Protein AF-A0A235HX52-F1 (afdb_monomer_lite)

pLDDT: mean 81.6, std 11.09, range [35.59, 96.81]

Structure (mmCIF, N/CA/C/O backbone):
data_AF-A0A235HX52-F1
#
_entry.id   AF-A0A235HX52-F1
#
loop_
_atom_site.group_PDB
_atom_site.id
_atom_site.type_symbol
_atom_site.label_atom_id
_atom_site.label_alt_id
_atom_site.label_comp_id
_atom_site.label_asym_id
_atom_site.label_entity_id
_atom_site.label_seq_id
_atom_site.pdbx_PDB_ins_code
_atom_site.Cartn_x
_atom_site.Cartn_y
_atom_site.Cartn_z
_atom_site.occupancy
_atom_site.B_iso_or_equiv
_atom_site.auth_seq_id
_atom_site.auth_comp_id
_atom_site.auth_asym_id
_atom_site.auth_atom_id
_atom_site.pdbx_PDB_model_num
ATOM 1 N N . MET A 1 1 ? 10.633 23.865 11.529 1.00 69.62 1 MET A N 1
ATOM 2 C CA . MET A 1 1 ? 11.610 24.898 11.946 1.00 69.62 1 MET A CA 1
ATOM 3 C C . MET A 1 1 ? 11.505 26.185 11.143 1.00 69.62 1 MET A C 1
ATOM 5 O O . MET A 1 1 ? 10.830 27.082 11.628 1.00 69.62 1 MET A O 1
ATOM 9 N N . CYS A 1 2 ? 12.090 26.289 9.943 1.00 69.75 2 CYS A N 1
ATOM 10 C CA . CYS A 1 2 ? 12.195 27.551 9.189 1.00 69.75 2 CYS A CA 1
ATOM 11 C C . CYS A 1 2 ? 10.866 28.320 9.068 1.00 69.75 2 CYS A C 1
ATOM 13 O O . CYS A 1 2 ? 10.790 29.457 9.518 1.00 69.75 2 CYS A O 1
ATOM 15 N N . VAL A 1 3 ? 9.804 27.651 8.600 1.00 76.31 3 VAL A N 1
ATOM 16 C CA . VAL A 1 3 ? 8.439 28.205 8.462 1.00 76.31 3 VAL A CA 1
ATOM 17 C C . VAL A 1 3 ? 7.903 28.830 9.758 1.00 76.31 3 VAL A C 1
ATOM 19 O O . VAL A 1 3 ? 7.318 29.905 9.725 1.00 76.31 3 VAL A O 1
ATOM 22 N N . LEU A 1 4 ? 8.107 28.173 10.903 1.00 79.31 4 LEU A N 1
ATOM 23 C CA . LEU A 1 4 ? 7.539 28.574 12.199 1.00 79.31 4 LEU A CA 1
ATOM 24 C C . LEU A 1 4 ? 8.177 29.863 12.721 1.00 79.31 4 LEU A C 1
ATOM 26 O O . LEU A 1 4 ? 7.494 30.762 13.201 1.00 79.31 4 LEU A O 1
ATOM 30 N N . HIS A 1 5 ? 9.500 29.963 12.576 1.00 76.25 5 HIS A N 1
ATOM 31 C CA . HIS A 1 5 ? 10.277 31.132 12.987 1.00 76.25 5 HIS A CA 1
ATOM 32 C C . HIS A 1 5 ? 9.990 32.377 12.144 1.00 76.25 5 HIS A C 1
ATOM 34 O O . HIS A 1 5 ? 10.303 33.484 12.580 1.00 76.25 5 HIS A O 1
ATOM 40 N N . THR A 1 6 ? 9.427 32.209 10.946 1.00 72.06 6 THR A N 1
ATOM 41 C CA . THR A 1 6 ? 9.258 33.274 9.939 1.00 72.06 6 THR A CA 1
ATOM 42 C C . THR A 1 6 ? 7.813 33.472 9.501 1.00 72.06 6 THR A C 1
ATOM 44 O O . THR A 1 6 ? 7.538 34.261 8.597 1.00 72.06 6 THR A O 1
ATOM 47 N N . MET A 1 7 ? 6.886 32.746 10.121 1.00 78.00 7 MET A N 1
ATOM 48 C CA . MET A 1 7 ? 5.463 33.018 10.023 1.00 78.00 7 MET A CA 1
ATOM 49 C C . MET A 1 7 ? 5.226 34.479 10.441 1.00 78.00 7 MET A C 1
ATOM 51 O O . MET A 1 7 ? 5.739 34.884 11.495 1.00 78.00 7 MET A O 1
ATOM 55 N N . PRO A 1 8 ? 4.471 35.276 9.657 1.00 75.19 8 PRO A N 1
ATOM 56 C CA . PRO A 1 8 ? 4.099 36.634 10.042 1.00 75.19 8 PRO A CA 1
ATOM 57 C C . PRO A 1 8 ? 3.544 36.650 11.464 1.00 75.19 8 PRO A C 1
ATOM 59 O O . PRO A 1 8 ? 2.851 35.715 11.849 1.00 75.19 8 PRO A O 1
ATOM 62 N N . GLN A 1 9 ? 3.858 37.680 12.246 1.00 77.81 9 GLN A N 1
ATOM 63 C CA . GLN A 1 9 ? 3.320 37.854 13.598 1.00 77.81 9 GLN A CA 1
ATOM 64 C C . GLN A 1 9 ? 2.150 38.851 13.587 1.00 77.81 9 GLN A C 1
ATOM 66 O O . GLN A 1 9 ? 2.020 39.610 12.620 1.00 77.81 9 GLN A O 1
ATOM 71 N N . PRO A 1 10 ? 1.275 38.852 14.611 1.00 77.19 10 PRO A N 1
ATOM 72 C CA . PRO A 1 10 ? 0.189 39.823 14.701 1.00 77.19 10 PRO A CA 1
ATOM 73 C C . PRO A 1 10 ? 0.721 41.262 14.689 1.00 77.19 10 PRO A C 1
ATOM 75 O O . PRO A 1 10 ? 1.797 41.547 15.217 1.00 77.19 10 PRO A O 1
ATOM 78 N N . SER A 1 11 ? -0.026 42.178 14.073 1.00 72.81 11 SER A N 1
ATOM 79 C CA . SER A 1 11 ? 0.339 43.595 14.030 1.00 72.81 11 SER A CA 1
ATOM 80 C C . SER A 1 11 ? 0.281 44.229 15.420 1.00 72.81 11 SER A C 1
ATOM 82 O O . SER A 1 11 ? -0.585 43.887 16.227 1.00 72.81 11 SER A O 1
ATOM 84 N N . THR A 1 12 ? 1.145 45.212 15.674 1.00 66.94 12 THR A N 1
ATOM 85 C CA . THR A 1 12 ? 1.142 46.016 16.904 1.00 66.94 12 THR A CA 1
ATOM 86 C C . THR A 1 12 ? -0.254 46.595 17.163 1.00 66.94 12 THR A C 1
ATOM 88 O O . THR A 1 12 ? -0.731 47.410 16.378 1.00 66.94 12 THR A O 1
ATOM 91 N N . GLY A 1 13 ? -0.911 46.158 18.244 1.00 68.38 13 GLY A N 1
ATOM 92 C CA . GLY A 1 13 ? -2.297 46.526 18.573 1.00 68.38 13 GLY A CA 1
ATOM 93 C C . GLY A 1 13 ? -3.360 45.452 18.297 1.00 68.38 13 GLY A C 1
ATOM 94 O O . GLY A 1 13 ? -4.537 45.725 18.495 1.00 68.38 13 GLY A O 1
ATOM 95 N N . SER A 1 14 ? -2.986 44.245 17.857 1.00 74.56 14 SER A N 1
ATOM 96 C CA . SER A 1 14 ? -3.898 43.090 17.823 1.00 74.56 14 SER A CA 1
ATOM 97 C C . SER A 1 14 ? -4.122 42.498 19.222 1.00 74.56 14 SER A C 1
ATOM 99 O O . SER A 1 14 ? -3.183 42.429 20.015 1.00 74.56 14 SER A O 1
ATOM 101 N N . ASP A 1 15 ? -5.326 41.979 19.489 1.00 80.06 15 ASP A N 1
ATOM 102 C CA . ASP A 1 15 ? -5.626 41.189 20.699 1.00 80.06 15 ASP A CA 1
ATOM 103 C C . ASP A 1 15 ? -4.810 39.883 20.767 1.00 80.06 15 ASP A C 1
ATOM 105 O O . ASP A 1 15 ? -4.574 39.325 21.841 1.00 80.06 15 ASP A O 1
ATOM 109 N N . LEU A 1 16 ? -4.351 39.388 19.611 1.00 75.56 16 LEU A N 1
ATOM 110 C CA . LEU A 1 16 ? -3.479 38.224 19.515 1.00 75.56 16 LEU A CA 1
ATOM 111 C C . LEU A 1 16 ? -2.023 38.631 19.756 1.00 75.56 16 LEU A C 1
ATOM 113 O O . LEU A 1 16 ? -1.443 39.392 18.985 1.00 75.56 16 LEU A O 1
ATOM 117 N N . LYS A 1 17 ? -1.392 38.057 20.785 1.00 75.12 17 LYS A N 1
ATOM 118 C CA . LYS A 1 17 ? 0.047 38.253 21.050 1.00 75.12 17 LYS A CA 1
ATOM 119 C C . LYS A 1 17 ? 0.947 37.482 20.081 1.00 75.12 17 LYS A C 1
ATOM 121 O O . LYS A 1 17 ? 2.062 37.918 19.807 1.00 75.12 17 LYS A O 1
ATOM 126 N N . ARG A 1 18 ? 0.491 36.318 19.608 1.00 79.81 18 ARG A N 1
ATOM 127 C CA . ARG A 1 18 ? 1.207 35.397 18.711 1.00 79.81 18 ARG A CA 1
ATOM 128 C C . ARG A 1 18 ? 0.212 34.701 17.791 1.00 79.81 18 ARG A C 1
ATOM 130 O O . ARG A 1 18 ? -0.962 34.586 18.132 1.00 79.81 18 ARG A O 1
ATOM 137 N N . TYR A 1 19 ? 0.702 34.216 16.654 1.00 85.69 19 TYR A N 1
ATOM 138 C CA . TYR A 1 19 ? -0.009 33.217 15.861 1.00 85.69 19 TYR A CA 1
ATOM 139 C C . TYR A 1 19 ? 0.549 31.818 16.143 1.00 85.69 19 TYR A C 1
ATOM 141 O O . TYR A 1 19 ? 1.751 31.659 16.370 1.00 85.69 19 TYR A O 1
ATOM 149 N N . ARG A 1 20 ? -0.326 30.815 16.078 1.00 89.75 20 ARG A N 1
ATOM 150 C CA . ARG A 1 20 ? -0.065 29.401 16.356 1.00 89.75 20 ARG A CA 1
ATOM 151 C C . ARG A 1 20 ? -0.004 28.577 15.069 1.00 89.75 20 ARG A C 1
ATOM 153 O O . ARG A 1 20 ? -0.574 28.947 14.038 1.00 89.75 20 ARG A O 1
ATOM 160 N N . THR A 1 21 ? 0.682 27.440 15.152 1.00 91.12 21 THR A N 1
ATOM 161 C CA . THR A 1 21 ? 0.756 26.414 14.107 1.00 91.12 21 THR A CA 1
ATOM 162 C C . THR A 1 21 ? 0.275 25.063 14.625 1.00 91.12 21 THR A C 1
ATOM 164 O O . THR A 1 21 ? 0.681 24.645 15.709 1.00 91.12 21 THR A O 1
ATOM 167 N N . PHE A 1 22 ? -0.508 24.334 13.830 1.00 92.69 22 PHE A N 1
ATOM 168 C CA . PHE A 1 22 ? -0.784 22.912 14.067 1.00 92.69 22 PHE A CA 1
ATOM 169 C C . PHE A 1 22 ? 0.060 22.043 13.135 1.00 92.69 22 PHE A C 1
ATOM 171 O O . PHE A 1 22 ? 0.081 22.257 11.924 1.00 92.69 22 PHE A O 1
ATOM 178 N N . GLY A 1 23 ? 0.772 21.074 13.708 1.00 92.44 23 GLY A N 1
ATOM 179 C CA . GLY A 1 23 ? 1.590 20.096 13.003 1.00 92.44 23 GLY A CA 1
ATOM 180 C C . GLY A 1 23 ? 0.930 18.727 13.000 1.00 92.44 23 GLY A C 1
ATOM 181 O O . GLY A 1 23 ? 1.063 17.980 13.965 1.00 92.44 23 GLY A O 1
ATOM 182 N N . PHE A 1 24 ? 0.259 18.385 11.907 1.00 91.25 24 PHE A N 1
ATOM 183 C CA . PHE A 1 24 ? -0.425 17.114 11.720 1.00 91.25 24 PHE A CA 1
ATOM 184 C C . PHE A 1 24 ? 0.523 16.007 11.246 1.00 91.25 24 PHE A C 1
ATOM 186 O O . PHE A 1 24 ? 1.193 16.125 10.216 1.00 91.25 24 PHE A O 1
ATOM 193 N N . VAL A 1 25 ? 0.506 14.887 11.964 1.00 88.50 25 VAL A N 1
ATOM 194 C CA . VAL A 1 25 ? 1.186 13.632 11.613 1.00 88.50 25 VAL A CA 1
ATOM 195 C C . VAL A 1 25 ? 0.176 12.493 11.452 1.00 88.50 25 VAL A C 1
ATOM 197 O O . VAL A 1 25 ? -0.980 12.619 11.857 1.00 88.50 25 VAL A O 1
ATOM 200 N N . GLN A 1 26 ? 0.607 11.372 10.869 1.00 77.81 26 GLN A N 1
ATOM 201 C CA . GLN A 1 26 ? -0.269 10.222 10.608 1.00 77.81 26 GLN A CA 1
ATOM 202 C C . GLN A 1 26 ? -0.339 9.195 11.758 1.00 77.81 26 GLN A C 1
ATOM 204 O O . GLN A 1 26 ? -1.268 8.398 11.779 1.00 77.81 26 GLN A O 1
ATOM 209 N N . SER A 1 27 ? 0.579 9.209 12.736 1.00 81.69 27 SER A N 1
ATOM 210 C CA . SER A 1 27 ? 0.546 8.279 13.882 1.00 81.69 27 SER A CA 1
ATOM 211 C C . SER A 1 27 ? 1.013 8.916 15.196 1.00 81.69 27 SER A C 1
ATOM 213 O O . SER A 1 27 ? 1.719 9.928 15.201 1.00 81.69 27 SER A O 1
ATOM 215 N N . LEU A 1 28 ? 0.636 8.310 16.330 1.00 82.81 28 LEU A N 1
ATOM 216 C CA . LEU A 1 28 ? 1.097 8.734 17.658 1.00 82.81 28 LEU A CA 1
ATOM 217 C C . LEU A 1 28 ? 2.604 8.515 17.862 1.00 82.81 28 LEU A C 1
ATOM 219 O O . LEU A 1 28 ? 3.212 9.287 18.607 1.00 82.81 28 LEU A O 1
ATOM 223 N N . ASP A 1 29 ? 3.191 7.514 17.194 1.00 83.81 29 ASP A N 1
ATOM 224 C CA . ASP A 1 29 ? 4.638 7.273 17.159 1.00 83.81 29 ASP A CA 1
ATOM 225 C C . ASP A 1 29 ? 5.359 8.427 16.453 1.00 83.81 29 ASP A C 1
ATOM 227 O O . ASP A 1 29 ? 6.232 9.050 17.051 1.00 83.81 29 ASP A O 1
ATOM 231 N N . ILE A 1 30 ? 4.919 8.822 15.249 1.00 84.25 30 ILE A N 1
ATOM 232 C CA . ILE A 1 30 ? 5.490 9.982 14.545 1.00 84.25 30 ILE A CA 1
ATOM 233 C C . ILE A 1 30 ? 5.267 11.267 15.358 1.00 84.25 30 ILE A C 1
ATOM 235 O O . ILE A 1 30 ? 6.132 12.137 15.355 1.00 84.25 30 ILE A O 1
ATOM 239 N N . ALA A 1 31 ? 4.164 11.395 16.107 1.00 85.06 31 ALA A N 1
ATOM 240 C CA . ALA A 1 31 ? 3.953 12.545 16.994 1.00 85.06 31 ALA A CA 1
ATOM 241 C C . ALA A 1 31 ? 4.996 12.586 18.122 1.00 85.06 31 ALA A C 1
ATOM 243 O O . ALA A 1 31 ? 5.505 13.659 18.435 1.00 85.06 31 ALA A O 1
ATOM 244 N N . GLY A 1 32 ? 5.322 11.431 18.712 1.00 81.75 32 GLY A N 1
ATOM 245 C CA . GLY A 1 32 ? 6.385 11.294 19.706 1.00 81.75 32 GLY A CA 1
ATOM 246 C C . GLY A 1 32 ? 7.770 11.549 19.107 1.00 81.75 32 GLY A C 1
ATOM 247 O O . GLY A 1 32 ? 8.492 12.405 19.605 1.00 81.75 32 GLY A O 1
ATOM 248 N N . ARG A 1 33 ? 8.112 10.909 17.978 1.00 82.75 33 ARG A N 1
ATOM 249 C CA . ARG A 1 33 ? 9.386 11.118 17.264 1.00 82.75 33 ARG A CA 1
ATOM 250 C C . ARG A 1 33 ? 9.572 12.558 16.794 1.00 82.75 33 ARG A C 1
ATOM 252 O O . ARG A 1 33 ? 10.675 13.079 16.901 1.00 82.75 33 ARG A O 1
ATOM 259 N N . TRP A 1 34 ? 8.530 13.214 16.280 1.00 82.00 34 TRP A N 1
ATOM 260 C CA . TRP A 1 34 ? 8.630 14.589 15.789 1.00 82.00 34 TRP A CA 1
ATOM 261 C C . TRP A 1 34 ? 8.632 15.611 16.923 1.00 82.00 34 TRP A C 1
ATOM 263 O O . TRP A 1 34 ? 9.425 16.549 16.854 1.00 82.00 34 TRP A O 1
ATOM 273 N N . LEU A 1 35 ? 7.837 15.411 17.990 1.00 77.69 35 LEU A N 1
ATOM 274 C CA . LEU A 1 35 ? 8.010 16.183 19.225 1.00 77.69 35 LEU A CA 1
ATOM 275 C C . LEU A 1 35 ? 9.453 16.044 19.684 1.00 77.69 35 LEU A C 1
ATOM 277 O O . LEU A 1 35 ? 10.132 17.053 19.801 1.00 77.69 35 LEU A O 1
ATOM 281 N N . TYR A 1 36 ? 9.936 14.811 19.832 1.00 71.12 36 TYR A N 1
ATOM 282 C CA . TYR A 1 36 ? 11.297 14.548 20.254 1.00 71.12 36 TYR A CA 1
ATOM 283 C C . TYR A 1 36 ? 12.328 15.250 19.351 1.00 71.12 36 TYR A C 1
ATOM 285 O O . TYR A 1 36 ? 13.220 15.911 19.860 1.00 71.12 36 TYR A O 1
ATOM 293 N N . GLN A 1 37 ? 12.225 15.155 18.022 1.00 72.12 37 GLN A N 1
ATOM 294 C CA . GLN A 1 37 ? 13.187 15.771 17.094 1.00 72.12 37 GLN A CA 1
ATOM 295 C C . GLN A 1 37 ? 13.137 17.303 17.091 1.00 72.12 37 GLN A C 1
ATOM 297 O O . GLN A 1 37 ? 14.175 17.948 16.962 1.00 72.12 37 GLN A O 1
ATOM 302 N N . MET A 1 38 ? 11.952 17.910 17.202 1.00 71.75 38 MET A N 1
ATOM 303 C CA . MET A 1 38 ? 11.835 19.370 17.308 1.00 71.75 38 MET A CA 1
ATOM 304 C C . MET A 1 38 ? 12.281 19.860 18.679 1.00 71.75 38 MET A C 1
ATOM 306 O O . MET A 1 38 ? 12.899 20.916 18.776 1.00 71.75 38 MET A O 1
ATOM 310 N N . GLU A 1 39 ? 12.033 19.070 19.719 1.00 64.00 39 GLU A N 1
ATOM 311 C CA . GLU A 1 39 ? 12.632 19.270 21.021 1.00 64.00 39 GLU A CA 1
ATOM 312 C C . GLU A 1 39 ? 14.154 19.137 20.954 1.00 64.00 39 GLU A C 1
ATOM 314 O O . GLU A 1 39 ? 14.810 20.043 21.419 1.00 64.00 39 GLU A O 1
ATOM 319 N N . ASP A 1 40 ? 14.759 18.122 20.342 1.00 57.47 40 ASP A N 1
ATOM 320 C CA . ASP A 1 40 ? 16.223 18.003 20.216 1.00 57.47 40 ASP A CA 1
ATOM 321 C C . ASP A 1 40 ? 16.828 19.185 19.428 1.00 57.47 40 ASP A C 1
ATOM 323 O O . ASP A 1 40 ? 17.862 19.732 19.812 1.00 57.47 40 ASP A O 1
ATOM 327 N N . ALA A 1 41 ? 16.121 19.662 18.395 1.00 60.66 41 ALA A N 1
ATOM 328 C CA . ALA A 1 41 ? 16.526 20.805 17.578 1.00 60.66 41 ALA A CA 1
ATOM 329 C C . ALA A 1 41 ? 16.378 22.184 18.269 1.00 60.66 41 ALA A C 1
ATOM 331 O O . ALA A 1 41 ? 17.183 23.078 18.005 1.00 60.66 41 ALA A O 1
ATOM 332 N N . GLU A 1 42 ? 15.371 22.402 19.126 1.00 62.09 42 GLU A N 1
ATOM 333 C CA . GLU A 1 42 ? 15.181 23.657 19.892 1.00 62.09 42 GLU A CA 1
ATOM 334 C C . GLU A 1 42 ? 15.822 23.630 21.283 1.00 62.09 42 GLU A C 1
ATOM 336 O O . GLU A 1 42 ? 16.400 24.628 21.738 1.00 62.09 42 GLU A O 1
ATOM 341 N N . LYS A 1 43 ? 15.708 22.492 21.974 1.00 51.28 43 LYS A N 1
ATOM 342 C CA . LYS A 1 43 ? 16.338 22.240 23.263 1.00 51.28 43 LYS A CA 1
ATOM 343 C C . LYS A 1 43 ? 17.864 22.235 23.085 1.00 51.28 43 LYS A C 1
ATOM 345 O O . LYS A 1 43 ? 18.502 22.738 22.158 1.00 51.28 43 LYS A O 1
ATOM 350 N N . ILE A 1 44 ? 18.450 21.890 24.206 1.00 51.88 44 ILE A N 1
ATOM 351 C CA . ILE A 1 44 ? 19.767 22.247 24.654 1.00 51.88 44 ILE A CA 1
ATOM 352 C C . ILE A 1 44 ? 19.950 21.203 25.747 1.00 51.88 44 ILE A C 1
ATOM 354 O O . ILE A 1 44 ? 19.171 21.238 26.710 1.00 51.88 44 ILE A O 1
ATOM 358 N N . LYS A 1 45 ? 20.892 20.250 25.610 1.00 54.81 45 LYS A N 1
ATOM 359 C CA . LYS A 1 45 ? 21.178 19.287 26.696 1.00 54.81 45 LYS A CA 1
ATOM 360 C C . LYS A 1 45 ? 21.285 20.083 28.009 1.00 54.81 45 LYS A C 1
ATOM 362 O O . LYS A 1 45 ? 21.777 21.213 27.958 1.00 54.81 45 LYS A O 1
ATOM 367 N N . PRO A 1 46 ? 20.841 19.591 29.180 1.00 57.12 46 PRO A N 1
ATOM 368 C CA . PRO A 1 46 ? 20.769 20.423 30.389 1.00 57.12 46 PRO A CA 1
ATOM 369 C C . PRO A 1 46 ? 22.074 21.178 30.720 1.00 57.12 46 PRO A C 1
ATOM 371 O O . PRO A 1 46 ? 22.036 22.324 31.168 1.00 57.12 46 PRO A O 1
ATOM 374 N N . GLU A 1 47 ? 23.226 20.580 30.403 1.00 59.25 47 GLU A N 1
ATOM 375 C CA . GLU A 1 47 ? 24.554 21.211 30.374 1.00 59.25 47 GLU A CA 1
ATOM 376 C C . GLU A 1 47 ? 24.654 22.407 29.397 1.00 59.25 47 GLU A C 1
ATOM 378 O O . GLU A 1 47 ? 24.960 23.529 29.804 1.00 59.25 47 GLU A O 1
ATOM 383 N N . GLN A 1 48 ? 24.313 22.207 28.122 1.00 63.12 48 GLN A N 1
ATOM 384 C CA . GLN A 1 48 ? 24.316 23.204 27.058 1.00 63.12 48 GLN A CA 1
ATOM 385 C C . GLN A 1 48 ? 23.316 24.342 27.368 1.00 63.12 48 GLN A C 1
ATOM 387 O O . GLN A 1 48 ? 23.596 25.496 27.046 1.00 63.12 48 GLN A O 1
ATOM 392 N N . ARG A 1 49 ? 22.178 24.067 28.040 1.00 64.81 49 ARG A N 1
ATOM 393 C CA . ARG A 1 49 ? 21.215 25.101 28.491 1.00 64.81 49 ARG A CA 1
ATOM 394 C C . ARG A 1 49 ? 21.856 26.053 29.497 1.00 64.81 49 ARG A C 1
ATOM 396 O O . ARG A 1 49 ? 21.736 27.267 29.345 1.00 64.81 49 ARG A O 1
ATOM 403 N N . ARG A 1 50 ? 22.585 25.515 30.483 1.00 69.88 50 ARG A N 1
ATOM 404 C CA . ARG A 1 50 ? 23.354 26.310 31.461 1.00 69.88 50 ARG A CA 1
ATOM 405 C C . ARG A 1 50 ? 24.415 27.169 30.764 1.00 69.88 50 ARG A C 1
ATOM 407 O O . ARG A 1 50 ? 24.614 28.317 31.154 1.00 69.88 50 ARG A O 1
ATOM 414 N N . VAL A 1 51 ? 25.052 26.655 29.706 1.00 74.56 51 VAL A N 1
ATOM 415 C CA . VAL A 1 51 ? 26.016 27.419 28.891 1.00 74.56 51 VAL A CA 1
ATOM 416 C C . VAL A 1 51 ? 25.331 28.521 28.068 1.00 74.56 51 VAL A C 1
ATOM 418 O O . VAL A 1 51 ? 25.805 29.656 28.082 1.00 74.56 51 VAL A O 1
ATOM 421 N N . ARG A 1 52 ? 24.184 28.258 27.418 1.00 71.94 52 ARG A N 1
ATOM 422 C CA . ARG A 1 52 ? 23.424 29.301 26.696 1.00 71.94 52 ARG A CA 1
ATOM 423 C C . ARG A 1 52 ? 22.919 30.405 27.630 1.00 71.94 52 ARG A C 1
ATOM 425 O O . ARG A 1 52 ? 23.027 31.574 27.265 1.00 71.94 52 ARG A O 1
ATOM 432 N N . GLU A 1 53 ? 22.435 30.071 28.828 1.00 73.75 53 GLU A N 1
ATOM 433 C CA . GLU A 1 53 ? 22.057 31.079 29.833 1.00 73.75 53 GLU A CA 1
ATOM 434 C C . GLU A 1 53 ? 23.276 31.860 30.346 1.00 73.75 53 GLU A C 1
ATOM 436 O O . GLU A 1 53 ? 23.209 33.081 30.463 1.00 73.75 53 GLU A O 1
ATOM 441 N N . ARG A 1 54 ? 24.435 31.213 30.546 1.00 80.12 54 ARG A N 1
ATOM 442 C CA . ARG A 1 54 ? 25.691 31.919 30.859 1.00 80.12 54 ARG A CA 1
ATOM 443 C C . ARG A 1 54 ? 26.050 32.934 29.766 1.00 80.12 54 ARG A C 1
ATOM 445 O O . ARG A 1 54 ? 26.271 34.096 30.094 1.00 80.12 54 ARG A O 1
ATOM 452 N N . TYR A 1 55 ? 26.021 32.544 28.489 1.00 83.44 55 TYR A N 1
ATOM 453 C CA . TYR A 1 55 ? 26.248 33.463 27.365 1.00 83.44 55 TYR A CA 1
ATOM 454 C C . TYR A 1 55 ? 25.201 34.585 27.272 1.00 83.44 55 TYR A C 1
ATOM 456 O O . TYR A 1 55 ? 25.523 35.694 26.849 1.00 83.44 55 TYR A O 1
ATOM 464 N N . LYS A 1 56 ? 23.942 34.324 27.644 1.00 75.00 56 LYS A N 1
ATOM 465 C CA . LYS A 1 56 ? 22.866 35.328 27.657 1.00 75.00 56 LYS A CA 1
ATOM 466 C C . LYS A 1 56 ? 23.094 36.363 28.762 1.00 75.00 56 LYS A C 1
ATOM 468 O O . LYS A 1 56 ? 23.089 37.558 28.475 1.00 75.00 56 LYS A O 1
ATOM 473 N N . THR A 1 57 ? 23.391 35.914 29.981 1.00 84.38 57 THR A N 1
ATOM 474 C CA . THR A 1 57 ? 23.736 36.766 31.132 1.00 84.38 57 THR A CA 1
ATOM 475 C C . THR A 1 57 ? 25.011 37.577 30.883 1.00 84.38 57 THR A C 1
ATOM 477 O O . THR A 1 57 ? 25.054 38.764 31.190 1.00 84.38 57 THR A O 1
ATOM 480 N N . GLN A 1 58 ? 26.023 36.976 30.251 1.00 87.44 58 GLN A N 1
ATOM 481 C CA . GLN A 1 58 ? 27.270 37.645 29.851 1.00 87.44 58 GLN A CA 1
ATOM 482 C C . GLN A 1 58 ? 27.135 38.508 28.581 1.00 87.44 58 GLN A C 1
ATOM 484 O O . GLN A 1 58 ? 28.106 39.138 28.171 1.00 87.44 58 GLN A O 1
ATOM 489 N N . ARG A 1 59 ? 25.953 38.541 27.943 1.00 82.75 59 ARG A N 1
ATOM 490 C CA . ARG A 1 59 ? 25.687 39.218 26.657 1.00 82.75 59 ARG A CA 1
ATOM 491 C C . ARG A 1 59 ? 26.661 38.835 25.528 1.00 82.75 59 ARG A C 1
ATOM 493 O O . ARG A 1 59 ? 26.870 39.614 24.602 1.00 82.75 59 ARG A O 1
ATOM 500 N N . THR A 1 60 ? 27.223 37.627 25.568 1.00 77.38 60 THR A N 1
ATOM 501 C CA . THR A 1 60 ? 28.183 37.118 24.579 1.00 77.38 60 THR A CA 1
ATOM 502 C C . THR A 1 60 ? 27.551 37.114 23.177 1.00 77.38 60 THR A C 1
ATOM 504 O O . THR A 1 60 ? 26.542 36.418 22.983 1.00 77.38 60 THR A O 1
ATOM 507 N N . PRO A 1 61 ? 28.098 37.848 22.188 1.00 75.38 61 PRO A N 1
ATOM 508 C CA . PRO A 1 61 ? 27.602 37.845 20.809 1.00 75.38 61 PRO A CA 1
ATOM 509 C C . PRO A 1 61 ? 27.612 36.438 20.200 1.00 75.38 61 PRO A C 1
ATOM 511 O O . PRO A 1 61 ? 28.492 35.643 20.519 1.00 75.38 61 PRO A O 1
ATOM 514 N N . PHE A 1 62 ? 26.682 36.124 19.287 1.00 68.31 62 PHE A N 1
ATOM 515 C CA . PHE A 1 62 ? 26.610 34.788 18.664 1.00 68.31 62 PHE A CA 1
ATOM 516 C C . PHE A 1 62 ? 27.922 34.354 17.989 1.00 68.31 62 PHE A C 1
ATOM 518 O O . PHE A 1 62 ? 28.262 33.180 18.045 1.00 68.31 62 PHE A O 1
ATOM 525 N N . VAL A 1 63 ? 28.691 35.303 17.437 1.00 68.19 63 VAL A N 1
ATOM 526 C CA . VAL A 1 63 ? 29.995 35.064 16.781 1.00 68.19 63 VAL A CA 1
ATOM 527 C C . VAL A 1 63 ? 31.050 34.496 17.747 1.00 68.19 63 VAL A C 1
ATOM 529 O O . VAL A 1 63 ? 31.997 33.856 17.312 1.00 68.19 63 VAL A O 1
ATOM 532 N N . GLN A 1 64 ? 30.887 34.706 19.058 1.00 74.44 64 GLN A N 1
ATOM 533 C CA . GLN A 1 64 ? 31.813 34.256 20.107 1.00 74.44 64 GLN A CA 1
ATOM 534 C C . GLN A 1 64 ? 31.320 33.004 20.860 1.00 74.44 64 GLN A C 1
ATOM 536 O O . GLN A 1 64 ? 31.928 32.603 21.850 1.00 74.44 64 GLN A O 1
ATOM 541 N N . ARG A 1 65 ? 30.202 32.396 20.441 1.00 76.62 65 ARG A N 1
ATOM 542 C CA . ARG A 1 65 ? 29.660 31.171 21.052 1.00 76.62 65 ARG A CA 1
ATOM 543 C C . ARG A 1 65 ? 30.102 29.956 20.244 1.00 76.62 65 ARG A C 1
ATOM 545 O O . ARG A 1 65 ? 30.074 29.997 19.018 1.00 76.62 65 ARG A O 1
ATOM 552 N N . GLU A 1 66 ? 30.452 28.855 20.910 1.00 70.25 66 GLU A N 1
ATOM 553 C CA . GLU A 1 66 ? 30.724 27.596 20.200 1.00 70.25 66 GLU A CA 1
ATOM 554 C C . GLU A 1 66 ? 29.460 27.117 19.465 1.00 70.25 66 GLU A C 1
ATOM 556 O O . GLU A 1 66 ? 28.358 27.198 20.012 1.00 70.25 66 GLU A O 1
ATOM 561 N N . ILE A 1 67 ? 29.621 26.568 18.256 1.00 66.69 67 ILE A N 1
ATOM 562 C CA . ILE A 1 67 ? 28.531 26.179 17.338 1.00 66.69 67 ILE A CA 1
ATOM 563 C C . ILE A 1 67 ? 27.467 25.301 18.025 1.00 66.69 67 ILE A C 1
ATOM 565 O O . ILE A 1 67 ? 26.283 25.624 17.987 1.00 66.69 67 ILE A O 1
ATOM 569 N N . LYS A 1 68 ? 27.869 24.272 18.785 1.00 66.44 68 LYS A N 1
ATOM 570 C CA . LYS A 1 68 ? 26.956 23.408 19.575 1.00 66.44 68 LYS A CA 1
ATOM 571 C C . LYS A 1 68 ? 26.082 24.152 20.605 1.00 66.44 68 LYS A C 1
ATOM 573 O O . LYS A 1 68 ? 25.078 23.616 21.065 1.00 66.44 68 LYS A O 1
ATOM 578 N N . TYR A 1 69 ? 26.439 25.380 20.979 1.00 73.38 69 TYR A N 1
ATOM 579 C CA . TYR A 1 69 ? 25.672 26.244 21.880 1.00 73.38 69 TYR A CA 1
ATOM 580 C C . TYR A 1 69 ? 24.989 27.420 21.152 1.00 73.38 69 TYR A C 1
ATOM 582 O O . TYR A 1 69 ? 24.339 28.237 21.807 1.00 73.38 69 TYR A O 1
ATOM 590 N N . ILE A 1 70 ? 25.061 27.515 19.824 1.00 72.62 70 ILE A N 1
ATOM 591 C CA . ILE A 1 70 ? 24.264 28.464 19.033 1.00 72.62 70 ILE A CA 1
ATOM 592 C C . ILE A 1 70 ? 22.830 27.909 18.904 1.00 72.62 70 ILE A C 1
ATOM 594 O O . ILE A 1 70 ? 22.667 26.722 18.621 1.00 72.62 70 ILE A O 1
ATOM 598 N N . PRO A 1 71 ? 21.774 28.700 19.182 1.00 67.44 71 PRO A N 1
ATOM 599 C CA . PRO A 1 71 ? 20.389 28.245 19.048 1.00 67.44 71 PRO A CA 1
ATOM 600 C C . PRO A 1 71 ? 19.979 28.118 17.581 1.00 67.44 71 PRO A C 1
ATOM 602 O O . PRO A 1 71 ? 20.434 28.900 16.746 1.00 67.44 71 PRO A O 1
ATOM 605 N N . LEU A 1 72 ? 19.084 27.173 17.270 1.00 66.12 72 LEU A N 1
ATOM 606 C CA . LEU A 1 72 ? 18.807 26.793 15.881 1.00 66.12 72 LEU A CA 1
ATOM 607 C C . LEU A 1 72 ? 18.333 27.977 15.016 1.00 66.12 72 LEU A C 1
ATOM 609 O O . LEU A 1 72 ? 18.738 28.125 13.866 1.00 66.12 72 LEU A O 1
ATOM 613 N N . TYR A 1 73 ? 17.534 28.875 15.599 1.00 66.19 73 TYR A N 1
ATOM 614 C CA . TYR A 1 73 ? 17.039 30.078 14.927 1.00 66.19 73 TYR A CA 1
ATOM 615 C C . TYR A 1 73 ? 18.137 31.076 14.526 1.00 66.19 73 TYR A C 1
ATOM 617 O O . TYR A 1 73 ? 17.914 31.890 13.630 1.00 66.19 73 TYR A O 1
ATOM 625 N N . ALA A 1 74 ? 19.314 31.048 15.162 1.00 68.44 74 ALA A N 1
ATOM 626 C CA . ALA A 1 74 ? 20.418 31.944 14.823 1.00 68.44 74 ALA A CA 1
ATOM 627 C C . ALA A 1 74 ? 21.123 31.521 13.522 1.00 68.44 74 ALA A C 1
ATOM 629 O O . ALA A 1 74 ? 21.653 32.381 12.818 1.00 68.44 74 ALA A O 1
ATOM 630 N N . TYR A 1 75 ? 21.034 30.242 13.134 1.00 65.00 75 TYR A N 1
ATOM 631 C CA . TYR A 1 75 ? 21.572 29.740 11.866 1.00 65.00 75 TYR A CA 1
ATOM 632 C C . TYR A 1 75 ? 20.834 30.230 10.615 1.00 65.00 75 TYR A C 1
ATOM 634 O O . TYR A 1 75 ? 21.212 29.848 9.521 1.00 65.00 75 TYR A O 1
ATOM 642 N N . ARG A 1 76 ? 19.817 31.095 10.712 1.00 64.00 76 ARG A N 1
ATOM 643 C CA . ARG A 1 76 ? 19.292 31.795 9.523 1.00 64.00 76 ARG A CA 1
ATOM 644 C C . ARG A 1 76 ? 20.119 33.020 9.127 1.00 64.00 76 ARG A C 1
ATOM 646 O O . ARG A 1 76 ? 19.986 33.499 8.008 1.00 64.00 76 ARG A O 1
ATOM 653 N N . TYR A 1 77 ? 20.950 33.545 10.029 1.00 60.41 77 TYR A N 1
ATOM 654 C CA . TYR A 1 77 ? 21.763 34.736 9.781 1.00 60.41 77 TYR A CA 1
ATOM 655 C C . TYR A 1 77 ? 23.170 34.353 9.293 1.00 60.41 77 TYR A C 1
ATOM 657 O O . TYR A 1 77 ? 23.786 33.458 9.877 1.00 60.41 77 TYR A O 1
ATOM 665 N N . PRO A 1 78 ? 23.733 35.041 8.284 1.00 55.62 78 PRO A N 1
ATOM 666 C CA . PRO A 1 78 ? 25.154 34.934 7.965 1.00 55.62 78 PRO A CA 1
ATOM 667 C C . PRO A 1 78 ? 26.048 35.371 9.142 1.00 55.62 78 PRO A C 1
ATOM 669 O O . PRO A 1 78 ? 25.692 36.314 9.850 1.00 55.62 78 PRO A O 1
ATOM 672 N N . PRO A 1 79 ? 27.212 34.726 9.360 1.00 55.75 79 PRO A N 1
ATOM 673 C CA . PRO A 1 79 ? 27.754 33.594 8.601 1.00 55.75 79 PRO A CA 1
ATOM 674 C C . PRO A 1 79 ? 27.196 32.224 9.031 1.00 55.75 79 PRO A C 1
ATOM 676 O O . PRO A 1 79 ? 27.516 31.226 8.399 1.00 55.75 79 PRO A O 1
ATOM 679 N N . PHE A 1 80 ? 26.382 32.145 10.088 1.00 62.78 80 PHE A N 1
ATOM 680 C CA . PHE A 1 80 ? 25.980 30.883 10.722 1.00 62.78 80 PHE A CA 1
ATOM 681 C C . PHE A 1 80 ? 25.206 29.942 9.790 1.00 62.78 80 PHE A C 1
ATOM 683 O O . PHE A 1 80 ? 25.428 28.735 9.845 1.00 62.78 80 PHE A O 1
ATOM 690 N N . ASN A 1 81 ? 24.379 30.466 8.879 1.00 58.00 81 ASN A N 1
ATOM 691 C CA . ASN A 1 81 ? 23.712 29.646 7.855 1.00 58.00 81 ASN A CA 1
ATOM 692 C C . ASN A 1 81 ? 24.694 28.872 6.957 1.00 58.00 81 ASN A C 1
ATOM 694 O O . ASN A 1 81 ? 24.372 27.790 6.479 1.00 58.00 81 ASN A O 1
ATOM 698 N N . ARG A 1 82 ? 25.913 29.393 6.780 1.00 59.09 82 ARG A N 1
ATOM 699 C CA . ARG A 1 82 ? 27.005 28.771 6.013 1.00 59.09 82 ARG A CA 1
ATOM 700 C C . ARG A 1 82 ? 27.793 27.735 6.830 1.00 59.09 82 ARG A C 1
ATOM 702 O O . ARG A 1 82 ? 28.619 27.029 6.271 1.00 59.09 82 ARG A O 1
ATOM 709 N N . LEU A 1 83 ? 27.554 27.653 8.145 1.00 55.56 83 LEU A N 1
ATOM 710 C CA . LEU A 1 83 ? 28.253 26.762 9.083 1.00 55.56 83 LEU A CA 1
ATOM 711 C C . LEU A 1 83 ? 27.429 25.532 9.506 1.00 55.56 83 LEU A C 1
ATOM 713 O O . LEU A 1 83 ? 28.005 24.602 10.061 1.00 55.56 83 LEU A O 1
ATOM 717 N N . LEU A 1 84 ? 26.111 25.500 9.254 1.00 53.41 84 LEU A N 1
ATOM 718 C CA . LEU A 1 84 ? 25.294 24.282 9.434 1.00 53.41 84 LEU A CA 1
ATOM 719 C C . LEU A 1 84 ? 25.636 23.193 8.416 1.00 53.41 84 LEU A C 1
ATOM 721 O O . LEU A 1 84 ? 25.541 22.007 8.717 1.00 53.41 84 LEU A O 1
ATOM 725 N N . PHE A 1 85 ? 26.000 23.617 7.209 1.00 54.47 85 PHE A N 1
ATOM 726 C CA . PHE A 1 85 ? 26.111 22.766 6.034 1.00 54.47 85 PHE A CA 1
ATOM 727 C C . PHE A 1 85 ? 27.518 22.846 5.408 1.00 54.47 85 PHE A C 1
ATOM 729 O O . PHE A 1 85 ? 27.632 23.101 4.210 1.00 54.47 85 PHE A O 1
ATOM 736 N N . PRO A 1 86 ? 28.609 22.641 6.181 1.00 45.19 86 PRO A N 1
ATOM 737 C CA . PRO A 1 86 ? 29.980 22.844 5.696 1.00 45.19 86 PRO A CA 1
ATOM 738 C C . PRO A 1 86 ? 30.361 21.906 4.538 1.00 45.19 86 PRO A C 1
ATOM 740 O O . PRO A 1 86 ? 31.284 22.201 3.787 1.00 45.19 86 PRO A O 1
ATOM 743 N N . ASN A 1 87 ? 29.629 20.799 4.375 1.00 47.81 87 ASN A N 1
ATOM 744 C CA . ASN A 1 87 ? 29.849 19.807 3.324 1.00 47.81 87 ASN A CA 1
ATOM 745 C C . ASN A 1 87 ? 28.943 20.009 2.093 1.00 47.81 87 ASN A C 1
ATOM 747 O O . ASN A 1 87 ? 29.131 19.316 1.106 1.00 47.81 87 ASN A O 1
ATOM 751 N N . PHE A 1 88 ? 27.962 20.919 2.134 1.00 53.06 88 PHE A N 1
ATOM 752 C CA . PHE A 1 88 ? 26.911 21.028 1.103 1.00 53.06 88 PHE A CA 1
ATOM 753 C C . PHE A 1 88 ? 27.343 21.837 -0.134 1.00 53.06 88 PHE A C 1
ATOM 755 O O . PHE A 1 88 ? 26.687 21.798 -1.164 1.00 53.06 88 PHE A O 1
ATOM 762 N N . PHE A 1 89 ? 28.455 22.570 -0.039 1.00 52.47 89 PHE A N 1
ATOM 763 C CA . PHE A 1 89 ? 29.128 23.194 -1.186 1.00 52.47 89 PHE A CA 1
ATOM 764 C C . PHE A 1 89 ? 30.654 22.969 -1.151 1.00 52.47 89 PHE A C 1
ATOM 766 O O . PHE A 1 89 ? 31.406 23.655 -1.840 1.00 52.47 89 PHE A O 1
ATOM 773 N N . GLY A 1 90 ? 31.125 22.039 -0.312 1.00 52.16 90 GLY A N 1
ATOM 774 C CA . GLY A 1 90 ? 32.546 21.821 -0.035 1.00 52.16 90 GLY A CA 1
ATOM 775 C C . GLY A 1 90 ? 33.190 22.856 0.906 1.00 52.16 90 GLY A C 1
ATOM 776 O O . GLY A 1 90 ? 32.695 23.963 1.131 1.00 52.16 90 GLY A O 1
ATOM 777 N N . SER A 1 91 ? 34.353 22.494 1.453 1.00 46.53 91 SER A N 1
ATOM 778 C CA . SER A 1 91 ? 35.044 23.218 2.535 1.00 46.53 91 SER A CA 1
ATOM 779 C C . SER A 1 91 ? 35.652 24.577 2.151 1.00 46.53 91 SER A C 1
ATOM 781 O O . SER A 1 91 ? 35.989 25.359 3.039 1.00 46.53 91 SER A O 1
ATOM 783 N N . ASN A 1 92 ? 35.771 24.881 0.854 1.00 51.38 92 ASN A N 1
ATOM 784 C CA . ASN A 1 92 ? 36.391 26.107 0.327 1.00 51.38 92 ASN A CA 1
ATOM 785 C C . ASN A 1 92 ? 35.381 27.108 -0.278 1.00 51.38 92 ASN A C 1
ATOM 787 O O . ASN A 1 92 ? 35.774 28.059 -0.957 1.00 51.38 92 ASN A O 1
ATOM 791 N N . PHE A 1 93 ? 34.076 26.912 -0.071 1.00 55.16 93 PHE A N 1
ATOM 792 C CA . PHE A 1 93 ? 33.049 27.688 -0.766 1.00 55.16 93 PHE A CA 1
ATOM 793 C C . PHE A 1 93 ? 32.822 29.093 -0.185 1.00 55.16 93 PHE A C 1
ATOM 795 O O . PHE A 1 93 ? 32.293 29.261 0.918 1.00 55.16 93 PHE A O 1
ATOM 802 N N . SER A 1 94 ? 33.136 30.130 -0.969 1.00 55.12 94 SER A N 1
ATOM 803 C CA . SER A 1 94 ? 32.779 31.519 -0.651 1.00 55.12 94 SER A CA 1
ATOM 804 C C . SER A 1 94 ? 31.619 32.003 -1.528 1.00 55.12 94 SER A C 1
ATOM 806 O O . SER A 1 94 ? 31.671 31.924 -2.751 1.00 55.12 94 SER A O 1
ATOM 808 N N . CYS A 1 95 ? 30.550 32.506 -0.900 1.00 59.06 95 CYS A N 1
ATOM 809 C CA . CYS A 1 95 ? 29.366 33.004 -1.602 1.00 59.06 95 CYS A CA 1
ATOM 810 C C . CYS A 1 95 ? 29.133 34.495 -1.326 1.00 59.06 95 CYS A C 1
ATOM 812 O O . CYS A 1 95 ? 28.796 34.899 -0.203 1.00 59.06 95 CYS A O 1
ATOM 814 N N . ASN A 1 96 ? 29.250 35.295 -2.384 1.00 60.81 96 ASN A N 1
ATOM 815 C CA . ASN A 1 96 ? 28.852 36.697 -2.422 1.00 60.81 96 ASN A CA 1
ATOM 816 C C . ASN A 1 96 ? 27.440 36.796 -3.013 1.00 60.81 96 ASN A C 1
ATOM 818 O O . ASN A 1 96 ? 27.275 36.886 -4.222 1.00 60.81 96 ASN A O 1
ATOM 822 N N . CYS A 1 97 ? 26.419 36.750 -2.157 1.00 65.44 97 CYS A N 1
ATOM 823 C CA . CYS A 1 97 ? 25.024 36.896 -2.569 1.00 65.44 97 CYS A CA 1
ATOM 824 C C . CYS A 1 97 ? 24.596 38.372 -2.543 1.00 65.44 97 CYS A C 1
ATOM 826 O O . CYS A 1 97 ? 24.760 39.045 -1.521 1.00 65.44 97 CYS A O 1
ATOM 828 N N . ASN A 1 98 ? 23.977 38.873 -3.613 1.00 70.50 98 ASN A N 1
ATOM 829 C CA . ASN A 1 98 ? 23.554 40.275 -3.696 1.00 70.50 98 ASN A CA 1
ATOM 830 C C . ASN A 1 98 ? 22.252 40.584 -2.925 1.00 70.50 98 ASN A C 1
ATOM 832 O O . ASN A 1 98 ? 21.788 41.725 -2.927 1.00 70.50 98 ASN A O 1
ATOM 836 N N . CYS A 1 99 ? 21.676 39.593 -2.230 1.00 69.75 99 CYS A N 1
ATOM 837 C CA . CYS A 1 99 ? 20.334 39.676 -1.649 1.00 69.75 99 CYS A CA 1
ATOM 838 C C . CYS A 1 99 ? 20.110 40.918 -0.765 1.00 69.75 99 CYS A C 1
ATOM 840 O O . CYS A 1 99 ? 19.035 41.513 -0.763 1.00 69.75 99 CYS A O 1
ATOM 842 N N . HIS A 1 100 ? 21.129 41.323 0.007 1.00 67.19 100 HIS A N 1
ATOM 843 C CA . HIS A 1 100 ? 21.016 42.468 0.915 1.00 67.19 100 HIS A CA 1
ATOM 844 C C . HIS A 1 100 ? 20.858 43.802 0.166 1.00 67.19 100 HIS A C 1
ATOM 846 O O . HIS A 1 100 ? 20.099 44.656 0.625 1.00 67.19 100 HIS A O 1
ATOM 852 N N . ASN A 1 101 ? 21.530 43.978 -0.975 1.00 72.94 101 ASN A N 1
ATOM 853 C CA . ASN A 1 101 ? 21.469 45.221 -1.749 1.00 72.94 101 ASN A CA 1
ATOM 854 C C . ASN A 1 101 ? 20.236 45.255 -2.662 1.00 72.94 101 ASN A C 1
ATOM 856 O O . ASN A 1 101 ? 19.657 46.317 -2.869 1.00 72.94 101 ASN A O 1
ATOM 860 N N . SER A 1 102 ? 19.825 44.101 -3.203 1.00 69.88 102 SER A N 1
ATOM 861 C CA . SER A 1 102 ? 18.654 43.982 -4.083 1.00 69.88 102 SER A CA 1
ATOM 862 C C . SER A 1 102 ? 17.313 43.996 -3.342 1.00 69.88 102 SER A C 1
ATOM 864 O O . SER A 1 102 ? 16.274 44.170 -3.976 1.00 69.88 102 SER A O 1
ATOM 866 N N . GLY A 1 103 ? 17.303 43.787 -2.020 1.00 70.19 103 GLY A N 1
ATOM 867 C CA . GLY A 1 103 ? 16.071 43.706 -1.223 1.00 70.19 103 GLY A CA 1
ATOM 868 C C . GLY A 1 103 ? 15.207 42.474 -1.532 1.00 70.19 103 GLY A C 1
ATOM 869 O O . GLY A 1 103 ? 14.053 42.395 -1.109 1.00 70.19 103 GLY A O 1
ATOM 870 N N . SER A 1 104 ? 15.764 41.501 -2.250 1.00 70.69 104 SER A N 1
ATOM 871 C CA . SER A 1 104 ? 15.121 40.269 -2.706 1.00 70.69 104 SER A CA 1
ATOM 872 C C . SER A 1 104 ? 16.152 39.136 -2.743 1.00 70.69 104 SER A C 1
ATOM 874 O O . SER A 1 104 ? 17.348 39.418 -2.804 1.00 70.69 104 SER A O 1
ATOM 876 N N . PRO A 1 105 ? 15.748 37.854 -2.717 1.00 69.00 105 PRO A N 1
ATOM 877 C CA . PRO A 1 105 ? 16.690 36.760 -2.915 1.00 69.00 105 PRO A CA 1
ATOM 878 C C . PRO A 1 105 ? 17.375 36.877 -4.275 1.00 69.00 105 PRO A C 1
ATOM 880 O O . PRO A 1 105 ? 16.718 36.960 -5.310 1.00 69.00 105 PRO A O 1
ATOM 883 N N . ASP A 1 106 ? 18.700 36.866 -4.255 1.00 70.50 106 ASP A N 1
ATOM 884 C CA . ASP A 1 106 ? 19.522 36.768 -5.449 1.00 70.50 106 ASP A CA 1
ATOM 885 C C . ASP A 1 106 ? 19.295 35.393 -6.092 1.00 70.50 106 ASP A C 1
ATOM 887 O O . ASP A 1 106 ? 19.698 34.366 -5.542 1.00 70.50 106 ASP A O 1
ATOM 891 N N . LEU A 1 107 ? 18.615 35.378 -7.240 1.00 66.88 107 LEU A N 1
ATOM 892 C CA . LEU A 1 107 ? 18.254 34.156 -7.965 1.00 66.88 107 LEU A CA 1
ATOM 893 C C . LEU A 1 107 ? 19.483 33.405 -8.506 1.00 66.88 107 LEU A C 1
ATOM 895 O O . LEU A 1 107 ? 19.377 32.223 -8.829 1.00 66.88 107 LEU A O 1
ATOM 899 N N . ASN A 1 108 ? 20.638 34.077 -8.577 1.00 64.69 108 ASN A N 1
ATOM 900 C CA . ASN A 1 108 ? 21.918 33.509 -8.995 1.00 64.69 108 ASN A CA 1
ATOM 901 C C . ASN A 1 108 ? 22.765 33.020 -7.807 1.00 64.69 108 ASN A C 1
ATOM 903 O O . ASN A 1 108 ? 23.849 32.478 -8.003 1.00 64.69 108 ASN A O 1
ATOM 907 N N . CYS A 1 109 ? 22.290 33.194 -6.570 1.00 65.12 109 CYS A N 1
ATOM 908 C CA . CYS A 1 109 ? 22.957 32.679 -5.380 1.00 65.12 109 CYS A CA 1
ATOM 909 C C . CYS A 1 109 ? 22.832 31.143 -5.322 1.00 65.12 109 CYS A C 1
ATOM 911 O O . CYS A 1 109 ? 21.704 30.648 -5.252 1.00 65.12 109 CYS A O 1
ATOM 913 N N . PRO A 1 110 ? 23.934 30.371 -5.234 1.00 60.78 110 PRO A N 1
ATOM 914 C CA . PRO A 1 110 ? 23.858 28.906 -5.185 1.00 60.78 110 PRO A CA 1
ATOM 915 C C . PRO A 1 110 ? 23.082 28.366 -3.978 1.00 60.78 110 PRO A C 1
ATOM 917 O O . PRO A 1 110 ? 22.341 27.396 -4.111 1.00 60.78 110 PRO A O 1
ATOM 920 N N . TYR A 1 111 ? 23.130 29.057 -2.828 1.00 64.94 111 TYR A N 1
ATOM 921 C CA . TYR A 1 111 ? 22.241 28.748 -1.701 1.00 64.94 111 TYR A CA 1
ATOM 922 C C . TYR A 1 111 ? 20.763 28.863 -2.106 1.00 64.94 111 TYR A C 1
ATOM 924 O O . TYR A 1 111 ? 19.958 28.049 -1.682 1.00 64.94 111 TYR A O 1
ATOM 932 N N . PHE A 1 112 ? 20.372 29.857 -2.913 1.00 66.06 112 PHE A N 1
ATOM 933 C CA . PHE A 1 112 ? 18.963 30.052 -3.289 1.00 66.06 112 PHE A CA 1
ATOM 934 C C . PHE A 1 112 ? 18.494 28.976 -4.252 1.00 66.06 112 PHE A C 1
ATOM 936 O O . PHE A 1 112 ? 17.411 28.424 -4.082 1.00 66.06 112 PHE A O 1
ATOM 943 N N . GLN A 1 113 ? 19.346 28.650 -5.212 1.00 57.28 113 GLN A N 1
ATOM 944 C CA . GLN A 1 113 ? 19.061 27.663 -6.238 1.00 57.28 113 GLN A CA 1
ATOM 945 C C . GLN A 1 113 ? 18.982 26.242 -5.657 1.00 57.28 113 GLN A C 1
ATOM 947 O O . GLN A 1 113 ? 18.135 25.465 -6.079 1.00 57.28 113 GLN A O 1
ATOM 952 N N . ALA A 1 114 ? 19.770 25.936 -4.621 1.00 55.34 114 ALA A N 1
ATOM 953 C CA . ALA A 1 114 ? 19.664 24.686 -3.868 1.00 55.34 114 ALA A CA 1
ATOM 954 C C . ALA A 1 114 ? 18.533 24.663 -2.812 1.00 55.34 114 ALA A C 1
ATOM 956 O O . ALA A 1 114 ? 18.403 23.687 -2.079 1.00 55.34 114 ALA A O 1
ATOM 957 N N . GLY A 1 115 ? 17.734 25.731 -2.682 1.00 66.00 115 GLY A N 1
ATOM 958 C CA . GLY A 1 115 ? 16.668 25.850 -1.674 1.00 66.00 115 GLY A CA 1
ATOM 959 C C . GLY A 1 115 ? 17.128 26.277 -0.269 1.00 66.00 115 GLY A C 1
ATOM 960 O O . GLY A 1 115 ? 16.296 26.596 0.579 1.00 66.00 115 GLY A O 1
ATOM 961 N N . GLU A 1 116 ? 18.436 26.388 -0.033 1.00 65.88 116 GLU A N 1
ATOM 962 C CA . GLU A 1 116 ? 19.065 26.717 1.256 1.00 65.88 116 GLU A CA 1
ATOM 963 C C . GLU A 1 116 ? 19.363 28.222 1.471 1.00 65.88 116 GLU A C 1
ATOM 965 O O . GLU A 1 116 ? 20.091 28.619 2.387 1.00 65.88 116 GLU A O 1
ATOM 970 N N . CYS A 1 117 ? 18.772 29.130 0.682 1.00 68.06 117 CYS A N 1
ATOM 971 C CA . CYS A 1 117 ? 18.880 30.575 0.925 1.00 68.06 117 CYS A CA 1
ATOM 972 C C . CYS A 1 117 ? 17.856 31.046 1.949 1.00 68.06 117 CYS A C 1
ATOM 974 O O . CYS A 1 117 ? 16.758 31.508 1.636 1.00 68.06 117 CYS A O 1
ATOM 976 N N . TRP A 1 118 ? 18.278 31.031 3.206 1.00 68.50 118 TRP A N 1
ATOM 977 C CA . TRP A 1 118 ? 17.458 31.481 4.324 1.00 68.50 118 TRP A CA 1
ATOM 978 C C . TRP A 1 118 ? 17.443 33.025 4.450 1.00 68.50 118 TRP A C 1
ATOM 980 O O . TRP A 1 118 ? 17.032 33.557 5.475 1.00 68.50 118 TRP A O 1
ATOM 990 N N . TRP A 1 119 ? 17.846 33.785 3.417 1.00 69.19 119 TRP A N 1
ATOM 991 C CA . TRP A 1 119 ? 17.917 35.258 3.457 1.00 69.19 119 TRP A CA 1
ATOM 992 C C . TRP A 1 119 ? 16.551 35.928 3.672 1.00 69.19 119 TRP A C 1
ATOM 994 O O . TRP A 1 119 ? 16.450 36.897 4.425 1.00 69.19 119 TRP A O 1
ATOM 1004 N N . VAL A 1 120 ? 15.474 35.393 3.079 1.00 63.38 120 VAL A N 1
ATOM 1005 C CA . VAL A 1 120 ? 14.099 35.873 3.353 1.00 63.38 120 VAL A CA 1
ATOM 1006 C C . VAL A 1 120 ? 13.776 35.738 4.845 1.00 63.38 120 VAL A C 1
ATOM 1008 O O . VAL A 1 120 ? 13.092 36.578 5.426 1.00 63.38 120 VAL A O 1
ATOM 1011 N N . LEU A 1 121 ? 14.329 34.696 5.468 1.00 61.56 121 LEU A N 1
ATOM 1012 C CA . LEU A 1 121 ? 14.146 34.342 6.869 1.00 61.56 121 LEU A CA 1
ATOM 1013 C C . LEU A 1 121 ? 15.072 35.142 7.803 1.00 61.56 121 LEU A C 1
ATOM 1015 O O . LEU A 1 121 ? 14.816 35.239 9.000 1.00 61.56 121 LEU A O 1
ATOM 1019 N N . SER A 1 122 ? 16.143 35.730 7.263 1.00 61.81 122 SER A N 1
ATOM 1020 C CA . SER A 1 122 ? 17.120 36.542 7.991 1.00 61.81 122 SER A CA 1
ATOM 1021 C C . SER A 1 122 ? 16.777 38.034 8.012 1.00 61.81 122 SER A C 1
ATOM 1023 O O . SER A 1 122 ? 17.582 38.834 8.488 1.00 61.81 122 SER A O 1
ATOM 1025 N N . GLN A 1 123 ? 15.621 38.440 7.478 1.00 66.25 123 GLN A N 1
ATOM 1026 C CA . GLN A 1 123 ? 15.226 39.846 7.466 1.00 66.25 123 GLN A CA 1
ATOM 1027 C C . GLN A 1 123 ? 14.907 40.344 8.876 1.00 66.25 123 GLN A C 1
ATOM 1029 O O . GLN A 1 123 ? 14.252 39.663 9.672 1.00 66.25 123 GLN A O 1
ATOM 1034 N N . LYS A 1 124 ? 15.371 41.561 9.177 1.00 61.91 124 LYS A N 1
ATOM 1035 C CA . LYS A 1 124 ? 15.047 42.243 10.430 1.00 61.91 124 LYS A CA 1
ATOM 1036 C C . LYS A 1 124 ? 13.524 42.384 10.540 1.00 61.91 124 LYS A C 1
ATOM 1038 O O . LYS A 1 124 ? 12.849 42.623 9.541 1.00 61.91 124 LYS A O 1
ATOM 1043 N N . ASP A 1 125 ? 13.000 42.149 11.738 1.00 62.56 125 ASP A N 1
ATOM 1044 C CA . ASP A 1 125 ? 11.582 42.294 12.096 1.00 62.56 125 ASP A CA 1
ATOM 1045 C C . ASP A 1 125 ? 10.585 41.373 11.343 1.00 62.56 125 ASP A C 1
ATOM 1047 O O . ASP A 1 125 ? 9.384 41.439 11.593 1.00 62.56 125 ASP A O 1
ATOM 1051 N N . LYS A 1 126 ? 11.056 40.446 10.486 1.00 63.50 126 LYS A N 1
ATOM 1052 C CA . LYS A 1 126 ? 10.213 39.429 9.812 1.00 63.50 126 LYS A CA 1
ATOM 1053 C C . LYS A 1 126 ? 10.271 38.026 10.422 1.00 63.50 126 LYS A C 1
ATOM 1055 O O . LYS A 1 126 ? 9.474 37.173 10.043 1.00 63.50 126 LYS A O 1
ATOM 1060 N N . ALA A 1 127 ? 11.204 37.769 11.337 1.00 64.94 127 ALA A N 1
ATOM 1061 C CA . ALA A 1 127 ? 11.401 36.454 11.941 1.00 64.94 127 ALA A CA 1
ATOM 1062 C C . ALA A 1 127 ? 11.686 36.552 13.447 1.00 64.94 127 ALA A C 1
ATOM 1064 O O . ALA A 1 127 ? 12.482 37.380 13.898 1.00 64.94 127 ALA A O 1
ATOM 1065 N N . ARG A 1 128 ? 11.057 35.672 14.231 1.00 69.88 128 ARG A N 1
ATOM 1066 C CA . ARG A 1 128 ? 11.124 35.640 15.701 1.00 69.88 128 ARG A CA 1
ATOM 1067 C C . ARG A 1 128 ? 12.524 35.303 16.201 1.00 69.88 128 ARG A C 1
ATOM 1069 O O . ARG A 1 128 ? 13.176 34.438 15.634 1.00 69.88 128 ARG A O 1
ATOM 1076 N N . GLN A 1 129 ? 13.007 35.967 17.249 1.00 66.75 129 GLN A N 1
ATOM 1077 C CA . GLN A 1 129 ? 14.356 35.735 17.810 1.00 66.75 129 GLN A CA 1
ATOM 1078 C C . GLN A 1 129 ? 14.353 34.894 19.099 1.00 66.75 129 GLN A C 1
ATOM 1080 O O . GLN A 1 129 ? 15.372 34.766 19.771 1.00 66.75 129 GLN A O 1
ATOM 1085 N N . GLU A 1 130 ? 13.202 34.330 19.449 1.00 70.88 130 GLU A N 1
ATOM 1086 C CA . GLU A 1 130 ? 12.998 33.468 20.610 1.00 70.88 130 GLU A CA 1
ATOM 1087 C C . GLU A 1 130 ? 12.837 32.019 20.147 1.00 70.88 130 GLU A C 1
ATOM 1089 O O . GLU A 1 130 ? 12.312 31.790 19.058 1.00 70.88 130 GLU A O 1
ATOM 1094 N N . SER A 1 131 ? 13.236 31.051 20.979 1.00 72.31 131 SER A N 1
ATOM 1095 C CA . SER A 1 131 ? 12.906 29.638 20.750 1.00 72.31 131 SER A CA 1
ATOM 1096 C C . SER A 1 131 ? 11.396 29.423 20.688 1.00 72.31 131 SER A C 1
ATOM 1098 O O . SER A 1 131 ? 10.627 30.153 21.319 1.00 72.31 131 SER A O 1
ATOM 1100 N N . LEU A 1 132 ? 10.982 28.414 19.925 1.00 78.44 132 LEU A N 1
ATOM 1101 C CA . LEU A 1 132 ? 9.581 28.021 19.833 1.00 78.44 132 LEU A CA 1
ATOM 1102 C C . LEU A 1 132 ? 9.158 27.245 21.081 1.00 78.44 132 LEU A C 1
ATOM 1104 O O . LEU A 1 132 ? 9.858 26.334 21.523 1.00 78.44 132 LEU A O 1
ATOM 1108 N N . ASN A 1 133 ? 7.983 27.569 21.604 1.00 82.25 133 ASN A N 1
ATOM 1109 C CA . ASN A 1 133 ? 7.269 26.719 22.540 1.00 82.25 133 ASN A CA 1
ATOM 1110 C C . ASN A 1 133 ? 6.508 25.650 21.738 1.00 82.25 133 ASN A C 1
ATOM 1112 O O . ASN A 1 133 ? 5.578 25.955 20.985 1.00 82.25 133 ASN A O 1
ATOM 1116 N N . ILE A 1 134 ? 6.965 24.402 21.844 1.00 84.81 134 ILE A N 1
ATOM 1117 C CA . ILE A 1 134 ? 6.460 23.258 21.083 1.00 84.81 134 ILE A CA 1
ATOM 1118 C C . ILE A 1 134 ? 5.834 22.273 22.062 1.00 84.81 134 ILE A C 1
ATOM 1120 O O . ILE A 1 134 ? 6.495 21.839 23.003 1.00 84.81 134 ILE A O 1
ATOM 1124 N N . LYS A 1 135 ? 4.584 21.879 21.813 1.00 84.94 135 LYS A N 1
ATOM 1125 C CA . LYS A 1 135 ? 3.897 20.836 22.583 1.00 84.94 135 LYS A CA 1
ATOM 1126 C C . LYS A 1 135 ? 3.324 19.759 21.676 1.00 84.94 135 LYS A C 1
ATOM 1128 O O . LYS A 1 135 ? 3.033 19.991 20.504 1.00 84.94 135 LYS A O 1
ATOM 1133 N N . ARG A 1 136 ? 3.094 18.581 22.250 1.00 85.81 136 ARG A N 1
ATOM 1134 C CA . ARG A 1 136 ? 2.249 17.528 21.680 1.00 85.81 136 ARG A CA 1
ATOM 1135 C C . ARG A 1 136 ? 0.860 17.632 22.300 1.00 85.81 136 ARG A C 1
ATOM 1137 O O . ARG A 1 136 ? 0.743 17.719 23.519 1.00 85.81 136 ARG A O 1
ATOM 1144 N N . LYS A 1 137 ? -0.184 17.577 21.475 1.00 86.19 137 LYS A N 1
ATOM 1145 C CA . LYS A 1 137 ? -1.554 17.319 21.930 1.00 86.19 137 LYS A CA 1
ATOM 1146 C C . LYS A 1 137 ? -2.212 16.320 20.996 1.00 86.19 137 LYS A C 1
ATOM 1148 O O . LYS A 1 137 ? -2.495 16.618 19.839 1.00 86.19 137 LYS A O 1
ATOM 1153 N N . THR A 1 138 ? -2.431 15.118 21.505 1.00 79.62 138 THR A N 1
ATOM 1154 C CA . THR A 1 138 ? -2.968 13.983 20.748 1.00 79.62 138 THR A CA 1
ATOM 1155 C C . THR A 1 138 ? -4.108 13.316 21.514 1.00 79.62 138 THR A C 1
ATOM 1157 O O . THR A 1 138 ? -4.430 13.724 22.632 1.00 79.62 138 THR A O 1
ATOM 1160 N N . GLY A 1 139 ? -4.708 12.270 20.937 1.00 70.12 139 GLY A N 1
ATOM 1161 C CA . GLY A 1 139 ? -5.768 11.495 21.585 1.00 70.12 139 GLY A CA 1
ATOM 1162 C C . GLY A 1 139 ? -5.392 10.940 22.967 1.00 70.12 139 GLY A C 1
ATOM 1163 O O . GLY A 1 139 ? -6.284 10.851 23.808 1.00 70.12 139 GLY A O 1
ATOM 1164 N N . SER A 1 140 ? -4.103 10.658 23.221 1.00 66.44 140 SER A N 1
ATOM 1165 C CA . SER A 1 140 ? -3.591 10.161 24.512 1.00 66.44 140 SER A CA 1
ATOM 1166 C C . SER A 1 140 ? -3.305 11.253 25.551 1.00 66.44 140 SER A C 1
ATOM 1168 O O . SER A 1 140 ? -3.108 10.948 26.721 1.00 66.44 140 SER A O 1
ATOM 1170 N N . ASP A 1 141 ? -3.245 12.527 25.145 1.00 71.19 141 ASP A N 1
ATOM 1171 C CA . ASP A 1 141 ? -2.775 13.637 25.992 1.00 71.19 141 ASP A CA 1
ATOM 1172 C C . ASP A 1 141 ? -3.852 14.725 26.171 1.00 71.19 141 ASP A C 1
ATOM 1174 O O . ASP A 1 141 ? -3.555 15.920 26.215 1.00 71.19 141 ASP A O 1
ATOM 1178 N N . ARG A 1 142 ? -5.134 14.338 26.233 1.00 67.50 142 ARG A N 1
ATOM 1179 C CA . ARG A 1 142 ? -6.270 15.288 26.239 1.00 67.50 142 ARG A CA 1
ATOM 1180 C C . ARG A 1 142 ? -6.223 16.308 27.376 1.00 67.50 142 ARG A C 1
ATOM 1182 O O . ARG A 1 142 ? -6.673 17.436 27.182 1.00 67.50 142 ARG A O 1
ATOM 1189 N N . SER A 1 143 ? -5.663 15.918 28.521 1.00 67.81 143 SER A N 1
ATOM 1190 C CA . SER A 1 143 ? -5.482 16.760 29.707 1.00 67.81 143 SER A CA 1
ATOM 1191 C C . SER A 1 143 ? -4.445 17.876 29.535 1.00 67.81 143 SER A C 1
ATOM 1193 O O . SER A 1 143 ? -4.389 18.767 30.377 1.00 67.81 143 SER A O 1
ATOM 1195 N N . ILE A 1 144 ? -3.635 17.868 28.468 1.00 74.06 144 ILE A N 1
ATOM 1196 C CA . ILE A 1 144 ? -2.685 18.949 28.189 1.00 74.06 144 ILE A CA 1
ATOM 1197 C C . ILE A 1 144 ? -3.436 20.142 27.586 1.00 74.06 144 ILE A C 1
ATOM 1199 O O . ILE A 1 144 ? -3.982 20.070 26.480 1.00 74.06 144 ILE A O 1
ATOM 1203 N N . THR A 1 145 ? -3.455 21.263 28.302 1.00 82.88 145 THR A N 1
ATOM 1204 C CA . THR A 1 145 ? -3.997 22.541 27.820 1.00 82.88 145 THR A CA 1
ATOM 1205 C C . THR A 1 145 ? -3.107 23.135 26.721 1.00 82.88 145 THR A C 1
ATOM 1207 O O . THR A 1 145 ? -1.878 23.060 26.791 1.00 82.88 145 THR A O 1
ATOM 1210 N N . ILE A 1 146 ? -3.738 23.715 25.692 1.00 85.88 146 ILE A N 1
ATOM 1211 C CA . ILE A 1 146 ? -3.051 24.569 24.713 1.00 85.88 146 ILE A CA 1
ATOM 1212 C C . ILE A 1 146 ? -3.034 25.978 25.302 1.00 85.88 146 ILE A C 1
ATOM 1214 O O . ILE A 1 146 ? -4.090 26.574 25.503 1.00 85.88 146 ILE A O 1
ATOM 1218 N N . GLU A 1 147 ? -1.842 26.493 25.568 1.00 86.81 147 GLU A N 1
ATOM 1219 C CA . GLU A 1 147 ? -1.617 27.789 26.202 1.00 86.81 147 GLU A CA 1
ATOM 1220 C C . GLU A 1 147 ? -1.429 28.899 25.152 1.00 86.81 147 GLU A C 1
ATOM 1222 O O . GLU A 1 147 ? -0.930 28.626 24.053 1.00 86.81 147 GLU A O 1
ATOM 1227 N N . PRO A 1 148 ? -1.799 30.165 25.438 1.00 82.31 148 PRO A N 1
ATOM 1228 C CA . PRO A 1 148 ? -1.695 31.289 24.495 1.00 82.31 148 PRO A CA 1
ATOM 1229 C C . PRO A 1 148 ? -0.300 31.551 23.901 1.00 82.31 148 PRO A C 1
ATOM 1231 O O . PRO A 1 148 ? -0.192 32.248 22.894 1.00 82.31 148 PRO A O 1
ATOM 1234 N N . ASP A 1 149 ? 0.758 31.029 24.520 1.00 83.25 149 ASP A N 1
ATOM 1235 C CA . ASP A 1 149 ? 2.153 31.146 24.096 1.00 83.25 149 ASP A CA 1
ATOM 1236 C C . ASP A 1 149 ? 2.713 29.883 23.413 1.00 83.25 149 ASP A C 1
ATOM 1238 O O . ASP A 1 149 ? 3.893 29.871 23.062 1.00 83.25 149 ASP A O 1
ATOM 1242 N N . ASP A 1 150 ? 1.896 28.844 23.197 1.00 87.62 150 ASP A N 1
ATOM 1243 C CA . ASP A 1 150 ? 2.260 27.670 22.395 1.00 87.62 150 ASP A CA 1
ATOM 1244 C C . ASP A 1 150 ? 2.305 28.011 20.899 1.00 87.62 150 ASP A C 1
ATOM 1246 O O . ASP A 1 150 ? 1.305 28.438 20.312 1.00 87.62 150 ASP A O 1
ATOM 1250 N N . ASP A 1 151 ? 3.454 27.758 20.269 1.00 86.75 151 ASP A N 1
ATOM 1251 C CA . ASP A 1 151 ? 3.755 28.176 18.897 1.00 86.75 151 ASP A CA 1
ATOM 1252 C C . ASP A 1 151 ? 3.524 27.059 17.869 1.00 86.75 151 ASP A C 1
ATOM 1254 O O . ASP A 1 151 ? 3.038 27.315 16.762 1.00 86.75 151 ASP A O 1
ATOM 1258 N N . LEU A 1 152 ? 3.862 25.818 18.236 1.00 89.19 152 LEU A N 1
ATOM 1259 C CA . LEU A 1 152 ? 3.588 24.605 17.463 1.00 89.19 152 LEU A CA 1
ATOM 1260 C C . LEU A 1 152 ? 2.922 23.555 18.357 1.00 89.19 152 LEU A C 1
ATOM 1262 O O . LEU A 1 152 ? 3.525 23.086 19.321 1.00 89.19 152 LEU A O 1
ATOM 1266 N N . ILE A 1 153 ? 1.723 23.120 17.968 1.00 90.62 153 ILE A N 1
ATOM 1267 C CA . ILE A 1 153 ? 1.066 21.940 18.534 1.00 90.62 153 ILE A CA 1
ATOM 1268 C C . ILE A 1 153 ? 1.201 20.777 17.551 1.00 90.62 153 ILE A C 1
ATOM 1270 O O . ILE A 1 153 ? 0.569 20.773 16.495 1.00 90.62 153 ILE A O 1
ATOM 1274 N N . ILE A 1 154 ? 2.022 19.788 17.895 1.00 90.19 154 ILE A N 1
ATOM 1275 C CA . ILE A 1 154 ? 2.143 18.524 17.161 1.00 90.19 154 ILE A CA 1
ATOM 1276 C C . ILE A 1 154 ? 0.964 17.625 17.542 1.00 90.19 154 ILE A C 1
ATOM 1278 O O . ILE A 1 154 ? 0.694 17.394 18.723 1.00 90.19 154 ILE A O 1
ATOM 1282 N N . THR A 1 155 ? 0.240 17.132 16.542 1.00 88.75 155 THR A N 1
ATOM 1283 C CA . THR A 1 155 ? -1.055 16.474 16.722 1.00 88.75 155 THR A CA 1
ATOM 1284 C C . THR A 1 155 ? -1.342 15.439 15.630 1.00 88.75 155 THR A C 1
ATOM 1286 O O . THR A 1 155 ? -0.688 15.399 14.589 1.00 88.75 155 THR A O 1
ATOM 1289 N N . THR A 1 156 ? -2.327 14.582 15.876 1.00 84.81 156 THR A N 1
ATOM 1290 C CA . THR A 1 156 ? -2.890 13.632 14.904 1.00 84.81 156 THR A CA 1
ATOM 1291 C C . THR A 1 156 ? -4.260 14.142 14.430 1.00 84.81 156 THR A C 1
ATOM 1293 O O . THR A 1 156 ? -4.543 15.337 14.495 1.00 84.81 156 THR A O 1
ATOM 1296 N N . THR A 1 157 ? -5.157 13.252 14.006 1.00 74.62 157 THR A N 1
ATOM 1297 C CA . THR A 1 157 ? -6.589 13.536 13.786 1.00 74.62 157 THR A CA 1
ATOM 1298 C C . THR A 1 157 ? -7.300 14.166 14.998 1.00 74.62 157 THR A C 1
ATOM 1300 O O . THR A 1 157 ? -8.359 14.761 14.839 1.00 74.62 157 THR A O 1
ATOM 1303 N N . ALA A 1 158 ? -6.720 14.106 16.204 1.00 76.06 158 ALA A N 1
ATOM 1304 C CA . ALA A 1 158 ? -7.321 14.619 17.440 1.00 76.06 158 ALA A CA 1
ATOM 1305 C C . ALA A 1 158 ? -7.674 16.124 17.431 1.00 76.06 158 ALA A C 1
ATOM 1307 O O . ALA A 1 158 ? -8.566 16.528 18.170 1.00 76.06 158 ALA A O 1
ATOM 1308 N N . LEU A 1 159 ? -6.995 16.947 16.620 1.00 82.06 159 LEU A N 1
ATOM 1309 C CA . LEU A 1 159 ? -7.325 18.370 16.412 1.00 82.06 159 LEU A CA 1
ATOM 1310 C C . LEU A 1 159 ? -7.798 18.667 14.973 1.00 82.06 159 LEU A C 1
ATOM 1312 O O . LEU A 1 159 ? -7.809 19.815 14.531 1.00 82.06 159 LEU A O 1
ATOM 1316 N N . GLU A 1 160 ? -8.194 17.636 14.221 1.00 77.44 160 GLU A N 1
ATOM 1317 C CA . GLU A 1 160 ? -8.779 17.781 12.882 1.00 77.44 160 GLU A CA 1
ATOM 1318 C C . GLU A 1 160 ? -10.209 18.335 12.938 1.00 77.44 160 GLU A C 1
ATOM 1320 O O . GLU A 1 160 ? -10.629 19.050 12.024 1.00 77.44 160 GLU A O 1
ATOM 1325 N N . VAL A 1 161 ? -10.935 18.065 14.031 1.00 72.00 161 VAL A N 1
ATOM 1326 C CA . VAL A 1 161 ? -12.320 18.493 14.287 1.00 72.00 161 VAL A CA 1
ATOM 1327 C C . VAL A 1 161 ? -12.484 18.931 15.751 1.00 72.00 161 VAL A C 1
ATOM 1329 O O . VAL A 1 161 ? -11.754 18.478 16.625 1.00 72.00 161 VAL A O 1
ATOM 1332 N N . GLY A 1 162 ? -13.430 19.836 16.026 1.00 68.88 162 GLY A N 1
ATOM 1333 C CA . GLY A 1 162 ? -13.876 20.164 17.391 1.00 68.88 162 GLY A CA 1
ATOM 1334 C C . GLY A 1 162 ? -13.051 21.195 18.173 1.00 68.88 162 GLY A C 1
ATOM 1335 O O . GLY A 1 162 ? -13.476 21.587 19.254 1.00 68.88 162 GLY A O 1
ATOM 1336 N N . TYR A 1 163 ? -11.924 21.677 17.642 1.00 76.62 163 TYR A N 1
ATOM 1337 C CA . TYR A 1 163 ? -11.152 22.778 18.233 1.00 76.62 163 TYR A CA 1
ATOM 1338 C C . TYR A 1 163 ? -11.139 23.991 17.290 1.00 76.62 163 TYR A C 1
ATOM 1340 O O . TYR A 1 163 ? -10.908 23.837 16.084 1.00 76.62 163 TYR A O 1
ATOM 1348 N N . ASP A 1 164 ? -11.409 25.179 17.834 1.00 75.81 164 ASP A N 1
ATOM 1349 C CA . ASP A 1 164 ? -11.385 26.457 17.115 1.00 75.81 164 ASP A CA 1
ATOM 1350 C C . ASP A 1 164 ? -10.432 27.427 17.820 1.00 75.81 164 ASP A C 1
ATOM 1352 O O . ASP A 1 164 ? -10.374 27.476 19.049 1.00 75.81 164 ASP A O 1
ATOM 1356 N N . ASP A 1 165 ? -9.639 28.148 17.033 1.00 84.19 165 ASP A N 1
ATOM 1357 C CA . ASP A 1 165 ? -8.529 28.965 17.519 1.00 84.19 165 ASP A CA 1
ATOM 1358 C C . ASP A 1 165 ? -8.275 30.132 16.567 1.00 84.19 165 ASP A C 1
ATOM 1360 O O . ASP A 1 165 ? -7.763 29.967 15.457 1.00 84.19 165 ASP A O 1
ATOM 1364 N N . GLU A 1 166 ? -8.602 31.340 17.019 1.00 85.19 166 GLU A N 1
ATOM 1365 C CA . GLU A 1 166 ? -8.384 32.562 16.249 1.00 85.19 166 GLU A CA 1
ATOM 1366 C C . GLU A 1 166 ? -6.901 32.847 15.954 1.00 85.19 166 GLU A C 1
ATOM 1368 O O . GLU A 1 166 ? -6.596 33.582 15.011 1.00 85.19 166 GLU A O 1
ATOM 1373 N N . ALA A 1 167 ? -5.979 32.289 16.749 1.00 86.56 167 ALA A N 1
ATOM 1374 C CA . ALA A 1 167 ? -4.542 32.452 16.565 1.00 86.56 167 ALA A CA 1
ATOM 1375 C C . ALA A 1 167 ? -3.964 31.524 15.483 1.00 86.56 167 ALA A C 1
ATOM 1377 O O . ALA A 1 167 ? -2.800 31.683 15.111 1.00 86.56 167 ALA A O 1
ATOM 1378 N N . LEU A 1 168 ? -4.726 30.556 14.968 1.00 88.88 168 LEU A N 1
ATOM 1379 C CA . LEU A 1 168 ? -4.203 29.545 14.055 1.00 88.88 168 LEU A CA 1
ATOM 1380 C C . LEU A 1 168 ? -3.959 30.120 12.648 1.00 88.88 168 LEU A C 1
ATOM 1382 O O . LEU A 1 168 ? -4.880 30.330 11.855 1.00 88.88 168 LEU A O 1
ATOM 1386 N N . MET A 1 169 ? -2.685 30.350 12.326 1.00 87.25 169 MET A N 1
ATOM 1387 C CA . MET A 1 169 ? -2.239 30.914 11.044 1.00 87.25 169 MET A CA 1
ATOM 1388 C C . MET A 1 169 ? -1.581 29.870 10.140 1.00 87.25 169 MET A C 1
ATOM 1390 O O . MET A 1 169 ? -1.615 30.019 8.921 1.00 87.25 169 MET A O 1
ATOM 1394 N N . CYS A 1 170 ? -0.977 28.821 10.702 1.00 90.31 170 CYS A N 1
ATOM 1395 C CA . CYS A 1 170 ? -0.229 27.835 9.925 1.00 90.31 170 CYS A CA 1
ATOM 1396 C C . CYS A 1 170 ? -0.691 26.399 10.193 1.00 90.31 170 CYS A C 1
ATOM 1398 O O . CYS A 1 170 ? -1.009 26.020 11.323 1.00 90.31 170 CYS A O 1
ATOM 1400 N N . VAL A 1 171 ? -0.692 25.592 9.135 1.00 91.75 171 VAL A N 1
ATOM 1401 C CA . VAL A 1 171 ? -0.975 24.158 9.162 1.00 91.75 171 VAL A CA 1
ATOM 1402 C C . VAL A 1 171 ? 0.179 23.431 8.474 1.00 91.75 171 VAL A C 1
ATOM 1404 O O . VAL A 1 171 ? 0.415 23.589 7.275 1.00 91.75 171 VAL A O 1
ATOM 1407 N N . LEU A 1 172 ? 0.908 22.634 9.250 1.00 92.38 172 LEU A N 1
ATOM 1408 C CA . LEU A 1 172 ? 1.965 21.743 8.787 1.00 92.38 172 LEU A CA 1
ATOM 1409 C C . LEU A 1 172 ? 1.407 20.322 8.659 1.00 92.38 172 LEU A C 1
ATOM 1411 O O . LEU A 1 172 ? 0.821 19.809 9.606 1.00 92.38 172 LEU A O 1
ATOM 1415 N N . GLN A 1 173 ? 1.633 19.669 7.523 1.00 91.25 173 GLN A N 1
ATOM 1416 C CA . GLN A 1 173 ? 1.409 18.237 7.321 1.00 91.25 173 GLN A CA 1
ATOM 1417 C C . GLN A 1 173 ? 2.770 17.553 7.154 1.00 91.25 173 GLN A C 1
ATOM 1419 O O . GLN A 1 173 ? 3.523 17.880 6.240 1.00 91.25 173 GLN A O 1
ATOM 1424 N N . TYR A 1 174 ? 3.103 16.612 8.034 1.00 88.44 174 TYR A N 1
ATOM 1425 C CA . TYR A 1 174 ? 4.341 15.833 7.941 1.00 88.44 174 TYR A CA 1
ATOM 1426 C C . TYR A 1 174 ? 4.091 14.493 7.234 1.00 88.44 174 TYR A C 1
ATOM 1428 O O . TYR A 1 174 ? 3.145 13.779 7.581 1.00 88.44 174 TYR A O 1
ATOM 1436 N N . THR A 1 175 ? 4.939 14.156 6.257 1.00 85.62 175 THR A N 1
ATOM 1437 C CA . THR A 1 175 ? 4.754 13.110 5.225 1.00 85.62 175 THR A CA 1
ATOM 1438 C C . THR A 1 175 ? 3.478 13.284 4.392 1.00 85.62 175 THR A C 1
ATOM 1440 O O . THR A 1 175 ? 2.644 14.146 4.688 1.00 85.62 175 THR A O 1
ATOM 1443 N N . ALA A 1 176 ? 3.316 12.485 3.331 1.00 80.81 176 ALA A N 1
ATOM 1444 C CA . ALA A 1 176 ? 2.063 12.451 2.580 1.00 80.81 176 ALA A CA 1
ATOM 1445 C C . ALA A 1 176 ? 0.874 12.202 3.536 1.00 80.81 176 ALA A C 1
ATOM 1447 O O . ALA A 1 176 ? 0.962 11.303 4.382 1.00 80.81 176 ALA A O 1
ATOM 1448 N N . PRO A 1 177 ? -0.227 12.978 3.452 1.00 79.31 177 PRO A N 1
ATOM 1449 C CA . PRO A 1 177 ? -1.427 12.644 4.194 1.00 79.31 177 PRO A CA 1
ATOM 1450 C C . PRO A 1 177 ? -1.967 11.300 3.706 1.00 79.31 177 PRO A C 1
ATOM 1452 O O . PRO A 1 177 ? -1.880 11.015 2.515 1.00 79.31 177 PRO A O 1
ATOM 1455 N N . ALA A 1 178 ? -2.538 10.499 4.611 1.00 70.25 178 ALA A N 1
ATOM 1456 C CA . ALA A 1 178 ? -3.328 9.346 4.199 1.00 70.25 178 ALA A CA 1
ATOM 1457 C C . ALA A 1 178 ? -4.549 9.852 3.414 1.00 70.25 178 ALA A C 1
ATOM 1459 O O . ALA A 1 178 ? -4.567 9.826 2.189 1.00 70.25 178 ALA A O 1
ATOM 1460 N N . ASN A 1 179 ? -5.528 10.444 4.100 1.00 71.56 179 ASN A N 1
ATOM 1461 C CA . ASN A 1 179 ? -6.726 10.964 3.450 1.00 71.56 179 ASN A CA 1
ATOM 1462 C C . ASN A 1 179 ? -6.572 12.436 3.002 1.00 71.56 179 ASN A C 1
ATOM 1464 O O . ASN A 1 179 ? -6.281 13.333 3.801 1.00 71.56 179 ASN A O 1
ATOM 1468 N N . VAL A 1 180 ? -6.843 12.695 1.721 1.00 76.81 180 VAL A N 1
ATOM 1469 C CA . VAL A 1 180 ? -6.889 14.034 1.110 1.00 76.81 180 VAL A CA 1
ATOM 1470 C C . VAL A 1 180 ? -8.023 14.890 1.694 1.00 76.81 180 VAL A C 1
ATOM 1472 O O . VAL A 1 180 ? -7.839 16.089 1.917 1.00 76.81 180 VAL A O 1
ATOM 1475 N N . ALA A 1 181 ? -9.171 14.290 2.024 1.00 77.25 181 ALA A N 1
ATOM 1476 C CA . ALA A 1 181 ? -10.276 14.985 2.686 1.00 77.25 181 ALA A CA 1
ATOM 1477 C C . ALA A 1 181 ? -9.863 15.473 4.080 1.00 77.25 181 ALA A C 1
ATOM 1479 O O . ALA A 1 181 ? -10.068 16.643 4.404 1.00 77.25 181 ALA A O 1
ATOM 1480 N N . SER A 1 182 ? -9.180 14.627 4.859 1.00 78.12 182 SER A N 1
ATOM 1481 C CA . SER A 1 182 ? -8.578 15.020 6.138 1.00 78.12 182 SER A CA 1
ATOM 1482 C C . SER A 1 182 ? -7.568 16.152 5.973 1.00 78.12 182 SER A C 1
ATOM 1484 O O . SER A 1 182 ? -7.600 17.119 6.730 1.00 78.12 182 SER A O 1
ATOM 1486 N N . PHE A 1 183 ? -6.710 16.108 4.948 1.00 85.38 183 PHE A N 1
ATOM 1487 C CA . PHE A 1 183 ? -5.805 17.222 4.649 1.00 85.38 183 PHE A CA 1
ATOM 1488 C C . PHE A 1 183 ? -6.554 18.535 4.361 1.00 85.38 183 PHE A C 1
ATOM 1490 O O . PHE A 1 183 ? -6.155 19.586 4.866 1.00 85.38 183 PHE A O 1
ATOM 1497 N N . VAL A 1 184 ? -7.664 18.504 3.617 1.00 85.75 184 VAL A N 1
ATOM 1498 C CA . VAL A 1 184 ? -8.482 19.705 3.373 1.00 85.75 184 VAL A CA 1
ATOM 1499 C C . VAL A 1 184 ? -9.202 20.193 4.632 1.00 85.75 184 VAL A C 1
ATOM 1501 O O . VAL A 1 184 ? -9.246 21.403 4.857 1.00 85.75 184 VAL A O 1
ATOM 1504 N N . GLN A 1 185 ? -9.690 19.297 5.492 1.00 83.56 185 GLN A N 1
ATOM 1505 C CA . GLN A 1 185 ? -10.258 19.681 6.790 1.00 83.56 185 GLN A CA 1
ATOM 1506 C C . GLN A 1 185 ? -9.206 20.349 7.687 1.00 83.56 185 GLN A C 1
ATOM 1508 O O . GLN A 1 185 ? -9.466 21.419 8.239 1.00 83.56 185 GLN A O 1
ATOM 1513 N N . ARG A 1 186 ? -7.990 19.787 7.758 1.00 87.06 186 ARG A N 1
ATOM 1514 C CA . ARG A 1 186 ? -6.831 20.375 8.458 1.00 87.06 186 ARG A CA 1
ATOM 1515 C C . ARG A 1 186 ? -6.481 21.748 7.884 1.00 87.06 186 ARG A C 1
ATOM 1517 O O . ARG A 1 186 ? -6.359 22.705 8.642 1.00 87.06 186 ARG A O 1
ATOM 1524 N N . LYS A 1 187 ? -6.394 21.876 6.552 1.00 86.44 187 LYS A N 1
ATOM 1525 C CA . LYS A 1 187 ? -6.180 23.150 5.838 1.00 86.44 187 LYS A CA 1
ATOM 1526 C C . LYS A 1 187 ? -7.214 24.207 6.243 1.00 86.44 187 LYS A C 1
ATOM 1528 O O . LYS A 1 187 ? -6.839 25.342 6.520 1.00 86.44 187 LYS A O 1
ATOM 1533 N N . GLY A 1 188 ? -8.490 23.825 6.333 1.00 83.12 188 GLY A N 1
ATOM 1534 C CA . GLY A 1 188 ? -9.599 24.694 6.742 1.00 83.12 188 GLY A CA 1
ATOM 1535 C C . GLY A 1 188 ? -9.594 25.132 8.214 1.00 83.12 188 GLY A C 1
ATOM 1536 O O . GLY A 1 188 ? -10.472 25.896 8.621 1.00 83.12 188 GLY A O 1
ATOM 1537 N N . ARG A 1 189 ? -8.638 24.676 9.038 1.00 82.50 189 ARG A N 1
ATOM 1538 C CA . ARG A 1 189 ? -8.478 25.159 10.419 1.00 82.50 189 ARG A CA 1
ATOM 1539 C C . ARG A 1 189 ? -7.831 26.545 10.466 1.00 82.50 189 ARG A C 1
ATOM 1541 O O . ARG A 1 189 ? -8.285 27.380 11.242 1.00 82.50 189 ARG A O 1
ATOM 1548 N N . GLY A 1 190 ? -6.823 26.804 9.631 1.00 83.62 190 GLY A N 1
ATOM 1549 C CA . GLY A 1 190 ? -6.091 28.073 9.635 1.00 83.62 190 GLY A CA 1
ATOM 1550 C C . GLY A 1 190 ? -6.863 29.244 9.017 1.00 83.62 190 GLY A C 1
ATOM 1551 O O . GLY A 1 190 ? -7.667 29.059 8.108 1.00 83.62 190 GLY A O 1
ATOM 1552 N N . GLY A 1 191 ? -6.556 30.467 9.461 1.00 80.94 191 GLY A N 1
ATOM 1553 C CA . GLY A 1 191 ? -7.013 31.702 8.807 1.00 80.94 191 GLY A CA 1
ATOM 1554 C C . GLY A 1 191 ? -8.395 32.193 9.246 1.00 80.94 191 GLY A C 1
ATOM 1555 O O . GLY A 1 191 ? -9.185 32.649 8.424 1.00 80.94 191 GLY A O 1
ATOM 1556 N N . ARG A 1 192 ? -8.702 32.084 10.545 1.00 77.94 192 ARG A N 1
ATOM 1557 C CA . ARG A 1 192 ? -10.034 32.361 11.115 1.00 77.94 192 ARG A CA 1
ATOM 1558 C C . ARG A 1 192 ? -10.443 33.840 11.132 1.00 77.94 192 ARG A C 1
ATOM 1560 O O . ARG A 1 192 ? -11.636 34.128 11.140 1.00 77.94 192 ARG A O 1
ATOM 1567 N N . LYS A 1 193 ? -9.493 34.785 11.106 1.00 75.56 193 LYS A N 1
ATOM 1568 C CA . LYS A 1 193 ? -9.791 36.232 11.058 1.00 75.56 193 LYS A CA 1
ATOM 1569 C C . LYS A 1 193 ? -9.805 36.767 9.626 1.00 75.56 193 LYS A C 1
ATOM 1571 O O . LYS A 1 193 ? -8.921 36.453 8.825 1.00 75.56 193 LYS A O 1
ATOM 1576 N N . VAL A 1 194 ? -10.769 37.639 9.323 1.00 74.06 194 VAL A N 1
ATOM 1577 C CA . VAL A 1 194 ? -10.860 38.336 8.029 1.00 74.06 194 VAL A CA 1
ATOM 1578 C C . VAL A 1 194 ? -9.550 39.073 7.727 1.00 74.06 194 VAL A C 1
ATOM 1580 O O . VAL A 1 194 ? -8.981 39.732 8.592 1.00 74.06 194 VAL A O 1
ATOM 1583 N N . GLY A 1 195 ? -9.055 38.938 6.494 1.00 74.44 195 GLY A N 1
ATOM 1584 C CA . GLY A 1 195 ? -7.787 39.530 6.054 1.00 74.44 195 GLY A CA 1
ATOM 1585 C C . GLY A 1 195 ? -6.534 38.699 6.363 1.00 74.44 195 GLY A C 1
ATOM 1586 O O . GLY A 1 195 ? -5.463 39.027 5.852 1.00 74.44 195 GLY A O 1
ATOM 1587 N N . THR A 1 196 ? -6.638 37.606 7.128 1.00 73.69 196 THR A N 1
ATOM 1588 C CA . THR A 1 196 ? -5.519 36.662 7.290 1.00 73.69 196 THR A CA 1
ATOM 1589 C C . THR A 1 196 ? -5.311 35.810 6.034 1.00 73.69 196 THR A C 1
ATOM 1591 O O . THR A 1 196 ? -6.228 35.582 5.245 1.00 73.69 196 THR A O 1
ATOM 1594 N N . ARG A 1 197 ? -4.071 35.355 5.818 1.00 81.81 197 ARG A N 1
ATOM 1595 C CA . ARG A 1 197 ? -3.692 34.449 4.724 1.00 81.81 197 ARG A CA 1
ATOM 1596 C C . ARG A 1 197 ? -2.988 33.235 5.331 1.00 81.81 197 ARG A C 1
ATOM 1598 O O . ARG A 1 197 ? -1.791 33.342 5.603 1.00 81.81 197 ARG A O 1
ATOM 1605 N N . PRO A 1 198 ? -3.704 32.127 5.592 1.00 86.62 198 PRO A N 1
ATOM 1606 C CA . PRO A 1 198 ? -3.117 30.984 6.271 1.00 86.62 198 PRO A CA 1
ATOM 1607 C C . PRO A 1 198 ? -2.013 30.333 5.438 1.00 86.62 198 PRO A C 1
ATOM 1609 O O . PRO A 1 198 ? -2.090 30.257 4.211 1.00 86.62 198 PRO A O 1
ATOM 1612 N N . ILE A 1 199 ? -0.986 29.849 6.129 1.00 88.81 199 ILE A N 1
ATOM 1613 C CA . ILE A 1 199 ? 0.150 29.142 5.542 1.00 88.81 199 ILE A CA 1
ATOM 1614 C C . ILE A 1 199 ? -0.110 27.639 5.653 1.00 88.81 199 ILE A C 1
ATOM 1616 O O . ILE A 1 199 ? -0.415 27.129 6.727 1.00 88.81 199 ILE A O 1
ATOM 1620 N N . VAL A 1 200 ? 0.028 26.920 4.542 1.00 89.38 200 VAL A N 1
ATOM 1621 C CA . VAL A 1 200 ? -0.165 25.466 4.480 1.00 89.38 200 VAL A CA 1
ATOM 1622 C C . VAL A 1 200 ? 1.103 24.861 3.907 1.00 89.38 200 VAL A C 1
ATOM 1624 O O . VAL A 1 200 ? 1.529 25.247 2.820 1.00 89.38 200 VAL A O 1
ATOM 1627 N N . VAL A 1 201 ? 1.731 23.945 4.639 1.00 89.62 201 VAL A N 1
ATOM 1628 C CA . VAL A 1 201 ? 3.021 23.359 4.259 1.00 89.62 201 VAL A CA 1
ATOM 1629 C C . VAL A 1 201 ? 2.969 21.851 4.437 1.00 89.62 201 VAL A C 1
ATOM 1631 O O . VAL A 1 201 ? 2.673 21.366 5.525 1.00 89.62 201 VAL A O 1
ATOM 1634 N N . THR A 1 202 ? 3.318 21.116 3.384 1.00 89.25 202 THR A N 1
ATOM 1635 C CA . THR A 1 202 ? 3.475 19.657 3.430 1.00 89.25 202 THR A CA 1
ATOM 1636 C C . THR A 1 202 ? 4.957 19.316 3.325 1.00 89.25 202 THR A C 1
ATOM 1638 O O . THR A 1 202 ? 5.633 19.787 2.413 1.00 89.25 202 THR A O 1
ATOM 1641 N N . VAL A 1 203 ? 5.473 18.525 4.264 1.00 87.00 203 VAL A N 1
ATOM 1642 C CA . VAL A 1 203 ? 6.881 18.107 4.329 1.00 87.00 203 VAL A CA 1
ATOM 1643 C C . VAL A 1 203 ? 6.973 16.650 3.888 1.00 87.00 203 VAL A C 1
ATOM 1645 O O . VAL A 1 203 ? 6.411 15.783 4.551 1.00 87.00 203 VAL A O 1
ATOM 1648 N N . LEU A 1 204 ? 7.661 16.380 2.780 1.00 81.75 204 LEU A N 1
ATOM 1649 C CA . LEU A 1 204 ? 7.707 15.069 2.121 1.00 81.75 204 LEU A CA 1
ATOM 1650 C C . LEU A 1 204 ? 9.121 14.476 2.163 1.00 81.75 204 LEU A C 1
ATOM 1652 O O . LEU A 1 204 ? 10.100 15.202 1.999 1.00 81.75 204 LEU A O 1
ATOM 1656 N N . SER A 1 205 ? 9.232 13.162 2.376 1.00 75.88 205 SER A N 1
ATOM 1657 C CA . SER A 1 205 ? 10.518 12.452 2.378 1.00 75.88 205 SER A CA 1
ATOM 1658 C C . SER A 1 205 ? 10.882 11.918 0.983 1.00 75.88 205 SER A C 1
ATOM 1660 O O . SER A 1 205 ? 10.082 11.183 0.402 1.00 75.88 205 SER A O 1
ATOM 1662 N N . PRO A 1 206 ? 12.100 12.168 0.459 1.00 61.81 206 PRO A N 1
ATOM 1663 C CA . PRO A 1 206 ? 12.535 11.598 -0.819 1.00 61.81 206 PRO A CA 1
ATOM 1664 C C . PRO A 1 206 ? 12.763 10.077 -0.751 1.00 61.81 206 PRO A C 1
ATOM 1666 O O . PRO A 1 206 ? 12.893 9.437 -1.785 1.00 61.81 206 PRO A O 1
ATOM 1669 N N . TYR A 1 207 ? 12.790 9.484 0.447 1.00 60.97 207 TYR A N 1
ATOM 1670 C CA . TYR A 1 207 ? 13.035 8.051 0.654 1.00 60.97 207 TYR A CA 1
ATOM 1671 C C . TYR A 1 207 ? 11.748 7.213 0.740 1.00 60.97 207 TYR A C 1
ATOM 1673 O O . TYR A 1 207 ? 11.805 5.988 0.856 1.00 60.97 207 TYR A O 1
ATOM 1681 N N . LYS A 1 208 ? 10.565 7.845 0.707 1.00 59.09 208 LYS A N 1
ATOM 1682 C CA . LYS A 1 208 ? 9.270 7.159 0.812 1.00 59.09 208 LYS A CA 1
ATOM 1683 C C . LYS A 1 208 ? 8.507 7.283 -0.505 1.00 59.09 208 LYS A C 1
ATOM 1685 O O . LYS A 1 208 ? 8.230 8.381 -0.975 1.00 59.09 208 LYS A O 1
ATOM 1690 N N . SER A 1 209 ? 8.123 6.150 -1.093 1.00 56.62 209 SER A N 1
ATOM 1691 C CA . SER A 1 209 ? 7.529 6.115 -2.439 1.00 56.62 209 SER A CA 1
ATOM 1692 C C . SER A 1 209 ? 6.187 6.856 -2.543 1.00 56.62 209 SER A C 1
ATOM 1694 O O . SER A 1 209 ? 5.917 7.468 -3.571 1.00 56.62 209 SER A O 1
ATOM 1696 N N . THR A 1 210 ? 5.385 6.883 -1.471 1.00 64.12 210 THR A N 1
ATOM 1697 C CA . THR A 1 210 ? 4.145 7.684 -1.388 1.00 64.12 210 THR A CA 1
ATOM 1698 C C . THR A 1 210 ? 4.416 9.187 -1.379 1.00 64.12 210 THR A C 1
ATOM 1700 O O . THR A 1 210 ? 3.670 9.965 -1.963 1.00 64.12 210 THR A O 1
ATOM 1703 N N . ASP A 1 211 ? 5.493 9.601 -0.715 1.00 72.88 211 ASP A N 1
ATOM 1704 C CA . ASP A 1 211 ? 5.869 11.003 -0.570 1.00 72.88 211 ASP A CA 1
ATOM 1705 C C . ASP A 1 211 ? 6.492 11.514 -1.878 1.00 72.88 211 ASP A C 1
ATOM 1707 O O . ASP A 1 211 ? 6.134 12.593 -2.339 1.00 72.88 211 ASP A O 1
ATOM 1711 N N . LEU A 1 212 ? 7.321 10.698 -2.545 1.00 65.50 212 LEU A N 1
ATOM 1712 C CA . LEU A 1 212 ? 7.775 10.936 -3.921 1.00 65.50 212 LEU A CA 1
ATOM 1713 C C . LEU A 1 212 ? 6.609 11.009 -4.916 1.00 65.50 212 LEU A C 1
ATOM 1715 O O . LEU A 1 212 ? 6.596 11.883 -5.783 1.00 65.50 212 LEU A O 1
ATOM 1719 N N . PHE A 1 213 ? 5.626 10.109 -4.801 1.00 68.38 213 PHE A N 1
ATOM 1720 C CA . PHE A 1 213 ? 4.424 10.143 -5.633 1.00 68.38 213 PHE A CA 1
ATOM 1721 C C . PHE A 1 213 ? 3.667 11.458 -5.441 1.00 68.38 213 PHE A C 1
ATOM 1723 O O . PHE A 1 213 ? 3.370 12.126 -6.429 1.00 68.38 213 PHE A O 1
ATOM 1730 N N . LEU A 1 214 ? 3.414 11.870 -4.197 1.00 70.38 214 LEU A N 1
ATOM 1731 C CA . LEU A 1 214 ? 2.690 13.106 -3.913 1.00 70.38 214 LEU A CA 1
ATOM 1732 C C . LEU A 1 214 ? 3.490 14.363 -4.274 1.00 70.38 214 LEU A C 1
ATOM 1734 O O . LEU A 1 214 ? 2.904 15.345 -4.710 1.00 70.38 214 LEU A O 1
ATOM 1738 N N . PHE A 1 215 ? 4.819 14.329 -4.167 1.00 74.12 215 PHE A N 1
ATOM 1739 C CA . PHE A 1 215 ? 5.694 15.397 -4.656 1.00 74.12 215 PHE A CA 1
ATOM 1740 C C . PHE A 1 215 ? 5.598 15.557 -6.183 1.00 74.12 215 PHE A C 1
ATOM 1742 O O . PHE A 1 215 ? 5.557 16.677 -6.685 1.00 74.12 215 PHE A O 1
ATOM 1749 N N . ARG A 1 216 ? 5.500 14.443 -6.927 1.00 63.72 216 ARG A N 1
ATOM 1750 C CA . ARG A 1 216 ? 5.246 14.440 -8.382 1.00 63.72 216 ARG A CA 1
ATOM 1751 C C . ARG A 1 216 ? 3.784 14.771 -8.743 1.00 63.72 216 ARG A C 1
ATOM 1753 O O . ARG A 1 216 ? 3.526 15.185 -9.868 1.00 63.72 216 ARG A O 1
ATOM 1760 N N . ASN A 1 217 ? 2.842 14.604 -7.810 1.00 62.69 217 ASN A N 1
ATOM 1761 C CA . ASN A 1 217 ? 1.393 14.751 -8.007 1.00 62.69 217 ASN A CA 1
ATOM 1762 C C . ASN A 1 217 ? 0.768 15.723 -6.988 1.00 62.69 217 ASN A C 1
ATOM 1764 O O . ASN A 1 217 ? -0.300 15.479 -6.431 1.00 62.69 217 ASN A O 1
ATOM 1768 N N . GLU A 1 218 ? 1.418 16.859 -6.758 1.00 72.81 218 GLU A N 1
ATOM 1769 C CA . GLU A 1 218 ? 1.045 17.852 -5.745 1.00 72.81 218 GLU A CA 1
ATOM 1770 C C . GLU A 1 218 ? -0.351 18.468 -5.964 1.00 72.81 218 GLU A C 1
ATOM 1772 O O . GLU A 1 218 ? -0.984 18.943 -5.019 1.00 72.81 218 GLU A O 1
ATOM 1777 N N . HIS A 1 219 ? -0.866 18.386 -7.198 1.00 69.19 219 HIS A N 1
ATOM 1778 C CA . HIS A 1 219 ? -2.237 18.765 -7.551 1.00 69.19 219 HIS A CA 1
ATOM 1779 C C . HIS A 1 219 ? -3.309 18.061 -6.705 1.00 69.19 219 HIS A C 1
ATOM 1781 O O . HIS A 1 219 ? -4.319 18.685 -6.393 1.00 69.19 219 HIS A O 1
ATOM 1787 N N . ILE A 1 220 ? -3.052 16.826 -6.254 1.00 74.19 220 ILE A N 1
ATOM 1788 C CA . ILE A 1 220 ? -3.946 16.052 -5.376 1.00 74.19 220 ILE A CA 1
ATOM 1789 C C . ILE A 1 220 ? -4.248 16.808 -4.067 1.00 74.19 220 ILE A C 1
ATOM 1791 O O . ILE A 1 220 ? -5.319 16.644 -3.495 1.00 74.19 220 ILE A O 1
ATOM 1795 N N . LEU A 1 221 ? -3.342 17.673 -3.589 1.00 78.62 221 LEU A N 1
ATOM 1796 C CA . LEU A 1 221 ? -3.566 18.494 -2.389 1.00 78.62 221 LEU A CA 1
ATOM 1797 C C . LEU A 1 221 ? -4.166 19.878 -2.684 1.00 78.62 221 LEU A C 1
ATOM 1799 O O . LEU A 1 221 ? -4.783 20.490 -1.801 1.00 78.62 221 LEU A O 1
ATOM 1803 N N . THR A 1 222 ? -3.938 20.414 -3.887 1.00 77.44 222 THR A N 1
ATOM 1804 C CA . THR A 1 222 ? -4.363 21.774 -4.251 1.00 77.44 222 THR A CA 1
ATOM 1805 C C . THR A 1 222 ? -5.768 21.813 -4.835 1.00 77.44 222 THR A C 1
ATOM 1807 O O . THR A 1 222 ? -6.513 22.730 -4.497 1.00 77.44 222 THR A O 1
ATOM 1810 N N . ASP A 1 223 ? -6.117 20.824 -5.661 1.00 74.12 223 ASP A N 1
ATOM 1811 C CA . ASP A 1 223 ? -7.399 20.701 -6.366 1.00 74.12 223 ASP A CA 1
ATOM 1812 C C . ASP A 1 223 ? -7.960 19.266 -6.228 1.00 74.12 223 ASP A C 1
ATOM 1814 O O . ASP A 1 223 ? -7.893 18.464 -7.161 1.00 74.12 223 ASP A O 1
ATOM 1818 N N . PRO A 1 224 ? -8.410 18.884 -5.018 1.00 72.62 224 PRO A N 1
ATOM 1819 C CA . PRO A 1 224 ? -8.862 17.529 -4.727 1.00 72.62 224 PRO A CA 1
ATOM 1820 C C . PRO A 1 224 ? -10.311 17.281 -5.149 1.00 72.62 224 PRO A C 1
ATOM 1822 O O . PRO A 1 224 ? -11.204 18.085 -4.873 1.00 72.62 224 PRO A O 1
ATOM 1825 N N . THR A 1 225 ? -10.565 16.103 -5.715 1.00 68.94 225 THR A N 1
ATOM 1826 C CA . THR A 1 225 ? -11.917 15.576 -5.923 1.00 68.94 225 THR A CA 1
ATOM 1827 C C . THR A 1 225 ? -12.342 14.717 -4.730 1.00 68.94 225 THR A C 1
ATOM 1829 O O . THR A 1 225 ? -11.527 14.038 -4.108 1.00 68.94 225 THR A O 1
ATOM 1832 N N . PHE A 1 226 ? -13.634 14.745 -4.394 1.00 70.62 226 PHE A N 1
ATOM 1833 C CA . PHE A 1 226 ? -14.194 13.978 -3.281 1.00 70.62 226 PHE A CA 1
ATOM 1834 C C . PHE A 1 226 ? -15.368 13.131 -3.750 1.00 70.62 226 PHE A C 1
ATOM 1836 O O . PHE A 1 226 ? -16.280 13.632 -4.406 1.00 70.62 226 PHE A O 1
ATOM 1843 N N . GLN A 1 227 ? -15.360 11.859 -3.364 1.00 65.50 227 GLN A N 1
ATOM 1844 C CA . GLN A 1 227 ? -16.510 10.972 -3.490 1.00 65.50 227 GLN A CA 1
ATOM 1845 C C . GLN A 1 227 ? -17.233 10.867 -2.141 1.00 65.50 227 GLN A C 1
ATOM 1847 O O . GLN A 1 227 ? -16.645 11.094 -1.081 1.00 65.50 227 GLN A O 1
ATOM 1852 N N . LYS A 1 228 ? -18.531 10.552 -2.171 1.00 68.69 228 LYS A N 1
ATOM 1853 C CA . LYS A 1 228 ? -19.325 10.365 -0.953 1.00 68.69 228 LYS A CA 1
ATOM 1854 C C . LYS A 1 228 ? -19.009 8.992 -0.357 1.00 68.69 228 LYS A C 1
ATOM 1856 O O . LYS A 1 228 ? -19.239 7.987 -1.019 1.00 68.69 228 LYS A O 1
ATOM 1861 N N . LEU A 1 229 ? -18.549 8.965 0.893 1.00 70.69 229 LEU A N 1
ATOM 1862 C CA . LEU A 1 229 ? -18.341 7.723 1.640 1.00 70.69 229 LEU A CA 1
ATOM 1863 C C . LEU A 1 229 ? -19.660 6.925 1.730 1.00 70.69 229 LEU A C 1
ATOM 1865 O O . LEU A 1 229 ? -20.685 7.519 2.097 1.00 70.69 229 LEU A O 1
ATOM 1869 N N . PRO A 1 230 ? -19.671 5.613 1.431 1.00 71.75 230 PRO A N 1
ATOM 1870 C CA . PRO A 1 230 ? -20.802 4.761 1.753 1.00 71.75 230 PRO A CA 1
ATOM 1871 C C . PRO A 1 230 ? -20.894 4.613 3.272 1.00 71.75 230 PRO A C 1
ATOM 1873 O O . PRO A 1 230 ? -19.882 4.532 3.966 1.00 71.75 230 PRO A O 1
ATOM 1876 N N . LEU A 1 231 ? -22.123 4.594 3.781 1.00 75.31 231 LEU A N 1
ATOM 1877 C CA . LEU A 1 231 ? -22.419 4.383 5.192 1.00 75.31 231 LEU A CA 1
ATOM 1878 C C . LEU A 1 231 ? -23.420 3.235 5.303 1.00 75.31 231 LEU A C 1
ATOM 1880 O O . LEU A 1 231 ? -24.559 3.361 4.850 1.00 75.31 231 LEU A O 1
ATOM 1884 N N . ASN A 1 232 ? -23.005 2.129 5.914 1.00 78.81 232 ASN A N 1
ATOM 1885 C CA . ASN A 1 232 ? -23.875 1.007 6.234 1.00 78.81 232 ASN A CA 1
ATOM 1886 C C . ASN A 1 232 ? -24.744 1.354 7.453 1.00 78.81 232 ASN A C 1
ATOM 1888 O O . ASN A 1 232 ? -24.412 1.030 8.592 1.00 78.81 232 ASN A O 1
ATOM 1892 N N . SER A 1 233 ? -25.888 1.996 7.209 1.00 75.56 233 SER A N 1
ATOM 1893 C CA . SER A 1 233 ? -26.898 2.263 8.242 1.00 75.56 233 SER A CA 1
ATOM 1894 C C . SER A 1 233 ? -27.532 0.995 8.828 1.00 75.56 233 SER A C 1
ATOM 1896 O O . SER A 1 233 ? -28.211 1.082 9.850 1.00 75.56 233 SER A O 1
ATOM 1898 N N . GLN A 1 234 ? -27.313 -0.171 8.208 1.00 75.44 234 GLN A N 1
ATOM 1899 C CA . GLN A 1 234 ? -27.766 -1.482 8.677 1.00 75.44 234 GLN A CA 1
ATOM 1900 C C . GLN A 1 234 ? -26.694 -2.255 9.464 1.00 75.44 234 GLN A C 1
ATOM 1902 O O . GLN A 1 234 ? -26.993 -3.347 9.936 1.00 75.44 234 GLN A O 1
ATOM 1907 N N . ASN A 1 235 ? -25.480 -1.714 9.660 1.00 79.75 235 ASN A N 1
ATOM 1908 C CA . ASN A 1 235 ? -24.466 -2.376 10.485 1.00 79.75 235 ASN A CA 1
ATOM 1909 C C . ASN A 1 235 ? -24.999 -2.534 11.921 1.00 79.75 235 ASN A C 1
ATOM 1911 O O . ASN A 1 235 ? -25.106 -1.567 12.683 1.00 79.75 235 ASN A O 1
ATOM 1915 N N . ARG A 1 236 ? -25.282 -3.782 12.305 1.00 77.12 236 ARG A N 1
ATOM 1916 C CA . ARG A 1 236 ? -25.840 -4.143 13.617 1.00 77.12 236 ARG A CA 1
ATOM 1917 C C . ARG A 1 236 ? -24.957 -3.753 14.811 1.00 77.12 236 ARG A C 1
ATOM 1919 O O . ARG A 1 236 ? -25.471 -3.583 15.913 1.00 77.12 236 ARG A O 1
ATOM 1926 N N . TYR A 1 237 ? -23.639 -3.636 14.628 1.00 79.00 237 TYR A N 1
ATOM 1927 C CA . TYR A 1 237 ? -22.701 -3.217 15.675 1.00 79.00 237 TYR A CA 1
ATOM 1928 C C . TYR A 1 237 ? -22.817 -1.710 15.926 1.00 79.00 237 TYR A C 1
ATOM 1930 O O . TYR A 1 237 ? -22.949 -1.287 17.073 1.00 79.00 237 TYR A O 1
ATOM 1938 N N . LEU A 1 238 ? -22.909 -0.904 14.863 1.00 79.44 238 LEU A N 1
ATOM 1939 C CA . LEU A 1 238 ? -23.235 0.520 14.989 1.00 79.44 238 LEU A CA 1
ATOM 1940 C C . LEU A 1 238 ? -24.620 0.714 15.618 1.00 79.44 238 LEU A C 1
ATOM 1942 O O . LEU A 1 238 ? -24.758 1.469 16.580 1.00 79.44 238 LEU A O 1
ATOM 1946 N N . GLN A 1 239 ? -25.634 -0.008 15.131 1.00 79.38 239 GLN A N 1
ATOM 1947 C CA . GLN A 1 239 ? -26.996 0.086 15.663 1.00 79.38 239 GLN A CA 1
ATOM 1948 C C . GLN A 1 239 ? -27.088 -0.325 17.141 1.00 79.38 239 GLN A C 1
ATOM 1950 O O . GLN A 1 239 ? -27.756 0.370 17.903 1.00 79.38 239 GLN A O 1
ATOM 1955 N N . ARG A 1 240 ? -26.396 -1.389 17.590 1.00 80.50 240 ARG A N 1
ATOM 1956 C CA . ARG A 1 240 ? -26.406 -1.794 19.012 1.00 80.50 240 ARG A CA 1
ATOM 1957 C C . ARG A 1 240 ? -25.714 -0.765 19.915 1.00 80.50 240 ARG A C 1
ATOM 1959 O O . ARG A 1 240 ? -26.199 -0.500 21.010 1.00 80.50 240 ARG A O 1
ATOM 1966 N N . ILE A 1 241 ? -24.621 -0.148 19.451 1.00 81.50 241 ILE A N 1
ATOM 1967 C CA . ILE A 1 241 ? -23.876 0.872 20.209 1.00 81.50 241 ILE A CA 1
ATOM 1968 C C . ILE A 1 241 ? -24.691 2.168 20.314 1.00 81.50 241 ILE A C 1
ATOM 1970 O O . ILE A 1 241 ? -24.888 2.683 21.415 1.00 81.50 241 ILE A O 1
ATOM 1974 N N . HIS A 1 242 ? -25.215 2.679 19.195 1.00 80.81 242 HIS A N 1
ATOM 1975 C CA . HIS A 1 242 ? -26.074 3.867 19.202 1.00 80.81 242 HIS A CA 1
ATOM 1976 C C . HIS A 1 242 ? -27.398 3.618 19.939 1.00 80.81 242 HIS A C 1
ATOM 1978 O O . HIS A 1 242 ? -27.851 4.496 20.670 1.00 80.81 242 HIS A O 1
ATOM 1984 N N . GLY A 1 243 ? -27.973 2.417 19.817 1.00 81.94 243 GLY A N 1
ATOM 1985 C CA . GLY A 1 243 ? -29.159 1.986 20.558 1.00 81.94 243 GLY A CA 1
ATOM 1986 C C . GLY A 1 243 ? -28.939 1.969 22.071 1.00 81.94 243 GLY A C 1
ATOM 1987 O O . GLY A 1 243 ? -29.774 2.500 22.797 1.00 81.94 243 GLY A O 1
ATOM 1988 N N . PHE A 1 244 ? -27.794 1.461 22.548 1.00 86.19 244 PHE A N 1
ATOM 1989 C CA . PHE A 1 244 ? -27.432 1.520 23.969 1.00 86.19 244 PHE A CA 1
ATOM 1990 C C . PHE A 1 244 ? -27.326 2.962 24.482 1.00 86.19 244 PHE A C 1
ATOM 1992 O O . PHE A 1 244 ? -27.913 3.279 25.514 1.00 86.19 244 PHE A O 1
ATOM 1999 N N . TYR A 1 245 ? -26.601 3.842 23.781 1.00 86.12 245 TYR A N 1
ATOM 2000 C CA . TYR A 1 245 ? -26.454 5.231 24.232 1.00 86.12 245 TYR A CA 1
ATOM 2001 C C . TYR A 1 245 ? -27.795 5.976 24.211 1.00 86.12 245 TYR A C 1
ATOM 2003 O O . TYR A 1 245 ? -28.127 6.636 25.188 1.00 86.12 245 TYR A O 1
ATOM 2011 N N . ALA A 1 246 ? -28.619 5.778 23.179 1.00 86.62 246 ALA A N 1
ATOM 2012 C CA . ALA A 1 246 ? -29.969 6.336 23.126 1.00 86.62 246 ALA A CA 1
ATOM 2013 C C . ALA A 1 246 ? -30.897 5.782 24.225 1.00 86.62 246 ALA A C 1
ATOM 2015 O O . ALA A 1 246 ? -31.732 6.520 24.743 1.00 86.62 246 ALA A O 1
ATOM 2016 N N . PHE A 1 247 ? -30.748 4.508 24.612 1.00 85.75 247 PHE A N 1
ATOM 2017 C CA . PHE A 1 247 ? -31.463 3.920 25.751 1.00 85.75 247 PHE A CA 1
ATOM 2018 C C . PHE A 1 247 ? -31.041 4.562 27.065 1.00 85.75 247 PHE A C 1
ATOM 2020 O O . PHE A 1 247 ? -31.894 4.926 27.873 1.00 85.75 247 PHE A O 1
ATOM 2027 N N . PHE A 1 248 ? -29.734 4.745 27.262 1.00 88.31 248 PHE A N 1
ATOM 2028 C CA . PHE A 1 248 ? -29.217 5.365 28.471 1.00 88.31 248 PHE A CA 1
ATOM 2029 C C . PHE A 1 248 ? -29.616 6.844 28.562 1.00 88.31 248 PHE A C 1
ATOM 2031 O O . PHE A 1 248 ? -30.131 7.248 29.596 1.00 88.31 248 PHE A O 1
ATOM 2038 N N . ASP A 1 249 ? -29.497 7.623 27.482 1.00 88.50 249 ASP A N 1
ATOM 2039 C CA . ASP A 1 249 ? -29.944 9.024 27.430 1.00 88.50 249 ASP A CA 1
ATOM 2040 C C . ASP A 1 249 ? -31.444 9.154 27.755 1.00 88.50 249 ASP A C 1
ATOM 2042 O O . ASP A 1 249 ? -31.855 10.016 28.538 1.00 88.50 249 ASP A O 1
ATOM 2046 N N . TRP A 1 250 ? -32.272 8.265 27.196 1.00 89.38 250 TRP A N 1
ATOM 2047 C CA . TRP A 1 250 ? -33.715 8.235 27.435 1.00 89.38 250 TRP A CA 1
ATOM 2048 C C . TRP A 1 250 ? -34.064 7.855 28.883 1.00 89.38 250 TRP A C 1
ATOM 2050 O O . TRP A 1 250 ? -34.895 8.517 29.512 1.00 89.38 250 TRP A O 1
ATOM 2060 N N . LEU A 1 251 ? -33.391 6.851 29.458 1.00 89.81 251 LEU A N 1
ATOM 2061 C CA . LEU A 1 251 ? -33.542 6.500 30.873 1.00 89.81 251 LEU A CA 1
ATOM 2062 C C . LEU A 1 251 ? -33.009 7.594 31.806 1.00 89.81 251 LEU A C 1
ATOM 2064 O O . LEU A 1 251 ? -33.643 7.860 32.822 1.00 89.81 251 LEU A O 1
ATOM 2068 N N . THR A 1 252 ? -31.911 8.276 31.470 1.00 91.88 252 THR A N 1
ATOM 2069 C CA . THR A 1 252 ? -31.377 9.407 32.249 1.00 91.88 252 THR A CA 1
ATOM 2070 C C . THR A 1 252 ? -32.343 10.588 32.237 1.00 91.88 252 THR A C 1
ATOM 2072 O O . THR A 1 252 ? -32.557 11.212 33.277 1.00 91.88 252 THR A O 1
ATOM 2075 N N . TYR A 1 253 ? -32.995 10.865 31.105 1.00 90.44 253 TYR A N 1
ATOM 2076 C CA . TYR A 1 253 ? -34.058 11.867 31.032 1.00 90.44 253 TYR A CA 1
ATOM 2077 C C . TYR A 1 253 ? -35.242 11.510 31.949 1.00 90.44 253 TYR A C 1
ATOM 2079 O O . TYR A 1 253 ? -35.649 12.334 32.771 1.00 90.44 253 TYR A O 1
ATOM 2087 N N . ARG A 1 254 ? -35.748 10.268 31.884 1.00 91.25 254 ARG A N 1
ATOM 2088 C CA . ARG A 1 254 ? -36.839 9.793 32.762 1.00 91.25 254 ARG A CA 1
ATOM 2089 C C . ARG A 1 254 ? -36.446 9.802 34.244 1.00 91.25 254 ARG A C 1
ATOM 2091 O O . ARG A 1 254 ? -37.237 10.251 35.072 1.00 91.25 254 ARG A O 1
ATOM 2098 N N . ALA A 1 255 ? -35.230 9.364 34.574 1.00 91.94 255 ALA A N 1
ATOM 2099 C CA . ALA A 1 255 ? -34.679 9.386 35.928 1.00 91.94 255 ALA A CA 1
ATOM 2100 C C . ALA A 1 255 ? -34.633 10.817 36.478 1.00 91.94 255 ALA A C 1
ATOM 2102 O O . ALA A 1 255 ? -35.131 11.069 37.573 1.00 91.94 255 ALA A O 1
ATOM 2103 N N . SER A 1 256 ? -34.140 11.771 35.683 1.00 92.00 256 SER A N 1
ATOM 2104 C CA . SER A 1 256 ? -34.103 13.193 36.038 1.00 92.00 256 SER A CA 1
ATOM 2105 C C . SER A 1 256 ? -35.505 13.759 36.304 1.00 92.00 256 SER A C 1
ATOM 2107 O O . SER A 1 256 ? -35.721 14.417 37.323 1.00 92.00 256 SER A O 1
ATOM 2109 N N . CYS A 1 257 ? -36.500 13.420 35.474 1.00 91.38 257 CYS A N 1
ATOM 2110 C CA . CYS A 1 257 ? -37.904 13.768 35.728 1.00 91.38 257 CYS A CA 1
ATOM 2111 C C . CYS A 1 257 ? -38.472 13.141 37.018 1.00 91.38 257 CYS A C 1
ATOM 2113 O O . CYS A 1 257 ? -39.349 13.736 37.643 1.00 91.38 257 CYS A O 1
ATOM 2115 N N . ALA A 1 258 ? -37.966 11.976 37.433 1.00 89.81 258 ALA A N 1
ATOM 2116 C CA . ALA A 1 258 ? -38.298 11.316 38.698 1.00 89.81 258 ALA A CA 1
ATOM 2117 C C . ALA A 1 258 ? -37.438 11.786 39.897 1.00 89.81 258 ALA A C 1
ATOM 2119 O O . ALA A 1 258 ? -37.619 11.291 41.009 1.00 89.81 258 ALA A O 1
ATOM 2120 N N . GLY A 1 259 ? -36.508 12.730 39.701 1.00 91.88 259 GLY A N 1
ATOM 2121 C CA . GLY A 1 259 ? -35.595 13.217 40.743 1.00 91.88 259 GLY A CA 1
ATOM 2122 C C . GLY A 1 259 ? -34.446 12.259 41.093 1.00 91.88 259 GLY A C 1
ATOM 2123 O O . GLY A 1 259 ? -33.867 12.374 42.173 1.00 91.88 259 GLY A O 1
ATOM 2124 N N . ILE A 1 260 ? -34.123 11.313 40.208 1.00 92.38 260 ILE A N 1
ATOM 2125 C CA . ILE A 1 260 ? -33.069 10.304 40.371 1.00 92.38 260 ILE A CA 1
ATOM 2126 C C . ILE A 1 260 ? -31.836 10.703 39.545 1.00 92.38 260 ILE A C 1
ATOM 2128 O O . ILE A 1 260 ? -31.928 10.941 38.342 1.00 92.38 260 ILE A O 1
ATOM 2132 N N . ASP A 1 261 ? -30.668 10.734 40.191 1.00 87.19 261 ASP A N 1
ATOM 2133 C CA . ASP A 1 261 ? -29.367 10.965 39.548 1.00 87.19 261 ASP A CA 1
ATOM 2134 C C . ASP A 1 261 ? -28.846 9.672 38.891 1.00 87.19 261 ASP A C 1
ATOM 2136 O O . ASP A 1 261 ? -28.467 8.719 39.586 1.00 87.19 261 ASP A O 1
ATOM 2140 N N . LEU A 1 262 ? -28.849 9.632 37.552 1.00 90.88 262 LEU A N 1
ATOM 2141 C CA . LEU A 1 262 ? -28.432 8.480 36.745 1.00 90.88 262 LEU A CA 1
ATOM 2142 C C . LEU A 1 262 ? -27.193 8.807 35.892 1.00 90.88 262 LEU A C 1
ATOM 2144 O O . LEU A 1 262 ? -27.293 9.240 34.743 1.00 90.88 262 LEU A O 1
ATOM 2148 N N . GLU A 1 263 ? -26.018 8.549 36.465 1.00 89.19 263 GLU A N 1
ATOM 2149 C CA . GLU A 1 263 ? -24.702 8.797 35.866 1.00 89.19 263 GLU A CA 1
ATOM 2150 C C . GLU A 1 263 ? -24.028 7.471 35.458 1.00 89.19 263 GLU A C 1
ATOM 2152 O O . GLU A 1 263 ? -23.675 6.667 36.322 1.00 89.19 263 GLU A O 1
ATOM 2157 N N . LEU A 1 264 ? -23.813 7.229 34.155 1.00 85.88 264 LEU A N 1
ATOM 2158 C CA . LEU A 1 264 ? -23.189 5.985 33.659 1.00 85.88 264 LEU A CA 1
ATOM 2159 C C . LEU A 1 264 ? -21.781 5.771 34.239 1.00 85.88 264 LEU A C 1
ATOM 2161 O O . LEU A 1 264 ? -21.446 4.683 34.714 1.00 85.88 264 LEU A O 1
ATOM 2165 N N . ASP A 1 265 ? -20.955 6.816 34.231 1.00 85.75 265 ASP A N 1
ATOM 2166 C CA . ASP A 1 265 ? -19.553 6.741 34.651 1.00 85.75 265 ASP A CA 1
ATOM 2167 C C . ASP A 1 265 ? -19.381 6.413 36.142 1.00 85.75 265 ASP A C 1
ATOM 2169 O O . ASP A 1 265 ? -18.316 5.937 36.538 1.00 85.75 265 ASP A O 1
ATOM 2173 N N . ASN A 1 266 ? -20.404 6.645 36.971 1.00 88.25 266 ASN A N 1
ATOM 2174 C CA . ASN A 1 266 ? -20.307 6.553 38.427 1.00 88.25 266 ASN A CA 1
ATOM 2175 C C . ASN A 1 266 ? -21.664 6.220 39.082 1.00 88.25 266 ASN A C 1
ATOM 2177 O O . ASN A 1 266 ? -22.123 6.915 39.997 1.00 88.25 266 ASN A O 1
ATOM 2181 N N . LEU A 1 267 ? -22.304 5.159 38.583 1.00 91.81 267 LEU A N 1
ATOM 2182 C CA . LEU A 1 267 ? -23.667 4.743 38.918 1.00 91.81 267 LEU A CA 1
ATOM 2183 C C . LEU A 1 267 ? -23.854 4.552 40.427 1.00 91.81 267 LEU A C 1
ATOM 2185 O O . LEU A 1 267 ? -23.066 3.868 41.083 1.00 91.81 267 LEU A O 1
ATOM 2189 N N . SER A 1 268 ? -24.918 5.142 40.970 1.00 92.44 268 SER A N 1
ATOM 2190 C CA . SER A 1 268 ? -25.337 4.991 42.366 1.00 92.44 268 SER A CA 1
ATOM 2191 C C . SER A 1 268 ? -26.191 3.737 42.569 1.00 92.44 268 SER A C 1
ATOM 2193 O O . SER A 1 268 ? -26.782 3.221 41.620 1.00 92.44 268 SER A O 1
ATOM 2195 N N . ARG A 1 269 ? -26.307 3.258 43.817 1.00 89.62 269 ARG A N 1
ATOM 2196 C CA . ARG A 1 269 ? -27.202 2.131 44.144 1.00 89.62 269 ARG A CA 1
ATOM 2197 C C . ARG A 1 269 ? -28.657 2.417 43.737 1.00 89.62 269 ARG A C 1
ATOM 2199 O O . ARG A 1 269 ? -29.283 1.576 43.105 1.00 89.62 269 ARG A O 1
ATOM 2206 N N . GLN A 1 270 ? -29.141 3.632 44.005 1.00 90.62 270 GLN A N 1
ATOM 2207 C CA . GLN A 1 270 ? -30.477 4.093 43.609 1.00 90.62 270 GLN A CA 1
ATOM 2208 C C . GLN A 1 270 ? -30.654 4.120 42.079 1.00 90.62 270 GLN A C 1
ATOM 2210 O O . GLN A 1 270 ? -31.689 3.701 41.570 1.00 90.62 270 GLN A O 1
ATOM 2215 N N . GLY A 1 271 ? -29.635 4.566 41.335 1.00 90.88 271 GLY A N 1
ATOM 2216 C CA . GLY A 1 271 ? -29.643 4.527 39.871 1.00 90.88 271 GLY A CA 1
ATOM 2217 C C . GLY A 1 271 ? -29.658 3.096 39.323 1.00 90.88 271 GLY A C 1
ATOM 2218 O O . GLY A 1 271 ? -30.378 2.813 38.373 1.00 90.88 271 GLY A O 1
ATOM 2219 N N . TYR A 1 272 ? -28.921 2.171 39.942 1.00 90.38 272 TYR A N 1
ATOM 2220 C CA . TYR A 1 272 ? -28.937 0.750 39.578 1.00 90.38 272 TYR A CA 1
ATOM 2221 C C . TYR A 1 272 ? -30.291 0.077 39.864 1.00 90.38 272 TYR A C 1
ATOM 2223 O O . TYR A 1 272 ? -30.788 -0.673 39.026 1.00 90.38 272 TYR A O 1
ATOM 2231 N N . GLU A 1 273 ? -30.914 0.376 41.005 1.00 89.81 273 GLU A N 1
ATOM 2232 C CA . GLU A 1 273 ? -32.258 -0.107 41.355 1.00 89.81 273 GLU A CA 1
ATOM 2233 C C . GLU A 1 273 ? -33.316 0.432 40.367 1.00 89.81 273 GLU A C 1
ATOM 2235 O O . GLU A 1 273 ? -34.145 -0.338 39.883 1.00 89.81 273 GLU A O 1
ATOM 2240 N N . TYR A 1 274 ? -33.210 1.701 39.954 1.00 91.69 274 TYR A N 1
ATOM 2241 C CA . TYR A 1 274 ? -34.040 2.282 38.889 1.00 91.69 274 TYR A CA 1
ATOM 2242 C C . TYR A 1 274 ? -33.830 1.598 37.526 1.00 91.69 274 TYR A C 1
ATOM 2244 O O . TYR A 1 274 ? -34.799 1.246 36.855 1.00 91.69 274 TYR A O 1
ATOM 2252 N N . LEU A 1 275 ? -32.577 1.355 37.116 1.00 89.56 275 LEU A N 1
ATOM 2253 C CA . LEU A 1 275 ? -32.271 0.618 35.882 1.00 89.56 275 LEU A CA 1
ATOM 2254 C C . LEU A 1 275 ? -32.865 -0.800 35.900 1.00 89.56 275 LEU A C 1
ATOM 2256 O O . LEU A 1 275 ? -33.414 -1.244 34.891 1.00 89.56 275 LEU A O 1
ATOM 2260 N N . MET A 1 276 ? -32.787 -1.506 37.034 1.00 86.12 276 MET A N 1
ATOM 2261 C CA . MET A 1 276 ? -33.417 -2.820 37.207 1.00 86.12 276 MET A CA 1
ATOM 2262 C C . MET A 1 276 ? -34.936 -2.754 37.008 1.00 86.12 276 MET A C 1
ATOM 2264 O O . MET A 1 276 ? -35.472 -3.567 36.263 1.00 86.12 276 MET A O 1
ATOM 2268 N N . GLU A 1 277 ? -35.619 -1.789 37.629 1.00 87.69 277 GLU A N 1
ATOM 2269 C CA . GLU A 1 277 ? -37.075 -1.625 37.527 1.00 87.69 277 GLU A CA 1
ATOM 2270 C C . GLU A 1 277 ? -37.521 -1.269 36.099 1.00 87.69 277 GLU A C 1
ATOM 2272 O O . GLU A 1 277 ? -38.389 -1.931 35.534 1.00 87.69 277 GLU A O 1
ATOM 2277 N N . GLN A 1 278 ? -36.898 -0.263 35.477 1.00 85.81 278 GLN A N 1
ATOM 2278 C CA . GLN A 1 278 ? -37.288 0.190 34.137 1.00 85.81 278 GLN A CA 1
ATOM 2279 C C . GLN A 1 278 ? -36.956 -0.826 33.031 1.00 85.81 278 GLN A C 1
ATOM 2281 O O . GLN A 1 278 ? -37.643 -0.863 32.014 1.00 85.81 278 GLN A O 1
ATOM 2286 N N . SER A 1 279 ? -35.917 -1.653 33.199 1.00 77.12 279 SER A N 1
ATOM 2287 C CA . SER A 1 279 ? -35.502 -2.622 32.168 1.00 77.12 279 SER A CA 1
ATOM 2288 C C . SER A 1 279 ? -36.363 -3.887 32.090 1.00 77.12 279 SER A C 1
ATOM 2290 O O . SER A 1 279 ? -36.263 -4.616 31.104 1.00 77.12 279 SER A O 1
ATOM 2292 N N . VAL A 1 280 ? -37.221 -4.139 33.086 1.00 80.31 280 VAL A N 1
ATOM 2293 C CA . VAL A 1 280 ? -38.192 -5.251 33.072 1.00 80.31 280 VAL A CA 1
ATOM 2294 C C . VAL A 1 280 ? -39.622 -4.808 32.742 1.00 80.31 280 VAL A C 1
ATOM 2296 O O . VAL A 1 280 ? -40.488 -5.658 32.527 1.00 80.31 280 VAL A O 1
ATOM 2299 N N . ASP A 1 281 ? -39.889 -3.501 32.676 1.00 83.44 281 ASP A N 1
ATOM 2300 C CA . ASP A 1 281 ? -41.202 -2.963 32.320 1.00 83.44 281 ASP A CA 1
ATOM 2301 C C . ASP A 1 281 ? -41.407 -2.988 30.792 1.00 83.44 281 ASP A C 1
ATOM 2303 O O . ASP A 1 281 ? -40.737 -2.301 30.017 1.00 83.44 281 ASP A O 1
ATOM 2307 N N . PHE A 1 282 ? -42.371 -3.794 30.345 1.00 81.62 282 PHE A N 1
ATOM 2308 C CA . PHE A 1 282 ? -42.682 -3.959 28.925 1.00 81.62 282 PHE A CA 1
ATOM 2309 C C . PHE A 1 282 ? -43.260 -2.691 28.271 1.00 81.62 282 PHE A C 1
ATOM 2311 O O . PHE A 1 282 ? -43.037 -2.463 27.083 1.00 81.62 282 PHE A O 1
ATOM 2318 N N . GLY A 1 283 ? -43.987 -1.858 29.022 1.00 84.94 283 GLY A N 1
ATOM 2319 C CA . GLY A 1 283 ? -44.495 -0.574 28.537 1.00 84.94 283 GLY A CA 1
ATOM 2320 C C . GLY A 1 283 ? -43.356 0.413 28.297 1.00 84.94 283 GLY A C 1
ATOM 2321 O O . GLY A 1 283 ? -43.288 1.026 27.235 1.00 84.94 283 GLY A O 1
ATOM 2322 N N . VAL A 1 284 ? -42.402 0.476 29.229 1.00 84.31 284 VAL A N 1
ATOM 2323 C CA . VAL A 1 284 ? -41.169 1.270 29.099 1.00 84.31 284 VAL A CA 1
ATOM 2324 C C . VAL A 1 284 ? -40.353 0.821 27.880 1.00 84.31 284 VAL A C 1
ATOM 2326 O O . VAL A 1 284 ? -39.970 1.650 27.055 1.00 84.31 284 VAL A O 1
ATOM 2329 N N . LEU A 1 285 ? -40.136 -0.485 27.698 1.00 82.12 285 LEU A N 1
ATOM 2330 C CA . LEU A 1 285 ? -39.423 -1.000 26.521 1.00 82.12 285 LEU A CA 1
ATOM 2331 C C . LEU A 1 285 ? -40.165 -0.722 25.198 1.00 82.12 285 LEU A C 1
ATOM 2333 O O . LEU A 1 285 ? -39.517 -0.479 24.178 1.00 82.12 285 LEU A O 1
ATOM 2337 N N . LEU A 1 286 ? -41.502 -0.713 25.199 1.00 84.12 286 LEU A N 1
ATOM 2338 C CA . LEU A 1 286 ? -42.308 -0.385 24.019 1.00 84.12 286 LEU A CA 1
ATOM 2339 C C . LEU A 1 286 ? -42.241 1.112 23.668 1.00 84.12 286 LEU A C 1
ATOM 2341 O O . LEU A 1 286 ? -42.003 1.450 22.509 1.00 84.12 286 LEU A O 1
ATOM 2345 N N . GLU A 1 287 ? -42.362 2.003 24.656 1.00 87.12 287 GLU A N 1
ATOM 2346 C CA . GLU A 1 287 ? -42.163 3.449 24.474 1.00 87.12 287 GLU A CA 1
ATOM 2347 C C . GLU A 1 287 ? -40.753 3.758 23.946 1.00 87.12 287 GLU A C 1
ATOM 2349 O O . GLU A 1 287 ? -40.580 4.590 23.052 1.00 87.12 287 GLU A O 1
ATOM 2354 N N . PHE A 1 288 ? -39.737 3.050 24.448 1.00 85.00 288 PHE A N 1
ATOM 2355 C CA . PHE A 1 288 ? -38.368 3.191 23.963 1.00 85.00 288 PHE A CA 1
ATOM 2356 C C . PHE A 1 288 ? -38.182 2.678 22.526 1.00 85.00 288 PHE A C 1
ATOM 2358 O O . PHE A 1 288 ? -37.481 3.305 21.726 1.00 85.00 288 PHE A O 1
ATOM 2365 N N . LYS A 1 289 ? -38.831 1.566 22.162 1.00 83.62 289 LYS A N 1
ATOM 2366 C CA . LYS A 1 289 ? -38.840 1.054 20.784 1.00 83.62 289 LYS A CA 1
ATOM 2367 C C . LYS A 1 289 ? -39.389 2.111 19.814 1.00 83.62 289 LYS A C 1
ATOM 2369 O O . LYS A 1 289 ? -38.793 2.342 18.760 1.00 83.62 289 LYS A O 1
ATOM 2374 N N . ASP A 1 290 ? -40.485 2.773 20.180 1.00 84.88 290 ASP A N 1
ATOM 2375 C CA . ASP A 1 290 ? -41.081 3.841 19.371 1.00 84.88 290 ASP A CA 1
ATOM 2376 C C . ASP A 1 290 ? -40.195 5.099 19.321 1.00 84.88 290 ASP A C 1
ATOM 2378 O O . ASP A 1 290 ? -40.084 5.724 18.263 1.00 84.88 290 ASP A O 1
ATOM 2382 N N . TYR A 1 291 ? -39.488 5.429 20.409 1.00 86.25 291 TYR A N 1
ATOM 2383 C CA . TYR A 1 291 ? -38.468 6.483 20.420 1.00 86.25 291 TYR A CA 1
ATOM 2384 C C . TYR A 1 291 ? -37.317 6.188 19.441 1.00 86.25 291 TYR A C 1
ATOM 2386 O O . TYR A 1 291 ? -37.037 7.018 18.575 1.00 86.25 291 TYR A O 1
ATOM 2394 N N . LEU A 1 292 ? -36.703 4.995 19.481 1.00 79.94 292 LEU 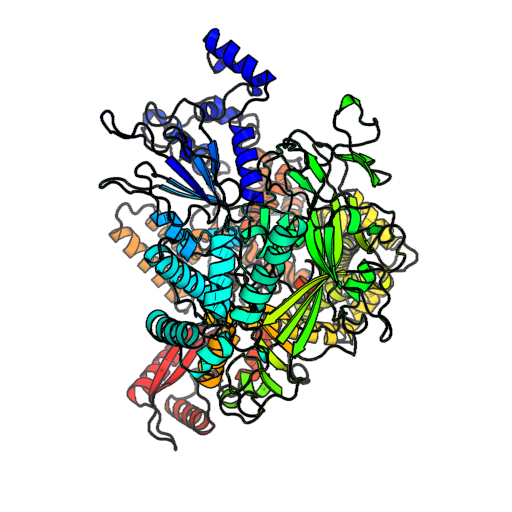A N 1
ATOM 2395 C CA . LEU A 1 292 ? -35.644 4.619 18.527 1.00 79.94 292 LEU A CA 1
ATOM 2396 C C . LEU A 1 292 ? -36.115 4.697 17.071 1.00 79.94 292 LEU A C 1
ATOM 2398 O O . LEU A 1 292 ? -35.384 5.184 16.204 1.00 79.94 292 LEU A O 1
ATOM 2402 N N . LYS A 1 293 ? -37.343 4.240 16.806 1.00 81.38 293 LYS A N 1
ATOM 2403 C CA . LYS A 1 293 ? -37.964 4.285 15.480 1.00 81.38 293 LYS A CA 1
ATOM 2404 C C . LYS A 1 293 ? -38.075 5.710 14.944 1.00 81.38 293 LYS A C 1
ATOM 2406 O O . LYS A 1 293 ? -37.775 5.942 13.776 1.00 81.38 293 LYS A O 1
ATOM 2411 N N . GLN A 1 294 ? -38.470 6.660 15.791 1.00 80.94 294 GLN A N 1
ATOM 2412 C CA . GLN A 1 294 ? -38.572 8.073 15.421 1.00 80.94 294 GLN A CA 1
ATOM 2413 C C . GLN A 1 294 ? -37.195 8.740 15.288 1.00 80.94 294 GLN A C 1
ATOM 2415 O O . GLN A 1 294 ? -36.958 9.449 14.313 1.00 80.94 294 GLN A O 1
ATOM 2420 N N . THR A 1 295 ? -36.275 8.499 16.226 1.00 79.12 295 THR A N 1
ATOM 2421 C CA . THR A 1 295 ? -34.966 9.171 16.276 1.00 79.12 295 THR A CA 1
ATOM 2422 C C . THR A 1 295 ? -33.996 8.698 15.193 1.00 79.12 295 THR A C 1
ATOM 2424 O O . THR A 1 295 ? -33.273 9.521 14.634 1.00 79.12 295 THR A O 1
ATOM 2427 N N . PHE A 1 296 ? -33.980 7.401 14.866 1.00 73.19 296 PHE A N 1
ATOM 2428 C CA . PHE A 1 296 ? -33.033 6.826 13.899 1.00 73.19 296 PHE A CA 1
ATOM 2429 C C . PHE A 1 296 ? -33.666 6.405 12.563 1.00 73.19 296 PHE A C 1
ATOM 2431 O O . PHE A 1 296 ? -32.947 5.948 11.677 1.00 73.19 296 PHE A O 1
ATOM 2438 N N . ALA A 1 297 ? -34.988 6.550 12.400 1.00 73.69 297 ALA A N 1
ATOM 2439 C CA . ALA A 1 297 ? -35.735 6.151 11.200 1.00 73.69 297 ALA A CA 1
ATOM 2440 C C . ALA A 1 297 ? -35.516 4.676 10.776 1.00 73.69 297 ALA A C 1
ATOM 2442 O O . ALA A 1 297 ? -35.513 4.348 9.588 1.00 73.69 297 ALA A O 1
ATOM 2443 N N . ILE A 1 298 ? -35.324 3.778 11.752 1.00 68.44 298 ILE A N 1
ATOM 2444 C CA . ILE A 1 298 ? -35.049 2.352 11.515 1.00 68.44 298 ILE A CA 1
ATOM 2445 C C . ILE A 1 298 ? -36.375 1.581 11.302 1.00 68.44 298 ILE A C 1
ATOM 2447 O O . ILE A 1 298 ? -37.330 1.797 12.053 1.00 68.44 298 ILE A O 1
ATOM 2451 N N . PRO A 1 299 ? -36.461 0.665 10.315 1.00 69.31 299 PRO A N 1
ATOM 2452 C CA . PRO A 1 299 ? -37.596 -0.251 10.137 1.00 69.31 299 PRO A CA 1
ATOM 2453 C C . PRO A 1 299 ? -37.888 -1.157 11.352 1.00 69.31 299 PRO A C 1
ATOM 2455 O O . PRO A 1 299 ? -36.977 -1.536 12.086 1.00 69.31 299 PRO A O 1
ATOM 2458 N N . ASP A 1 300 ? -39.155 -1.551 11.560 1.00 69.19 300 ASP A N 1
ATOM 2459 C CA . ASP A 1 300 ? -39.582 -2.360 12.724 1.00 69.19 300 ASP A CA 1
ATOM 2460 C C . ASP A 1 300 ? -38.871 -3.722 12.839 1.00 69.19 300 ASP A C 1
ATOM 2462 O O . ASP A 1 300 ? -38.622 -4.199 13.948 1.00 69.19 300 ASP A O 1
ATOM 2466 N N . ASP A 1 301 ? -38.563 -4.354 11.707 1.00 67.31 301 ASP A N 1
ATOM 2467 C CA . ASP A 1 301 ? -37.873 -5.641 11.612 1.00 67.31 301 ASP A CA 1
ATOM 2468 C C . ASP A 1 301 ? -36.390 -5.525 11.989 1.00 67.31 301 ASP A C 1
ATOM 2470 O O . ASP A 1 301 ? -35.888 -6.339 12.767 1.00 67.31 301 ASP A O 1
ATOM 2474 N N . ALA A 1 302 ? -35.716 -4.468 11.528 1.00 66.00 302 ALA A N 1
ATOM 2475 C CA . ALA A 1 302 ? -34.349 -4.153 11.934 1.00 66.00 302 ALA A CA 1
ATOM 2476 C C . ALA A 1 302 ? -34.271 -3.775 13.426 1.00 66.00 302 ALA A C 1
ATOM 2478 O O . ALA A 1 302 ? -33.398 -4.272 14.136 1.00 66.00 302 ALA A O 1
ATOM 2479 N N . ILE A 1 303 ? -35.227 -2.989 13.945 1.00 72.31 303 ILE A N 1
ATOM 2480 C CA . ILE A 1 303 ? -35.307 -2.679 15.384 1.00 72.31 303 ILE A CA 1
ATOM 2481 C C . ILE A 1 303 ? -35.425 -3.961 16.214 1.00 72.31 303 ILE A C 1
ATOM 2483 O O . ILE A 1 303 ? -34.732 -4.096 17.220 1.00 72.31 303 ILE A O 1
ATOM 2487 N N . LYS A 1 304 ? -36.252 -4.932 15.795 1.00 71.62 304 LYS A N 1
ATOM 2488 C CA . LYS A 1 304 ? -36.366 -6.209 16.513 1.00 71.62 304 LYS A CA 1
ATOM 2489 C C . LYS A 1 304 ? -35.006 -6.914 16.621 1.00 71.62 304 LYS A C 1
ATOM 2491 O O . LYS A 1 304 ? -34.644 -7.339 17.711 1.00 71.62 304 LYS A O 1
ATOM 2496 N N . GLN A 1 305 ? -34.229 -6.971 15.539 1.00 65.44 305 GLN A N 1
ATOM 2497 C CA . GLN A 1 305 ? -32.902 -7.608 15.529 1.00 65.44 305 GLN A CA 1
ATOM 2498 C C . GLN A 1 305 ? -31.852 -6.889 16.396 1.00 65.44 305 GLN A C 1
ATOM 2500 O O . GLN A 1 305 ? -30.892 -7.525 16.823 1.00 65.44 305 GLN A O 1
ATOM 2505 N N . VAL A 1 306 ? -32.025 -5.595 16.682 1.00 66.50 306 VAL A N 1
ATOM 2506 C CA . VAL A 1 306 ? -31.161 -4.820 17.599 1.00 66.50 306 VAL A CA 1
ATOM 2507 C C . VAL A 1 306 ? -31.444 -5.143 19.077 1.00 66.50 306 VAL A C 1
ATOM 2509 O O . VAL A 1 306 ? -30.570 -4.955 19.929 1.00 66.50 306 VAL A O 1
ATOM 2512 N N . PHE A 1 307 ? -32.641 -5.654 19.376 1.00 70.38 307 PHE A N 1
ATOM 2513 C CA . PHE A 1 307 ? -33.089 -6.034 20.718 1.00 70.38 307 PHE A CA 1
ATOM 2514 C C . PHE A 1 307 ? -33.015 -7.541 21.019 1.00 70.38 307 PHE A C 1
ATOM 2516 O O . PHE A 1 307 ? -33.009 -7.892 22.193 1.00 70.38 307 PHE A O 1
ATOM 2523 N N . ASP A 1 308 ? -32.990 -8.405 19.998 1.00 66.75 308 ASP A N 1
ATOM 2524 C CA . ASP A 1 308 ? -33.123 -9.867 20.131 1.00 66.75 308 ASP A CA 1
ATOM 2525 C C . ASP A 1 308 ? -31.901 -10.555 20.781 1.00 66.75 308 ASP A C 1
ATOM 2527 O O . ASP A 1 308 ? -30.755 -10.114 20.653 1.00 66.75 308 ASP A O 1
ATOM 2531 N N . ASP A 1 309 ? -32.143 -11.685 21.443 1.00 55.19 309 ASP A N 1
ATOM 2532 C CA . ASP A 1 309 ? -31.118 -12.456 22.157 1.00 55.19 309 ASP A CA 1
ATOM 2533 C C . ASP A 1 309 ? -30.313 -13.344 21.198 1.00 55.19 309 ASP A C 1
ATOM 2535 O O . ASP A 1 309 ? -29.102 -13.507 21.359 1.00 55.19 309 ASP A O 1
ATOM 2539 N N . GLU A 1 310 ? -30.956 -13.871 20.148 1.00 55.59 310 GLU A N 1
ATOM 2540 C CA . GLU A 1 310 ? -30.302 -14.722 19.141 1.00 55.59 310 GLU A CA 1
ATOM 2541 C C . GLU A 1 310 ? -29.327 -13.948 18.225 1.00 55.59 310 GLU A C 1
ATOM 2543 O O . GLU A 1 310 ? -28.516 -14.557 17.524 1.00 55.59 310 GLU A O 1
ATOM 2548 N N . SER A 1 311 ? -29.381 -12.610 18.216 1.00 51.88 311 SER A N 1
ATOM 2549 C CA . SER A 1 311 ? -28.604 -11.730 17.324 1.00 51.88 311 SER A CA 1
ATOM 2550 C C . SER A 1 311 ? -27.455 -10.968 18.004 1.00 51.88 311 SER A C 1
ATOM 2552 O O . SER A 1 311 ? -26.777 -10.178 17.334 1.00 51.88 311 SER A O 1
ATOM 2554 N N . GLU A 1 312 ? -27.221 -11.203 19.303 1.00 63.72 312 GLU A N 1
ATOM 2555 C CA . GLU A 1 312 ? -26.406 -10.355 20.191 1.00 63.72 312 GLU A CA 1
ATOM 2556 C C . GLU A 1 312 ? -26.928 -8.903 20.308 1.00 63.72 312 GLU A C 1
ATOM 2558 O O . GLU A 1 312 ? -26.172 -7.936 20.149 1.00 63.72 312 GLU A O 1
ATOM 2563 N N . GLY A 1 313 ? -28.227 -8.730 20.568 1.00 70.75 313 GLY A N 1
ATOM 2564 C CA . GLY A 1 313 ? -28.846 -7.424 20.794 1.00 70.75 313 GLY A CA 1
ATOM 2565 C C . GLY A 1 313 ? -28.268 -6.657 21.992 1.00 70.75 313 GLY A C 1
ATOM 2566 O O . GLY A 1 313 ? -27.672 -7.227 22.914 1.00 70.75 313 GLY A O 1
ATOM 2567 N N . PHE A 1 314 ? -28.442 -5.329 22.004 1.00 77.44 314 PHE A N 1
ATOM 2568 C CA . PHE A 1 314 ? -27.795 -4.488 23.020 1.00 77.44 314 PHE A CA 1
ATOM 2569 C C . PHE A 1 314 ? -28.378 -4.684 24.428 1.00 77.44 314 PHE A C 1
ATOM 2571 O O . PHE A 1 314 ? -27.630 -4.566 25.401 1.00 77.44 314 PHE A O 1
ATOM 2578 N N . LEU A 1 315 ? -29.680 -4.985 24.551 1.00 76.19 315 LEU A N 1
ATOM 2579 C CA . LEU A 1 315 ? -30.333 -5.154 25.854 1.00 76.19 315 LEU A CA 1
ATOM 2580 C C . LEU A 1 315 ? -29.749 -6.335 26.624 1.00 76.19 315 LEU A C 1
ATOM 2582 O O . LEU A 1 315 ? -29.400 -6.174 27.790 1.00 76.19 315 LEU A O 1
ATOM 2586 N N . CYS A 1 316 ? -29.568 -7.489 25.982 1.00 74.56 316 CYS A N 1
ATOM 2587 C CA . CYS A 1 316 ? -28.950 -8.623 26.653 1.00 74.56 316 CYS A CA 1
ATOM 2588 C C . CYS A 1 316 ? -27.423 -8.516 26.689 1.00 74.56 316 CYS A C 1
ATOM 2590 O O . CYS A 1 316 ? -26.856 -8.549 27.779 1.00 74.56 316 CYS A O 1
ATOM 2592 N N . GLN A 1 317 ? -26.733 -8.301 25.564 1.00 78.06 317 GLN A N 1
ATOM 2593 C CA . GLN A 1 317 ? -25.265 -8.370 25.553 1.00 78.06 317 GLN A CA 1
ATOM 2594 C C . GLN A 1 317 ? -24.586 -7.177 26.253 1.00 78.06 317 GLN A C 1
ATOM 2596 O O . GLN A 1 317 ? -23.633 -7.364 27.007 1.00 78.06 317 GLN A O 1
ATOM 2601 N N . ILE A 1 318 ? -25.039 -5.943 26.006 1.00 83.00 318 ILE A N 1
ATOM 2602 C CA . ILE A 1 318 ? -24.371 -4.731 26.515 1.00 83.00 318 ILE A CA 1
ATOM 2603 C C . ILE A 1 318 ? -24.966 -4.314 27.859 1.00 83.00 318 ILE A C 1
ATOM 2605 O O . ILE A 1 318 ? -24.235 -4.112 28.826 1.00 83.00 318 ILE A O 1
ATOM 2609 N N . PHE A 1 319 ? -26.290 -4.194 27.932 1.00 83.94 319 PHE A N 1
ATOM 2610 C CA . PHE A 1 319 ? -26.965 -3.700 29.125 1.00 83.94 319 PHE A CA 1
ATOM 2611 C C . PHE A 1 319 ? -27.054 -4.783 30.212 1.00 83.94 319 PHE A C 1
ATOM 2613 O O . PHE A 1 319 ? -26.504 -4.604 31.293 1.00 83.94 319 PHE A O 1
ATOM 2620 N N . TYR A 1 320 ? -27.661 -5.942 29.960 1.00 82.44 320 TYR A N 1
ATOM 2621 C CA . TYR A 1 320 ? -27.821 -6.959 31.002 1.00 82.44 320 TYR A CA 1
ATOM 2622 C C . TYR A 1 320 ? -26.501 -7.663 31.356 1.00 82.44 320 TYR A C 1
ATOM 2624 O O . TYR A 1 320 ? -26.142 -7.732 32.533 1.00 82.44 320 TYR A O 1
ATOM 2632 N N . GLU A 1 321 ? -25.752 -8.165 30.371 1.00 79.75 321 GLU A N 1
ATOM 2633 C CA . GLU A 1 321 ? -24.493 -8.875 30.621 1.00 79.75 321 GLU A CA 1
ATOM 2634 C C . GLU A 1 321 ? -23.313 -7.941 30.908 1.00 79.75 321 GLU A C 1
ATOM 2636 O O . GLU A 1 321 ? -22.608 -8.158 31.895 1.00 79.75 321 GLU A O 1
ATOM 2641 N N . GLY A 1 322 ? -23.115 -6.899 30.095 1.00 81.50 322 GLY A N 1
ATOM 2642 C CA . GLY A 1 322 ? -22.010 -5.949 30.261 1.00 81.50 322 GLY A CA 1
ATOM 2643 C C . GLY A 1 322 ? -22.161 -5.010 31.465 1.00 81.50 322 GLY A C 1
ATOM 2644 O O . GLY A 1 322 ? -21.200 -4.814 32.211 1.00 81.50 322 GLY A O 1
ATOM 2645 N N . LEU A 1 323 ? -23.357 -4.448 31.685 1.00 86.69 323 LEU A N 1
ATOM 2646 C CA . LEU A 1 323 ? -23.629 -3.511 32.782 1.00 86.69 323 LEU A CA 1
ATOM 2647 C C . LEU A 1 323 ? -24.226 -4.215 34.014 1.00 86.69 323 LEU A C 1
ATOM 2649 O O . LEU A 1 323 ? -23.565 -4.286 35.050 1.00 86.69 323 LEU A O 1
ATOM 2653 N N . MET A 1 324 ? -25.445 -4.758 33.940 1.00 87.75 324 MET A N 1
ATOM 2654 C CA . MET A 1 324 ? -26.193 -5.170 35.141 1.00 87.75 324 MET A CA 1
ATOM 2655 C C . MET A 1 324 ? -25.529 -6.340 35.892 1.00 87.75 324 MET A C 1
ATOM 2657 O O . MET A 1 324 ? -25.299 -6.242 37.101 1.00 87.75 324 MET A O 1
ATOM 2661 N N . LYS A 1 325 ? -25.130 -7.417 35.194 1.00 86.88 325 LYS A N 1
ATOM 2662 C CA . LYS A 1 325 ? -24.381 -8.542 35.797 1.00 86.88 325 LYS A CA 1
ATOM 2663 C C . LYS A 1 325 ? -23.017 -8.117 36.352 1.00 86.88 325 LYS A C 1
ATOM 2665 O O . LYS A 1 325 ? -22.577 -8.693 37.345 1.00 86.88 325 LYS A O 1
ATOM 2670 N N . GLY A 1 326 ? -22.349 -7.140 35.733 1.00 85.62 326 GLY A N 1
ATOM 2671 C CA . GLY A 1 326 ? -21.048 -6.627 36.179 1.00 85.62 326 GLY A CA 1
ATOM 2672 C C . GLY A 1 326 ? -21.140 -5.720 37.412 1.00 85.62 326 GLY A C 1
ATOM 2673 O O . GLY A 1 326 ? -20.275 -5.768 38.287 1.00 85.62 326 GLY A O 1
ATOM 2674 N N . VAL A 1 327 ? -22.207 -4.923 37.508 1.00 88.44 327 VAL A N 1
ATOM 2675 C CA . VAL A 1 327 ? -22.457 -3.986 38.613 1.00 88.44 327 VAL A CA 1
ATOM 2676 C C . VAL A 1 327 ? -22.986 -4.693 39.863 1.00 88.44 327 VAL A C 1
ATOM 2678 O O . VAL A 1 327 ? -22.577 -4.345 40.969 1.00 88.44 327 VAL A O 1
ATOM 2681 N N . ASN A 1 328 ? -23.833 -5.717 39.720 1.00 89.12 328 ASN A N 1
ATOM 2682 C CA . ASN A 1 328 ? -24.465 -6.397 40.858 1.00 89.12 328 ASN A CA 1
ATOM 2683 C C . ASN A 1 328 ? -23.462 -6.863 41.954 1.00 89.12 328 ASN A C 1
ATOM 2685 O O . ASN A 1 328 ? -23.651 -6.515 43.121 1.00 89.12 328 ASN A O 1
ATOM 2689 N N . PRO A 1 329 ? -22.332 -7.543 41.643 1.00 88.06 329 PRO A N 1
ATOM 2690 C CA . PRO A 1 329 ? -21.340 -7.922 42.655 1.00 88.06 329 PRO A CA 1
ATOM 2691 C C . PRO A 1 329 ? -20.652 -6.730 43.340 1.00 88.06 329 PRO A C 1
ATOM 2693 O O . PRO A 1 329 ? -20.243 -6.849 44.493 1.00 88.06 329 PRO A O 1
ATOM 2696 N N . GLN A 1 330 ? -20.522 -5.590 42.653 1.00 87.00 330 GLN A N 1
ATOM 2697 C CA . GLN A 1 330 ? -19.865 -4.389 43.181 1.00 87.00 330 GLN A CA 1
ATOM 2698 C C . GLN A 1 330 ? -20.701 -3.723 44.290 1.00 87.00 330 GLN A C 1
ATOM 2700 O O . GLN A 1 330 ? -20.138 -3.202 45.255 1.00 87.00 330 GLN A O 1
ATOM 2705 N N . PHE A 1 331 ? -22.033 -3.787 44.189 1.00 88.56 331 PHE A N 1
ATOM 2706 C CA . PHE A 1 331 ? -22.936 -3.375 45.265 1.00 88.56 331 PHE A CA 1
ATOM 2707 C C . PHE A 1 331 ? -23.092 -4.464 46.332 1.00 88.56 331 PHE A C 1
ATOM 2709 O O . PHE A 1 331 ? -22.880 -4.191 47.509 1.00 88.56 331 PHE A O 1
ATOM 2716 N N . GLU A 1 332 ? -23.401 -5.702 45.946 1.00 85.62 332 GLU A N 1
ATOM 2717 C CA . GLU A 1 332 ? -23.827 -6.732 46.907 1.00 85.62 332 GLU A CA 1
ATOM 2718 C C . GLU A 1 332 ? -22.679 -7.440 47.643 1.00 85.62 332 GLU A C 1
ATOM 2720 O O . GLU A 1 332 ? -22.875 -7.928 48.753 1.00 85.62 332 GLU A O 1
ATOM 2725 N N . ARG A 1 333 ? -21.471 -7.511 47.062 1.00 82.12 333 ARG A N 1
ATOM 2726 C CA . ARG A 1 333 ? -20.304 -8.154 47.705 1.00 82.12 333 ARG A CA 1
ATOM 2727 C C . ARG A 1 333 ? -19.279 -7.152 48.213 1.00 82.12 333 ARG A C 1
ATOM 2729 O O . ARG A 1 333 ? -18.717 -7.351 49.284 1.00 82.12 333 ARG A O 1
ATOM 2736 N N . GLU A 1 334 ? -19.019 -6.099 47.443 1.00 80.00 334 GLU A N 1
ATOM 2737 C CA . GLU A 1 334 ? -18.013 -5.083 47.786 1.00 80.00 334 GLU A CA 1
ATOM 2738 C C . GLU A 1 334 ? -18.601 -3.872 48.538 1.00 80.00 334 GLU A C 1
ATOM 2740 O O . GLU A 1 334 ? -17.841 -3.035 49.022 1.00 80.00 334 GLU A O 1
ATOM 2745 N N . ASN A 1 335 ? -19.934 -3.786 48.668 1.00 82.25 335 ASN A N 1
ATOM 2746 C CA . ASN A 1 335 ? -20.671 -2.741 49.394 1.00 82.25 335 ASN A CA 1
ATOM 2747 C C . ASN A 1 335 ? -20.258 -1.299 49.024 1.00 82.25 335 ASN A C 1
ATOM 2749 O O . ASN A 1 335 ? -20.184 -0.404 49.871 1.00 82.25 335 ASN A O 1
ATOM 2753 N N . LYS A 1 336 ? -19.951 -1.069 47.742 1.00 84.44 336 LYS A N 1
ATOM 2754 C CA . LYS A 1 336 ? -19.594 0.256 47.218 1.00 84.44 336 LYS A CA 1
ATOM 2755 C C . LYS A 1 336 ? -20.831 1.155 47.153 1.00 84.44 336 LYS A C 1
ATOM 2757 O O . LYS A 1 336 ? -21.907 0.703 46.794 1.00 84.44 336 LYS A O 1
ATOM 2762 N N . GLN A 1 337 ? -20.688 2.450 47.443 1.00 84.44 337 GLN A N 1
ATOM 2763 C CA . GLN A 1 337 ? -21.806 3.408 47.316 1.00 84.44 337 GLN A CA 1
ATOM 2764 C C . GLN A 1 337 ? -22.077 3.836 45.865 1.00 84.44 337 GLN A C 1
ATOM 2766 O O . GLN A 1 337 ? -23.215 4.139 45.505 1.00 84.44 337 GLN A O 1
ATOM 2771 N N . ARG A 1 338 ? -21.028 3.856 45.035 1.00 88.69 338 ARG A N 1
ATOM 2772 C CA . ARG A 1 338 ? -21.084 4.101 43.591 1.00 88.69 338 ARG A CA 1
ATOM 2773 C C . ARG A 1 338 ? -20.100 3.182 42.867 1.00 88.69 338 ARG A C 1
ATOM 2775 O O . ARG A 1 338 ? -19.078 2.795 43.441 1.00 88.69 338 ARG A O 1
ATOM 2782 N N . VAL A 1 339 ? -20.404 2.839 41.618 1.00 87.62 339 VAL A N 1
ATOM 2783 C CA . VAL A 1 339 ? -19.632 1.900 40.792 1.00 87.62 339 VAL A CA 1
ATOM 2784 C C . VAL A 1 339 ? -19.228 2.575 39.485 1.00 87.62 339 VAL A C 1
ATOM 2786 O O . VAL A 1 339 ? -20.062 3.161 38.800 1.00 87.62 339 VAL A O 1
ATOM 2789 N N . LYS A 1 340 ? -17.950 2.459 39.108 1.00 87.19 340 LYS A N 1
ATOM 2790 C CA . LYS A 1 340 ? -17.441 2.963 37.825 1.00 87.19 340 LYS A CA 1
ATOM 2791 C C . LYS A 1 340 ? -17.848 2.042 36.682 1.00 87.19 340 LYS A C 1
ATOM 2793 O O . LYS A 1 340 ? -17.089 1.164 36.285 1.00 87.19 340 LYS A O 1
ATOM 2798 N N . THR A 1 341 ? -19.071 2.184 36.180 1.00 85.12 341 THR A N 1
ATOM 2799 C CA . THR A 1 341 ? -19.625 1.166 35.271 1.00 85.12 341 THR A CA 1
ATOM 2800 C C . THR A 1 341 ? -19.015 1.193 33.873 1.00 85.12 341 THR A C 1
ATOM 2802 O O . THR A 1 341 ? -18.945 0.159 33.211 1.00 85.12 341 THR A O 1
ATOM 2805 N N . ARG A 1 342 ? -18.467 2.339 33.446 1.00 81.31 342 ARG A N 1
ATOM 2806 C CA . ARG A 1 342 ? -17.741 2.444 32.174 1.00 81.31 342 ARG A CA 1
ATOM 2807 C C . ARG A 1 342 ? -16.499 1.538 32.127 1.00 81.31 342 ARG A C 1
ATOM 2809 O O . ARG A 1 342 ? -16.202 0.994 31.068 1.00 81.31 342 ARG A O 1
ATOM 2816 N N . ASP A 1 343 ? -15.870 1.267 33.276 1.00 78.25 343 ASP A N 1
ATOM 2817 C CA . ASP A 1 343 ? -14.753 0.314 33.405 1.00 78.25 343 ASP A CA 1
ATOM 2818 C C . ASP A 1 343 ? -15.200 -1.163 33.229 1.00 78.25 343 ASP A C 1
ATOM 2820 O O . ASP A 1 343 ? -14.360 -2.043 33.054 1.00 78.25 343 ASP A O 1
ATOM 2824 N N . LEU A 1 344 ? -16.510 -1.455 33.251 1.00 81.81 344 LEU A N 1
ATOM 2825 C CA . LEU A 1 344 ? -17.087 -2.785 32.985 1.00 81.81 344 LEU A CA 1
ATOM 2826 C C . LEU A 1 344 ? -17.483 -2.952 31.507 1.00 81.81 344 LEU A C 1
ATOM 2828 O O . LEU A 1 344 ? -17.379 -4.040 30.944 1.00 81.81 344 LEU A O 1
ATOM 2832 N N . LEU A 1 345 ? -17.887 -1.856 30.859 1.00 80.31 345 LEU A N 1
ATOM 2833 C CA . LEU A 1 345 ? -18.437 -1.845 29.500 1.00 80.31 345 LEU A CA 1
ATOM 2834 C C . LEU A 1 345 ? -17.392 -1.842 28.371 1.00 80.31 345 LEU A C 1
ATOM 2836 O O . LEU A 1 345 ? -17.770 -1.994 27.211 1.00 80.31 345 LEU A O 1
ATOM 2840 N N . TYR A 1 346 ? -16.092 -1.740 28.671 1.00 75.06 346 TYR A N 1
ATOM 2841 C CA . TYR A 1 346 ? -15.013 -1.666 27.664 1.00 75.06 346 TYR A CA 1
ATOM 2842 C C . TYR A 1 346 ? -14.945 -2.858 26.686 1.00 75.06 346 TYR A C 1
ATOM 2844 O O . TYR A 1 346 ? -14.364 -2.743 25.610 1.00 75.06 346 TYR A O 1
ATOM 2852 N N . LYS A 1 347 ? -15.519 -4.022 27.038 1.00 72.62 347 LYS A N 1
ATOM 2853 C CA . LYS A 1 347 ? -15.614 -5.178 26.123 1.00 72.62 347 LYS A CA 1
ATOM 2854 C C . LYS A 1 347 ? -16.743 -5.050 25.088 1.00 72.62 347 LYS A C 1
ATOM 2856 O O . LYS A 1 347 ? -16.747 -5.814 24.126 1.00 72.62 347 LYS A O 1
ATOM 2861 N N . HIS A 1 348 ? -17.674 -4.117 25.294 1.00 76.88 348 HIS A N 1
ATOM 2862 C CA . HIS A 1 348 ? -18.941 -3.989 24.565 1.00 76.88 348 HIS A CA 1
ATOM 2863 C C . HIS A 1 348 ? -19.127 -2.628 23.879 1.00 76.88 348 HIS A C 1
ATOM 2865 O O . HIS A 1 348 ? -19.838 -2.541 22.881 1.00 76.88 348 HIS A O 1
ATOM 2871 N N . LEU A 1 349 ? -18.518 -1.570 24.420 1.00 78.62 349 LEU A N 1
ATOM 2872 C CA . LEU A 1 349 ? -18.620 -0.198 23.928 1.00 78.62 349 LEU A CA 1
ATOM 2873 C C . LEU A 1 349 ? -17.220 0.398 23.726 1.00 78.62 349 LEU A C 1
ATOM 2875 O O . LEU A 1 349 ? -16.347 0.162 24.563 1.00 78.62 349 LEU A O 1
ATOM 2879 N N . PRO A 1 350 ? -17.009 1.217 22.680 1.00 76.19 350 PRO A N 1
ATOM 2880 C CA . PRO A 1 350 ? -15.753 1.937 22.499 1.00 76.19 350 PRO A CA 1
ATOM 2881 C C . PRO A 1 350 ? -15.537 2.962 23.618 1.00 76.19 350 PRO A C 1
ATOM 2883 O O . PRO A 1 350 ? -16.495 3.589 24.097 1.00 76.19 350 PRO A O 1
ATOM 2886 N N . GLU A 1 351 ? -14.275 3.215 23.987 1.00 72.56 351 GLU A N 1
ATOM 2887 C CA . GLU A 1 351 ? -13.955 4.257 24.970 1.00 72.56 351 GLU A CA 1
ATOM 2888 C C . GLU A 1 351 ? -14.373 5.650 24.457 1.00 72.56 351 GLU A C 1
ATOM 2890 O O . GLU A 1 351 ? -14.741 6.518 25.253 1.00 72.56 351 GLU A O 1
ATOM 2895 N N . ASN A 1 352 ? -14.391 5.864 23.135 1.00 69.44 352 ASN A N 1
ATOM 2896 C CA . ASN A 1 352 ? -14.684 7.154 22.511 1.00 69.44 352 ASN A CA 1
ATOM 2897 C C . ASN A 1 352 ? -15.635 7.042 21.313 1.00 69.44 352 ASN A C 1
ATOM 2899 O O . ASN A 1 352 ? -15.549 6.103 20.529 1.00 69.44 352 ASN A O 1
ATOM 2903 N N . LEU A 1 353 ? -16.450 8.081 21.088 1.00 61.31 353 LEU A N 1
ATOM 2904 C CA . LEU A 1 353 ? -17.338 8.194 19.915 1.00 61.31 353 LEU A CA 1
ATOM 2905 C C . LEU A 1 353 ? -16.587 8.148 18.563 1.00 61.31 353 LEU A C 1
ATOM 2907 O O . LEU A 1 353 ? -17.178 7.836 17.537 1.00 61.31 353 LEU A O 1
ATOM 2911 N N . PHE A 1 354 ? -15.289 8.471 18.570 1.00 60.84 354 PHE A N 1
ATOM 2912 C CA . PHE A 1 354 ? -14.399 8.477 17.401 1.00 60.84 354 PHE A CA 1
ATOM 2913 C C . PHE A 1 354 ? -13.320 7.376 17.449 1.00 60.84 354 PHE A C 1
ATOM 2915 O O . PHE A 1 354 ? -12.336 7.467 16.717 1.00 60.84 354 PHE A O 1
ATOM 2922 N N . SER A 1 355 ? -13.447 6.378 18.335 1.00 64.50 355 SER A N 1
ATOM 2923 C CA . SER A 1 355 ? -12.621 5.161 18.269 1.00 64.50 355 SER A CA 1
ATOM 2924 C C . SER A 1 355 ? -12.931 4.364 16.992 1.00 64.50 355 SER A C 1
ATOM 2926 O O . SER A 1 355 ? -13.962 4.584 16.352 1.00 64.50 355 SER A O 1
ATOM 2928 N N . ASP A 1 356 ? -12.089 3.377 16.667 1.00 64.56 356 ASP A N 1
ATOM 2929 C CA . ASP A 1 356 ? -12.392 2.346 15.664 1.00 64.56 356 ASP A CA 1
ATOM 2930 C C . ASP A 1 356 ? -13.553 1.460 16.158 1.00 64.56 356 ASP A C 1
ATOM 2932 O O . ASP A 1 356 ? -13.361 0.352 16.651 1.00 64.56 356 ASP A O 1
ATOM 2936 N N . ILE A 1 357 ? -14.777 1.972 16.027 1.00 62.03 357 ILE A N 1
ATOM 2937 C CA . ILE A 1 357 ? -16.035 1.453 16.596 1.00 62.03 357 ILE A CA 1
ATOM 2938 C C . ILE A 1 357 ? -16.371 -0.001 16.216 1.00 62.03 357 ILE A C 1
ATOM 2940 O O . ILE A 1 357 ? -17.203 -0.640 16.854 1.00 62.03 357 ILE A O 1
ATOM 2944 N N . ASN A 1 358 ? -15.684 -0.527 15.201 1.00 66.81 358 ASN A N 1
ATOM 2945 C CA . ASN A 1 358 ? -15.868 -1.853 14.631 1.00 66.81 358 ASN A CA 1
ATOM 2946 C C . ASN A 1 358 ? -14.683 -2.807 14.915 1.00 66.81 358 ASN A C 1
ATOM 2948 O O . ASN A 1 358 ? -14.641 -3.891 14.339 1.00 66.81 358 ASN A O 1
ATOM 2952 N N . LEU A 1 359 ? -13.703 -2.457 15.757 1.00 72.25 359 LEU A N 1
ATOM 2953 C CA . LEU A 1 359 ? -12.608 -3.363 16.139 1.00 72.25 359 LEU A CA 1
ATOM 2954 C C . LEU A 1 359 ? -12.482 -3.506 17.664 1.00 72.25 359 LEU A C 1
ATOM 2956 O O . LEU A 1 359 ? -12.736 -2.552 18.395 1.00 72.25 359 LEU A O 1
ATOM 2960 N N . PRO A 1 360 ? -12.030 -4.672 18.165 1.00 78.56 360 PRO A N 1
ATOM 2961 C CA . PRO A 1 360 ? -11.610 -4.825 19.554 1.00 78.56 360 PRO A CA 1
ATOM 2962 C C . PRO A 1 360 ? -10.630 -3.735 20.013 1.00 78.56 360 PRO A C 1
ATOM 2964 O O . PRO A 1 360 ? -9.574 -3.570 19.402 1.00 78.56 360 PRO A O 1
ATOM 2967 N N . GLU A 1 361 ? -10.930 -3.050 21.117 1.00 83.12 361 GLU A N 1
ATOM 2968 C CA . GLU A 1 361 ? -9.961 -2.191 21.809 1.00 83.12 361 GLU A CA 1
ATOM 2969 C C . GLU A 1 361 ? -9.038 -3.011 22.740 1.00 83.12 361 GLU A C 1
ATOM 2971 O O . GLU A 1 361 ? -9.409 -4.080 23.244 1.00 83.12 361 GLU A O 1
ATOM 2976 N N . VAL A 1 362 ? -7.819 -2.505 22.953 1.00 87.81 362 VAL A N 1
ATOM 2977 C CA . VAL A 1 362 ? -6.756 -3.069 23.801 1.00 87.81 362 VAL A CA 1
ATOM 2978 C C . VAL A 1 362 ? -6.103 -1.950 24.610 1.00 87.81 362 VAL A C 1
ATOM 2980 O O . VAL A 1 362 ? -5.786 -0.890 24.075 1.00 87.81 362 VAL A O 1
ATOM 2983 N N . GLN A 1 363 ? -5.857 -2.206 25.896 1.00 90.12 363 GLN A N 1
ATOM 2984 C CA . GLN A 1 363 ? -5.240 -1.251 26.821 1.00 90.12 363 GLN A CA 1
ATOM 2985 C C . GLN A 1 363 ? -3.708 -1.377 26.819 1.00 90.12 363 GLN A C 1
ATOM 2987 O O . GLN A 1 363 ? -3.171 -2.394 27.259 1.00 90.12 363 GLN A O 1
ATOM 2992 N N . VAL A 1 364 ? -2.982 -0.358 26.355 1.00 91.88 364 VAL A N 1
ATOM 2993 C CA . VAL A 1 364 ? -1.514 -0.402 26.212 1.00 91.88 364 VAL A CA 1
ATOM 2994 C C . VAL A 1 364 ? -0.814 0.603 27.124 1.00 91.88 364 VAL A C 1
ATOM 2996 O O . VAL A 1 364 ? -1.086 1.806 27.095 1.00 91.88 364 VAL A O 1
ATOM 2999 N N . ASP A 1 365 ? 0.139 0.117 27.921 1.00 92.56 365 ASP A N 1
ATOM 3000 C CA . ASP A 1 365 ? 0.978 0.956 28.777 1.00 92.56 365 ASP A CA 1
ATOM 3001 C C . ASP A 1 365 ? 2.256 1.420 28.059 1.00 92.56 365 ASP A C 1
ATOM 3003 O O . ASP A 1 365 ? 3.336 0.866 28.245 1.00 92.56 365 ASP A O 1
ATOM 3007 N N . TYR A 1 366 ? 2.151 2.485 27.263 1.00 89.75 366 TYR A N 1
ATOM 3008 C CA . TYR A 1 366 ? 3.305 3.117 26.606 1.00 89.75 366 TYR A CA 1
ATOM 3009 C C . TYR A 1 366 ? 4.170 4.006 27.528 1.00 89.75 366 TYR A C 1
ATOM 3011 O O . TYR A 1 366 ? 5.015 4.755 27.037 1.00 89.75 366 TYR A O 1
ATOM 3019 N N . ARG A 1 367 ? 3.958 3.999 28.852 1.00 87.12 367 ARG A N 1
ATOM 3020 C CA . ARG A 1 367 ? 4.774 4.760 29.819 1.00 87.12 367 ARG A CA 1
ATOM 3021 C C . ARG A 1 367 ? 5.076 3.900 31.059 1.00 87.12 367 ARG A C 1
ATOM 3023 O O . ARG A 1 367 ? 4.750 4.339 32.165 1.00 87.12 367 ARG A O 1
ATOM 3030 N N . PRO A 1 368 ? 5.646 2.686 30.931 1.00 88.12 368 PRO A N 1
ATOM 3031 C CA . PRO A 1 368 ? 5.729 1.707 32.019 1.00 88.12 368 PRO A CA 1
ATOM 3032 C C . PRO A 1 368 ? 6.414 2.244 33.284 1.00 88.12 368 PRO A C 1
ATOM 3034 O O . PRO A 1 368 ? 5.922 1.985 34.378 1.00 88.12 368 PRO A O 1
ATOM 3037 N N . ASP A 1 369 ? 7.447 3.084 33.156 1.00 87.44 369 ASP A N 1
ATOM 3038 C CA . ASP A 1 369 ? 8.150 3.688 34.304 1.00 87.44 369 ASP A CA 1
ATOM 3039 C C . ASP A 1 369 ? 7.369 4.834 35.002 1.00 87.44 369 ASP A C 1
ATOM 3041 O O . ASP A 1 369 ? 7.786 5.338 36.049 1.00 87.44 369 ASP A O 1
ATOM 3045 N N . ASN A 1 370 ? 6.251 5.302 34.434 1.00 84.19 370 ASN A N 1
ATOM 3046 C CA . ASN A 1 370 ? 5.422 6.342 35.046 1.00 84.19 370 ASN A CA 1
ATOM 3047 C C . ASN A 1 370 ? 4.582 5.754 36.192 1.00 84.19 370 ASN A C 1
ATOM 3049 O O . ASN A 1 370 ? 3.519 5.176 35.969 1.00 84.19 370 ASN A O 1
ATOM 3053 N N . ASN A 1 371 ? 5.048 5.976 37.420 1.00 82.19 371 ASN A N 1
ATOM 3054 C CA . ASN A 1 371 ? 4.439 5.492 38.662 1.00 82.19 371 ASN A CA 1
ATOM 3055 C C . ASN A 1 371 ? 3.275 6.360 39.193 1.00 82.19 371 ASN A C 1
ATOM 3057 O O . ASN A 1 371 ? 2.925 6.259 40.368 1.00 82.19 371 ASN A O 1
ATOM 3061 N N . ASN A 1 372 ? 2.680 7.244 38.382 1.00 80.06 372 ASN A N 1
ATOM 3062 C CA . ASN A 1 372 ? 1.507 8.014 38.808 1.00 80.06 372 ASN A CA 1
ATOM 3063 C C . ASN A 1 372 ? 0.323 7.060 39.096 1.00 80.06 372 ASN A C 1
ATOM 3065 O O . ASN A 1 372 ? -0.122 6.380 38.171 1.00 80.06 372 ASN A O 1
ATOM 3069 N N . PRO A 1 373 ? -0.244 7.025 40.319 1.00 72.56 373 PRO A N 1
ATOM 3070 C CA . PRO A 1 373 ? -1.334 6.105 40.665 1.00 72.56 373 PRO A CA 1
ATOM 3071 C C . PRO A 1 373 ? -2.633 6.356 39.878 1.00 72.56 373 PRO A C 1
ATOM 3073 O O . PRO A 1 373 ? -3.473 5.468 39.796 1.00 72.56 373 PRO A O 1
ATOM 3076 N N . ASN A 1 374 ? -2.790 7.537 39.270 1.00 72.94 374 ASN A N 1
ATOM 3077 C CA . ASN A 1 374 ? -3.928 7.893 38.414 1.00 72.94 374 ASN A CA 1
ATOM 3078 C C . ASN A 1 374 ? -3.642 7.698 36.910 1.00 72.94 374 ASN A C 1
ATOM 3080 O O . ASN A 1 374 ? -4.397 8.183 36.065 1.00 72.94 374 ASN A O 1
ATOM 3084 N N . LYS A 1 375 ? -2.538 7.034 36.552 1.00 77.88 375 LYS A N 1
ATOM 3085 C CA . LYS A 1 375 ? -2.189 6.704 35.168 1.00 77.88 375 LYS A CA 1
ATOM 3086 C C . LYS A 1 375 ? -3.220 5.741 34.575 1.00 77.88 375 LYS A C 1
ATOM 3088 O O . LYS A 1 375 ? -3.372 4.617 35.045 1.00 77.88 375 LYS A O 1
ATOM 3093 N N . LYS A 1 376 ? -3.871 6.168 33.495 1.00 75.94 376 LYS A N 1
ATOM 3094 C CA . LYS A 1 376 ? -4.634 5.287 32.607 1.00 75.94 376 LYS A CA 1
ATOM 3095 C C . LYS A 1 376 ? -3.727 4.817 31.457 1.00 75.94 376 LYS A C 1
ATOM 3097 O O . LYS A 1 376 ? -3.003 5.660 30.919 1.00 75.94 376 LYS A O 1
ATOM 3102 N N . PRO A 1 377 ? -3.723 3.521 31.093 1.00 82.88 377 PRO A N 1
ATOM 3103 C CA . PRO A 1 377 ? -3.179 3.065 29.815 1.00 82.88 377 PRO A CA 1
ATOM 3104 C C . PRO A 1 377 ? -3.947 3.692 28.638 1.00 82.88 377 PRO A C 1
ATOM 3106 O O . PRO A 1 377 ? -5.029 4.251 28.822 1.00 82.88 377 PRO A O 1
ATOM 3109 N N . ASN A 1 378 ? -3.389 3.616 27.431 1.00 82.69 378 ASN A N 1
ATOM 3110 C CA . ASN A 1 378 ? -4.078 4.079 26.227 1.00 82.69 378 ASN A CA 1
ATOM 3111 C C . ASN A 1 378 ? -4.997 2.964 25.703 1.00 82.69 378 ASN A C 1
ATOM 3113 O O . ASN A 1 378 ? -4.505 1.859 25.474 1.00 82.69 378 ASN A O 1
ATOM 3117 N N . SER A 1 379 ? -6.276 3.252 25.437 1.00 82.44 379 SER A N 1
ATOM 3118 C CA . SER A 1 379 ? -7.121 2.364 24.624 1.00 82.44 379 SER A CA 1
ATOM 3119 C C . SER A 1 379 ? -6.839 2.595 23.138 1.00 82.44 379 SER A C 1
ATOM 3121 O O . SER A 1 379 ? -6.895 3.731 22.662 1.00 82.44 379 SER A O 1
ATOM 3123 N N . GLU A 1 380 ? -6.523 1.532 22.401 1.00 81.19 380 GLU A N 1
ATOM 3124 C CA . GLU A 1 380 ? -6.296 1.563 20.950 1.00 81.19 380 GLU A CA 1
ATOM 3125 C C . GLU A 1 380 ? -6.901 0.323 20.280 1.00 81.19 380 GLU A C 1
ATOM 3127 O O . GLU A 1 380 ? -7.115 -0.698 20.934 1.00 81.19 380 GLU A O 1
ATOM 3132 N N . SER A 1 381 ? -7.161 0.370 18.970 1.00 82.19 381 SER A N 1
ATOM 3133 C CA . SER A 1 381 ? -7.626 -0.811 18.239 1.00 82.19 381 SER A CA 1
ATOM 3134 C C . SER A 1 381 ? -6.559 -1.907 18.205 1.00 82.19 381 SER A C 1
ATOM 3136 O O . SER A 1 381 ? -5.364 -1.651 18.036 1.00 82.19 381 SER A O 1
ATOM 3138 N N . ILE A 1 382 ? -6.996 -3.159 18.345 1.00 86.00 382 ILE A N 1
ATOM 3139 C CA . ILE A 1 382 ? -6.132 -4.339 18.485 1.00 86.00 382 ILE A CA 1
ATOM 3140 C C . ILE A 1 382 ? -5.101 -4.481 17.361 1.00 86.00 382 ILE A C 1
ATOM 3142 O O . ILE A 1 382 ? -3.954 -4.840 17.621 1.00 86.00 382 ILE A O 1
ATOM 3146 N N . SER A 1 383 ? -5.478 -4.138 16.127 1.00 83.69 383 SER A N 1
ATOM 3147 C CA . SER A 1 383 ? -4.586 -4.191 14.964 1.00 83.69 383 SER A CA 1
ATOM 3148 C C . SER A 1 383 ? -3.413 -3.217 15.098 1.00 83.69 383 SER A C 1
ATOM 3150 O O . SER A 1 383 ? -2.276 -3.540 14.748 1.00 83.69 383 SER A O 1
ATOM 3152 N N . LEU A 1 384 ? -3.674 -2.022 15.631 1.00 83.31 384 LEU A N 1
ATOM 3153 C CA . LEU A 1 384 ? -2.662 -0.993 15.834 1.00 83.31 384 LEU A CA 1
ATOM 3154 C C . LEU A 1 384 ? -1.806 -1.307 17.065 1.00 83.31 384 LEU A C 1
ATOM 3156 O O . LEU A 1 384 ? -0.582 -1.291 16.984 1.00 83.31 384 LEU A O 1
ATOM 3160 N N . ALA A 1 385 ? -2.445 -1.690 18.172 1.00 89.44 385 ALA A N 1
ATOM 3161 C CA . ALA A 1 385 ? -1.771 -2.062 19.411 1.00 89.44 385 ALA A CA 1
ATOM 3162 C C . ALA A 1 385 ? -0.760 -3.201 19.202 1.00 89.44 385 ALA A C 1
ATOM 3164 O O . ALA A 1 385 ? 0.393 -3.085 19.626 1.00 89.44 385 ALA A O 1
ATOM 3165 N N . VAL A 1 386 ? -1.158 -4.289 18.529 1.00 89.25 386 VAL A N 1
ATOM 3166 C CA . VAL A 1 386 ? -0.259 -5.430 18.300 1.00 89.25 386 VAL A CA 1
ATOM 3167 C C . VAL A 1 386 ? 0.837 -5.093 17.289 1.00 89.25 386 VAL A C 1
ATOM 3169 O O . VAL A 1 386 ? 1.979 -5.464 17.533 1.00 89.25 386 VAL A O 1
ATOM 3172 N N . SER A 1 387 ? 0.549 -4.355 16.210 1.00 85.06 387 SER A N 1
ATOM 3173 C CA . SER A 1 387 ? 1.591 -3.976 15.237 1.00 85.06 387 SER A CA 1
ATOM 3174 C C . SER A 1 387 ? 2.659 -3.047 15.832 1.00 85.06 387 SER A C 1
ATOM 3176 O O . SER A 1 387 ? 3.840 -3.204 15.542 1.00 85.06 387 SER A O 1
ATOM 3178 N N . GLU A 1 388 ? 2.278 -2.131 16.724 1.00 88.19 388 GLU A N 1
ATOM 3179 C CA . GLU A 1 388 ? 3.201 -1.179 17.358 1.00 88.19 388 GLU A CA 1
ATOM 3180 C C . GLU A 1 388 ? 4.026 -1.794 18.500 1.00 88.19 388 GLU A C 1
ATOM 3182 O O . GLU A 1 388 ? 5.153 -1.362 18.742 1.00 88.19 388 GLU A O 1
ATOM 3187 N N . THR A 1 389 ? 3.493 -2.804 19.195 1.00 93.38 389 THR A N 1
ATOM 3188 C CA . THR A 1 389 ? 4.152 -3.481 20.330 1.00 93.38 389 THR A CA 1
ATOM 3189 C C . THR A 1 389 ? 4.764 -4.840 19.987 1.00 93.38 389 THR A C 1
ATOM 3191 O O . THR A 1 389 ? 5.225 -5.539 20.887 1.00 93.38 389 THR A O 1
ATOM 3194 N N . ILE A 1 390 ? 4.780 -5.237 18.714 1.00 93.88 390 ILE A N 1
ATOM 3195 C CA . ILE A 1 390 ? 5.324 -6.529 18.290 1.00 93.88 390 ILE A CA 1
ATOM 3196 C C . ILE A 1 390 ? 6.815 -6.660 18.705 1.00 93.88 390 ILE A C 1
ATOM 3198 O O . ILE A 1 390 ? 7.547 -5.666 18.619 1.00 93.88 390 ILE A O 1
ATOM 3202 N N . PRO A 1 391 ? 7.307 -7.826 19.184 1.00 95.38 391 PRO A N 1
ATOM 3203 C CA . PRO A 1 391 ? 8.654 -7.916 19.755 1.00 95.38 391 PRO A CA 1
ATOM 3204 C C . PRO A 1 391 ? 9.754 -7.460 18.795 1.00 95.38 391 PRO A C 1
ATOM 3206 O O . PRO A 1 391 ? 9.781 -7.868 17.635 1.00 95.38 391 PRO A O 1
ATOM 3209 N N . GLY A 1 392 ? 10.658 -6.615 19.295 1.00 93.62 392 GLY A N 1
ATOM 3210 C CA . GLY A 1 392 ? 11.695 -5.935 18.515 1.00 93.62 392 GLY A CA 1
ATOM 3211 C C . GLY A 1 392 ? 11.311 -4.549 17.984 1.00 93.62 392 GLY A C 1
ATOM 3212 O O . GLY A 1 392 ? 12.207 -3.792 17.613 1.00 93.62 392 GLY A O 1
ATOM 3213 N N . ASN A 1 393 ? 10.028 -4.168 17.981 1.00 94.25 393 ASN A N 1
ATOM 3214 C CA . ASN A 1 393 ? 9.605 -2.852 17.504 1.00 94.25 393 ASN A CA 1
ATOM 3215 C C . ASN A 1 393 ? 9.688 -1.774 18.599 1.00 94.25 393 ASN A C 1
ATOM 3217 O O . ASN A 1 393 ? 9.077 -1.908 19.659 1.00 94.25 393 ASN A O 1
ATOM 3221 N N . VAL A 1 394 ? 10.421 -0.685 18.335 1.00 94.00 394 VAL A N 1
ATOM 3222 C CA . VAL A 1 394 ? 10.555 0.457 19.258 1.00 94.00 394 VAL A CA 1
ATOM 3223 C C . VAL A 1 394 ? 9.582 1.564 18.870 1.00 94.00 394 VAL A C 1
ATOM 3225 O O . VAL A 1 394 ? 9.702 2.144 17.791 1.00 94.00 394 VAL A O 1
ATOM 3228 N N . THR A 1 395 ? 8.659 1.899 19.774 1.00 91.06 395 THR A N 1
ATOM 3229 C CA . THR A 1 395 ? 7.547 2.827 19.527 1.00 91.06 395 THR A CA 1
ATOM 3230 C C . THR A 1 395 ? 7.516 4.006 20.514 1.00 91.06 395 THR A C 1
ATOM 3232 O O . THR A 1 395 ? 7.756 3.856 21.717 1.00 91.06 395 THR A O 1
ATOM 3235 N N . PHE A 1 396 ? 7.216 5.203 19.998 1.00 88.50 396 PHE A N 1
ATOM 3236 C CA . PHE A 1 396 ? 7.146 6.488 20.716 1.00 88.50 396 PHE A CA 1
ATOM 3237 C C . PHE A 1 396 ? 5.704 6.949 20.999 1.00 88.50 396 PHE A C 1
ATOM 3239 O O . PHE A 1 396 ? 5.466 8.110 21.344 1.00 88.50 396 PHE A O 1
ATOM 3246 N N . ARG A 1 397 ? 4.702 6.069 20.866 1.00 86.62 397 ARG A N 1
ATOM 3247 C CA . ARG A 1 397 ? 3.282 6.422 21.092 1.00 86.62 397 ARG A CA 1
ATOM 3248 C C . ARG A 1 397 ? 3.001 6.985 22.486 1.00 86.62 397 ARG A C 1
ATOM 3250 O O . ARG A 1 397 ? 2.088 7.799 22.641 1.00 86.62 397 ARG A O 1
ATOM 3257 N N . GLY A 1 398 ? 3.835 6.637 23.465 1.00 78.88 398 GLY A N 1
ATOM 3258 C CA . GLY A 1 398 ? 3.836 7.204 24.813 1.00 78.88 398 GLY A CA 1
ATOM 3259 C C . GLY A 1 398 ? 4.200 8.692 24.898 1.00 78.88 398 GLY A C 1
ATOM 3260 O O . GLY A 1 398 ? 3.927 9.309 25.922 1.00 78.88 398 GLY A O 1
ATOM 3261 N N . GLY A 1 399 ? 4.750 9.326 23.861 1.00 74.00 399 GLY A N 1
ATOM 3262 C CA . GLY A 1 399 ? 5.153 10.736 23.905 1.00 74.00 399 GLY A CA 1
ATOM 3263 C C . GLY A 1 399 ? 6.594 10.917 24.385 1.00 74.00 399 GLY A C 1
ATOM 3264 O O . GLY A 1 399 ? 7.504 10.827 23.568 1.00 74.00 399 GLY A O 1
ATOM 3265 N N . GLU A 1 400 ? 6.811 11.215 25.672 1.00 72.62 400 GLU A N 1
ATOM 3266 C CA . GLU A 1 400 ? 8.173 11.299 26.225 1.00 72.62 400 GLU A CA 1
ATOM 3267 C C . GLU A 1 400 ? 8.790 9.900 26.377 1.00 72.62 400 GLU A C 1
ATOM 3269 O O . GLU A 1 400 ? 8.218 9.015 27.019 1.00 72.62 400 GLU A O 1
ATOM 3274 N N . GLY A 1 401 ? 9.977 9.720 25.796 1.00 82.69 401 GLY A N 1
ATOM 3275 C CA . GLY A 1 401 ? 10.667 8.436 25.739 1.00 82.69 401 GLY A CA 1
ATOM 3276 C C . GLY A 1 401 ? 10.082 7.468 24.711 1.00 82.69 401 GLY A C 1
ATOM 3277 O O . GLY A 1 401 ? 9.240 7.813 23.884 1.00 82.69 401 GLY A O 1
ATOM 3278 N N . SER A 1 402 ? 10.574 6.234 24.750 1.00 91.00 402 SER A N 1
ATOM 3279 C CA . SER A 1 402 ? 10.132 5.154 23.866 1.00 91.00 402 SER A CA 1
ATOM 3280 C C . SER A 1 402 ? 9.991 3.841 24.627 1.00 91.00 402 SER A C 1
ATOM 3282 O O . SER A 1 402 ? 10.594 3.649 25.687 1.00 91.00 402 SER A O 1
ATOM 3284 N N . THR A 1 403 ? 9.188 2.935 24.079 1.00 94.19 403 THR A N 1
ATOM 3285 C CA . THR A 1 403 ? 8.857 1.625 24.657 1.00 94.19 403 THR A CA 1
ATOM 3286 C C . THR A 1 403 ? 8.951 0.530 23.609 1.00 94.19 403 THR A C 1
ATOM 3288 O O . THR A 1 403 ? 8.845 0.812 22.417 1.00 94.19 403 THR A O 1
ATOM 3291 N N . TRP A 1 404 ? 9.133 -0.712 24.049 1.00 95.75 404 TRP A N 1
ATOM 3292 C CA . TRP A 1 404 ? 9.157 -1.888 23.178 1.00 95.75 404 TRP A CA 1
ATOM 3293 C C . TRP A 1 404 ? 8.870 -3.171 23.958 1.00 95.75 404 TRP A C 1
ATOM 3295 O O . TRP A 1 404 ? 8.911 -3.176 25.191 1.00 95.75 404 TRP A O 1
ATOM 3305 N N . ILE A 1 405 ? 8.639 -4.275 23.251 1.00 96.81 405 ILE A N 1
ATOM 3306 C CA . ILE A 1 405 ? 8.821 -5.614 23.820 1.00 96.81 405 ILE A CA 1
ATOM 3307 C C . ILE A 1 405 ? 10.186 -6.129 23.338 1.00 96.81 405 ILE A C 1
ATOM 3309 O O . ILE A 1 405 ? 10.396 -6.199 22.123 1.00 96.81 405 ILE A O 1
ATOM 3313 N N . PRO A 1 406 ? 11.134 -6.447 24.241 1.00 95.44 406 PRO A N 1
ATOM 3314 C CA . PRO A 1 406 ? 12.447 -6.941 23.843 1.00 95.44 406 PRO A CA 1
ATOM 3315 C C . PRO A 1 406 ? 12.306 -8.315 23.163 1.00 95.44 406 PRO A C 1
ATOM 3317 O O . PRO A 1 406 ? 11.630 -9.194 23.706 1.00 95.44 406 PRO A O 1
ATOM 3320 N N . PRO A 1 407 ? 12.916 -8.533 21.985 1.00 93.94 407 PRO A N 1
ATOM 3321 C CA . PRO A 1 407 ? 12.942 -9.844 21.359 1.00 93.94 407 PRO A CA 1
ATOM 3322 C C . PRO A 1 407 ? 13.942 -10.742 22.093 1.00 93.94 407 PRO A C 1
ATOM 3324 O O . PRO A 1 407 ? 14.919 -10.272 22.679 1.00 93.94 407 PRO A O 1
ATOM 3327 N N . LYS A 1 408 ? 13.724 -12.054 22.021 1.00 90.19 408 LYS A N 1
ATOM 3328 C CA . LYS A 1 408 ? 14.732 -13.036 22.416 1.00 90.19 408 LYS A CA 1
ATOM 3329 C C . LYS A 1 408 ? 15.624 -13.296 21.203 1.00 90.19 408 LYS A C 1
ATOM 3331 O O . LYS A 1 408 ? 15.112 -13.695 20.164 1.00 90.19 408 LYS A O 1
ATOM 3336 N N . ILE A 1 409 ? 16.917 -13.017 21.336 1.00 85.00 409 ILE A N 1
ATOM 3337 C CA . ILE A 1 409 ? 17.906 -13.190 20.266 1.00 85.00 409 ILE A CA 1
ATOM 3338 C C . ILE A 1 409 ? 18.489 -14.607 20.348 1.00 85.00 409 ILE A C 1
ATOM 3340 O O . ILE A 1 409 ? 18.688 -15.129 21.447 1.00 85.00 409 ILE A O 1
ATOM 3344 N N . SER A 1 410 ? 18.706 -15.237 19.194 1.00 73.94 410 SER A N 1
ATOM 3345 C CA . SER A 1 410 ? 19.191 -16.614 19.062 1.00 73.94 410 SER A CA 1
ATOM 3346 C C . SER A 1 410 ? 20.051 -16.801 17.812 1.00 73.94 410 SER A C 1
ATOM 3348 O O . SER A 1 410 ? 19.828 -16.161 16.780 1.00 73.94 410 SER A O 1
ATOM 3350 N N . ASP A 1 411 ? 21.003 -17.728 17.902 1.00 63.28 411 ASP A N 1
ATOM 3351 C CA . ASP A 1 411 ? 21.876 -18.116 16.796 1.00 63.28 411 ASP A CA 1
ATOM 3352 C C . ASP A 1 411 ? 21.158 -19.111 15.870 1.00 63.28 411 ASP A C 1
ATOM 3354 O O . ASP A 1 411 ? 21.194 -20.325 16.063 1.00 63.28 411 ASP A O 1
ATOM 3358 N N . GLY A 1 412 ? 20.473 -18.587 14.852 1.00 57.25 412 GLY A N 1
ATOM 3359 C CA . GLY A 1 412 ? 19.904 -19.363 13.741 1.00 57.25 412 GLY A CA 1
ATOM 3360 C C . GLY A 1 412 ? 18.512 -19.961 13.981 1.00 57.25 412 GLY A C 1
ATOM 3361 O O . GLY A 1 412 ? 17.646 -19.803 13.124 1.00 57.25 412 GLY A O 1
ATOM 3362 N N . GLU A 1 413 ? 18.258 -20.606 15.122 1.00 67.12 413 GLU A N 1
ATOM 3363 C CA . GLU A 1 413 ? 16.929 -21.174 15.421 1.00 67.12 413 GLU A CA 1
ATOM 3364 C C . GLU A 1 413 ? 15.917 -20.100 15.873 1.00 67.12 413 GLU A C 1
ATOM 3366 O O . GLU A 1 413 ? 16.294 -19.200 16.632 1.00 67.12 413 GLU A O 1
ATOM 3371 N N . PRO A 1 414 ? 14.621 -20.180 15.496 1.00 73.31 414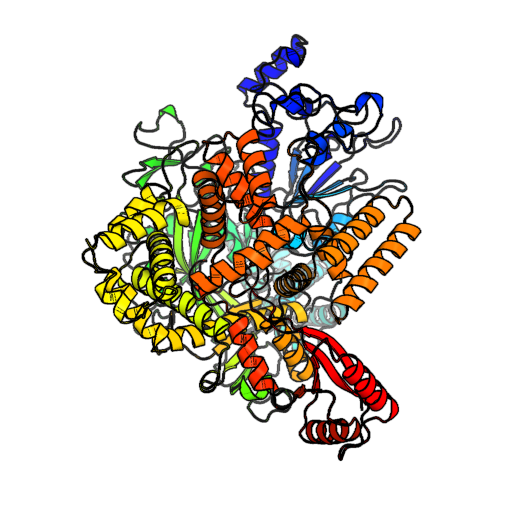 PRO A N 1
ATOM 3372 C CA . PRO A 1 414 ? 13.608 -19.227 15.949 1.00 73.31 414 PRO A CA 1
ATOM 3373 C C . PRO A 1 414 ? 13.421 -19.264 17.471 1.00 73.31 414 PRO A C 1
ATOM 3375 O O . PRO A 1 414 ? 12.933 -20.243 18.044 1.00 73.31 414 PRO A O 1
ATOM 3378 N N . ALA A 1 415 ? 13.771 -18.169 18.145 1.00 86.62 415 ALA A N 1
ATOM 3379 C CA . ALA A 1 415 ? 13.530 -18.036 19.575 1.00 86.62 415 ALA A CA 1
ATOM 3380 C C . ALA A 1 415 ? 12.025 -18.007 19.884 1.00 86.62 415 ALA A C 1
ATOM 3382 O O . ALA A 1 415 ? 11.197 -17.707 19.029 1.00 86.62 415 ALA A O 1
ATOM 3383 N N . ARG A 1 416 ? 11.651 -18.257 21.141 1.00 90.44 416 ARG A N 1
ATOM 3384 C CA . ARG A 1 416 ? 10.260 -18.159 21.614 1.00 90.44 416 ARG A CA 1
ATOM 3385 C C . ARG A 1 416 ? 10.174 -17.254 22.841 1.00 90.44 416 ARG A C 1
ATOM 3387 O O . ARG A 1 416 ? 11.031 -17.360 23.725 1.00 90.44 416 ARG A O 1
ATOM 3394 N N . ILE A 1 417 ? 9.156 -16.392 22.901 1.00 93.19 417 ILE A N 1
ATOM 3395 C CA . ILE A 1 417 ? 8.818 -15.606 24.101 1.00 93.19 417 ILE A CA 1
ATOM 3396 C C . ILE A 1 417 ? 7.486 -16.044 24.711 1.00 93.19 417 ILE A C 1
ATOM 3398 O O . ILE A 1 417 ? 6.534 -16.376 24.004 1.00 93.19 417 ILE A O 1
ATOM 3402 N N . ALA A 1 418 ? 7.422 -15.982 26.038 1.00 94.56 418 ALA A N 1
ATOM 3403 C CA . ALA A 1 418 ? 6.226 -16.254 26.814 1.00 94.56 418 ALA A CA 1
ATOM 3404 C C . ALA A 1 418 ? 5.298 -15.025 26.795 1.00 94.56 418 ALA A C 1
ATOM 3406 O O . ALA A 1 418 ? 5.609 -13.993 27.393 1.00 94.56 418 ALA A O 1
ATOM 3407 N N . ILE A 1 419 ? 4.155 -15.107 26.104 1.00 94.44 419 ILE A N 1
ATOM 3408 C CA . ILE A 1 419 ? 3.281 -13.935 25.911 1.00 94.44 419 ILE A CA 1
ATOM 3409 C C . ILE A 1 419 ? 2.695 -13.408 27.228 1.00 94.44 419 ILE A C 1
ATOM 3411 O O . ILE A 1 419 ? 2.486 -12.206 27.355 1.00 94.44 419 ILE A O 1
ATOM 3415 N N . ASN A 1 420 ? 2.511 -14.245 28.254 1.00 94.69 420 ASN A N 1
ATOM 3416 C CA . ASN A 1 420 ? 2.026 -13.803 29.569 1.00 94.69 420 ASN A CA 1
ATOM 3417 C C . ASN A 1 420 ? 2.966 -12.823 30.307 1.00 94.69 420 ASN A C 1
ATOM 3419 O O . ASN A 1 420 ? 2.518 -12.159 31.240 1.00 94.69 420 ASN A O 1
ATOM 3423 N N . GLN A 1 421 ? 4.233 -12.692 29.894 1.00 94.19 421 GLN A N 1
ATOM 3424 C CA . GLN A 1 421 ? 5.163 -11.695 30.441 1.00 94.19 421 GLN A CA 1
ATOM 3425 C C . GLN A 1 421 ? 4.768 -10.253 30.073 1.00 94.19 421 GLN A C 1
ATOM 3427 O O . GLN A 1 421 ? 5.022 -9.329 30.848 1.00 94.19 421 GLN A O 1
ATOM 3432 N N . TYR A 1 422 ? 4.147 -10.058 28.902 1.00 95.62 422 TYR A N 1
ATOM 3433 C CA . TYR A 1 422 ? 3.871 -8.734 28.325 1.00 95.62 422 TYR A CA 1
ATOM 3434 C C . TYR A 1 422 ? 2.398 -8.509 27.962 1.00 95.62 422 TYR A C 1
ATOM 3436 O O . TYR A 1 422 ? 1.963 -7.363 27.874 1.00 95.62 422 TYR A O 1
ATOM 3444 N N . TYR A 1 423 ? 1.618 -9.572 27.768 1.00 95.31 423 TYR A N 1
ATOM 3445 C CA . TYR A 1 423 ? 0.233 -9.524 27.309 1.00 95.31 423 TYR A CA 1
ATOM 3446 C C . TYR A 1 423 ? -0.706 -10.126 28.363 1.00 95.31 423 TYR A C 1
ATOM 3448 O O . TYR A 1 423 ? -0.486 -11.224 28.867 1.00 95.31 423 TYR A O 1
ATOM 3456 N N . THR A 1 424 ? -1.801 -9.427 28.660 1.00 95.31 424 THR A N 1
ATOM 3457 C CA . THR A 1 424 ? -3.018 -10.037 29.225 1.00 95.31 424 THR A CA 1
ATOM 3458 C C . THR A 1 424 ? -3.923 -10.413 28.059 1.00 95.31 424 THR A C 1
ATOM 3460 O O . THR A 1 424 ? -4.053 -9.618 27.126 1.00 95.31 424 THR A O 1
ATOM 3463 N N . PHE A 1 425 ? -4.522 -11.605 28.076 1.00 93.69 425 PHE A N 1
ATOM 3464 C CA . PHE A 1 425 ? -5.252 -12.129 26.922 1.00 93.69 425 PHE A CA 1
ATOM 3465 C C . PHE A 1 425 ? -6.415 -13.060 27.285 1.00 93.69 425 PHE A C 1
ATOM 3467 O O . PHE A 1 425 ? -6.372 -13.772 28.286 1.00 93.69 425 PHE A O 1
ATOM 3474 N N . ASP A 1 426 ? -7.420 -13.091 26.408 1.00 90.81 426 ASP A N 1
ATOM 3475 C CA . ASP A 1 426 ? -8.531 -14.050 26.409 1.00 90.81 426 ASP A CA 1
ATOM 3476 C C . ASP A 1 426 ? -8.293 -15.106 25.299 1.00 90.81 426 ASP A C 1
ATOM 3478 O O . ASP A 1 426 ? -7.830 -14.768 24.209 1.00 90.81 426 ASP A O 1
ATOM 3482 N N . ARG A 1 427 ? -8.608 -16.392 25.522 1.00 90.62 427 ARG A N 1
ATOM 3483 C CA . ARG A 1 427 ? -8.474 -17.447 24.486 1.00 90.62 427 ARG A CA 1
ATOM 3484 C C . ARG A 1 427 ? -9.645 -17.389 23.498 1.00 90.62 427 ARG A C 1
ATOM 3486 O O . ARG A 1 427 ? -10.803 -17.419 23.916 1.00 90.62 427 ARG A O 1
ATOM 3493 N N . ILE A 1 428 ? -9.358 -17.372 22.197 1.00 88.94 428 ILE A N 1
ATOM 3494 C CA . ILE A 1 428 ? -10.379 -17.492 21.146 1.00 88.94 428 ILE A CA 1
ATOM 3495 C C . ILE A 1 428 ? -10.796 -18.965 21.039 1.00 88.94 428 ILE A C 1
ATOM 3497 O O . ILE A 1 428 ? -9.954 -19.857 20.979 1.00 88.94 428 ILE A O 1
ATOM 3501 N N . ARG A 1 429 ? -12.109 -19.235 21.057 1.00 83.62 429 ARG A N 1
ATOM 3502 C CA . ARG A 1 429 ? -12.644 -20.612 21.106 1.00 83.62 429 ARG A CA 1
ATOM 3503 C C . ARG A 1 429 ? -12.418 -21.396 19.810 1.00 83.62 429 ARG A C 1
ATOM 3505 O O . ARG A 1 429 ? -12.243 -22.608 19.865 1.00 83.62 429 ARG A O 1
ATOM 3512 N N . SER A 1 430 ? -12.443 -20.723 18.660 1.00 82.19 430 SER A N 1
ATOM 3513 C CA . SER A 1 430 ? -12.114 -21.308 17.360 1.00 82.19 430 SER A CA 1
ATOM 3514 C C . SER A 1 430 ? -10.615 -21.205 17.090 1.00 82.19 430 SER A C 1
ATOM 3516 O O . SER A 1 430 ? -10.088 -20.114 16.878 1.00 82.19 430 SER A O 1
ATOM 3518 N N . PHE A 1 431 ? -9.947 -22.355 17.079 1.00 82.44 431 PHE A N 1
ATOM 3519 C CA . PHE A 1 431 ? -8.528 -22.492 16.761 1.00 82.44 431 PHE A CA 1
ATOM 3520 C C . PHE A 1 431 ? -8.315 -22.755 15.256 1.00 82.44 431 PHE A C 1
ATOM 3522 O O . PHE A 1 431 ? -9.032 -23.575 14.675 1.00 82.44 431 PHE A O 1
ATOM 3529 N N . PRO A 1 432 ? -7.331 -22.107 14.609 1.00 87.25 432 PRO A N 1
ATOM 3530 C CA . PRO A 1 432 ? -6.932 -22.434 13.245 1.00 87.25 432 PRO A CA 1
ATOM 3531 C C . PRO A 1 432 ? -6.119 -23.738 13.201 1.00 87.25 432 PRO A C 1
ATOM 3533 O O . PRO A 1 432 ? -5.291 -24.012 14.073 1.00 87.25 432 PRO A O 1
ATOM 3536 N N . TYR A 1 433 ? -6.318 -24.532 12.148 1.00 89.62 433 TYR A N 1
ATOM 3537 C CA . TYR A 1 433 ? -5.480 -25.695 11.845 1.00 89.62 433 TYR A CA 1
ATOM 3538 C C . TYR A 1 433 ? -4.269 -25.273 11.018 1.00 89.62 433 TYR A C 1
ATOM 3540 O O . TYR A 1 433 ? -4.421 -24.577 10.019 1.00 89.62 433 TYR A O 1
ATOM 3548 N N . THR A 1 434 ? -3.074 -25.741 11.386 1.00 89.50 434 THR A N 1
ATOM 3549 C CA . THR A 1 434 ? -1.821 -25.365 10.705 1.00 89.50 434 THR A CA 1
ATOM 3550 C C . THR A 1 434 ? -1.805 -25.738 9.222 1.00 89.50 434 THR A C 1
ATOM 3552 O O . THR A 1 434 ? -1.210 -25.015 8.435 1.00 89.50 434 THR A O 1
ATOM 3555 N N . VAL A 1 435 ? -2.498 -26.805 8.803 1.00 88.25 435 VAL A N 1
ATOM 3556 C CA . VAL A 1 435 ? -2.621 -27.158 7.374 1.00 88.25 435 VAL A CA 1
ATOM 3557 C C . VAL A 1 435 ? -3.273 -26.049 6.532 1.00 88.25 435 VAL A C 1
ATOM 3559 O O . VAL A 1 435 ? -2.906 -25.892 5.373 1.00 88.25 435 VAL A O 1
ATOM 3562 N N . ASN A 1 436 ? -4.137 -25.225 7.137 1.00 87.00 436 ASN A N 1
ATOM 3563 C CA . ASN A 1 436 ? -4.814 -24.094 6.496 1.00 87.00 436 ASN A CA 1
ATOM 3564 C C . ASN A 1 436 ? -4.044 -22.766 6.656 1.00 87.00 436 ASN A C 1
ATOM 3566 O O . ASN A 1 436 ? -4.623 -21.703 6.453 1.00 87.00 436 ASN A O 1
ATOM 3570 N N . LEU A 1 437 ? -2.772 -22.795 7.075 1.00 88.12 437 LEU A N 1
ATOM 3571 C CA . LEU A 1 437 ? -1.934 -21.602 7.243 1.00 88.12 437 LEU A CA 1
ATOM 3572 C C . LEU A 1 437 ? -0.730 -21.622 6.275 1.00 88.12 437 LEU A C 1
ATOM 3574 O O . LEU A 1 437 ? -0.290 -22.709 5.879 1.00 88.12 437 LEU A O 1
ATOM 3578 N N . PRO A 1 438 ? -0.173 -20.448 5.907 1.00 87.81 438 PRO A N 1
ATOM 3579 C CA . PRO A 1 438 ? 0.931 -20.347 4.949 1.00 87.81 438 PRO A CA 1
ATOM 3580 C C . PRO A 1 438 ? 2.176 -21.132 5.389 1.00 87.81 438 PRO A C 1
ATOM 3582 O O . PRO A 1 438 ? 2.705 -20.907 6.483 1.00 87.81 438 PRO A O 1
ATOM 3585 N N . THR A 1 439 ? 2.688 -22.025 4.532 1.00 84.69 439 THR A N 1
ATOM 3586 C CA . THR A 1 439 ? 3.875 -22.854 4.817 1.00 84.69 439 THR A CA 1
ATOM 3587 C C . THR A 1 439 ? 5.085 -21.985 5.179 1.00 84.69 439 THR A C 1
ATOM 3589 O O . THR A 1 439 ? 5.802 -22.306 6.129 1.00 84.69 439 THR A O 1
ATOM 3592 N N . ARG A 1 440 ? 5.300 -20.862 4.474 1.00 81.19 440 ARG A N 1
ATOM 3593 C CA . ARG A 1 440 ? 6.444 -19.962 4.707 1.00 81.19 440 ARG A CA 1
ATOM 3594 C C . ARG A 1 440 ? 6.369 -19.299 6.085 1.00 81.19 440 ARG A C 1
ATOM 3596 O O . ARG A 1 440 ? 7.350 -19.313 6.828 1.00 81.19 440 ARG A O 1
ATOM 3603 N N . ALA A 1 441 ? 5.194 -18.789 6.461 1.00 84.75 441 ALA A N 1
ATOM 3604 C CA . ALA A 1 441 ? 4.968 -18.148 7.758 1.00 84.75 441 ALA A CA 1
ATOM 3605 C C . ALA A 1 441 ? 5.147 -19.127 8.934 1.00 84.75 441 ALA A C 1
ATOM 3607 O O . ALA A 1 441 ? 5.787 -18.778 9.924 1.00 84.75 441 ALA A O 1
ATOM 3608 N N . LEU A 1 442 ? 4.646 -20.362 8.808 1.00 87.44 442 LEU A N 1
ATOM 3609 C CA . LEU A 1 442 ? 4.822 -21.412 9.819 1.00 87.44 442 LEU A CA 1
ATOM 3610 C C . LEU A 1 442 ? 6.290 -21.827 9.985 1.00 87.44 442 LEU A C 1
ATOM 3612 O O . LEU A 1 442 ? 6.770 -21.957 11.111 1.00 87.44 442 LEU A O 1
ATOM 3616 N N . LYS A 1 443 ? 7.017 -22.009 8.874 1.00 83.62 443 LYS A N 1
ATOM 3617 C CA . LYS A 1 443 ? 8.436 -22.391 8.896 1.00 83.62 443 LYS A CA 1
ATOM 3618 C C . LYS A 1 443 ? 9.324 -21.323 9.539 1.00 83.62 443 LYS A C 1
ATOM 3620 O O . LYS A 1 443 ? 10.220 -21.694 10.292 1.00 83.62 443 LYS A O 1
ATOM 3625 N N . LYS A 1 444 ? 9.054 -20.024 9.323 1.00 81.62 444 LYS A N 1
ATOM 3626 C CA . LYS A 1 444 ? 9.821 -18.927 9.958 1.00 81.62 444 LYS A CA 1
ATOM 3627 C C . LYS A 1 444 ? 9.853 -19.011 11.492 1.00 81.62 444 LYS A C 1
ATOM 3629 O O . LYS A 1 444 ? 10.831 -18.575 12.084 1.00 81.62 444 LYS A O 1
ATOM 3634 N N . VAL A 1 445 ? 8.814 -19.554 12.131 1.00 86.50 445 VAL A N 1
ATOM 3635 C CA . VAL A 1 445 ? 8.700 -19.670 13.601 1.00 86.50 445 VAL A CA 1
ATOM 3636 C C . VAL A 1 445 ? 8.779 -21.116 14.115 1.00 86.50 445 VAL A C 1
ATOM 3638 O O . VAL A 1 445 ? 8.366 -21.394 15.240 1.00 86.50 445 VAL A O 1
ATOM 3641 N N . ASP A 1 446 ? 9.286 -22.045 13.297 1.00 85.38 446 ASP A N 1
ATOM 3642 C CA . ASP A 1 446 ? 9.398 -23.471 13.637 1.00 85.38 446 ASP A CA 1
ATOM 3643 C C . ASP A 1 446 ? 8.057 -24.083 14.123 1.00 85.38 446 ASP A C 1
ATOM 3645 O O . ASP A 1 446 ? 7.911 -24.600 15.237 1.00 85.38 446 ASP A O 1
ATOM 3649 N N . ILE A 1 447 ? 7.026 -23.978 13.273 1.00 87.62 447 ILE A N 1
ATOM 3650 C CA . ILE A 1 447 ? 5.743 -24.679 13.428 1.00 87.62 447 ILE A CA 1
ATOM 3651 C C . ILE A 1 447 ? 5.576 -25.695 12.291 1.00 87.62 447 ILE A C 1
ATOM 3653 O O . ILE A 1 447 ? 5.553 -25.346 11.112 1.00 87.62 447 ILE A O 1
ATOM 3657 N N . THR A 1 448 ? 5.385 -26.973 12.629 1.00 85.69 448 THR A N 1
ATOM 3658 C CA . THR A 1 448 ? 5.146 -28.023 11.627 1.00 85.69 448 THR A CA 1
ATOM 3659 C C . THR A 1 448 ? 3.701 -28.016 11.111 1.00 85.69 448 THR A C 1
ATOM 3661 O O . THR A 1 448 ? 2.764 -28.267 11.876 1.00 85.69 448 THR A O 1
ATOM 3664 N N . LYS A 1 449 ? 3.529 -27.826 9.795 1.00 85.06 449 LYS A N 1
ATOM 3665 C CA . LYS A 1 449 ? 2.246 -27.924 9.074 1.00 85.06 449 LYS A CA 1
ATOM 3666 C C . LYS A 1 449 ? 1.717 -29.368 9.088 1.00 85.06 449 LYS A C 1
ATOM 3668 O O . LYS A 1 449 ? 2.321 -30.247 8.478 1.00 85.06 449 LYS A O 1
ATOM 3673 N N . LYS A 1 450 ? 0.607 -29.635 9.792 1.00 84.69 450 LYS A N 1
ATOM 3674 C CA . LYS A 1 450 ? -0.092 -30.942 9.808 1.00 84.69 450 LYS A CA 1
ATOM 3675 C C . LYS A 1 450 ? -1.602 -30.763 9.977 1.00 84.69 450 LYS A C 1
ATOM 3677 O O . LYS A 1 450 ? -2.044 -29.887 10.716 1.00 84.69 450 LYS A O 1
ATOM 3682 N N . SER A 1 451 ? -2.401 -31.645 9.377 1.00 80.69 451 SER A N 1
ATOM 3683 C CA . SER A 1 451 ? -3.871 -31.620 9.490 1.00 80.69 451 SER A CA 1
ATOM 3684 C C . SER A 1 451 ? -4.387 -31.817 10.920 1.00 80.69 451 SER A C 1
ATOM 3686 O O . SER A 1 451 ? -5.408 -31.249 11.289 1.00 80.69 451 SER A O 1
ATOM 3688 N N . THR A 1 452 ? -3.661 -32.570 11.748 1.00 82.06 452 THR A N 1
ATOM 3689 C CA . THR A 1 452 ? -3.987 -32.802 13.165 1.00 82.06 452 THR A CA 1
ATOM 3690 C C . THR A 1 452 ? -3.568 -31.664 14.096 1.00 82.06 452 THR A C 1
ATOM 3692 O O . THR A 1 452 ? -3.984 -31.647 15.250 1.00 82.06 452 THR A O 1
ATOM 3695 N N . ASN A 1 453 ? -2.720 -30.740 13.636 1.00 84.81 453 ASN A N 1
ATOM 3696 C CA . ASN A 1 453 ? -2.134 -29.701 14.478 1.00 84.81 453 ASN A CA 1
ATOM 3697 C C . ASN A 1 453 ? -2.988 -28.428 14.417 1.00 84.81 453 ASN A C 1
ATOM 3699 O O . ASN A 1 453 ? -2.990 -27.731 13.399 1.00 84.81 453 ASN A O 1
ATOM 3703 N N . SER A 1 454 ? -3.669 -28.107 15.516 1.00 88.62 454 SER A N 1
ATOM 3704 C CA . SER A 1 454 ? -4.297 -26.805 15.770 1.00 88.62 454 SER A CA 1
ATOM 3705 C C . SER A 1 454 ? -3.355 -25.871 16.527 1.00 88.62 454 SER A C 1
ATOM 3707 O O . SER A 1 454 ? -2.561 -26.337 17.344 1.00 88.62 454 SER A O 1
ATOM 3709 N N . LEU A 1 455 ? -3.480 -24.562 16.311 1.00 91.00 455 LEU A N 1
ATOM 3710 C CA . LEU A 1 455 ? -2.734 -23.544 17.051 1.00 91.00 455 LEU A CA 1
ATOM 3711 C C . LEU A 1 455 ? -3.643 -22.829 18.055 1.00 91.00 455 LEU A C 1
ATOM 3713 O O . LEU A 1 455 ? -4.754 -22.426 17.712 1.00 91.00 455 LEU A O 1
ATOM 3717 N N . ASP A 1 456 ? -3.166 -22.638 19.285 1.00 92.62 456 ASP A N 1
ATOM 3718 C CA . ASP A 1 456 ? -3.894 -21.844 20.272 1.00 92.62 456 ASP A CA 1
ATOM 3719 C C . ASP A 1 456 ? -3.818 -20.352 19.946 1.00 92.62 456 ASP A C 1
ATOM 3721 O O . ASP A 1 456 ? -2.729 -19.792 19.821 1.00 92.62 456 ASP A O 1
ATOM 3725 N N . LEU A 1 457 ? -4.986 -19.716 19.810 1.00 93.81 457 LEU A N 1
ATOM 3726 C CA . LEU A 1 457 ? -5.122 -18.317 19.413 1.00 93.81 457 LEU A CA 1
ATOM 3727 C C . LEU A 1 457 ? -5.612 -17.466 20.592 1.00 93.81 457 LEU A C 1
ATOM 3729 O O . LEU A 1 457 ? -6.694 -17.693 21.141 1.00 93.81 457 LEU A O 1
ATOM 3733 N N . TYR A 1 458 ? -4.824 -16.461 20.963 1.00 94.50 458 TYR A N 1
ATOM 3734 C CA . TYR A 1 458 ? -5.086 -15.585 22.101 1.00 94.50 458 TYR A CA 1
ATOM 3735 C C . TYR A 1 458 ? -5.331 -14.144 21.651 1.00 94.50 458 TYR A C 1
ATOM 3737 O O . TYR A 1 458 ? -4.549 -13.580 20.890 1.00 94.50 458 TYR A O 1
ATOM 3745 N N . ARG A 1 459 ? -6.404 -13.528 22.156 1.00 93.19 459 ARG A N 1
ATOM 3746 C CA . ARG A 1 459 ? -6.743 -12.115 21.954 1.00 93.19 459 ARG A CA 1
ATOM 3747 C C . ARG A 1 459 ? -6.130 -11.265 23.066 1.00 93.19 459 ARG A C 1
ATOM 3749 O O . ARG A 1 459 ? -6.601 -11.381 24.199 1.00 93.19 459 ARG A O 1
ATOM 3756 N N . PRO A 1 460 ? -5.161 -10.375 22.781 1.00 94.12 460 PRO A N 1
ATOM 3757 C CA . PRO A 1 460 ? -4.745 -9.346 23.726 1.00 94.12 460 PRO A CA 1
ATOM 3758 C C . PRO A 1 460 ? -5.923 -8.509 24.236 1.00 94.12 460 PRO A C 1
ATOM 3760 O O . PRO A 1 460 ? -6.802 -8.111 23.472 1.00 94.12 460 PRO A O 1
ATOM 3763 N N . THR A 1 461 ? -5.916 -8.224 25.532 1.00 91.38 461 THR A N 1
ATOM 3764 C CA . THR A 1 461 ? -6.830 -7.291 26.211 1.00 91.38 461 THR A CA 1
ATOM 3765 C C . THR A 1 461 ? -6.062 -6.162 26.897 1.00 91.38 461 THR A C 1
ATOM 3767 O O . THR A 1 461 ? -6.544 -5.030 26.934 1.00 91.38 461 THR A O 1
ATOM 3770 N N . ALA A 1 462 ? -4.829 -6.428 27.343 1.00 93.12 462 ALA A N 1
ATOM 3771 C CA . ALA A 1 462 ? -3.876 -5.398 27.745 1.00 93.12 462 ALA A CA 1
ATOM 3772 C C . ALA A 1 462 ? -2.433 -5.761 27.356 1.00 93.12 462 ALA A C 1
ATOM 3774 O O . ALA A 1 462 ? -2.085 -6.942 27.306 1.00 93.12 462 ALA A O 1
ATOM 3775 N N . ILE A 1 463 ? -1.586 -4.753 27.121 1.00 95.62 463 ILE A N 1
ATOM 3776 C CA . ILE A 1 463 ? -0.169 -4.911 26.754 1.00 95.62 463 ILE A CA 1
ATOM 3777 C C . ILE A 1 463 ? 0.706 -4.022 27.648 1.00 95.62 463 ILE A C 1
ATOM 3779 O O . ILE A 1 463 ? 0.431 -2.835 27.832 1.00 95.62 463 ILE A O 1
ATOM 3783 N N . LYS A 1 464 ? 1.773 -4.604 28.200 1.00 95.31 464 LYS A N 1
ATOM 3784 C CA . LYS A 1 464 ? 2.720 -3.990 29.139 1.00 95.31 464 LYS A CA 1
ATOM 3785 C C . LYS A 1 464 ? 4.152 -4.085 28.584 1.00 95.31 464 LYS A C 1
ATOM 3787 O O . LYS A 1 464 ? 4.903 -4.971 28.994 1.00 95.31 464 LYS A O 1
ATOM 3792 N N . PRO A 1 465 ? 4.534 -3.220 27.626 1.00 95.38 465 PRO A N 1
ATOM 3793 C CA . PRO A 1 465 ? 5.900 -3.166 27.111 1.00 95.38 465 PRO A CA 1
ATOM 3794 C C . PRO A 1 465 ? 6.897 -2.681 28.181 1.00 95.38 465 PRO A C 1
ATOM 3796 O O . PRO A 1 465 ? 6.525 -2.203 29.253 1.00 95.38 465 PRO A O 1
ATOM 3799 N N . LYS A 1 466 ? 8.193 -2.781 27.877 1.00 95.00 466 LYS A N 1
ATOM 3800 C CA . LYS A 1 466 ? 9.292 -2.225 28.680 1.00 95.00 466 LYS A CA 1
ATOM 3801 C C . LYS A 1 466 ? 9.681 -0.837 28.175 1.00 95.00 466 LYS A C 1
ATOM 3803 O O . LYS A 1 466 ? 9.538 -0.535 26.988 1.00 95.00 466 LYS A O 1
ATOM 3808 N N . GLN A 1 467 ? 10.231 -0.001 29.056 1.00 93.69 467 GLN A N 1
ATOM 3809 C CA . GLN A 1 467 ? 10.821 1.272 28.644 1.00 93.69 467 GLN A CA 1
ATOM 3810 C C . GLN A 1 467 ? 12.081 0.998 27.814 1.00 93.69 467 GLN A C 1
ATOM 3812 O O . GLN A 1 467 ? 13.002 0.336 28.288 1.00 93.69 467 GLN A O 1
ATOM 3817 N N . PHE A 1 468 ? 12.138 1.512 26.586 1.00 93.81 468 PHE A N 1
ATOM 3818 C CA . PHE A 1 468 ? 13.333 1.452 25.745 1.00 93.81 468 PHE A CA 1
ATOM 3819 C C . PHE A 1 468 ? 14.279 2.617 26.053 1.00 93.81 468 PHE A C 1
ATOM 3821 O O . PHE A 1 468 ? 15.484 2.429 26.206 1.00 93.81 468 PHE A O 1
ATOM 3828 N N . SER A 1 469 ? 13.734 3.826 26.205 1.00 88.94 469 SER A N 1
ATOM 3829 C CA . SER A 1 469 ? 14.504 5.006 26.604 1.00 88.94 469 SER A CA 1
ATOM 3830 C C . SER A 1 469 ? 13.647 6.086 27.260 1.00 88.94 469 SER A C 1
ATOM 3832 O O . SER A 1 469 ? 12.424 6.101 27.112 1.00 88.94 469 SER A O 1
ATOM 3834 N N . ARG A 1 470 ? 14.298 7.034 27.946 1.00 81.69 470 ARG A N 1
ATOM 3835 C CA . ARG A 1 470 ? 13.675 8.280 28.433 1.00 81.69 470 ARG A CA 1
ATOM 3836 C C . ARG A 1 470 ? 13.686 9.386 27.371 1.00 81.69 470 ARG A C 1
ATOM 3838 O O . ARG A 1 470 ? 12.796 10.224 27.333 1.00 81.69 470 ARG A O 1
ATOM 3845 N N . ASP A 1 471 ? 14.704 9.391 26.521 1.00 71.50 471 ASP A N 1
ATOM 3846 C CA . ASP A 1 471 ? 14.944 10.358 25.446 1.00 71.50 471 ASP A CA 1
ATOM 3847 C C . ASP A 1 471 ? 15.667 9.640 24.276 1.00 71.50 471 ASP A C 1
ATOM 3849 O O . ASP A 1 471 ? 15.947 8.449 24.373 1.00 71.50 471 ASP A O 1
ATOM 3853 N N . TYR A 1 472 ? 15.934 10.292 23.141 1.00 66.38 472 TYR A N 1
ATOM 3854 C CA . TYR A 1 472 ? 16.610 9.668 21.977 1.00 66.38 472 TYR A CA 1
ATOM 3855 C C . TYR A 1 472 ? 18.136 9.570 22.142 1.00 66.38 472 TYR A C 1
ATOM 3857 O O . TYR A 1 472 ? 18.807 8.828 21.434 1.00 66.38 472 TYR A O 1
ATOM 3865 N N . ASN A 1 473 ? 18.699 10.345 23.072 1.00 61.59 473 ASN A N 1
ATOM 3866 C CA . ASN A 1 473 ? 20.129 10.335 23.384 1.00 61.59 473 ASN A CA 1
ATOM 3867 C C . ASN A 1 473 ? 20.486 9.273 24.444 1.00 61.59 473 ASN A C 1
ATOM 3869 O O . ASN A 1 473 ? 21.661 9.080 24.754 1.00 61.59 473 ASN A O 1
ATOM 3873 N N . SER A 1 474 ? 19.482 8.597 25.006 1.00 75.44 474 SER A N 1
ATOM 3874 C CA . SER A 1 474 ? 19.618 7.455 25.903 1.00 75.44 474 SER A CA 1
ATOM 3875 C C . SER A 1 474 ? 19.064 6.198 25.246 1.00 75.44 474 SER A C 1
ATOM 3877 O O . SER A 1 474 ? 18.071 6.230 24.521 1.00 75.44 474 SER A O 1
ATOM 3879 N N . SER A 1 475 ? 19.680 5.070 25.568 1.00 87.69 475 SER A N 1
ATOM 3880 C CA . SER A 1 475 ? 19.062 3.759 25.449 1.00 87.69 475 SER A CA 1
ATOM 3881 C C . SER A 1 475 ? 19.217 3.068 26.787 1.00 87.69 475 SER A C 1
ATOM 3883 O O . SER A 1 475 ? 20.282 3.140 27.406 1.00 87.69 475 SER A O 1
ATOM 3885 N N . PHE A 1 476 ? 18.151 2.426 27.249 1.00 91.88 476 PHE A N 1
ATOM 3886 C CA . PHE A 1 476 ? 18.229 1.519 28.385 1.00 91.88 476 PHE A CA 1
ATOM 3887 C C . PHE A 1 476 ? 18.606 0.104 27.958 1.00 91.88 476 PHE A C 1
ATOM 3889 O O . PHE A 1 476 ? 18.753 -0.755 28.818 1.00 91.88 476 PHE A O 1
ATOM 3896 N N . TRP A 1 477 ? 18.789 -0.142 26.659 1.00 93.44 477 TRP A N 1
ATOM 3897 C CA . TRP A 1 477 ? 19.042 -1.469 26.118 1.00 93.44 477 TRP A CA 1
ATOM 3898 C C . TRP A 1 477 ? 20.390 -1.534 25.422 1.00 93.44 477 TRP A C 1
ATOM 3900 O O . TRP A 1 477 ? 20.752 -0.666 24.625 1.00 93.44 477 TRP A O 1
ATOM 3910 N N . TRP A 1 478 ? 21.123 -2.585 25.761 1.00 91.88 478 TRP A N 1
ATOM 3911 C CA . TRP A 1 478 ? 22.492 -2.828 25.344 1.00 91.88 478 TRP A CA 1
ATOM 3912 C C . TRP A 1 478 ? 22.593 -4.264 24.854 1.00 91.88 478 TRP A C 1
ATOM 3914 O O . TRP A 1 478 ? 22.128 -5.180 25.536 1.00 91.88 478 TRP A O 1
ATOM 3924 N N . CYS A 1 479 ? 23.200 -4.458 23.691 1.00 91.06 479 CYS A N 1
ATOM 3925 C CA . CYS A 1 479 ? 23.425 -5.776 23.112 1.00 91.06 479 CYS A CA 1
ATOM 3926 C C . CYS A 1 479 ? 24.916 -5.956 22.832 1.00 91.06 479 CYS A C 1
ATOM 3928 O O . CYS A 1 479 ? 25.572 -5.020 22.368 1.00 91.06 479 CYS A O 1
ATOM 3930 N N . ASN A 1 480 ? 25.457 -7.141 23.107 1.00 88.00 480 ASN A N 1
ATOM 3931 C CA . ASN A 1 480 ? 26.744 -7.538 22.542 1.00 88.00 480 ASN A CA 1
ATOM 3932 C C . ASN A 1 480 ? 26.535 -7.796 21.026 1.00 88.00 480 ASN A C 1
ATOM 3934 O O . ASN A 1 480 ? 25.633 -8.568 20.686 1.00 88.00 480 ASN A O 1
ATOM 3938 N N . PRO A 1 481 ? 27.277 -7.141 20.107 1.00 83.31 481 PRO A N 1
ATOM 3939 C CA . PRO A 1 481 ? 27.084 -7.326 18.664 1.00 83.31 481 PRO A CA 1
ATOM 3940 C C . PRO A 1 481 ? 27.470 -8.713 18.133 1.00 83.31 481 PRO A C 1
ATOM 3942 O O . PRO A 1 481 ? 26.933 -9.127 17.108 1.00 83.31 481 PRO A O 1
ATOM 3945 N N . ASP A 1 482 ? 28.381 -9.409 18.818 1.00 79.75 482 ASP A N 1
ATOM 3946 C CA . ASP A 1 482 ? 28.953 -10.691 18.397 1.00 79.75 482 ASP A CA 1
ATOM 3947 C C . ASP A 1 482 ? 28.161 -11.893 18.941 1.00 79.75 482 ASP A C 1
ATOM 3949 O O . ASP A 1 482 ? 28.057 -12.910 18.263 1.00 79.75 482 ASP A O 1
ATOM 3953 N N . THR A 1 483 ? 27.597 -11.788 20.153 1.00 78.44 483 THR A N 1
ATOM 3954 C CA . THR A 1 483 ? 26.833 -12.871 20.814 1.00 78.44 483 THR A CA 1
ATOM 3955 C C . THR A 1 483 ? 25.321 -12.657 20.828 1.00 78.44 483 THR A C 1
ATOM 3957 O O . THR A 1 483 ? 24.579 -13.524 21.286 1.00 78.44 483 THR A O 1
ATOM 3960 N N . GLY A 1 484 ? 24.841 -11.477 20.427 1.00 80.94 484 GLY A N 1
ATOM 3961 C CA . GLY A 1 484 ? 23.422 -11.130 20.502 1.00 80.94 484 GLY A CA 1
ATOM 3962 C C . GLY A 1 484 ? 22.859 -11.007 21.925 1.00 80.94 484 GLY A C 1
ATOM 3963 O O . GLY A 1 484 ? 21.645 -10.889 22.087 1.00 80.94 484 GLY A O 1
ATOM 3964 N N . GLU A 1 485 ? 23.693 -11.029 22.974 1.00 87.12 485 GLU A N 1
ATOM 3965 C CA . GLU A 1 485 ? 23.202 -10.998 24.354 1.00 87.12 485 GLU A CA 1
ATOM 3966 C C . GLU A 1 485 ? 22.598 -9.626 24.703 1.00 87.12 485 GLU A C 1
ATOM 3968 O O . GLU A 1 485 ? 23.308 -8.629 24.878 1.00 87.12 485 GLU A O 1
ATOM 3973 N N . LEU A 1 486 ? 21.268 -9.588 24.818 1.00 90.75 486 LEU A N 1
ATOM 3974 C CA . LEU A 1 486 ? 20.481 -8.397 25.125 1.00 90.75 486 LEU A CA 1
ATOM 3975 C C . LEU A 1 486 ? 20.361 -8.168 26.640 1.00 90.75 486 LEU A C 1
ATOM 3977 O O . LEU A 1 486 ? 20.056 -9.081 27.403 1.00 90.75 486 LEU A O 1
ATOM 3981 N N . SER A 1 487 ? 20.528 -6.919 27.075 1.00 89.81 487 SER A N 1
ATOM 3982 C CA . SER A 1 487 ? 20.472 -6.528 28.489 1.00 89.81 487 SER A CA 1
ATOM 3983 C C . SER A 1 487 ? 19.877 -5.136 28.708 1.00 89.81 487 SER A C 1
ATOM 3985 O O . SER A 1 487 ? 20.047 -4.237 27.883 1.00 89.81 487 SER A O 1
ATOM 3987 N N . GLU A 1 488 ? 19.193 -4.956 29.842 1.00 91.44 488 GLU A N 1
ATOM 3988 C CA . GLU A 1 488 ? 18.665 -3.668 30.303 1.00 91.44 488 GLU A CA 1
ATOM 3989 C C . GLU A 1 488 ? 19.656 -3.025 31.295 1.00 91.44 488 GLU A C 1
ATOM 3991 O O . GLU A 1 488 ? 20.027 -3.639 32.293 1.00 91.44 488 GLU A O 1
ATOM 3996 N N . SER A 1 489 ? 20.066 -1.776 31.056 1.00 86.38 489 SER A N 1
ATOM 3997 C CA . SER A 1 489 ? 20.826 -0.959 32.009 1.00 86.38 489 SER A CA 1
ATOM 3998 C C . SER A 1 489 ? 20.332 0.485 32.006 1.00 86.38 489 SER A C 1
ATOM 4000 O O . SER A 1 489 ? 20.262 1.142 30.968 1.00 86.38 489 SER A O 1
ATOM 4002 N N . ARG A 1 490 ? 20.020 1.015 33.194 1.00 83.81 490 ARG A N 1
ATOM 4003 C CA . ARG A 1 490 ? 19.516 2.391 33.362 1.00 83.81 490 ARG A CA 1
ATOM 4004 C C . ARG A 1 490 ? 20.615 3.456 33.453 1.00 83.81 490 ARG A C 1
ATOM 4006 O O . ARG A 1 490 ? 20.302 4.644 33.404 1.00 83.81 490 ARG A O 1
ATOM 4013 N N . THR A 1 491 ? 21.882 3.052 33.543 1.00 70.81 491 THR A N 1
ATOM 4014 C CA . THR A 1 491 ? 23.054 3.939 33.589 1.00 70.81 491 THR A CA 1
ATOM 4015 C C . THR A 1 491 ? 24.144 3.431 32.645 1.00 70.81 491 THR A C 1
ATOM 4017 O O . THR A 1 491 ? 24.499 2.254 32.655 1.00 70.81 491 THR A O 1
ATOM 4020 N N . SER A 1 492 ? 24.719 4.327 31.838 1.00 62.81 492 SER A N 1
ATOM 4021 C CA . SER A 1 492 ? 25.792 3.980 30.890 1.00 62.81 492 SER A CA 1
ATOM 4022 C C . SER A 1 492 ? 27.073 3.495 31.575 1.00 62.81 492 SER A C 1
ATOM 4024 O O . SER A 1 492 ? 27.832 2.744 30.982 1.00 62.81 492 SER A O 1
ATOM 4026 N N . GLU A 1 493 ? 27.300 3.897 32.827 1.00 62.00 493 GLU A N 1
ATOM 4027 C CA . GLU A 1 493 ? 28.449 3.483 33.647 1.00 62.00 493 GLU A CA 1
ATOM 4028 C C . GLU A 1 493 ? 28.406 1.996 34.041 1.00 62.00 493 GLU A C 1
ATOM 4030 O O . GLU A 1 493 ? 29.447 1.415 34.330 1.00 62.00 493 GLU A O 1
ATOM 4035 N N . ASN A 1 494 ? 27.220 1.373 34.013 1.00 61.19 494 ASN A N 1
ATOM 4036 C CA . ASN A 1 494 ? 27.020 -0.042 34.341 1.00 61.19 494 ASN A CA 1
ATOM 4037 C C . ASN A 1 494 ? 26.939 -0.945 33.093 1.00 61.19 494 ASN A C 1
ATOM 4039 O O . ASN A 1 494 ? 26.676 -2.140 33.223 1.00 61.19 494 ASN A O 1
ATOM 4043 N N . ALA A 1 495 ? 27.112 -0.398 31.886 1.00 61.84 495 ALA A N 1
ATOM 4044 C CA . ALA A 1 495 ? 27.161 -1.196 30.665 1.00 61.84 495 ALA A CA 1
ATOM 4045 C C . ALA A 1 495 ? 28.530 -1.886 30.531 1.00 61.84 495 ALA A C 1
ATOM 4047 O O . ALA A 1 495 ? 29.574 -1.258 30.719 1.00 61.84 495 ALA A O 1
ATOM 4048 N N . ALA A 1 496 ? 28.531 -3.178 30.200 1.00 69.00 496 ALA A N 1
ATOM 4049 C CA . ALA A 1 496 ? 29.763 -3.923 29.954 1.00 69.00 496 ALA A CA 1
ATOM 4050 C C . ALA A 1 496 ? 30.474 -3.409 28.683 1.00 69.00 496 ALA A C 1
ATOM 4052 O O . ALA A 1 496 ? 29.822 -2.983 27.730 1.00 69.00 496 ALA A O 1
ATOM 4053 N N . GLN A 1 497 ? 31.814 -3.420 28.677 1.00 71.88 497 GLN A N 1
ATOM 4054 C CA . GLN A 1 497 ? 32.635 -2.766 27.639 1.00 71.88 497 GLN A CA 1
ATOM 4055 C C . GLN A 1 497 ? 32.487 -3.381 26.234 1.00 71.88 497 GLN A C 1
ATOM 4057 O O . GLN A 1 497 ? 32.797 -2.726 25.243 1.00 71.88 497 GLN A O 1
ATOM 4062 N N . ASP A 1 498 ? 32.016 -4.624 26.157 1.00 78.81 498 ASP A N 1
ATOM 4063 C CA . ASP A 1 498 ? 31.714 -5.390 24.946 1.00 78.81 498 ASP A CA 1
ATOM 4064 C C . ASP A 1 498 ? 30.318 -5.092 24.362 1.00 78.81 498 ASP A C 1
ATOM 4066 O O . ASP A 1 498 ? 29.999 -5.527 23.255 1.00 78.81 498 ASP A O 1
ATOM 4070 N N . ARG A 1 499 ? 29.465 -4.355 25.088 1.00 84.44 499 ARG A N 1
ATOM 4071 C CA . ARG A 1 499 ? 28.066 -4.117 24.707 1.00 84.44 499 ARG A CA 1
ATOM 4072 C C . ARG A 1 499 ? 27.851 -2.722 24.163 1.00 84.44 499 ARG A C 1
ATOM 4074 O O . ARG A 1 499 ? 28.453 -1.742 24.596 1.00 84.44 499 ARG A O 1
ATOM 4081 N N . GLN A 1 500 ? 26.910 -2.624 23.236 1.00 87.31 500 GLN A N 1
ATOM 4082 C CA . GLN A 1 500 ? 26.598 -1.388 22.542 1.00 87.31 500 GLN A CA 1
ATOM 4083 C C . GLN A 1 500 ? 25.132 -1.002 22.715 1.00 87.31 500 GLN A C 1
ATOM 4085 O O . GLN A 1 500 ? 24.231 -1.840 22.679 1.00 87.31 500 GLN A O 1
ATOM 4090 N N . SER A 1 501 ? 24.920 0.299 22.905 1.00 89.69 501 SER A N 1
ATOM 4091 C CA . SER A 1 501 ? 23.613 0.933 23.074 1.00 89.69 501 SER A CA 1
ATOM 4092 C C . SER A 1 501 ? 22.746 0.746 21.828 1.00 89.69 501 SER A C 1
ATOM 4094 O O . SER A 1 501 ? 23.211 0.977 20.709 1.00 89.69 501 SER A O 1
ATOM 4096 N N . LEU A 1 502 ? 21.483 0.357 22.005 1.00 92.75 502 LEU A N 1
ATOM 4097 C CA . LEU A 1 502 ? 20.544 0.178 20.898 1.00 92.75 502 LEU A CA 1
ATOM 4098 C C . LEU A 1 502 ? 19.936 1.505 20.424 1.00 92.75 502 LEU A C 1
ATOM 4100 O O . LEU A 1 502 ? 19.593 2.372 21.226 1.00 92.75 502 LEU A O 1
ATOM 4104 N N . ALA A 1 503 ? 19.743 1.641 19.114 1.00 90.19 503 ALA A N 1
ATOM 4105 C CA . ALA A 1 503 ? 19.140 2.805 18.475 1.00 90.19 503 ALA A CA 1
ATOM 4106 C C . ALA A 1 503 ? 17.612 2.705 18.371 1.00 90.19 503 ALA A C 1
ATOM 4108 O O . ALA A 1 503 ? 17.045 1.648 18.115 1.00 90.19 503 ALA A O 1
ATOM 4109 N N . HIS A 1 504 ? 16.940 3.853 18.409 1.00 89.50 504 HIS A N 1
ATOM 4110 C CA . HIS A 1 504 ? 15.486 4.001 18.227 1.00 89.50 504 HIS A CA 1
ATOM 4111 C C . HIS A 1 504 ? 14.964 3.671 16.819 1.00 89.50 504 HIS A C 1
ATOM 4113 O O . HIS A 1 504 ? 13.779 3.852 16.536 1.00 89.50 504 HIS A O 1
ATOM 4119 N N . SER A 1 505 ? 15.852 3.239 15.925 1.00 86.75 505 SER A N 1
ATOM 4120 C CA . SER A 1 505 ? 15.561 2.699 14.597 1.00 86.75 505 SER A CA 1
ATOM 4121 C C . SER A 1 505 ? 15.480 1.164 14.573 1.00 86.75 505 SER A C 1
ATOM 4123 O O . SER A 1 505 ? 15.290 0.601 13.491 1.00 86.75 505 SER A O 1
ATOM 4125 N N . CYS A 1 506 ? 15.609 0.500 15.734 1.00 91.25 506 CYS A N 1
ATOM 4126 C CA . CYS A 1 506 ? 15.173 -0.886 15.911 1.00 91.25 506 CYS A CA 1
ATOM 4127 C C . CYS A 1 506 ? 13.685 -1.014 15.548 1.00 91.25 506 CYS A C 1
ATOM 4129 O O . CYS A 1 506 ? 12.872 -0.158 15.905 1.00 91.25 506 CYS A O 1
ATOM 4131 N N . SER A 1 507 ? 13.343 -2.074 14.828 1.00 89.56 507 SER A N 1
ATOM 4132 C CA . SER A 1 507 ? 12.020 -2.272 14.230 1.00 89.56 507 SER A CA 1
ATOM 4133 C C . SER A 1 507 ? 11.712 -3.758 14.099 1.00 89.56 507 SER A C 1
ATOM 4135 O O . SER A 1 507 ? 12.638 -4.557 13.957 1.00 89.56 507 SER A O 1
ATOM 4137 N N . ALA A 1 508 ? 10.434 -4.128 14.053 1.00 89.19 508 ALA A N 1
ATOM 4138 C CA . ALA A 1 508 ? 10.029 -5.495 13.742 1.00 89.19 508 ALA A CA 1
ATOM 4139 C C . ALA A 1 508 ? 8.720 -5.544 12.949 1.00 89.19 508 ALA A C 1
ATOM 4141 O O . ALA A 1 508 ? 7.862 -4.679 13.108 1.00 89.19 508 ALA A O 1
ATOM 4142 N N . ASN A 1 509 ? 8.576 -6.580 12.123 1.00 85.19 509 ASN A N 1
ATOM 4143 C CA . ASN A 1 509 ? 7.367 -6.878 11.359 1.00 85.19 509 ASN A CA 1
ATOM 4144 C C . ASN A 1 509 ? 6.683 -8.124 11.935 1.00 85.19 509 ASN A C 1
ATOM 4146 O O . ASN A 1 509 ? 7.349 -9.082 12.329 1.00 85.19 509 ASN A O 1
ATOM 4150 N N . ALA A 1 510 ? 5.351 -8.127 11.971 1.00 87.19 510 ALA A N 1
ATOM 4151 C CA . ALA A 1 510 ? 4.569 -9.274 12.421 1.00 87.19 510 ALA A CA 1
ATOM 4152 C C . ALA A 1 510 ? 4.585 -10.410 11.380 1.00 87.19 510 ALA A C 1
ATOM 4154 O O . ALA A 1 510 ? 4.362 -10.180 10.191 1.00 87.19 510 ALA A O 1
ATOM 4155 N N . ILE A 1 511 ? 4.809 -11.646 11.834 1.00 87.25 511 ILE A N 1
ATOM 4156 C CA . ILE A 1 511 ? 4.657 -12.849 11.006 1.00 87.25 511 ILE A CA 1
ATOM 4157 C C . ILE A 1 511 ? 3.186 -13.255 11.080 1.00 87.25 511 ILE A C 1
ATOM 4159 O O . ILE A 1 511 ? 2.750 -13.912 12.029 1.00 87.25 511 ILE A O 1
ATOM 4163 N N . SER A 1 512 ? 2.420 -12.788 10.098 1.00 85.44 512 SER A N 1
ATOM 4164 C CA . SER A 1 512 ? 0.958 -12.850 10.091 1.00 85.44 512 SER A CA 1
ATOM 4165 C C . SER A 1 512 ? 0.411 -13.923 9.148 1.00 85.44 512 SER A C 1
ATOM 4167 O O . SER A 1 512 ? 1.026 -14.264 8.141 1.00 85.44 512 SER A O 1
ATOM 4169 N N . ALA A 1 513 ? -0.782 -14.416 9.464 1.00 87.31 513 ALA A N 1
ATOM 4170 C CA . ALA A 1 513 ? -1.601 -15.297 8.643 1.00 87.31 513 ALA A CA 1
ATOM 4171 C C . ALA A 1 513 ? -3.090 -14.951 8.826 1.00 87.31 513 ALA A C 1
ATOM 4173 O O . ALA A 1 513 ? -3.477 -14.252 9.772 1.00 87.31 513 ALA A O 1
ATOM 4174 N N . VAL A 1 514 ? -3.938 -15.456 7.930 1.00 87.50 514 VAL A N 1
ATOM 4175 C CA . VAL A 1 514 ? -5.389 -15.235 7.963 1.00 87.50 514 VAL A CA 1
ATOM 4176 C C . VAL A 1 514 ? -6.108 -16.562 7.781 1.00 87.50 514 VAL A C 1
ATOM 4178 O O . VAL A 1 514 ? -5.717 -17.363 6.938 1.00 87.50 514 VAL A O 1
ATOM 4181 N N . ALA A 1 515 ? -7.178 -16.779 8.542 1.00 88.19 515 ALA A N 1
ATOM 4182 C CA . ALA A 1 515 ? -8.157 -17.822 8.256 1.00 88.19 515 ALA A CA 1
ATOM 4183 C C . ALA A 1 515 ? -9.523 -17.167 8.011 1.00 88.19 515 ALA A C 1
ATOM 4185 O O . ALA A 1 515 ? -9.965 -16.348 8.816 1.00 88.19 515 ALA A O 1
ATOM 4186 N N . ILE A 1 516 ? -10.178 -17.507 6.900 1.00 89.44 516 ILE A N 1
ATOM 4187 C CA . ILE A 1 516 ? -11.472 -16.941 6.487 1.00 89.44 516 ILE A CA 1
ATOM 4188 C C . ILE A 1 516 ? -12.459 -18.079 6.253 1.00 89.44 516 ILE A C 1
ATOM 4190 O O . ILE A 1 516 ? -12.112 -19.082 5.631 1.00 89.44 516 ILE A O 1
ATOM 4194 N N . ARG A 1 517 ? -13.698 -17.926 6.727 1.00 90.25 517 ARG A N 1
ATOM 4195 C CA . ARG A 1 517 ? -14.800 -18.853 6.431 1.00 90.25 517 ARG A CA 1
ATOM 4196 C C . ARG A 1 517 ? -16.161 -18.143 6.450 1.00 90.25 517 ARG A C 1
ATOM 4198 O O . ARG A 1 517 ? -16.360 -17.266 7.287 1.00 90.25 517 ARG A O 1
ATOM 4205 N N . PRO A 1 518 ? -17.131 -18.519 5.603 1.00 91.44 518 PRO A N 1
ATOM 4206 C CA . PRO A 1 518 ? -18.506 -18.037 5.736 1.00 91.44 518 PRO A CA 1
ATOM 4207 C C . PRO A 1 518 ? -19.185 -18.597 6.994 1.00 91.44 518 PRO A C 1
ATOM 4209 O O . PRO A 1 518 ? -19.072 -19.791 7.280 1.00 91.44 518 PRO A O 1
ATOM 4212 N N . VAL A 1 519 ? -19.948 -17.769 7.713 1.00 88.12 519 VAL A N 1
ATOM 4213 C CA . VAL A 1 519 ? -20.636 -18.160 8.962 1.00 88.12 519 VAL A CA 1
ATOM 4214 C C . VAL A 1 519 ? -21.683 -19.261 8.736 1.00 88.12 519 VAL A C 1
ATOM 4216 O O . VAL A 1 519 ? -21.842 -20.137 9.584 1.00 88.12 519 VAL A O 1
ATOM 4219 N N . ARG A 1 520 ? -22.379 -19.256 7.590 1.00 83.81 520 ARG A N 1
ATOM 4220 C CA . ARG A 1 520 ? -23.369 -20.281 7.196 1.00 83.81 520 ARG A CA 1
ATOM 4221 C C . ARG A 1 520 ? -22.841 -21.268 6.138 1.00 83.81 520 ARG A C 1
ATOM 4223 O O . ARG A 1 520 ? -23.627 -21.989 5.531 1.00 83.81 520 ARG A O 1
ATOM 4230 N N . GLY A 1 521 ? -21.522 -21.326 5.934 1.00 81.19 521 GLY A N 1
ATOM 4231 C CA . GLY A 1 521 ? -20.870 -22.205 4.956 1.00 81.19 521 GLY A CA 1
ATOM 4232 C C . GLY A 1 521 ? -20.860 -21.682 3.509 1.00 81.19 521 GLY A C 1
ATOM 4233 O O . GLY A 1 521 ? -21.445 -20.646 3.188 1.00 81.19 521 GLY A O 1
ATOM 4234 N N . ASP A 1 522 ? -20.166 -22.414 2.628 1.00 73.56 522 ASP A N 1
ATOM 4235 C CA . ASP A 1 522 ? -19.868 -22.023 1.231 1.00 73.56 522 ASP A CA 1
ATOM 4236 C C . ASP A 1 522 ? -21.020 -22.294 0.234 1.00 73.56 522 ASP A C 1
ATOM 4238 O O . ASP A 1 522 ? -20.833 -22.242 -0.985 1.00 73.56 522 ASP A O 1
ATOM 4242 N N . THR A 1 523 ? -22.220 -22.586 0.751 1.00 64.94 523 THR A N 1
ATOM 4243 C CA . THR A 1 523 ? -23.479 -22.768 0.005 1.00 64.94 523 THR A CA 1
ATOM 4244 C C . THR A 1 523 ? -24.410 -21.559 0.205 1.00 64.94 523 THR A C 1
ATOM 4246 O O . THR A 1 523 ? -25.378 -21.649 0.964 1.00 64.94 523 THR A O 1
ATOM 4249 N N . PRO A 1 524 ? -24.119 -20.411 -0.436 1.00 63.91 524 PRO A N 1
ATOM 4250 C CA . PRO A 1 524 ? -24.961 -19.212 -0.404 1.00 63.91 524 PRO A CA 1
ATOM 4251 C C . PRO A 1 524 ? -26.327 -19.419 -1.074 1.00 63.91 524 PRO A C 1
ATOM 4253 O O . PRO A 1 524 ? -26.537 -20.347 -1.861 1.00 63.91 524 PRO A O 1
ATOM 4256 N N . THR A 1 525 ? -27.254 -18.495 -0.817 1.00 70.88 525 THR A N 1
ATOM 4257 C CA . THR A 1 525 ? -28.523 -18.425 -1.547 1.00 70.88 525 THR A CA 1
ATOM 4258 C C . THR A 1 525 ? -28.301 -18.021 -3.019 1.00 70.88 525 THR A C 1
ATOM 4260 O O . THR A 1 525 ? -27.400 -17.229 -3.319 1.00 70.88 525 THR A O 1
ATOM 4263 N N . PRO A 1 526 ? -29.126 -18.511 -3.972 1.00 79.38 526 PRO A N 1
ATOM 4264 C CA . PRO A 1 526 ? -28.950 -18.211 -5.397 1.00 79.38 526 PRO A CA 1
ATOM 4265 C C . PRO A 1 526 ? -28.950 -16.714 -5.738 1.00 79.38 526 PRO A C 1
ATOM 4267 O O . PRO A 1 526 ? -28.212 -16.299 -6.622 1.00 79.38 526 PRO A O 1
ATOM 4270 N N . ALA A 1 527 ? -29.720 -15.898 -5.009 1.00 84.94 527 ALA A N 1
ATOM 4271 C CA . ALA A 1 527 ? -29.790 -14.446 -5.206 1.00 84.94 527 ALA A CA 1
ATOM 4272 C C . ALA A 1 527 ? -28.482 -13.698 -4.866 1.00 84.94 527 ALA A C 1
ATOM 4274 O O . ALA A 1 527 ? -28.275 -12.583 -5.335 1.00 84.94 527 ALA A O 1
ATOM 4275 N N . TYR A 1 528 ? -27.597 -14.315 -4.076 1.00 90.25 528 TYR A N 1
ATOM 4276 C CA . TYR A 1 528 ? -26.308 -13.757 -3.655 1.00 90.25 528 TYR A CA 1
ATOM 4277 C C . TYR A 1 528 ? -25.117 -14.473 -4.315 1.00 90.25 528 TYR A C 1
ATOM 4279 O O . TYR A 1 528 ? -23.985 -14.383 -3.841 1.00 90.25 528 TYR A O 1
ATOM 4287 N N . THR A 1 529 ? -25.371 -15.183 -5.423 1.00 91.50 529 THR A N 1
ATOM 4288 C CA . THR A 1 529 ? -24.365 -15.953 -6.165 1.00 91.50 529 THR A CA 1
ATOM 4289 C C . THR A 1 529 ? -24.426 -15.653 -7.656 1.00 91.50 529 THR A C 1
ATOM 4291 O O . THR A 1 529 ? -25.410 -15.981 -8.316 1.00 91.50 529 THR A O 1
ATOM 4294 N N . LEU A 1 530 ? -23.344 -15.123 -8.222 1.00 93.31 530 LEU A N 1
ATOM 4295 C CA . LEU A 1 530 ? -23.194 -14.995 -9.670 1.00 93.31 530 LEU A CA 1
ATOM 4296 C C . LEU A 1 530 ? -22.483 -16.240 -10.211 1.00 93.31 530 LEU A C 1
ATOM 4298 O O . LEU A 1 530 ? -21.467 -16.667 -9.664 1.00 93.31 530 LEU A O 1
ATOM 4302 N N . LYS A 1 531 ? -23.025 -16.826 -11.280 1.00 92.88 531 LYS A N 1
ATOM 4303 C CA . LYS A 1 531 ? -22.492 -18.011 -11.974 1.00 92.88 531 LYS A CA 1
ATOM 4304 C C . LYS A 1 531 ? -22.328 -17.712 -13.472 1.00 92.88 531 LYS A C 1
ATOM 4306 O O . LYS A 1 531 ? -22.944 -16.752 -13.942 1.00 92.88 531 LYS A O 1
ATOM 4311 N N . PRO A 1 532 ? -21.554 -18.507 -14.234 1.00 91.81 532 PRO A N 1
ATOM 4312 C CA . PRO A 1 532 ? -21.352 -18.275 -15.660 1.00 91.81 532 PRO A CA 1
ATOM 4313 C C . PRO A 1 532 ? -22.697 -18.255 -16.396 1.00 91.81 532 PRO A C 1
ATOM 4315 O O . PRO A 1 532 ? -23.592 -19.042 -16.084 1.00 91.81 532 PRO A O 1
ATOM 4318 N N . GLY A 1 533 ? -22.861 -17.309 -17.323 1.00 88.88 533 GLY A N 1
ATOM 4319 C CA . GLY A 1 533 ? -24.146 -17.018 -17.972 1.00 88.88 533 GLY A CA 1
ATOM 4320 C C . GLY A 1 533 ? -25.043 -16.010 -17.237 1.00 88.88 533 GLY A C 1
ATOM 4321 O O . GLY A 1 533 ? -26.064 -15.607 -17.788 1.00 88.88 533 GLY A O 1
ATOM 4322 N N . HIS A 1 534 ? -24.692 -15.556 -16.027 1.00 91.62 534 HIS A N 1
ATOM 4323 C CA . HIS A 1 534 ? -25.403 -14.444 -15.388 1.00 91.62 534 HIS A CA 1
ATOM 4324 C C . HIS A 1 534 ? -25.121 -13.120 -16.135 1.00 91.62 534 HIS A C 1
ATOM 4326 O O . HIS A 1 534 ? -23.947 -12.845 -16.404 1.00 91.62 534 HIS A O 1
ATOM 4332 N N . PRO A 1 535 ? -26.122 -12.248 -16.393 1.00 88.81 535 PRO A N 1
ATOM 4333 C CA . PRO A 1 535 ? -25.933 -11.005 -17.155 1.00 88.81 535 PRO A CA 1
ATOM 4334 C C . PRO A 1 535 ? -24.806 -10.094 -16.643 1.00 88.81 535 PRO A C 1
ATOM 4336 O O . PRO A 1 535 ? -24.040 -9.545 -17.430 1.00 88.81 535 PRO A O 1
ATOM 4339 N N . SER A 1 536 ? -24.645 -9.981 -15.318 1.00 90.75 536 SER A N 1
ATOM 4340 C CA . SER A 1 536 ? -23.546 -9.226 -14.688 1.00 90.75 536 SER A CA 1
ATOM 4341 C C . SER A 1 536 ? -22.141 -9.776 -14.974 1.00 90.75 536 SER A C 1
ATOM 4343 O O . SER A 1 536 ? -21.174 -9.062 -14.744 1.00 90.75 536 SER A O 1
ATOM 4345 N N . LEU A 1 537 ? -21.997 -11.020 -15.445 1.00 91.56 537 LEU A N 1
ATOM 4346 C CA . LEU A 1 537 ? -20.710 -11.583 -15.878 1.00 91.56 537 LEU A CA 1
ATOM 4347 C C . LEU A 1 537 ? -20.548 -11.505 -17.400 1.00 91.56 537 LEU A C 1
ATOM 4349 O O . LEU A 1 537 ? -19.469 -11.174 -17.871 1.00 91.56 537 LEU A O 1
ATOM 4353 N N . THR A 1 538 ? -21.612 -11.757 -18.169 1.00 89.12 538 THR A N 1
ATOM 4354 C CA . THR A 1 538 ? -21.558 -11.792 -19.644 1.00 89.12 538 THR A CA 1
ATOM 4355 C C . THR A 1 538 ? -21.570 -10.411 -20.312 1.00 89.12 538 THR A C 1
ATOM 4357 O O . THR A 1 538 ? -21.393 -10.323 -21.520 1.00 89.12 538 THR A O 1
ATOM 4360 N N . CYS A 1 539 ? -21.778 -9.324 -19.560 1.00 83.94 539 CYS A N 1
ATOM 4361 C CA . CYS A 1 539 ? -21.764 -7.951 -20.091 1.00 83.94 539 CYS A CA 1
ATOM 4362 C C . CYS A 1 539 ? -20.367 -7.414 -20.486 1.00 83.94 539 CYS A C 1
ATOM 4364 O O . CYS A 1 539 ? -20.291 -6.434 -21.230 1.00 83.94 539 CYS A O 1
ATOM 4366 N N . ASP A 1 540 ? -19.283 -8.040 -20.009 1.00 87.25 540 ASP A N 1
ATOM 4367 C CA . ASP A 1 540 ? -17.895 -7.800 -20.432 1.00 87.25 540 ASP A CA 1
ATOM 4368 C C . ASP A 1 540 ? -17.168 -9.162 -20.495 1.00 87.25 540 ASP A C 1
ATOM 4370 O O . ASP A 1 540 ? -17.178 -9.883 -19.494 1.00 87.25 540 ASP A O 1
ATOM 4374 N N . PRO A 1 541 ? -16.499 -9.522 -21.609 1.00 88.69 541 PRO A N 1
ATOM 4375 C CA . PRO A 1 541 ? -15.603 -10.677 -21.715 1.00 88.69 541 PRO A CA 1
ATOM 4376 C C . PRO A 1 541 ? -14.642 -10.857 -20.534 1.00 88.69 541 PRO A C 1
ATOM 4378 O O . PRO A 1 541 ? -14.329 -11.988 -20.173 1.00 88.69 541 PRO A O 1
ATOM 4381 N N . LEU A 1 542 ? -14.218 -9.764 -19.883 1.00 91.38 542 LEU A N 1
ATOM 4382 C CA . LEU A 1 542 ? -13.453 -9.828 -18.637 1.00 91.38 542 LEU A CA 1
ATOM 4383 C C . LEU A 1 542 ? -14.181 -10.636 -17.552 1.00 91.38 542 LEU A C 1
ATOM 4385 O O . LEU A 1 542 ? -13.578 -11.519 -16.958 1.00 91.38 542 LEU A O 1
ATOM 4389 N N . GLY A 1 543 ? -15.461 -10.360 -17.296 1.00 91.12 543 GLY A N 1
ATOM 4390 C CA . GLY A 1 543 ? -16.245 -11.084 -16.294 1.00 91.12 543 GLY A CA 1
ATOM 4391 C C . GLY A 1 543 ? -16.516 -12.536 -16.689 1.00 91.12 543 GLY A C 1
ATOM 4392 O O . GLY A 1 543 ? -16.525 -13.412 -15.827 1.00 91.12 543 GLY A O 1
ATOM 4393 N N . GLN A 1 544 ? -16.695 -12.795 -17.986 1.00 89.94 544 GLN A N 1
ATOM 4394 C CA . GLN A 1 544 ? -16.988 -14.122 -18.528 1.00 89.94 544 GLN A CA 1
ATOM 4395 C C . GLN A 1 544 ? -15.781 -15.075 -18.500 1.00 89.94 544 GLN A C 1
ATOM 4397 O O . GLN A 1 544 ? -15.945 -16.232 -18.124 1.00 89.94 544 GLN A O 1
ATOM 4402 N N . GLU A 1 545 ? -14.588 -14.607 -18.874 1.00 91.94 545 GLU A N 1
ATOM 4403 C CA . GLU A 1 545 ? -13.371 -15.432 -18.875 1.00 91.94 545 GLU A CA 1
ATOM 4404 C C . GLU A 1 545 ? -12.752 -15.556 -17.472 1.00 91.94 545 GLU A C 1
ATOM 4406 O O . GLU A 1 545 ? -12.186 -16.599 -17.137 1.00 91.94 545 GLU A O 1
ATOM 4411 N N . LEU A 1 546 ? -12.865 -14.508 -16.639 1.00 94.38 546 LEU A N 1
ATOM 4412 C CA . LEU A 1 546 ? -12.200 -14.449 -15.334 1.00 94.38 546 LEU A CA 1
ATOM 4413 C C . LEU A 1 546 ? -12.859 -15.316 -14.255 1.00 94.38 546 LEU A C 1
ATOM 4415 O O . LEU A 1 546 ? -12.163 -15.881 -13.410 1.00 94.38 546 LEU A O 1
ATOM 4419 N N . ILE A 1 547 ? -14.193 -15.359 -14.233 1.00 95.25 547 ILE A N 1
ATOM 4420 C CA . ILE A 1 547 ? -14.967 -15.767 -13.057 1.00 95.25 547 ILE A CA 1
ATOM 4421 C C . ILE A 1 547 ? -15.655 -17.113 -13.259 1.00 95.25 547 ILE A C 1
ATOM 4423 O O . ILE A 1 547 ? -16.537 -17.262 -14.104 1.00 95.25 547 ILE A O 1
ATOM 4427 N N . GLN A 1 548 ? -15.361 -18.059 -12.366 1.00 94.50 548 GLN A N 1
ATOM 4428 C CA . GLN A 1 548 ? -16.164 -19.268 -12.208 1.00 94.50 548 GLN A CA 1
ATOM 4429 C C . GLN A 1 548 ? -17.382 -19.026 -11.300 1.00 94.50 548 GLN A C 1
ATOM 4431 O O . GLN A 1 548 ? -18.460 -19.561 -11.562 1.00 94.50 548 GLN A O 1
ATOM 4436 N N . ARG A 1 549 ? -17.245 -18.222 -10.235 1.00 93.56 549 ARG A N 1
ATOM 4437 C CA . ARG A 1 549 ? -18.350 -17.848 -9.330 1.00 93.56 549 ARG A CA 1
ATOM 4438 C C . ARG A 1 549 ? -18.030 -16.558 -8.567 1.00 93.56 549 ARG A C 1
ATOM 4440 O O . ARG A 1 549 ? -16.900 -16.364 -8.134 1.00 93.56 549 ARG A O 1
ATOM 4447 N N . VAL A 1 550 ? -19.035 -15.7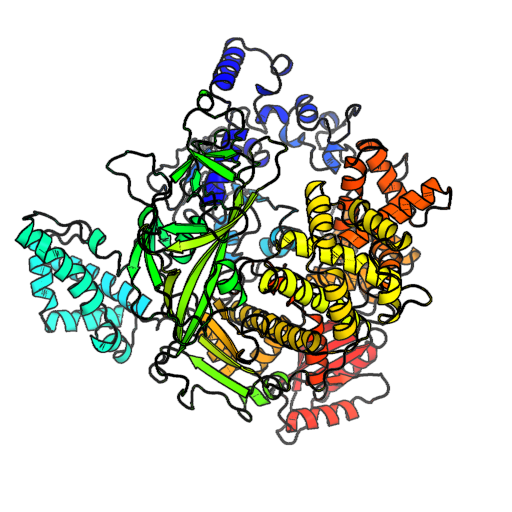11 -8.330 1.00 95.31 550 VAL A N 1
ATOM 4448 C CA . VAL A 1 550 ? -18.971 -14.657 -7.295 1.00 95.31 550 VAL A CA 1
ATOM 4449 C C . VAL A 1 550 ? -19.963 -14.991 -6.191 1.00 95.31 550 VAL A C 1
ATOM 4451 O O . VAL A 1 550 ? -21.101 -15.352 -6.491 1.00 95.31 550 VAL A O 1
ATOM 4454 N N . VAL A 1 551 ? -19.563 -14.849 -4.929 1.00 94.06 551 VAL A N 1
ATOM 4455 C CA . VAL A 1 551 ? -20.449 -14.975 -3.763 1.00 94.06 551 VAL A CA 1
ATOM 4456 C C . VAL A 1 551 ? -20.407 -13.692 -2.942 1.00 94.06 551 VAL A C 1
ATOM 4458 O O . VAL A 1 551 ? -19.332 -13.212 -2.583 1.00 94.06 551 VAL A O 1
ATOM 4461 N N . PHE A 1 552 ? -21.580 -13.150 -2.626 1.00 93.75 552 PHE A N 1
ATOM 4462 C CA . PHE A 1 552 ? -21.727 -11.976 -1.771 1.00 93.75 552 PHE A CA 1
ATOM 4463 C C . PHE A 1 552 ? -21.989 -12.387 -0.317 1.00 93.75 552 PHE A C 1
ATOM 4465 O O . PHE A 1 552 ? -22.905 -13.161 -0.032 1.00 93.75 552 PHE A O 1
ATOM 4472 N N . HIS A 1 553 ? -21.217 -11.821 0.608 1.00 92.25 553 HIS A N 1
ATOM 4473 C CA . HIS A 1 553 ? -21.357 -12.032 2.046 1.00 92.25 553 HIS A CA 1
ATOM 4474 C C . HIS A 1 553 ? -21.810 -10.729 2.706 1.00 92.25 553 HIS A C 1
ATOM 4476 O O . HIS A 1 553 ? -21.054 -9.760 2.748 1.00 92.25 553 HIS A O 1
ATOM 4482 N N . SER A 1 554 ? -23.046 -10.694 3.198 1.00 88.31 554 SER A N 1
ATOM 4483 C CA . SER A 1 554 ? -23.661 -9.512 3.813 1.00 88.31 554 SER A CA 1
ATOM 4484 C C . SER A 1 554 ? -24.551 -9.889 4.995 1.00 88.31 554 SER A C 1
ATOM 4486 O O . SER A 1 554 ? -24.978 -11.044 5.131 1.00 88.31 554 SER A O 1
ATOM 4488 N N . ASP A 1 555 ? -24.847 -8.907 5.852 1.00 81.19 555 ASP A N 1
ATOM 4489 C CA . ASP A 1 555 ? -25.887 -9.030 6.881 1.00 81.19 555 ASP A CA 1
ATOM 4490 C C . ASP A 1 555 ? -27.272 -8.538 6.445 1.00 81.19 555 ASP A C 1
ATOM 4492 O O . ASP A 1 555 ? -28.173 -8.422 7.273 1.00 81.19 555 ASP A O 1
ATOM 4496 N N . GLU A 1 556 ? -27.488 -8.357 5.137 1.00 80.69 556 GLU A N 1
ATOM 4497 C CA . GLU A 1 556 ? -28.831 -8.262 4.557 1.00 80.69 556 GLU A CA 1
ATOM 4498 C C . GLU A 1 556 ? -29.716 -9.416 5.055 1.00 80.69 556 GLU A C 1
ATOM 4500 O O . GLU A 1 556 ? -29.301 -10.579 5.067 1.00 80.69 556 GLU A O 1
ATOM 4505 N N . THR A 1 557 ? -30.966 -9.112 5.410 1.00 74.69 557 THR A N 1
ATOM 4506 C CA . THR A 1 557 ? -31.916 -10.073 6.001 1.00 74.69 557 THR A CA 1
ATOM 4507 C C . THR A 1 557 ? -32.214 -11.283 5.107 1.00 74.69 557 THR A C 1
ATOM 4509 O O . THR A 1 557 ? -32.543 -12.353 5.617 1.00 74.69 557 THR A O 1
ATOM 4512 N N . ALA A 1 558 ? -32.041 -11.147 3.788 1.00 78.19 558 ALA A N 1
ATOM 4513 C CA . ALA A 1 558 ? -32.183 -12.224 2.805 1.00 78.19 558 ALA A CA 1
ATOM 4514 C C . ALA A 1 558 ? -30.909 -13.080 2.596 1.00 78.19 558 ALA A C 1
ATOM 4516 O O . ALA A 1 558 ? -30.969 -14.099 1.904 1.00 78.19 558 ALA A O 1
ATOM 4517 N N . ASN A 1 559 ? -29.770 -12.692 3.185 1.00 83.00 559 ASN A N 1
ATOM 4518 C CA . ASN A 1 559 ? -28.488 -13.401 3.096 1.00 83.00 559 ASN A CA 1
ATOM 4519 C C . ASN A 1 559 ? -28.053 -13.942 4.471 1.00 83.00 559 ASN A C 1
ATOM 4521 O O . ASN A 1 559 ? -27.950 -15.154 4.673 1.00 83.00 559 ASN A O 1
ATOM 4525 N N . LEU A 1 560 ? -27.859 -13.036 5.441 1.00 80.38 560 LEU A N 1
ATOM 4526 C CA . LEU A 1 560 ? -27.411 -13.319 6.812 1.00 80.38 560 LEU A CA 1
ATOM 4527 C C . LEU A 1 560 ? -26.166 -14.235 6.879 1.00 80.38 560 LEU A C 1
ATOM 4529 O O . LEU A 1 560 ? -26.046 -15.065 7.784 1.00 80.38 560 LEU A O 1
ATOM 4533 N N . ASN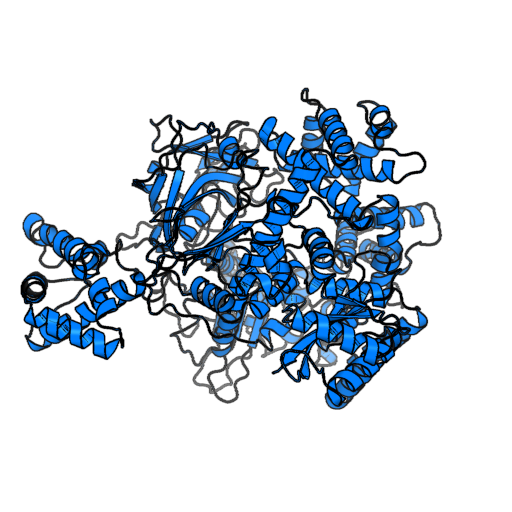 A 1 561 ? -25.238 -14.094 5.926 1.00 87.56 561 ASN A N 1
ATOM 4534 C CA . ASN A 1 561 ? -24.048 -14.939 5.781 1.00 87.56 561 ASN A CA 1
ATOM 4535 C C . ASN A 1 561 ? -22.769 -14.091 5.701 1.00 87.56 561 ASN A C 1
ATOM 4537 O O . ASN A 1 561 ? -22.171 -13.936 4.635 1.00 87.56 561 ASN A O 1
ATOM 4541 N N . LEU A 1 562 ? -22.363 -13.542 6.848 1.00 89.75 562 LEU A N 1
ATOM 4542 C CA . LEU A 1 562 ? -21.101 -12.816 7.011 1.00 89.75 562 LEU A CA 1
ATOM 4543 C C . LEU A 1 562 ? -19.876 -13.734 6.861 1.00 89.75 562 LEU A C 1
ATOM 4545 O O . LEU A 1 562 ? -19.974 -14.961 6.962 1.00 89.75 562 LEU A O 1
ATOM 4549 N N . LEU A 1 563 ? -18.709 -13.119 6.677 1.00 92.19 563 LEU A N 1
ATOM 4550 C CA . LEU A 1 563 ? -17.410 -13.769 6.802 1.00 92.19 563 LEU A CA 1
ATOM 4551 C C . LEU A 1 563 ? -16.925 -13.723 8.250 1.00 92.19 563 LEU A C 1
ATOM 4553 O O . LEU A 1 563 ? -16.925 -12.669 8.883 1.00 92.19 563 LEU A O 1
ATOM 4557 N N . ASP A 1 564 ? -16.466 -14.868 8.740 1.00 91.56 564 ASP A N 1
ATOM 4558 C CA . ASP A 1 564 ? -15.662 -15.014 9.946 1.00 91.56 564 ASP A CA 1
ATOM 4559 C C . ASP A 1 564 ? -14.180 -14.985 9.551 1.00 91.56 564 ASP A C 1
ATOM 4561 O O . ASP A 1 564 ? -13.677 -15.912 8.908 1.00 91.56 564 ASP A O 1
ATOM 4565 N N . VAL A 1 565 ? -13.507 -13.885 9.894 1.00 91.50 565 VAL A N 1
ATOM 4566 C CA . VAL A 1 565 ? -12.105 -13.609 9.569 1.00 91.50 565 VAL A CA 1
ATOM 4567 C C . VAL A 1 565 ? -11.278 -13.621 10.850 1.00 91.50 565 VAL A C 1
ATOM 4569 O O . VAL A 1 565 ? -11.457 -12.775 11.727 1.00 91.50 565 VAL A O 1
ATOM 4572 N N . GLN A 1 566 ? -10.322 -14.542 10.941 1.00 91.31 566 GLN A N 1
ATOM 4573 C CA . GLN A 1 566 ? -9.337 -14.601 12.017 1.00 91.31 566 GLN A CA 1
ATOM 4574 C C . GLN A 1 566 ? -7.995 -14.038 11.544 1.00 91.31 566 GLN A C 1
ATOM 4576 O O . GLN A 1 566 ? -7.381 -14.564 10.615 1.00 91.31 566 GLN A O 1
ATOM 4581 N N . ARG A 1 567 ? -7.515 -12.999 12.230 1.00 89.69 567 ARG A N 1
ATOM 4582 C CA . ARG A 1 567 ? -6.140 -12.494 12.140 1.00 89.69 567 ARG A CA 1
ATOM 4583 C C . ARG A 1 567 ? -5.265 -13.271 13.108 1.00 89.69 567 ARG A C 1
ATOM 4585 O O . ARG A 1 567 ? -5.573 -13.321 14.298 1.00 89.69 567 ARG A O 1
ATOM 4592 N N . ILE A 1 568 ? -4.191 -13.862 12.598 1.00 91.88 568 ILE A N 1
ATOM 4593 C CA . ILE A 1 568 ? -3.298 -14.762 13.329 1.00 91.88 568 ILE A CA 1
ATOM 4594 C C . ILE A 1 568 ? -1.883 -14.200 13.222 1.00 91.88 568 ILE A C 1
ATOM 4596 O O . ILE A 1 568 ? -1.426 -13.883 12.130 1.00 91.88 568 ILE A O 1
ATOM 4600 N N . ILE A 1 569 ? -1.189 -14.068 14.346 1.00 93.19 569 ILE A N 1
ATOM 4601 C CA . ILE A 1 569 ? 0.164 -13.520 14.433 1.00 93.19 569 ILE A CA 1
ATOM 4602 C C . ILE A 1 569 ? 1.011 -14.549 15.176 1.00 93.19 569 ILE A C 1
ATOM 4604 O O . ILE A 1 569 ? 0.818 -14.797 16.367 1.00 93.19 569 ILE A O 1
ATOM 4608 N N . LEU A 1 570 ? 1.913 -15.184 14.432 1.00 92.62 570 LEU A N 1
ATOM 4609 C CA . LEU A 1 570 ? 2.713 -16.333 14.858 1.00 92.62 570 LEU A CA 1
ATOM 4610 C C . LEU A 1 570 ? 3.988 -15.923 15.614 1.00 92.62 570 LEU A C 1
ATOM 4612 O O . LEU A 1 570 ? 4.571 -16.725 16.342 1.00 92.62 570 LEU A O 1
ATOM 4616 N N . GLY A 1 571 ? 4.437 -14.687 15.402 1.00 92.25 571 GLY A N 1
ATOM 4617 C CA . GLY A 1 571 ? 5.712 -14.178 15.887 1.00 92.25 571 GLY A CA 1
ATOM 4618 C C . GLY A 1 571 ? 6.087 -12.856 15.223 1.00 92.25 571 GLY A C 1
ATOM 4619 O O . GLY A 1 571 ? 5.233 -12.171 14.650 1.00 92.25 571 GLY A O 1
ATOM 4620 N N . SER A 1 572 ? 7.372 -12.512 15.258 1.00 90.69 572 SER A N 1
ATOM 4621 C CA . SER A 1 572 ? 7.919 -11.336 14.585 1.00 90.69 572 SER A CA 1
ATOM 4622 C C . SER A 1 572 ? 9.312 -11.545 14.013 1.00 90.69 572 SER A C 1
ATOM 4624 O O . SER A 1 572 ? 10.107 -12.340 14.507 1.00 90.69 572 SER A O 1
ATOM 4626 N N . GLU A 1 573 ? 9.597 -10.792 12.958 1.00 86.88 573 GLU A N 1
ATOM 4627 C CA . GLU A 1 573 ? 10.903 -10.674 12.322 1.00 86.88 573 GLU A CA 1
ATOM 4628 C C . GLU A 1 573 ? 11.475 -9.305 12.695 1.00 86.88 573 GLU A C 1
ATOM 4630 O O . GLU A 1 573 ? 10.919 -8.268 12.322 1.00 86.88 573 GLU A O 1
ATOM 4635 N N . TYR A 1 574 ? 12.540 -9.292 13.497 1.00 88.94 574 TYR A N 1
ATOM 4636 C CA . TYR A 1 574 ? 13.082 -8.087 14.122 1.00 88.94 574 TYR A CA 1
ATOM 4637 C C . TYR A 1 574 ? 14.420 -7.660 13.513 1.00 88.94 574 TYR A C 1
ATOM 4639 O O . TYR A 1 574 ? 15.164 -8.445 12.925 1.00 88.94 574 TYR A O 1
ATOM 4647 N N . THR A 1 575 ? 14.746 -6.380 13.675 1.00 88.19 575 THR A N 1
ATOM 4648 C CA . THR A 1 575 ? 16.021 -5.766 13.296 1.00 88.19 575 THR A CA 1
ATOM 4649 C C . THR A 1 575 ? 16.484 -4.842 14.419 1.00 88.19 575 THR A C 1
ATOM 4651 O O . THR A 1 575 ? 15.839 -3.834 14.709 1.00 88.19 575 THR A O 1
ATOM 4654 N N . ILE A 1 576 ? 17.610 -5.188 15.037 1.00 90.19 576 ILE A N 1
ATOM 4655 C CA . ILE A 1 576 ? 18.280 -4.452 16.109 1.00 90.19 576 ILE A CA 1
ATOM 4656 C C . ILE A 1 576 ? 19.407 -3.610 15.514 1.00 90.19 576 ILE A C 1
ATOM 4658 O O . ILE A 1 576 ? 20.313 -4.147 14.886 1.00 90.19 576 ILE A O 1
ATOM 4662 N N . LYS A 1 577 ? 19.374 -2.297 15.743 1.00 90.62 577 LYS A N 1
ATOM 4663 C CA . LYS A 1 577 ? 20.383 -1.326 15.291 1.00 90.62 577 LYS A CA 1
ATOM 4664 C C . LYS A 1 577 ? 21.087 -0.693 16.482 1.00 90.62 577 LYS A C 1
ATOM 4666 O O . LYS A 1 577 ? 20.488 -0.542 17.543 1.00 90.62 577 LYS A O 1
ATOM 4671 N N . PHE A 1 578 ? 22.325 -0.253 16.284 1.00 88.06 578 PHE A N 1
ATOM 4672 C CA . PHE A 1 578 ? 23.167 0.325 17.330 1.00 88.06 578 PHE A CA 1
ATOM 4673 C C . PHE A 1 578 ? 23.253 1.856 17.230 1.00 88.06 578 PHE A C 1
ATOM 4675 O O . PHE A 1 578 ? 23.236 2.433 16.142 1.00 88.06 578 PHE A O 1
ATOM 4682 N N . HIS A 1 579 ? 23.312 2.539 18.374 1.00 82.44 579 HIS A N 1
ATOM 4683 C CA . HIS A 1 579 ? 23.335 3.999 18.465 1.00 82.44 579 HIS A CA 1
ATOM 4684 C C . HIS A 1 579 ? 24.775 4.527 18.378 1.00 82.44 579 HIS A C 1
ATOM 4686 O O . HIS A 1 579 ? 25.601 4.215 19.233 1.00 82.44 579 HIS A O 1
ATOM 4692 N N . ASN A 1 580 ? 25.066 5.359 17.370 1.00 70.94 580 ASN A N 1
ATOM 4693 C CA . ASN A 1 580 ? 26.393 5.945 17.101 1.00 70.94 580 ASN A CA 1
ATOM 4694 C C . ASN A 1 580 ? 27.545 4.921 17.027 1.00 70.94 580 ASN A C 1
ATOM 4696 O O . ASN A 1 580 ? 28.675 5.232 17.402 1.00 70.94 580 ASN A O 1
ATOM 4700 N N . SER A 1 581 ? 27.265 3.714 16.535 1.00 75.00 581 SER A N 1
ATOM 4701 C CA . SER A 1 581 ? 28.247 2.638 16.389 1.00 75.00 581 SER A CA 1
ATOM 4702 C C . SER A 1 581 ? 28.409 2.217 14.924 1.00 75.00 581 SER A C 1
ATOM 4704 O O . SER A 1 581 ? 27.419 2.229 14.191 1.00 75.00 581 SER A O 1
ATOM 4706 N N . PRO A 1 582 ? 29.619 1.808 14.490 1.00 68.69 582 PRO A N 1
ATOM 4707 C CA . PRO A 1 582 ? 29.827 1.131 13.213 1.00 68.69 582 PRO A CA 1
ATOM 4708 C C . PRO A 1 582 ? 29.387 -0.344 13.220 1.00 68.69 582 PRO A C 1
ATOM 4710 O O . PRO A 1 582 ? 29.465 -0.984 12.174 1.00 68.69 582 PRO A O 1
ATOM 4713 N N . ALA A 1 583 ? 28.967 -0.906 14.363 1.00 71.19 583 ALA A N 1
ATOM 4714 C CA . ALA A 1 583 ? 28.444 -2.267 14.401 1.00 71.19 583 ALA A CA 1
ATOM 4715 C C . ALA A 1 583 ? 27.161 -2.374 13.575 1.00 71.19 583 ALA A C 1
ATOM 4717 O O . ALA A 1 583 ? 26.244 -1.554 13.673 1.00 71.19 583 ALA A O 1
ATOM 4718 N N . GLU A 1 584 ? 27.113 -3.411 12.755 1.00 65.69 584 GLU A N 1
ATOM 4719 C CA . GLU A 1 584 ? 25.990 -3.667 11.874 1.00 65.69 584 GLU A CA 1
ATOM 4720 C C . GLU A 1 584 ? 24.806 -4.264 12.627 1.00 65.69 584 GLU A C 1
ATOM 4722 O O . GLU A 1 584 ? 24.945 -4.875 13.682 1.00 65.69 584 GLU A O 1
ATOM 4727 N N . GLU A 1 585 ? 23.626 -4.123 12.042 1.00 83.00 585 GLU A N 1
ATOM 4728 C CA . GLU A 1 585 ? 22.385 -4.588 12.644 1.00 83.00 585 GLU A CA 1
ATOM 4729 C C . GLU A 1 585 ? 22.287 -6.118 12.777 1.00 83.00 585 GLU A C 1
ATOM 4731 O O . GLU A 1 585 ? 22.693 -6.872 11.886 1.00 83.00 585 GLU A O 1
ATOM 4736 N N . ILE A 1 586 ? 21.688 -6.564 13.885 1.00 83.50 586 ILE A N 1
ATOM 4737 C CA . ILE A 1 586 ? 21.313 -7.963 14.127 1.00 83.50 586 ILE A CA 1
ATOM 4738 C C . ILE A 1 586 ? 19.873 -8.147 13.648 1.00 83.50 586 ILE A C 1
ATOM 4740 O O . ILE A 1 586 ? 18.997 -7.349 13.985 1.00 83.50 586 ILE A O 1
ATOM 4744 N N . ARG A 1 587 ? 19.600 -9.201 12.879 1.00 81.69 587 ARG A N 1
ATOM 4745 C CA . ARG A 1 587 ? 18.254 -9.538 12.390 1.00 81.69 587 ARG A CA 1
ATOM 4746 C C . ARG A 1 587 ? 17.913 -10.972 12.782 1.00 81.69 587 ARG A C 1
ATOM 4748 O O . ARG A 1 587 ? 18.797 -11.822 12.749 1.00 81.69 587 ARG A O 1
ATOM 4755 N N . GLY A 1 588 ? 16.660 -11.243 13.132 1.00 80.50 588 GLY A N 1
ATOM 4756 C CA . GLY A 1 588 ? 16.227 -12.578 13.553 1.00 80.50 588 GLY A CA 1
ATOM 4757 C C . GLY A 1 588 ? 14.711 -12.714 13.653 1.00 80.50 588 GLY A C 1
ATOM 4758 O O . GLY A 1 588 ? 13.974 -11.780 13.334 1.00 80.50 588 GLY A O 1
ATOM 4759 N N . VAL A 1 589 ? 14.252 -13.890 14.083 1.00 85.38 589 VAL A N 1
ATOM 4760 C CA . VAL A 1 589 ? 12.828 -14.234 14.202 1.00 85.38 589 VAL A CA 1
ATOM 4761 C C . VAL A 1 589 ? 12.520 -14.770 15.597 1.00 85.38 589 VAL A C 1
ATOM 4763 O O . VAL A 1 589 ? 13.306 -15.523 16.171 1.00 85.38 589 VAL A O 1
ATOM 4766 N N . VAL A 1 590 ? 11.358 -14.395 16.132 1.00 91.00 590 VAL A N 1
ATOM 4767 C CA . VAL A 1 590 ? 10.859 -14.851 17.432 1.00 91.00 590 VAL A CA 1
ATOM 4768 C C . VAL A 1 590 ? 9.383 -15.255 17.350 1.00 91.00 590 VAL A C 1
ATOM 4770 O O . VAL A 1 590 ? 8.551 -14.484 16.881 1.00 91.00 590 VAL A O 1
ATOM 4773 N N . GLY A 1 591 ? 9.053 -16.468 17.793 1.00 93.00 591 GLY A N 1
ATOM 4774 C CA . GLY A 1 591 ? 7.693 -16.997 17.938 1.00 93.00 591 GLY A CA 1
ATOM 4775 C C . GLY A 1 591 ? 7.138 -16.873 19.365 1.00 93.00 591 GLY A C 1
ATOM 4776 O O . GLY A 1 591 ? 7.774 -16.303 20.259 1.00 93.00 591 GLY A O 1
ATOM 4777 N N . PHE A 1 592 ? 5.951 -17.438 19.599 1.00 94.88 592 PHE A N 1
ATOM 4778 C CA . PHE A 1 592 ? 5.218 -17.305 20.865 1.00 94.88 592 PHE A CA 1
ATOM 4779 C C . PHE A 1 592 ? 4.943 -18.637 21.577 1.00 94.88 592 PHE A C 1
ATOM 4781 O O . PHE A 1 592 ? 4.572 -19.627 20.948 1.00 94.88 592 PHE A O 1
ATOM 4788 N N . THR A 1 593 ? 5.026 -18.625 22.910 1.00 94.81 593 THR A N 1
ATOM 4789 C CA . THR A 1 593 ? 4.447 -19.639 23.811 1.00 94.81 593 THR A CA 1
ATOM 4790 C C . THR A 1 593 ? 3.521 -18.965 24.823 1.00 94.81 593 THR A C 1
ATOM 4792 O O . THR A 1 593 ? 3.695 -17.792 25.151 1.00 94.81 593 THR A O 1
ATOM 4795 N N . ALA A 1 594 ? 2.523 -19.686 25.346 1.00 91.12 594 ALA A N 1
ATOM 4796 C CA . ALA A 1 594 ? 1.541 -19.107 26.272 1.00 91.12 594 ALA A CA 1
ATOM 4797 C C . ALA A 1 594 ? 2.169 -18.623 27.597 1.00 91.12 594 ALA A C 1
ATOM 4799 O O . ALA A 1 594 ? 1.760 -17.601 28.150 1.00 91.12 594 ALA A O 1
ATOM 4800 N N . ASN A 1 595 ? 3.163 -19.361 28.095 1.00 91.81 595 ASN A N 1
ATOM 4801 C CA . ASN A 1 595 ? 3.946 -19.070 29.293 1.00 91.81 595 ASN A CA 1
ATOM 4802 C C . ASN A 1 595 ? 5.341 -19.733 29.191 1.00 91.81 595 ASN A C 1
ATOM 4804 O O . ASN A 1 595 ? 5.641 -20.395 28.196 1.00 91.81 595 ASN A O 1
ATOM 4808 N N . GLU A 1 596 ? 6.194 -19.543 30.201 1.00 86.38 596 GLU A N 1
ATOM 4809 C CA . GLU A 1 596 ? 7.569 -20.080 30.236 1.00 86.38 596 GLU A CA 1
ATOM 4810 C C . GLU A 1 596 ? 7.637 -21.616 30.342 1.00 86.38 596 GLU A C 1
ATOM 4812 O O . GLU A 1 596 ? 8.601 -22.219 29.880 1.00 86.38 596 GLU A O 1
ATOM 4817 N N . GLU A 1 597 ? 6.608 -22.253 30.908 1.00 83.50 597 GLU A N 1
ATOM 4818 C CA . GLU A 1 597 ? 6.509 -23.713 31.073 1.00 83.50 597 GLU A CA 1
ATOM 4819 C C . GLU A 1 597 ? 5.940 -24.413 29.817 1.00 83.50 597 GLU A C 1
ATOM 4821 O O . GLU A 1 597 ? 6.083 -25.622 29.633 1.00 83.50 597 GLU A O 1
ATOM 4826 N N . SER A 1 598 ? 5.283 -23.654 28.936 1.00 81.50 598 SER A N 1
ATOM 4827 C CA . SER A 1 598 ? 4.602 -24.133 27.734 1.00 81.50 598 SER A CA 1
ATOM 4828 C C . SER A 1 598 ? 5.586 -24.385 26.596 1.00 81.50 598 SER A C 1
ATOM 4830 O O . SER A 1 598 ? 6.040 -23.451 25.939 1.00 81.50 598 SER A O 1
ATOM 4832 N N . LEU A 1 599 ? 5.811 -25.658 26.269 1.00 76.62 599 LEU A N 1
ATOM 4833 C CA . LEU A 1 599 ? 6.610 -26.072 25.108 1.00 76.62 599 LEU A CA 1
ATOM 4834 C C . LEU A 1 599 ? 5.872 -25.928 23.761 1.00 76.62 599 LEU A C 1
ATOM 4836 O O . LEU A 1 599 ? 6.502 -25.962 22.708 1.00 76.62 599 LEU A O 1
ATOM 4840 N N . SER A 1 600 ? 4.543 -25.780 23.767 1.00 85.75 600 SER A N 1
ATOM 4841 C CA . SER A 1 600 ? 3.739 -25.611 22.551 1.00 85.75 600 SER A CA 1
ATOM 4842 C C . SER A 1 600 ? 3.735 -24.166 22.049 1.00 85.75 600 SER A C 1
ATOM 4844 O O . SER A 1 600 ? 3.460 -23.241 22.820 1.00 85.75 600 SER A O 1
ATOM 4846 N N . ASN A 1 601 ? 3.953 -23.995 20.741 1.00 90.94 601 ASN A N 1
ATOM 4847 C CA . ASN A 1 601 ? 3.735 -22.730 20.037 1.00 90.94 601 ASN A CA 1
ATOM 4848 C C . ASN A 1 601 ? 2.270 -22.265 20.169 1.00 90.94 601 ASN A C 1
ATOM 4850 O O . ASN A 1 601 ? 1.349 -23.085 20.153 1.00 90.94 601 ASN A O 1
ATOM 4854 N N . CYS A 1 602 ? 2.051 -20.953 20.224 1.00 93.31 602 CYS A N 1
ATOM 4855 C CA . CYS A 1 602 ? 0.732 -20.324 20.125 1.00 93.31 602 CYS A CA 1
ATOM 4856 C C . CYS A 1 602 ? 0.762 -19.111 19.176 1.00 93.31 602 CYS A C 1
ATOM 4858 O O . CYS A 1 602 ? 1.796 -18.797 18.591 1.00 93.31 602 CYS A O 1
ATOM 4860 N N . ALA A 1 603 ? -0.374 -18.434 19.012 1.00 94.50 603 ALA A N 1
ATOM 4861 C CA . ALA A 1 603 ? -0.480 -17.178 18.279 1.00 94.50 603 ALA A CA 1
ATOM 4862 C C . ALA A 1 603 ? -1.226 -16.105 19.077 1.00 94.50 603 ALA A C 1
ATOM 4864 O O . ALA A 1 603 ? -2.152 -16.389 19.842 1.00 94.50 603 ALA A O 1
ATOM 4865 N N . LEU A 1 604 ? -0.867 -14.850 18.815 1.00 94.88 604 LEU A N 1
ATOM 4866 C CA . LEU A 1 604 ? -1.704 -13.695 19.131 1.00 94.88 604 LEU A CA 1
ATOM 4867 C C . LEU A 1 604 ? -2.666 -13.439 17.966 1.00 94.88 604 LEU A C 1
ATOM 4869 O O . LEU A 1 604 ? -2.362 -13.774 16.823 1.00 94.88 604 LEU A O 1
ATOM 4873 N N . GLY A 1 605 ? -3.827 -12.840 18.214 1.00 91.94 605 GLY A N 1
ATOM 4874 C CA . GLY A 1 605 ? -4.763 -12.564 17.129 1.00 91.94 605 GLY A CA 1
ATOM 4875 C C . GLY A 1 605 ? -6.108 -12.005 17.552 1.00 91.94 605 GLY A C 1
ATOM 4876 O O . GLY A 1 605 ? -6.346 -11.700 18.717 1.00 91.94 605 GLY A O 1
ATOM 4877 N N . TYR A 1 606 ? -7.002 -11.857 16.580 1.00 89.94 606 TYR A N 1
ATOM 4878 C CA . TYR A 1 606 ? -8.376 -11.417 16.805 1.00 89.94 606 TYR A CA 1
ATOM 4879 C C . TYR A 1 606 ? -9.304 -11.891 15.686 1.00 89.94 606 TYR A C 1
ATOM 4881 O O . TYR A 1 606 ? -8.859 -12.327 14.627 1.00 89.94 606 TYR A O 1
ATOM 4889 N N . GLN A 1 607 ? -10.605 -11.830 15.949 1.00 89.12 607 GLN A N 1
ATOM 4890 C CA . GLN A 1 607 ? -11.660 -12.327 15.073 1.00 89.12 607 GLN A CA 1
ATOM 4891 C C . GLN A 1 607 ? -12.595 -11.174 14.694 1.00 89.12 607 GLN A C 1
ATOM 4893 O O . GLN A 1 607 ? -12.916 -10.342 15.545 1.00 89.12 607 GLN A O 1
ATOM 4898 N N . ILE A 1 608 ? -13.018 -11.127 13.433 1.00 87.94 608 ILE A N 1
ATOM 4899 C CA . ILE A 1 608 ? -13.949 -10.137 12.884 1.00 87.94 608 ILE A CA 1
ATOM 4900 C C . ILE A 1 608 ? -15.088 -10.887 12.186 1.00 87.94 608 ILE A C 1
ATOM 4902 O O . ILE A 1 608 ? -14.830 -11.767 11.369 1.00 87.94 608 ILE A O 1
ATOM 4906 N N . LEU A 1 609 ? -16.337 -10.507 12.467 1.00 88.62 609 LEU A N 1
ATOM 4907 C CA . LEU A 1 609 ? -17.501 -10.896 11.665 1.00 88.62 609 LEU A CA 1
ATOM 4908 C C . LEU A 1 609 ? -17.858 -9.732 10.735 1.00 88.62 609 LEU A C 1
ATOM 4910 O O . LEU A 1 609 ? -18.282 -8.684 11.218 1.00 88.62 609 LEU A O 1
ATOM 4914 N N . THR A 1 610 ? -17.644 -9.876 9.429 1.00 90.44 610 THR A N 1
ATOM 4915 C CA . THR A 1 610 ? -17.660 -8.751 8.472 1.00 90.44 610 THR A CA 1
ATOM 4916 C C . THR A 1 610 ? -18.315 -9.102 7.136 1.00 90.44 610 THR A C 1
ATOM 4918 O O . THR A 1 610 ? -18.504 -10.274 6.803 1.00 90.44 610 THR A O 1
ATOM 4921 N N . GLU A 1 611 ? -18.695 -8.076 6.379 1.00 91.38 611 GLU A N 1
ATOM 4922 C CA . GLU A 1 611 ? -19.176 -8.217 5.005 1.00 91.38 611 GLU A CA 1
ATOM 4923 C C . GLU A 1 611 ? -18.003 -8.463 4.044 1.00 91.38 611 GLU A C 1
ATOM 4925 O O . GLU A 1 611 ? -16.852 -8.108 4.321 1.00 91.38 611 GLU A O 1
ATOM 4930 N N . GLY A 1 612 ? -18.290 -9.067 2.892 1.00 93.62 612 GLY A N 1
ATOM 4931 C CA . GLY A 1 612 ? -17.268 -9.416 1.914 1.00 93.62 612 GLY A CA 1
ATOM 4932 C C . GLY A 1 612 ? -17.793 -9.893 0.567 1.00 93.62 612 GLY A C 1
ATOM 4933 O O . GLY A 1 612 ? -18.998 -9.942 0.302 1.00 93.62 612 GLY A O 1
ATOM 4934 N N . ILE A 1 613 ? -16.851 -10.244 -0.300 1.00 94.44 613 ILE A N 1
ATOM 4935 C CA . ILE A 1 613 ? -17.077 -10.839 -1.615 1.00 94.44 613 ILE A CA 1
ATOM 4936 C C . ILE A 1 613 ? -16.032 -11.928 -1.824 1.00 94.44 613 ILE A C 1
ATOM 4938 O O . ILE A 1 613 ? -14.845 -11.709 -1.593 1.00 94.44 613 ILE A O 1
ATOM 4942 N N . CYS A 1 614 ? -16.469 -13.087 -2.291 1.00 94.88 614 CYS A N 1
ATOM 4943 C CA . CYS A 1 614 ? -15.603 -14.157 -2.758 1.00 94.88 614 CYS A CA 1
ATOM 4944 C C . CYS A 1 614 ? -15.666 -14.218 -4.287 1.00 94.88 614 CYS A C 1
ATOM 4946 O O . CYS A 1 614 ? -16.758 -14.272 -4.853 1.00 94.88 614 CYS A O 1
ATOM 4948 N N . PHE A 1 615 ? -14.509 -14.244 -4.941 1.00 95.75 615 PHE A N 1
ATOM 4949 C CA . PHE A 1 615 ? -14.357 -14.485 -6.373 1.00 95.75 615 PHE A CA 1
ATOM 4950 C C . PHE A 1 615 ? -13.623 -15.817 -6.554 1.00 95.75 615 PHE A C 1
ATOM 4952 O O . PHE A 1 615 ? -12.432 -15.900 -6.256 1.00 95.75 615 PHE A O 1
ATOM 4959 N N . ASP A 1 616 ? -14.329 -16.847 -7.020 1.00 95.25 616 ASP A N 1
ATOM 4960 C CA . ASP A 1 616 ? -13.706 -18.068 -7.536 1.00 95.25 616 ASP A CA 1
ATOM 4961 C C . ASP A 1 616 ? -13.298 -17.803 -8.991 1.00 95.25 616 ASP A C 1
ATOM 4963 O O . ASP A 1 616 ? -14.139 -17.470 -9.840 1.00 95.25 616 ASP A O 1
ATOM 4967 N N . LEU A 1 617 ? -12.003 -17.914 -9.265 1.00 95.38 617 LEU A N 1
ATOM 4968 C CA . LEU A 1 617 ? -11.409 -17.672 -10.571 1.00 95.38 617 LEU A CA 1
ATOM 4969 C C . LEU A 1 617 ? -11.522 -18.914 -11.462 1.00 95.38 617 LEU A C 1
ATOM 4971 O O . LEU A 1 617 ? -11.654 -20.045 -10.998 1.00 95.38 617 LEU A O 1
ATOM 4975 N N . ASN A 1 618 ? -11.459 -18.701 -12.770 1.00 92.62 618 ASN A N 1
ATOM 4976 C CA . ASN A 1 618 ? -11.285 -19.780 -13.734 1.00 92.62 618 ASN A CA 1
ATOM 4977 C C . ASN A 1 618 ? -9.867 -20.396 -13.576 1.00 92.62 618 ASN A C 1
ATOM 4979 O O . ASN A 1 618 ? -8.901 -19.640 -13.501 1.00 92.62 618 ASN A O 1
ATOM 4983 N N . PRO A 1 619 ? -9.682 -21.728 -13.522 1.00 86.25 619 PRO A N 1
ATOM 4984 C CA . PRO A 1 619 ? -8.340 -22.320 -13.438 1.00 86.25 619 PRO A CA 1
ATOM 4985 C C . PRO A 1 619 ? -7.523 -22.177 -14.738 1.00 86.25 619 PRO A C 1
ATOM 4987 O O . PRO A 1 619 ? -6.294 -22.184 -14.694 1.00 86.25 619 PRO A O 1
ATOM 4990 N N . ASP A 1 620 ? -8.179 -22.011 -15.894 1.00 85.56 620 ASP A N 1
ATOM 4991 C CA .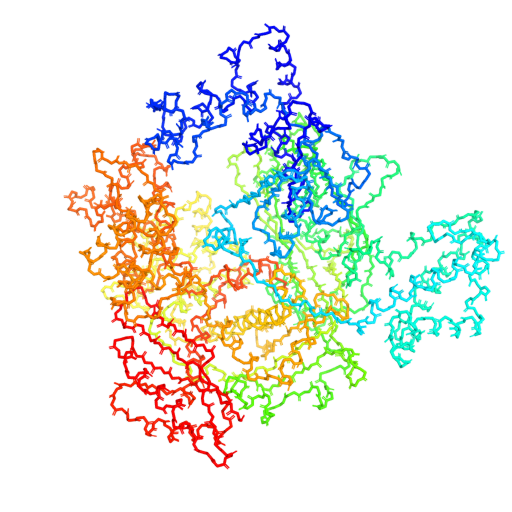 ASP A 1 620 ? -7.550 -22.007 -17.228 1.00 85.56 620 ASP A CA 1
ATOM 4992 C C . ASP A 1 620 ? -7.166 -20.602 -17.751 1.00 85.56 620 ASP A C 1
ATOM 4994 O O . ASP A 1 620 ? -7.038 -20.372 -18.956 1.00 85.56 620 ASP A O 1
ATOM 4998 N N . LEU A 1 621 ? -6.970 -19.626 -16.857 1.00 88.19 621 LEU A N 1
ATOM 4999 C CA . LEU A 1 621 ? -6.744 -18.220 -17.234 1.00 88.19 621 LEU A CA 1
ATOM 5000 C C . LEU A 1 621 ? -5.500 -17.994 -18.096 1.00 88.19 621 LEU A C 1
ATOM 5002 O O . LEU A 1 621 ? -5.498 -17.114 -18.956 1.00 88.19 621 LEU A O 1
ATOM 5006 N N . LEU A 1 622 ? -4.433 -18.755 -17.849 1.00 87.69 622 LEU A N 1
ATOM 5007 C CA . LEU A 1 622 ? -3.111 -18.513 -18.433 1.00 87.69 622 LEU A CA 1
ATOM 5008 C C . LEU A 1 622 ? -2.746 -19.514 -19.541 1.00 87.69 622 LEU A C 1
ATOM 5010 O O . LEU A 1 622 ? -1.775 -19.297 -20.261 1.00 87.69 622 LEU A O 1
ATOM 5014 N N . THR A 1 623 ? -3.537 -20.574 -19.741 1.00 78.88 623 THR A N 1
ATOM 5015 C CA . THR A 1 623 ? -3.197 -21.742 -20.582 1.00 78.88 623 THR A CA 1
ATOM 5016 C C . THR A 1 623 ? -3.050 -21.429 -22.079 1.00 78.88 623 THR A C 1
ATOM 5018 O O . THR A 1 623 ? -2.548 -22.256 -22.838 1.00 78.88 623 THR A O 1
ATOM 5021 N N . LYS A 1 624 ? -3.493 -20.245 -22.525 1.00 76.81 624 LYS A N 1
ATOM 5022 C CA . LYS A 1 624 ? -3.398 -19.758 -23.916 1.00 76.81 624 LYS A CA 1
ATOM 5023 C C . LYS A 1 624 ? -2.718 -18.389 -24.035 1.00 76.81 624 LYS A C 1
ATOM 5025 O O . LYS A 1 624 ? -2.815 -17.767 -25.093 1.00 76.81 624 LYS A O 1
ATOM 5030 N N . LEU A 1 625 ? -2.102 -17.889 -22.963 1.00 86.19 625 LEU A N 1
ATOM 5031 C CA . LEU A 1 625 ? -1.534 -16.544 -22.936 1.00 86.19 625 LEU A CA 1
ATOM 5032 C C . LEU A 1 625 ? -0.212 -16.490 -23.712 1.00 86.19 625 LEU A C 1
ATOM 5034 O O . LEU A 1 625 ? 0.670 -17.322 -23.510 1.00 86.19 625 LEU A O 1
ATOM 5038 N N . GLN A 1 626 ? -0.074 -15.500 -24.594 1.00 86.69 626 GLN A N 1
ATOM 5039 C CA . GLN A 1 626 ? 1.185 -15.195 -25.273 1.00 86.69 626 GLN A CA 1
ATOM 5040 C C . GLN A 1 626 ? 1.742 -13.862 -24.774 1.00 86.69 626 GLN A C 1
ATOM 5042 O O . GLN A 1 626 ? 1.005 -12.892 -24.615 1.00 86.69 626 GLN A O 1
ATOM 5047 N N . PHE A 1 627 ? 3.052 -13.821 -24.541 1.00 87.88 627 PHE A N 1
ATOM 5048 C CA . PHE A 1 627 ? 3.757 -12.640 -24.051 1.00 87.88 627 PHE A CA 1
ATOM 5049 C C . PHE A 1 627 ? 4.629 -12.032 -25.147 1.00 87.88 627 PHE A C 1
ATOM 5051 O O . PHE A 1 627 ? 5.286 -12.751 -25.904 1.00 87.88 627 PHE A O 1
ATOM 5058 N N . SER A 1 628 ? 4.717 -10.702 -25.179 1.00 84.25 628 SER A N 1
ATOM 5059 C CA . SER A 1 628 ? 5.810 -10.021 -25.876 1.00 84.25 628 SER A CA 1
ATOM 5060 C C . SER A 1 628 ? 7.175 -10.484 -25.339 1.00 84.25 628 SER A C 1
ATOM 5062 O O . SER A 1 628 ? 7.332 -10.747 -24.146 1.00 84.25 628 SER A O 1
ATOM 5064 N N . ALA A 1 629 ? 8.195 -10.555 -26.204 1.00 83.56 629 ALA A N 1
ATOM 5065 C CA . ALA A 1 629 ? 9.530 -11.043 -25.826 1.00 83.56 629 ALA A CA 1
ATOM 5066 C C . ALA A 1 629 ? 10.160 -10.252 -24.659 1.00 83.56 629 ALA A C 1
ATOM 5068 O O . ALA A 1 629 ? 10.869 -10.815 -23.829 1.00 83.56 629 ALA A O 1
ATOM 5069 N N . SER A 1 630 ? 9.859 -8.954 -24.583 1.00 80.25 630 SER A N 1
ATOM 5070 C CA . SER A 1 630 ? 10.239 -8.045 -23.497 1.00 80.25 630 SER A CA 1
ATOM 5071 C C . SER A 1 630 ? 9.598 -8.453 -22.162 1.00 80.25 630 SER A C 1
ATOM 5073 O O . SER A 1 630 ? 10.288 -8.687 -21.167 1.00 80.25 630 SER A O 1
ATOM 5075 N N . THR A 1 631 ? 8.276 -8.659 -22.163 1.00 84.94 631 THR A N 1
ATOM 5076 C CA . THR A 1 631 ? 7.515 -9.100 -20.985 1.00 84.94 631 THR A CA 1
ATOM 5077 C C . THR A 1 631 ? 7.936 -10.499 -20.532 1.00 84.94 631 THR A C 1
ATOM 5079 O O . THR A 1 631 ? 8.163 -10.695 -19.341 1.00 84.94 631 THR A O 1
ATOM 5082 N N . GLN A 1 632 ? 8.128 -11.444 -21.460 1.00 89.19 632 GLN A N 1
ATOM 5083 C CA . GLN A 1 632 ? 8.574 -12.810 -21.161 1.00 89.19 632 GLN A CA 1
ATOM 5084 C C . GLN A 1 632 ? 9.894 -12.827 -20.373 1.00 89.19 632 GLN A C 1
ATOM 5086 O O . GLN A 1 632 ? 9.988 -13.486 -19.342 1.00 89.19 632 GLN A O 1
ATOM 5091 N N . LYS A 1 633 ? 10.913 -12.078 -20.813 1.00 86.88 633 LYS A N 1
ATOM 5092 C CA . LYS A 1 633 ? 12.221 -12.061 -20.135 1.00 86.88 633 LYS A CA 1
ATOM 5093 C C . LYS A 1 633 ? 12.168 -11.395 -18.758 1.00 86.88 633 LYS A C 1
ATOM 5095 O O . LYS A 1 633 ? 12.762 -11.901 -17.808 1.00 86.88 633 LYS A O 1
ATOM 5100 N N . ASN A 1 634 ? 11.416 -10.300 -18.629 1.00 86.44 634 ASN A N 1
ATOM 5101 C CA . ASN A 1 634 ? 11.188 -9.650 -17.337 1.00 86.44 634 ASN A CA 1
ATOM 5102 C C . ASN A 1 634 ? 10.426 -10.574 -16.359 1.00 86.44 634 ASN A C 1
ATOM 5104 O O . ASN A 1 634 ? 10.730 -10.588 -15.165 1.00 86.44 634 ASN A O 1
ATOM 5108 N N . LEU A 1 635 ? 9.477 -11.384 -16.851 1.00 89.00 635 LEU A N 1
ATOM 5109 C CA . LEU A 1 635 ? 8.798 -12.419 -16.062 1.00 89.00 635 LEU A CA 1
ATOM 5110 C C . LEU A 1 635 ? 9.767 -13.522 -15.615 1.00 89.00 635 LEU A C 1
ATOM 5112 O O . LEU A 1 635 ? 9.769 -13.862 -14.435 1.00 89.00 635 LEU A O 1
ATOM 5116 N N . CYS A 1 636 ? 10.626 -14.038 -16.505 1.00 91.38 636 CYS A N 1
ATOM 5117 C CA . CYS A 1 636 ? 11.645 -15.035 -16.148 1.00 91.38 636 CYS A CA 1
ATOM 5118 C C . CYS A 1 636 ? 12.585 -14.529 -15.038 1.00 91.38 636 CYS A C 1
ATOM 5120 O O . CYS A 1 636 ? 12.797 -15.239 -14.057 1.00 91.38 636 CYS A O 1
ATOM 5122 N N . TYR A 1 637 ? 13.079 -13.288 -15.131 1.00 90.44 637 TYR A N 1
ATOM 5123 C CA . TYR A 1 637 ? 13.916 -12.671 -14.092 1.00 90.44 637 TYR A CA 1
ATOM 5124 C C . TYR A 1 637 ? 13.235 -12.654 -12.715 1.00 90.44 637 TYR A C 1
ATOM 5126 O O . TYR A 1 637 ? 13.808 -13.110 -11.722 1.00 90.44 637 TYR A O 1
ATOM 5134 N N . HIS A 1 638 ? 11.993 -12.164 -12.643 1.00 88.88 638 HIS A N 1
ATOM 5135 C CA . HIS A 1 638 ? 11.264 -12.105 -11.376 1.00 88.88 638 HIS A CA 1
ATOM 5136 C C . HIS A 1 638 ? 10.879 -13.494 -10.850 1.00 88.88 638 HIS A C 1
ATOM 5138 O O . HIS A 1 638 ? 10.927 -13.702 -9.638 1.00 88.88 638 HIS A O 1
ATOM 5144 N N . ALA A 1 639 ? 10.578 -14.450 -11.733 1.00 91.75 639 ALA A N 1
ATOM 5145 C CA . ALA A 1 639 ? 10.333 -15.842 -11.371 1.00 91.75 639 ALA A CA 1
ATOM 5146 C C . ALA A 1 639 ? 11.574 -16.498 -10.746 1.00 91.75 639 ALA A C 1
ATOM 5148 O O . ALA A 1 639 ? 11.460 -17.106 -9.684 1.00 91.75 639 ALA A O 1
ATOM 5149 N N . ILE A 1 640 ? 12.763 -16.328 -11.342 1.00 93.31 640 ILE A N 1
ATOM 5150 C CA . ILE A 1 640 ? 14.023 -16.870 -10.800 1.00 93.31 640 ILE A CA 1
ATOM 5151 C C . ILE A 1 640 ? 14.335 -16.227 -9.449 1.00 93.31 640 ILE A C 1
ATOM 5153 O O . ILE A 1 640 ? 14.633 -16.935 -8.488 1.00 93.31 640 ILE A O 1
ATOM 5157 N N . HIS A 1 641 ? 14.201 -14.900 -9.343 1.00 91.69 641 HIS A N 1
ATOM 5158 C CA . HIS A 1 641 ? 14.395 -14.187 -8.080 1.00 91.69 641 HIS A CA 1
ATOM 5159 C C . HIS A 1 641 ? 13.429 -14.683 -6.990 1.00 91.69 641 HIS A C 1
ATOM 5161 O O . HIS A 1 641 ? 13.846 -14.915 -5.855 1.00 91.69 641 HIS A O 1
ATOM 5167 N N . HIS A 1 642 ? 12.144 -14.862 -7.309 1.00 88.19 642 HIS A N 1
ATOM 5168 C CA . HIS A 1 642 ? 11.145 -15.339 -6.353 1.00 88.19 642 HIS A CA 1
ATOM 5169 C C . HIS A 1 642 ? 11.392 -16.798 -5.939 1.00 88.19 642 HIS A C 1
ATOM 5171 O O . HIS A 1 642 ? 11.403 -17.097 -4.743 1.00 88.19 642 HIS A O 1
ATOM 5177 N N . ALA A 1 643 ? 11.624 -17.695 -6.903 1.00 90.75 643 ALA A N 1
ATOM 5178 C CA . ALA A 1 643 ? 11.849 -19.116 -6.654 1.00 90.75 643 ALA A CA 1
ATOM 5179 C C . ALA A 1 643 ? 13.128 -19.350 -5.841 1.00 90.75 643 ALA A C 1
ATOM 5181 O O . ALA A 1 643 ? 13.082 -20.014 -4.810 1.00 90.75 643 ALA A O 1
ATOM 5182 N N . PHE A 1 644 ? 14.254 -18.749 -6.236 1.00 92.69 644 PHE A N 1
ATOM 5183 C CA . PHE A 1 644 ? 15.535 -18.966 -5.563 1.00 92.69 644 PHE A CA 1
ATOM 5184 C C . PHE A 1 644 ? 15.553 -18.411 -4.132 1.00 92.69 644 PHE A C 1
ATOM 5186 O O . PHE A 1 644 ? 15.984 -19.112 -3.218 1.00 92.69 644 PHE A O 1
ATOM 5193 N N . VAL A 1 645 ? 15.032 -17.197 -3.896 1.00 87.44 645 VAL A N 1
ATOM 5194 C CA . VAL A 1 645 ? 14.921 -16.658 -2.526 1.00 87.44 645 VAL A CA 1
ATOM 5195 C C . VAL A 1 645 ? 13.948 -17.496 -1.693 1.00 87.44 645 VAL A C 1
ATOM 5197 O O . VAL A 1 645 ? 14.229 -17.756 -0.523 1.00 87.44 645 VAL A O 1
ATOM 5200 N N . SER A 1 646 ? 12.849 -17.985 -2.279 1.00 83.56 646 SER A N 1
ATOM 5201 C CA . SER A 1 646 ? 11.930 -18.895 -1.581 1.00 83.56 646 SER A CA 1
ATOM 5202 C C . SER A 1 646 ? 12.623 -20.203 -1.192 1.00 83.56 646 SER A C 1
ATOM 5204 O O . SER A 1 646 ? 12.630 -20.532 -0.013 1.00 83.56 646 SER A O 1
ATOM 5206 N N . VAL A 1 647 ? 13.292 -20.903 -2.114 1.00 87.81 647 VAL A N 1
ATOM 5207 C CA . VAL A 1 647 ? 14.026 -22.149 -1.818 1.00 87.81 647 VAL A CA 1
ATOM 5208 C C . VAL A 1 647 ? 15.069 -21.926 -0.717 1.00 87.81 647 VAL A C 1
ATOM 5210 O O . VAL A 1 647 ? 15.049 -22.612 0.307 1.00 87.81 647 VAL A O 1
ATOM 5213 N N . LEU A 1 648 ? 15.932 -20.913 -0.851 1.00 86.81 648 LEU A N 1
ATOM 5214 C CA . LEU A 1 648 ? 16.971 -20.632 0.145 1.00 86.81 648 LEU A CA 1
ATOM 5215 C C . LEU A 1 648 ? 16.394 -20.342 1.539 1.00 86.81 648 LEU A C 1
ATOM 5217 O O . LEU A 1 648 ? 16.932 -20.829 2.529 1.00 86.81 648 LEU A O 1
ATOM 5221 N N . THR A 1 649 ? 15.304 -19.579 1.636 1.00 76.94 649 THR A N 1
ATOM 5222 C CA . THR A 1 649 ? 14.742 -19.153 2.932 1.00 76.94 649 THR A CA 1
ATOM 5223 C C . THR A 1 649 ? 13.766 -20.155 3.549 1.00 76.94 649 THR A C 1
ATOM 5225 O O . THR A 1 649 ? 13.652 -20.223 4.771 1.00 76.94 649 THR A O 1
ATOM 5228 N N . VAL A 1 650 ? 13.069 -20.945 2.730 1.00 75.56 650 VAL A N 1
ATOM 5229 C CA . VAL A 1 650 ? 11.970 -21.835 3.144 1.00 75.56 650 VAL A CA 1
ATOM 5230 C C . VAL A 1 650 ? 12.417 -23.298 3.223 1.00 75.56 650 VAL A C 1
ATOM 5232 O O . VAL A 1 650 ? 11.862 -24.062 4.014 1.00 75.56 650 VAL A O 1
ATOM 5235 N N . GLU A 1 651 ? 13.406 -23.724 2.439 1.00 82.06 651 GLU A N 1
ATOM 5236 C CA . GLU A 1 651 ? 13.947 -25.093 2.486 1.00 82.06 651 GLU A CA 1
ATOM 5237 C C . GLU A 1 651 ? 15.265 -25.146 3.255 1.00 82.06 651 GLU A C 1
ATOM 5239 O O . GLU A 1 651 ? 15.414 -25.975 4.149 1.00 82.06 651 GLU A O 1
ATOM 5244 N N . TYR A 1 652 ? 16.178 -24.212 2.974 1.00 83.00 652 TYR A N 1
ATOM 5245 C CA . TYR A 1 652 ? 17.523 -24.184 3.562 1.00 83.00 652 TYR A CA 1
ATOM 5246 C C . TYR A 1 652 ? 17.680 -23.218 4.748 1.00 83.00 652 TYR A C 1
ATOM 5248 O O . TYR A 1 652 ? 18.779 -23.097 5.285 1.00 83.00 652 TYR A O 1
ATOM 5256 N N . GLN A 1 653 ? 16.605 -22.529 5.156 1.00 74.25 653 GLN A N 1
ATOM 5257 C CA . GLN A 1 653 ? 16.578 -21.569 6.277 1.00 74.25 653 GLN A CA 1
ATOM 5258 C C . GLN A 1 653 ? 17.661 -20.467 6.205 1.00 74.25 653 GLN A C 1
ATOM 5260 O O . GLN A 1 653 ? 18.034 -19.868 7.214 1.00 74.25 653 GLN A O 1
ATOM 5265 N N . ALA A 1 654 ? 18.165 -20.162 5.007 1.00 77.25 654 ALA A N 1
ATOM 5266 C CA . ALA A 1 654 ? 19.150 -19.112 4.800 1.00 77.25 654 ALA A CA 1
ATOM 5267 C C . ALA A 1 654 ? 18.561 -17.730 5.126 1.00 77.25 654 ALA A C 1
ATOM 5269 O O . ALA A 1 654 ? 17.365 -17.478 4.964 1.00 77.25 654 ALA A O 1
ATOM 5270 N N . ASN A 1 655 ? 19.419 -16.794 5.540 1.00 75.94 655 ASN A N 1
ATOM 5271 C CA . ASN A 1 655 ? 18.996 -15.423 5.806 1.00 75.94 655 ASN A CA 1
ATOM 5272 C C . ASN A 1 655 ? 18.408 -14.775 4.537 1.00 75.94 655 ASN A C 1
ATOM 5274 O O . ASN A 1 655 ? 19.083 -14.706 3.509 1.00 75.94 655 ASN A O 1
ATOM 5278 N N . TYR A 1 656 ? 17.180 -14.251 4.637 1.00 76.44 656 TYR A N 1
ATOM 5279 C CA . TYR A 1 656 ? 16.439 -13.657 3.516 1.00 76.44 656 TYR A CA 1
ATOM 5280 C C . TYR A 1 656 ? 17.249 -12.624 2.726 1.00 76.44 656 TYR A C 1
ATOM 5282 O O . TYR A 1 656 ? 17.303 -12.686 1.502 1.00 76.44 656 TYR A O 1
ATOM 5290 N N . PHE A 1 657 ? 17.939 -11.719 3.417 1.00 72.75 657 PHE A N 1
ATOM 5291 C CA . PHE A 1 657 ? 18.681 -10.640 2.768 1.00 72.75 657 PHE A CA 1
ATOM 5292 C C . PHE A 1 657 ? 19.978 -11.142 2.137 1.00 72.75 657 PHE A C 1
ATOM 5294 O O . PHE A 1 657 ? 20.354 -10.680 1.067 1.00 72.75 657 PHE A O 1
ATOM 5301 N N . ALA A 1 658 ? 20.639 -12.133 2.741 1.00 81.94 658 ALA A N 1
ATOM 5302 C CA . ALA A 1 658 ? 21.786 -12.786 2.113 1.00 81.94 658 ALA A CA 1
ATOM 5303 C C . ALA A 1 658 ? 21.376 -13.538 0.831 1.00 81.94 658 ALA A C 1
ATOM 5305 O O . ALA A 1 658 ? 22.098 -13.473 -0.163 1.00 81.94 658 ALA A O 1
ATOM 5306 N N . ALA A 1 659 ? 20.203 -14.183 0.822 1.00 86.06 659 ALA A N 1
ATOM 5307 C CA . ALA A 1 659 ? 19.626 -14.800 -0.373 1.00 86.06 659 ALA A CA 1
ATOM 5308 C C . ALA A 1 659 ? 19.235 -13.755 -1.439 1.00 86.06 659 ALA A C 1
ATOM 5310 O O . ALA A 1 659 ? 19.519 -13.956 -2.618 1.00 86.06 659 ALA A O 1
ATOM 5311 N N . GLU A 1 660 ? 18.652 -12.620 -1.035 1.00 85.56 660 GLU A N 1
ATOM 5312 C CA . GLU A 1 660 ? 18.328 -11.484 -1.913 1.00 85.56 660 GLU A CA 1
ATOM 5313 C C . GLU A 1 660 ? 19.594 -10.869 -2.541 1.00 85.56 660 GLU A C 1
ATOM 5315 O O . GLU A 1 660 ? 19.654 -10.673 -3.754 1.00 85.56 660 GLU A O 1
ATOM 5320 N N . TYR A 1 661 ? 20.653 -10.622 -1.765 1.00 88.56 661 TYR A N 1
ATOM 5321 C CA . TYR A 1 661 ? 21.924 -10.137 -2.312 1.00 88.56 661 TYR A CA 1
ATOM 5322 C C . TYR A 1 661 ? 22.572 -11.161 -3.247 1.00 88.56 661 TYR A C 1
ATOM 5324 O O . TYR A 1 661 ? 23.041 -10.787 -4.322 1.00 88.56 661 TYR A O 1
ATOM 5332 N N . LEU A 1 662 ? 22.566 -12.445 -2.873 1.00 94.25 662 LEU A N 1
ATOM 5333 C CA . LEU A 1 662 ? 23.112 -13.511 -3.707 1.00 94.25 662 LEU A CA 1
ATOM 5334 C C . LEU A 1 662 ? 22.377 -13.589 -5.048 1.00 94.25 662 LEU A C 1
ATOM 5336 O O . LEU A 1 662 ? 23.031 -13.569 -6.086 1.00 94.25 662 LEU A O 1
ATOM 5340 N N . VAL A 1 663 ? 21.041 -13.624 -5.059 1.00 94.38 663 VAL A N 1
ATOM 5341 C CA . VAL A 1 663 ? 20.289 -13.778 -6.313 1.00 94.38 663 VAL A CA 1
ATOM 5342 C C . VAL A 1 663 ? 20.463 -12.584 -7.246 1.00 94.38 663 VAL A C 1
ATOM 5344 O O . VAL A 1 663 ? 20.624 -12.784 -8.446 1.00 94.38 663 VAL A O 1
ATOM 5347 N N . ASN A 1 664 ? 20.515 -11.359 -6.712 1.00 92.69 664 ASN A N 1
ATOM 5348 C CA . ASN A 1 664 ? 20.772 -10.165 -7.517 1.00 92.69 664 ASN A CA 1
ATOM 5349 C C . ASN A 1 664 ? 22.183 -10.197 -8.130 1.00 92.69 664 ASN A C 1
ATOM 5351 O O . ASN A 1 664 ? 22.340 -9.902 -9.310 1.00 92.69 664 ASN A O 1
ATOM 5355 N N . VAL A 1 665 ? 23.200 -10.633 -7.375 1.00 94.94 665 VAL A N 1
ATOM 5356 C CA . VAL A 1 665 ? 24.561 -10.848 -7.901 1.00 94.94 665 VAL A CA 1
ATOM 5357 C C . VAL A 1 665 ? 24.575 -11.918 -9.000 1.00 94.94 665 VAL A C 1
ATOM 5359 O O . VAL A 1 665 ? 25.115 -11.669 -10.078 1.00 94.94 665 VAL A O 1
ATOM 5362 N N . LEU A 1 666 ? 23.976 -13.091 -8.763 1.00 94.69 666 LEU A N 1
ATOM 5363 C CA . LEU A 1 666 ? 23.998 -14.199 -9.724 1.00 94.69 666 LEU A CA 1
ATOM 5364 C C . LEU A 1 666 ? 23.207 -13.878 -11.003 1.00 94.69 666 LEU A C 1
ATOM 5366 O O . LEU A 1 666 ? 23.694 -14.183 -12.089 1.00 94.69 666 LEU A O 1
ATOM 5370 N N . LEU A 1 667 ? 22.048 -13.214 -10.898 1.00 94.06 667 LEU A N 1
ATOM 5371 C CA . LEU A 1 667 ? 21.265 -12.755 -12.053 1.00 94.06 667 LEU A CA 1
ATOM 5372 C C . LEU A 1 667 ? 22.014 -11.693 -12.863 1.00 94.06 667 LEU A C 1
ATOM 5374 O O . LEU A 1 667 ? 22.090 -11.820 -14.081 1.00 94.06 667 LEU A O 1
ATOM 5378 N N . THR A 1 668 ? 22.646 -10.699 -12.222 1.00 92.88 668 THR A N 1
ATOM 5379 C CA . THR A 1 668 ? 23.482 -9.718 -12.938 1.00 92.88 668 THR A CA 1
ATOM 5380 C C . THR A 1 668 ? 24.561 -10.410 -13.784 1.00 92.88 668 THR A C 1
ATOM 5382 O O . THR A 1 668 ? 24.786 -10.012 -14.927 1.00 92.88 668 THR A O 1
ATOM 5385 N N . ILE A 1 669 ? 25.217 -11.454 -13.261 1.00 92.12 669 ILE A N 1
ATOM 5386 C CA . ILE A 1 669 ? 26.264 -12.194 -13.987 1.00 92.12 669 ILE A CA 1
ATOM 5387 C C . ILE A 1 669 ? 25.656 -13.058 -15.103 1.00 92.12 669 ILE A C 1
ATOM 5389 O O . ILE A 1 669 ? 26.097 -12.967 -16.248 1.00 92.12 669 ILE A O 1
ATOM 5393 N N . ALA A 1 670 ? 24.648 -13.876 -14.783 1.00 91.69 670 ALA A N 1
ATOM 5394 C CA . ALA A 1 670 ? 24.036 -14.818 -15.718 1.00 91.69 670 ALA A CA 1
ATOM 5395 C C . ALA A 1 670 ? 23.372 -14.114 -16.909 1.00 91.69 670 ALA A C 1
ATOM 5397 O O . ALA A 1 670 ? 23.587 -14.512 -18.051 1.00 91.69 670 ALA A O 1
ATOM 5398 N N . ASP A 1 671 ? 22.635 -13.031 -16.658 1.00 91.06 671 ASP A N 1
ATOM 5399 C CA . ASP A 1 671 ? 21.927 -12.285 -17.699 1.00 91.06 671 ASP A CA 1
ATOM 5400 C C . ASP A 1 671 ? 22.901 -11.483 -18.582 1.00 91.06 671 ASP A C 1
ATOM 5402 O O . ASP A 1 671 ? 22.736 -11.441 -19.800 1.00 91.06 671 ASP A O 1
ATOM 5406 N N . THR A 1 672 ? 23.978 -10.926 -18.004 1.00 88.75 672 THR A N 1
ATOM 5407 C CA . THR A 1 672 ? 25.060 -10.288 -18.785 1.00 88.75 672 THR A CA 1
ATOM 5408 C C . THR A 1 672 ? 25.779 -11.295 -19.686 1.00 88.75 672 THR A C 1
ATOM 5410 O O . THR A 1 672 ? 26.160 -10.958 -20.805 1.00 88.75 672 THR A O 1
ATOM 5413 N N . TRP A 1 673 ? 25.987 -12.526 -19.210 1.00 87.06 673 TRP A N 1
ATOM 5414 C CA . TRP A 1 673 ? 26.655 -13.578 -19.977 1.00 87.06 673 TRP A CA 1
ATOM 5415 C C . TRP A 1 673 ? 25.742 -14.130 -21.087 1.00 87.06 673 TRP A C 1
ATOM 5417 O O . TRP A 1 673 ? 26.169 -14.222 -22.236 1.00 87.06 673 TRP A O 1
ATOM 5427 N N . CYS A 1 674 ? 24.464 -14.396 -20.787 1.00 85.12 674 CYS A N 1
ATOM 5428 C CA . CYS A 1 674 ? 23.466 -14.829 -21.775 1.00 85.12 674 CYS A CA 1
ATOM 5429 C C . CYS A 1 674 ? 23.125 -13.743 -22.815 1.00 85.12 674 CYS A C 1
ATOM 5431 O O . CYS A 1 674 ? 22.696 -14.072 -23.918 1.00 85.12 674 CYS A O 1
ATOM 5433 N N . GLY A 1 675 ? 23.312 -12.459 -22.491 1.00 78.00 675 GLY A N 1
ATOM 5434 C CA . GLY A 1 675 ? 23.192 -11.347 -23.441 1.00 78.00 675 GLY A CA 1
ATOM 5435 C C . GLY A 1 675 ? 24.383 -11.186 -24.400 1.00 78.00 675 GLY A C 1
ATOM 5436 O O . GLY A 1 675 ? 24.308 -10.383 -25.330 1.00 78.00 675 GLY A O 1
ATOM 5437 N N . GLY A 1 676 ? 25.482 -11.919 -24.187 1.00 76.56 676 GLY A N 1
ATOM 5438 C CA . GLY A 1 676 ? 26.687 -11.878 -25.020 1.00 76.56 676 GLY A CA 1
ATOM 5439 C C . GLY A 1 676 ? 26.667 -12.837 -26.218 1.00 76.56 676 GLY A C 1
ATOM 5440 O O . GLY A 1 676 ? 25.889 -13.790 -26.278 1.00 76.56 676 GLY A O 1
ATOM 5441 N N . GLU A 1 677 ? 27.570 -12.618 -27.180 1.00 59.50 677 GLU A N 1
ATOM 5442 C CA . GLU A 1 677 ? 27.731 -13.512 -28.336 1.00 59.50 677 GLU A CA 1
ATOM 5443 C C . GLU A 1 677 ? 28.130 -14.932 -27.890 1.00 59.50 677 GLU A C 1
ATOM 5445 O O . GLU A 1 677 ? 29.224 -15.153 -27.372 1.00 59.50 677 GLU A O 1
ATOM 5450 N N . GLY A 1 678 ? 27.238 -15.902 -28.118 1.00 62.25 678 GLY A N 1
ATOM 5451 C CA . GLY A 1 678 ? 27.447 -17.316 -27.783 1.00 62.25 678 GLY A CA 1
ATOM 5452 C C . GLY A 1 678 ? 26.893 -17.766 -26.424 1.00 62.25 678 GLY A C 1
ATOM 5453 O O . GLY A 1 678 ? 27.011 -18.949 -26.108 1.00 62.25 678 GLY A O 1
ATOM 5454 N N . GLY A 1 679 ? 26.275 -16.877 -25.640 1.00 69.88 679 GLY A N 1
ATOM 5455 C CA . GLY A 1 679 ? 25.645 -17.237 -24.368 1.00 69.88 679 GLY A CA 1
ATOM 5456 C C . GLY A 1 679 ? 24.331 -18.013 -24.543 1.00 69.88 679 GLY A C 1
ATOM 5457 O O . GLY A 1 679 ? 23.434 -17.575 -25.262 1.00 69.88 679 GLY A O 1
ATOM 5458 N N . THR A 1 680 ? 24.192 -19.156 -23.865 1.00 78.12 680 THR A N 1
ATOM 5459 C CA . THR A 1 680 ? 22.950 -19.954 -23.787 1.00 78.12 680 THR A CA 1
ATOM 5460 C C . THR A 1 680 ? 22.714 -20.472 -22.360 1.00 78.12 680 THR A C 1
ATOM 5462 O O . THR A 1 680 ? 23.684 -20.849 -21.698 1.00 78.12 680 THR A O 1
ATOM 5465 N N . PRO A 1 681 ? 21.466 -20.551 -21.852 1.00 76.00 681 PRO A N 1
ATOM 5466 C CA . PRO A 1 681 ? 21.187 -21.069 -20.505 1.00 76.00 681 PRO A CA 1
ATOM 5467 C C . PRO A 1 681 ? 21.797 -22.454 -20.227 1.00 76.00 681 PRO A C 1
ATOM 5469 O O . PRO A 1 681 ? 22.173 -22.754 -19.094 1.00 76.00 681 PRO A O 1
ATOM 5472 N N . GLU A 1 682 ? 21.937 -23.283 -21.262 1.00 72.88 682 GLU A N 1
ATOM 5473 C CA . GLU A 1 682 ? 22.602 -24.584 -21.217 1.00 72.88 682 GLU A CA 1
ATOM 5474 C C . GLU A 1 682 ? 24.120 -24.442 -21.017 1.00 72.88 682 GLU A C 1
ATOM 5476 O O . GLU A 1 682 ? 24.680 -25.062 -20.112 1.00 72.88 682 GLU A O 1
ATOM 5481 N N . GLY A 1 683 ? 24.779 -23.594 -21.818 1.00 76.00 683 GLY A N 1
ATOM 5482 C CA . GLY A 1 683 ? 26.224 -23.347 -21.748 1.00 76.00 683 GLY A CA 1
ATOM 5483 C C . GLY A 1 683 ? 26.671 -22.587 -20.495 1.00 76.00 683 GLY A C 1
ATOM 5484 O O . GLY A 1 683 ? 27.845 -22.645 -20.127 1.00 76.00 683 GLY A O 1
ATOM 5485 N N . LEU A 1 684 ? 25.743 -21.922 -19.797 1.00 82.38 684 LEU A N 1
ATOM 5486 C CA . LEU A 1 684 ? 26.021 -21.237 -18.533 1.00 82.38 684 LEU A CA 1
ATOM 5487 C C . LEU A 1 684 ? 26.614 -22.207 -17.495 1.00 82.38 684 LEU A C 1
ATOM 5489 O O . LEU A 1 684 ? 27.536 -21.835 -16.774 1.00 82.38 684 LEU A O 1
ATOM 5493 N N . ARG A 1 685 ? 26.149 -23.465 -17.448 1.00 81.50 685 ARG A N 1
ATOM 5494 C CA . ARG A 1 685 ? 26.592 -24.465 -16.455 1.00 81.50 685 ARG A CA 1
ATOM 5495 C C . ARG A 1 685 ? 28.090 -24.760 -16.499 1.00 81.50 685 ARG A C 1
ATOM 5497 O O . ARG A 1 685 ? 28.686 -24.942 -15.443 1.00 81.50 685 ARG A O 1
ATOM 5504 N N . ASP A 1 686 ? 28.686 -24.778 -17.687 1.00 77.19 686 ASP A N 1
ATOM 5505 C CA . ASP A 1 686 ? 30.104 -25.109 -17.863 1.00 77.19 686 ASP A CA 1
ATOM 5506 C C . ASP A 1 686 ? 31.023 -23.944 -17.446 1.00 77.19 686 ASP A C 1
ATOM 5508 O O . ASP A 1 686 ? 32.148 -24.158 -16.991 1.00 77.19 686 ASP A O 1
ATOM 5512 N N . TRP A 1 687 ? 30.536 -22.703 -17.555 1.00 79.44 687 TRP A N 1
ATOM 5513 C CA . TRP A 1 687 ? 31.279 -21.484 -17.207 1.00 79.44 687 TRP A CA 1
ATOM 5514 C C . TRP A 1 687 ? 31.084 -21.047 -15.742 1.00 79.44 687 TRP A C 1
ATOM 5516 O O . TRP A 1 687 ? 32.003 -20.508 -15.121 1.00 79.44 687 TRP A O 1
ATOM 5526 N N . PHE A 1 688 ? 29.899 -21.285 -15.176 1.00 80.62 688 PHE A N 1
ATOM 5527 C CA . PHE A 1 688 ? 29.444 -20.772 -13.875 1.00 80.62 688 PHE A CA 1
ATOM 5528 C C . PHE A 1 688 ? 29.833 -21.707 -12.708 1.00 80.62 688 PHE A C 1
ATOM 5530 O O . PHE A 1 688 ? 29.021 -22.035 -11.839 1.00 80.62 688 PHE A O 1
ATOM 5537 N N . THR A 1 689 ? 31.085 -22.177 -12.704 1.00 76.88 689 THR A N 1
ATOM 5538 C CA . THR A 1 689 ? 31.618 -23.156 -11.740 1.00 76.88 689 THR A CA 1
ATOM 5539 C C . THR A 1 689 ? 32.588 -22.522 -10.732 1.00 76.88 689 THR A C 1
ATOM 5541 O O . THR A 1 689 ? 33.324 -21.584 -11.044 1.00 76.88 689 THR A O 1
ATOM 5544 N N . ARG A 1 690 ? 32.606 -23.035 -9.488 1.00 65.19 690 ARG A N 1
ATOM 5545 C CA . ARG A 1 690 ? 33.500 -22.539 -8.419 1.00 65.19 690 ARG A CA 1
ATOM 5546 C C . ARG A 1 690 ? 34.970 -22.705 -8.835 1.00 65.19 690 ARG A C 1
ATOM 5548 O O . ARG A 1 690 ? 35.383 -23.811 -9.175 1.00 65.19 690 ARG A O 1
ATOM 5555 N N . GLY A 1 691 ? 35.768 -21.638 -8.745 1.00 64.12 691 GLY A N 1
ATOM 5556 C CA . GLY A 1 691 ? 37.192 -21.658 -9.109 1.00 64.12 691 GLY A CA 1
ATOM 5557 C C . GLY A 1 691 ? 37.479 -21.457 -10.602 1.00 64.12 691 GLY A C 1
ATOM 5558 O O . GLY A 1 691 ? 38.642 -21.509 -11.009 1.00 64.12 691 GLY A O 1
ATOM 5559 N N . HIS A 1 692 ? 36.456 -21.216 -11.430 1.00 78.12 692 HIS A N 1
ATOM 5560 C CA . HIS A 1 692 ? 36.660 -20.729 -12.789 1.00 78.12 692 HIS A CA 1
ATOM 5561 C C . HIS A 1 692 ? 37.051 -19.243 -12.744 1.00 78.12 692 HIS A C 1
ATOM 5563 O O . HIS A 1 692 ? 36.265 -18.386 -12.341 1.00 78.12 692 HIS A O 1
ATOM 5569 N N . SER A 1 693 ? 38.275 -18.918 -13.171 1.00 81.31 693 SER A N 1
ATOM 5570 C CA . SER A 1 693 ? 38.892 -17.605 -12.915 1.00 81.31 693 SER A CA 1
ATOM 5571 C C . SER A 1 693 ? 38.110 -16.409 -13.467 1.00 81.31 693 SER A C 1
ATOM 5573 O O . SER A 1 693 ? 38.144 -15.335 -12.872 1.00 81.31 693 SER A O 1
ATOM 5575 N N . GLN A 1 694 ? 37.380 -16.575 -14.574 1.00 81.75 694 GLN A N 1
ATOM 5576 C CA . GLN A 1 694 ? 36.510 -15.523 -15.110 1.00 81.75 694 GLN A CA 1
ATOM 5577 C C . GLN A 1 694 ? 35.245 -15.325 -14.266 1.00 81.75 694 GLN A C 1
ATOM 5579 O O . GLN A 1 694 ? 34.825 -14.187 -14.070 1.00 81.75 694 GLN A O 1
ATOM 5584 N N . PHE A 1 695 ? 34.661 -16.409 -13.743 1.00 85.50 695 PHE A N 1
ATOM 5585 C CA . PHE A 1 695 ? 33.486 -16.334 -12.875 1.00 85.50 695 PHE A CA 1
ATOM 5586 C C . PHE A 1 695 ? 33.832 -15.624 -11.561 1.00 85.50 695 PHE A C 1
ATOM 5588 O O . PHE A 1 695 ? 33.115 -14.710 -11.166 1.00 85.50 695 PHE A O 1
ATOM 5595 N N . ASP A 1 696 ? 34.964 -15.964 -10.937 1.00 86.81 696 ASP A N 1
ATOM 5596 C CA . ASP A 1 696 ? 35.406 -15.332 -9.686 1.00 86.81 696 ASP A CA 1
ATOM 5597 C C . ASP A 1 696 ? 35.665 -13.817 -9.853 1.00 86.81 696 ASP A C 1
ATOM 5599 O O . ASP A 1 696 ? 35.344 -13.030 -8.959 1.00 86.81 696 ASP A O 1
ATOM 5603 N N . ILE A 1 697 ? 36.176 -13.383 -11.017 1.00 87.81 697 ILE A N 1
ATOM 5604 C CA . ILE A 1 697 ? 36.314 -11.955 -11.367 1.00 87.81 697 ILE A CA 1
ATOM 5605 C C . ILE A 1 697 ? 34.934 -11.301 -11.514 1.00 87.81 697 ILE A C 1
ATOM 5607 O O . ILE A 1 697 ? 34.673 -10.285 -10.873 1.00 87.81 697 ILE A O 1
ATOM 5611 N N . CYS A 1 698 ? 34.025 -11.886 -12.303 1.00 89.06 698 CYS A N 1
ATOM 5612 C CA . CYS A 1 698 ? 32.672 -11.349 -12.480 1.00 89.06 698 CYS A CA 1
ATOM 5613 C C . CYS A 1 698 ? 31.885 -11.286 -11.160 1.00 89.06 698 CYS A C 1
ATOM 5615 O O . CYS A 1 698 ? 31.140 -10.332 -10.937 1.00 89.06 698 CYS A O 1
ATOM 5617 N N . LEU A 1 699 ? 32.080 -12.263 -10.271 1.00 91.06 699 LEU A N 1
ATOM 5618 C CA . LEU A 1 699 ? 31.496 -12.308 -8.934 1.00 91.06 699 LEU A CA 1
ATOM 5619 C C . LEU A 1 699 ? 31.991 -11.145 -8.067 1.00 91.06 699 LEU A C 1
ATOM 5621 O O . LEU A 1 699 ? 31.179 -10.407 -7.504 1.00 91.06 699 LEU A O 1
ATOM 5625 N N . ALA A 1 700 ? 33.308 -10.940 -8.004 1.00 90.81 700 ALA A N 1
ATOM 5626 C CA . ALA A 1 700 ? 33.900 -9.816 -7.288 1.00 90.81 700 ALA A CA 1
ATOM 5627 C C . ALA A 1 700 ? 33.453 -8.461 -7.870 1.00 90.81 700 ALA A C 1
ATOM 5629 O O . ALA A 1 700 ? 33.103 -7.560 -7.105 1.00 90.81 700 ALA A O 1
ATOM 5630 N N . ASP A 1 701 ? 33.399 -8.320 -9.197 1.00 90.75 701 ASP A N 1
ATOM 5631 C CA . ASP A 1 701 ? 32.978 -7.089 -9.876 1.00 90.75 701 ASP A CA 1
ATOM 5632 C C . ASP A 1 701 ? 31.495 -6.765 -9.656 1.00 90.75 701 ASP A C 1
ATOM 5634 O O . ASP A 1 701 ? 31.141 -5.588 -9.503 1.00 90.75 701 ASP A O 1
ATOM 5638 N N . ALA A 1 702 ? 30.624 -7.779 -9.652 1.00 92.44 702 ALA A N 1
ATOM 5639 C CA . ALA A 1 702 ? 29.195 -7.625 -9.400 1.00 92.44 702 ALA A CA 1
ATOM 5640 C C . ALA A 1 702 ? 28.929 -7.232 -7.939 1.00 92.44 702 ALA A C 1
ATOM 5642 O O . ALA A 1 702 ? 28.187 -6.282 -7.689 1.00 92.44 702 ALA A O 1
ATOM 5643 N N . ILE A 1 703 ? 29.586 -7.897 -6.984 1.00 92.44 703 ILE A N 1
ATOM 5644 C CA . ILE A 1 703 ? 29.478 -7.606 -5.547 1.00 92.44 703 ILE A CA 1
ATOM 5645 C C . ILE A 1 703 ? 29.979 -6.193 -5.216 1.00 92.44 703 ILE A C 1
ATOM 5647 O O . ILE A 1 703 ? 29.277 -5.430 -4.548 1.00 92.44 703 ILE A O 1
ATOM 5651 N N . ASN A 1 704 ? 31.192 -5.848 -5.661 1.00 89.69 704 ASN A N 1
ATOM 5652 C CA . ASN A 1 704 ? 31.880 -4.647 -5.189 1.00 89.69 704 ASN A CA 1
ATOM 5653 C C . ASN A 1 704 ? 31.402 -3.364 -5.863 1.00 89.69 704 ASN A C 1
ATOM 5655 O O . ASN A 1 704 ? 31.304 -2.344 -5.186 1.00 89.69 704 ASN A O 1
ATOM 5659 N N . GLU A 1 705 ? 31.106 -3.379 -7.169 1.00 87.88 705 GLU A N 1
ATOM 5660 C CA . GLU A 1 705 ? 30.811 -2.119 -7.864 1.00 87.88 705 GLU A CA 1
ATOM 5661 C C . GLU A 1 705 ? 29.586 -2.091 -8.773 1.00 87.88 705 GLU A C 1
ATOM 5663 O O . GLU A 1 705 ? 29.305 -1.017 -9.310 1.00 87.88 705 GLU A O 1
ATOM 5668 N N . ILE A 1 706 ? 28.829 -3.187 -8.890 1.00 90.56 706 ILE A N 1
ATOM 5669 C CA . ILE A 1 706 ? 27.428 -3.111 -9.335 1.00 90.56 706 ILE A CA 1
ATOM 5670 C C . ILE A 1 706 ? 26.527 -2.991 -8.105 1.00 90.56 706 ILE A C 1
ATOM 5672 O O . ILE A 1 706 ? 25.937 -1.941 -7.879 1.00 90.56 706 ILE A O 1
ATOM 5676 N N . GLN A 1 707 ? 26.495 -4.030 -7.268 1.00 87.75 707 GLN A N 1
ATOM 5677 C CA . GLN A 1 707 ? 25.624 -4.114 -6.093 1.00 87.75 707 GLN A CA 1
ATOM 5678 C C . GLN A 1 707 ? 26.138 -3.307 -4.883 1.00 87.75 707 GLN A C 1
ATOM 5680 O O . GLN A 1 707 ? 25.366 -3.027 -3.970 1.00 87.75 707 GLN A O 1
ATOM 5685 N N . GLN A 1 708 ? 27.421 -2.911 -4.878 1.00 86.69 708 GLN A N 1
ATOM 5686 C CA . GLN A 1 708 ? 28.050 -2.054 -3.854 1.00 86.69 708 GLN A CA 1
ATOM 5687 C C . GLN A 1 708 ? 27.814 -2.538 -2.406 1.00 86.69 708 GLN A C 1
ATOM 5689 O O . GLN A 1 708 ? 27.542 -1.751 -1.496 1.00 86.69 708 GLN A O 1
ATOM 5694 N N . LEU A 1 709 ? 27.895 -3.855 -2.188 1.00 84.31 709 LEU A N 1
ATOM 5695 C CA . LEU A 1 709 ? 27.562 -4.480 -0.904 1.00 84.31 709 LEU A CA 1
ATOM 5696 C C . LEU A 1 709 ? 28.568 -4.107 0.204 1.00 84.31 709 LEU A C 1
ATOM 5698 O O . LEU A 1 709 ? 29.779 -4.098 -0.026 1.00 84.31 709 LEU A O 1
ATOM 5702 N N . SER A 1 710 ? 28.075 -3.876 1.431 1.00 79.62 710 SER A N 1
ATOM 5703 C CA . SER A 1 710 ? 28.922 -3.696 2.625 1.00 79.62 710 SER A CA 1
ATOM 5704 C C . SER A 1 710 ? 29.707 -4.966 2.955 1.00 79.62 710 SER A C 1
ATOM 5706 O O . SER A 1 710 ? 29.254 -6.068 2.651 1.00 79.62 710 SER A O 1
ATOM 5708 N N . SER A 1 711 ? 30.853 -4.840 3.628 1.00 78.25 711 SER A N 1
ATOM 5709 C CA . SER A 1 711 ? 31.784 -5.950 3.884 1.00 78.25 711 SER A CA 1
ATOM 5710 C C . SER A 1 711 ? 31.131 -7.219 4.455 1.00 78.25 711 SER A C 1
ATOM 5712 O O . SER A 1 711 ? 31.478 -8.315 4.020 1.00 78.25 711 SER A O 1
ATOM 5714 N N . LYS A 1 712 ? 30.155 -7.113 5.368 1.00 70.81 712 LYS A N 1
ATOM 5715 C CA . LYS A 1 712 ? 29.416 -8.280 5.886 1.00 70.81 712 LYS A CA 1
ATOM 5716 C C . LYS A 1 712 ? 28.388 -8.831 4.912 1.00 70.81 712 LYS A C 1
ATOM 5718 O O . LYS A 1 712 ? 28.229 -10.042 4.845 1.00 70.81 712 LYS A O 1
ATOM 5723 N N . ASN A 1 713 ? 27.727 -7.989 4.119 1.00 80.06 713 ASN A N 1
ATOM 5724 C CA . ASN A 1 713 ? 26.852 -8.462 3.046 1.00 80.06 713 ASN A CA 1
ATOM 5725 C C . ASN A 1 713 ? 27.671 -9.217 1.985 1.00 80.06 713 ASN A C 1
ATOM 5727 O O . ASN A 1 713 ? 27.239 -10.272 1.527 1.00 80.06 713 ASN A O 1
ATOM 5731 N N . GLN A 1 714 ? 28.892 -8.758 1.676 1.00 86.25 714 GLN A N 1
ATOM 5732 C CA . GLN A 1 714 ? 29.845 -9.523 0.863 1.00 86.25 714 GLN A CA 1
ATOM 5733 C C . GLN A 1 714 ? 30.193 -10.861 1.527 1.00 86.25 714 GLN A C 1
ATOM 5735 O O . GLN A 1 714 ? 30.091 -11.905 0.889 1.00 86.25 714 GLN A O 1
ATOM 5740 N N . GLN A 1 715 ? 30.577 -10.854 2.810 1.00 84.25 715 GLN A N 1
ATOM 5741 C CA . GLN A 1 715 ? 30.908 -12.077 3.551 1.00 84.25 715 GLN A CA 1
ATOM 5742 C C . GLN A 1 715 ? 29.737 -13.064 3.599 1.00 84.25 715 GLN A C 1
ATOM 5744 O O . GLN A 1 715 ? 29.966 -14.246 3.380 1.00 84.25 715 GLN A O 1
ATOM 5749 N N . ALA A 1 716 ? 28.503 -12.601 3.811 1.00 80.75 716 ALA A N 1
ATOM 5750 C CA . ALA A 1 716 ? 27.301 -13.430 3.818 1.00 80.75 716 ALA A CA 1
ATOM 5751 C C . ALA A 1 716 ? 27.041 -14.063 2.440 1.00 80.75 716 ALA A C 1
ATOM 5753 O O . ALA A 1 716 ? 26.816 -15.268 2.350 1.00 80.75 716 ALA A O 1
ATOM 5754 N N . VAL A 1 717 ? 27.164 -13.288 1.354 1.00 89.19 717 VAL A N 1
ATOM 5755 C CA . VAL A 1 717 ? 27.091 -13.808 -0.024 1.00 89.19 717 VAL A CA 1
ATOM 5756 C C . VAL A 1 717 ? 28.189 -14.852 -0.273 1.00 89.19 717 VAL A C 1
ATOM 5758 O O . VAL A 1 717 ? 27.895 -15.950 -0.745 1.00 89.19 717 VAL A O 1
ATOM 5761 N N . TYR A 1 718 ? 29.438 -14.580 0.118 1.00 89.38 718 TYR A N 1
ATOM 5762 C CA . TYR A 1 718 ? 30.537 -15.546 -0.002 1.00 89.38 718 TYR A CA 1
ATOM 5763 C C . TYR A 1 718 ? 30.370 -16.781 0.898 1.00 89.38 718 TYR A C 1
ATOM 5765 O O . TYR A 1 718 ? 30.812 -17.858 0.508 1.00 89.38 718 TYR A O 1
ATOM 5773 N N . GLN A 1 719 ? 29.752 -16.664 2.076 1.00 88.06 719 GLN A N 1
ATOM 5774 C CA . GLN A 1 719 ? 29.437 -17.792 2.960 1.00 88.06 719 GLN A CA 1
ATOM 5775 C C . GLN A 1 719 ? 28.380 -18.700 2.332 1.00 88.06 719 GLN A C 1
ATOM 5777 O O . GLN A 1 719 ? 28.582 -19.911 2.295 1.00 88.06 719 GLN A O 1
ATOM 5782 N N . LEU A 1 720 ? 27.306 -18.133 1.767 1.00 88.44 720 LEU A N 1
ATOM 5783 C CA . LEU A 1 720 ? 26.320 -18.907 1.011 1.00 88.44 720 LEU A CA 1
ATOM 5784 C C . LEU A 1 720 ? 26.991 -19.623 -0.174 1.00 88.44 720 LEU A C 1
ATOM 5786 O O . LEU A 1 720 ? 26.873 -20.841 -0.290 1.00 88.44 720 LEU A O 1
ATOM 5790 N N . ILE A 1 721 ? 27.773 -18.912 -0.995 1.00 87.31 721 ILE A N 1
ATOM 5791 C CA . ILE A 1 721 ? 28.491 -19.497 -2.147 1.00 87.31 721 ILE A CA 1
ATOM 5792 C C . ILE A 1 721 ? 29.471 -20.604 -1.728 1.00 87.31 721 ILE A C 1
ATOM 5794 O O . ILE A 1 721 ? 29.664 -21.560 -2.476 1.00 87.31 721 ILE A O 1
ATOM 5798 N N . LYS A 1 722 ? 30.092 -20.503 -0.547 1.00 85.50 722 LYS A N 1
ATOM 5799 C CA . LYS A 1 722 ? 31.029 -21.513 -0.025 1.00 85.50 722 LYS A CA 1
ATOM 5800 C C . LYS A 1 722 ? 30.358 -22.664 0.722 1.00 85.50 722 LYS A C 1
ATOM 5802 O O . LYS A 1 722 ? 31.047 -23.637 1.006 1.00 85.50 722 LYS A O 1
ATOM 5807 N N . SER A 1 723 ? 29.065 -22.575 1.024 1.00 84.69 723 SER A N 1
ATOM 5808 C CA . SER A 1 723 ? 28.348 -23.606 1.778 1.00 84.69 723 SER A CA 1
ATOM 5809 C C . SER A 1 723 ? 28.251 -24.947 1.035 1.00 84.69 723 SER A C 1
ATOM 5811 O O . SER A 1 723 ? 28.360 -25.020 -0.200 1.00 84.69 723 SER A O 1
ATOM 5813 N N . ASP A 1 724 ? 28.001 -25.999 1.816 1.00 82.25 724 ASP A N 1
ATOM 5814 C CA . ASP A 1 724 ? 27.823 -27.377 1.346 1.00 82.25 724 ASP A CA 1
ATOM 5815 C C . ASP A 1 724 ? 26.470 -27.602 0.637 1.00 82.25 724 ASP A C 1
ATOM 5817 O O . ASP A 1 724 ? 26.316 -28.569 -0.101 1.00 82.25 724 ASP A O 1
ATOM 5821 N N . ASN A 1 725 ? 25.507 -26.682 0.788 1.00 83.31 725 ASN A N 1
ATOM 5822 C CA . ASN A 1 725 ? 24.146 -26.769 0.225 1.00 83.31 725 ASN A CA 1
ATOM 5823 C C . ASN A 1 725 ? 24.061 -26.506 -1.296 1.00 83.31 725 ASN A C 1
ATOM 5825 O O . ASN A 1 725 ? 22.973 -26.409 -1.853 1.00 83.31 725 ASN A O 1
ATOM 5829 N N . ASP A 1 726 ? 25.207 -26.329 -1.951 1.00 87.38 726 ASP A N 1
ATOM 5830 C CA . ASP A 1 726 ? 25.387 -26.070 -3.382 1.00 87.38 726 ASP A CA 1
ATOM 5831 C C . ASP A 1 726 ? 24.380 -25.123 -4.070 1.00 87.38 726 ASP A C 1
ATOM 5833 O O . ASP A 1 726 ? 23.817 -25.407 -5.132 1.00 87.38 726 ASP A O 1
ATOM 5837 N N . TYR A 1 727 ? 24.200 -23.932 -3.489 1.00 91.31 727 TYR A N 1
ATOM 5838 C CA . TYR A 1 727 ? 23.273 -22.924 -4.014 1.00 91.31 727 TYR A CA 1
ATOM 5839 C C . TYR A 1 727 ? 23.556 -22.484 -5.464 1.00 91.31 727 TYR A C 1
ATOM 5841 O O . TYR A 1 727 ? 22.640 -22.003 -6.126 1.00 91.31 727 TYR A O 1
ATOM 5849 N N . LEU A 1 728 ? 24.777 -22.654 -5.991 1.00 89.69 728 LEU A N 1
ATOM 5850 C CA . LEU A 1 728 ? 25.066 -22.359 -7.402 1.00 89.69 728 LEU A CA 1
ATOM 5851 C C . LEU A 1 728 ? 24.354 -23.347 -8.335 1.00 89.69 728 LEU A C 1
ATOM 5853 O O . LEU A 1 728 ? 23.686 -22.918 -9.273 1.00 89.69 728 LEU A O 1
ATOM 5857 N N . SER A 1 729 ? 24.408 -24.650 -8.049 1.00 89.75 729 SER A N 1
ATOM 5858 C CA . SER A 1 729 ? 23.656 -25.652 -8.816 1.00 89.75 729 SER A CA 1
ATOM 5859 C C . SER A 1 729 ? 22.145 -25.457 -8.685 1.00 89.75 729 SER A C 1
ATOM 5861 O O . SER A 1 729 ? 21.424 -25.603 -9.670 1.00 89.75 729 SER A O 1
ATOM 5863 N N . ILE A 1 730 ? 21.653 -25.066 -7.503 1.00 93.44 730 ILE A N 1
ATOM 5864 C CA . ILE A 1 730 ? 20.232 -24.732 -7.293 1.00 93.44 730 ILE A CA 1
ATOM 5865 C C . ILE A 1 730 ? 19.821 -23.537 -8.165 1.00 93.44 730 ILE A C 1
ATOM 5867 O O . ILE A 1 730 ? 18.818 -23.619 -8.874 1.00 93.44 730 ILE A O 1
ATOM 5871 N N . PHE A 1 731 ? 20.624 -22.467 -8.187 1.00 94.75 731 PHE A N 1
ATOM 5872 C CA . PHE A 1 731 ? 20.405 -21.316 -9.064 1.00 94.75 731 PHE A CA 1
ATOM 5873 C C . PHE A 1 731 ? 20.368 -21.725 -10.544 1.00 94.75 731 PHE A C 1
ATOM 5875 O O . PHE A 1 731 ? 19.418 -21.390 -11.244 1.00 94.75 731 PHE A O 1
ATOM 5882 N N . LEU A 1 732 ? 21.354 -22.496 -11.015 1.00 92.19 732 LEU A N 1
ATOM 5883 C CA . LEU A 1 732 ? 21.462 -22.931 -12.415 1.00 92.19 732 LEU A CA 1
ATOM 5884 C C . LEU A 1 732 ? 20.357 -23.915 -12.839 1.00 92.19 732 LEU A C 1
ATOM 5886 O O . LEU A 1 732 ? 19.964 -23.946 -14.007 1.00 92.19 732 LEU A O 1
ATOM 5890 N N . ASN A 1 733 ? 19.840 -24.724 -11.909 1.00 92.62 733 ASN A N 1
ATOM 5891 C CA . ASN A 1 733 ? 18.673 -25.574 -12.143 1.00 92.62 733 ASN A CA 1
ATOM 5892 C C . ASN A 1 733 ? 17.411 -24.725 -12.336 1.00 92.62 733 ASN A C 1
ATOM 5894 O O . ASN A 1 733 ? 16.757 -24.857 -13.369 1.00 92.62 733 ASN A O 1
ATOM 5898 N N . LEU A 1 734 ? 17.128 -23.803 -11.408 1.00 94.56 734 LEU A N 1
ATOM 5899 C CA . LEU A 1 734 ? 15.981 -22.895 -11.506 1.00 94.56 734 LEU A CA 1
ATOM 5900 C C . LEU A 1 734 ? 16.073 -21.974 -12.733 1.00 94.56 734 LEU A C 1
ATOM 5902 O O . LEU A 1 734 ? 15.073 -21.776 -13.418 1.00 94.56 734 LEU A O 1
ATOM 5906 N N . TYR A 1 735 ? 17.263 -21.459 -13.060 1.00 93.00 735 TYR A N 1
ATOM 5907 C CA . TYR A 1 735 ? 17.488 -20.608 -14.233 1.00 93.00 735 TYR A CA 1
ATOM 5908 C C . TYR A 1 735 ? 17.111 -21.333 -15.534 1.00 93.00 735 TYR A C 1
ATOM 5910 O O . TYR A 1 735 ? 16.361 -20.786 -16.343 1.00 93.00 735 TYR A O 1
ATOM 5918 N N . ALA A 1 736 ? 17.573 -22.574 -15.722 1.00 91.56 736 ALA A N 1
ATOM 5919 C CA . ALA A 1 736 ? 17.272 -23.372 -16.913 1.00 91.56 736 ALA A CA 1
ATOM 5920 C C . ALA A 1 736 ? 15.806 -23.852 -16.962 1.00 91.56 736 ALA A C 1
ATOM 5922 O O . ALA A 1 736 ? 15.171 -23.816 -18.018 1.00 91.56 736 ALA A O 1
ATOM 5923 N N . GLU A 1 737 ? 15.238 -24.263 -15.824 1.00 94.12 737 GLU A N 1
ATOM 5924 C CA . GLU A 1 737 ? 13.831 -24.676 -15.735 1.00 94.12 737 GLU A CA 1
ATOM 5925 C C . GLU A 1 737 ? 12.887 -23.516 -16.086 1.00 94.12 737 GLU A C 1
ATOM 5927 O O . GLU A 1 737 ? 11.947 -23.675 -16.864 1.00 94.12 737 GLU A O 1
ATOM 5932 N N . ILE A 1 738 ? 13.147 -22.324 -15.546 1.00 94.38 738 ILE A N 1
ATOM 5933 C CA . ILE A 1 738 ? 12.268 -21.171 -15.739 1.00 94.38 738 ILE A CA 1
ATOM 5934 C C . ILE A 1 738 ? 12.357 -20.633 -17.171 1.00 94.38 738 ILE A C 1
ATOM 5936 O O . ILE A 1 738 ? 11.323 -20.313 -17.757 1.00 94.38 738 ILE A O 1
ATOM 5940 N N . HIS A 1 739 ? 13.547 -20.607 -17.780 1.00 90.62 739 HIS A N 1
ATOM 5941 C CA . HIS A 1 739 ? 13.693 -20.232 -19.193 1.00 90.62 739 HIS A CA 1
ATOM 5942 C C . HIS A 1 739 ? 13.046 -21.234 -20.163 1.00 90.62 739 HIS A C 1
ATOM 5944 O O . HIS A 1 739 ? 12.587 -20.827 -21.229 1.00 90.62 739 HIS A O 1
ATOM 5950 N N . SER A 1 740 ? 12.943 -22.515 -19.789 1.00 90.25 740 SER A N 1
ATOM 5951 C CA . SER A 1 740 ? 12.195 -23.531 -20.550 1.00 90.25 740 SER A CA 1
ATOM 5952 C C . SER A 1 740 ? 10.695 -23.589 -20.209 1.00 90.25 740 SER A C 1
ATOM 5954 O O . SER A 1 740 ? 9.964 -24.394 -20.784 1.00 90.25 740 SER A O 1
ATOM 5956 N N . GLY A 1 741 ? 10.207 -22.706 -19.327 1.00 90.69 741 GLY A N 1
ATOM 5957 C CA . GLY A 1 741 ? 8.788 -22.575 -18.990 1.00 90.69 741 GLY A CA 1
ATOM 5958 C C . GLY A 1 741 ? 8.250 -23.647 -18.035 1.00 90.69 741 GLY A C 1
ATOM 5959 O O . GLY A 1 741 ? 7.047 -23.915 -18.057 1.00 90.69 741 GLY A O 1
ATOM 5960 N N . GLY A 1 742 ? 9.122 -24.259 -17.227 1.00 92.81 742 GLY A N 1
ATOM 5961 C CA . GLY A 1 742 ? 8.794 -25.342 -16.296 1.00 92.81 742 GLY A CA 1
ATOM 5962 C C . GLY A 1 742 ? 7.930 -24.944 -15.089 1.00 92.81 742 GLY A C 1
ATOM 5963 O O . GLY A 1 742 ? 7.332 -23.867 -15.038 1.00 92.81 742 GLY A O 1
ATOM 5964 N N . LEU A 1 743 ? 7.836 -25.847 -14.109 1.00 91.56 743 LEU A N 1
ATOM 5965 C CA . LEU A 1 743 ? 6.848 -25.799 -13.026 1.00 91.56 743 LEU A CA 1
ATOM 5966 C C . LEU A 1 743 ? 6.923 -24.504 -12.207 1.00 91.56 743 LEU A C 1
ATOM 5968 O O . LEU A 1 743 ? 5.894 -23.851 -12.021 1.00 91.56 743 LEU A O 1
ATOM 5972 N N . HIS A 1 744 ? 8.122 -24.099 -11.781 1.00 91.56 744 HIS A N 1
ATOM 5973 C CA . HIS A 1 744 ? 8.314 -22.872 -11.003 1.00 91.56 744 HIS A CA 1
ATOM 5974 C C . HIS A 1 744 ? 7.896 -21.613 -11.778 1.00 91.56 744 HIS A C 1
ATOM 5976 O O . HIS A 1 744 ? 7.406 -20.657 -11.176 1.00 91.56 744 HIS A O 1
ATOM 5982 N N . TYR A 1 745 ? 8.032 -21.609 -13.111 1.00 92.75 745 TYR A N 1
ATOM 5983 C CA . TYR A 1 745 ? 7.566 -20.499 -13.942 1.00 92.75 745 TYR A CA 1
ATOM 5984 C C . TYR A 1 745 ? 6.037 -20.453 -14.009 1.00 92.75 745 TYR A C 1
ATOM 5986 O O . TYR A 1 745 ? 5.450 -19.401 -13.771 1.00 92.75 745 TYR A O 1
ATOM 5994 N N . GLN A 1 746 ? 5.377 -21.591 -14.252 1.00 91.69 746 GLN A N 1
ATOM 5995 C CA . GLN A 1 746 ? 3.910 -21.654 -14.308 1.00 91.69 746 GLN A CA 1
ATOM 5996 C C . GLN A 1 746 ? 3.263 -21.283 -12.963 1.00 91.69 746 GLN A C 1
ATOM 5998 O O . GLN A 1 746 ? 2.292 -20.526 -12.930 1.00 91.69 746 GLN A O 1
ATOM 6003 N N . GLN A 1 747 ? 3.833 -21.757 -11.849 1.00 89.88 747 GLN A N 1
ATOM 6004 C CA . GLN A 1 747 ? 3.410 -21.372 -10.499 1.00 89.88 747 GLN A CA 1
ATOM 6005 C C . GLN A 1 747 ? 3.616 -19.873 -10.251 1.00 89.88 747 GLN A C 1
ATOM 6007 O O . GLN A 1 747 ? 2.682 -19.202 -9.818 1.00 89.88 747 GLN A O 1
ATOM 6012 N N . TYR A 1 748 ? 4.787 -19.322 -10.600 1.00 91.19 748 TYR A N 1
ATOM 6013 C CA . TYR A 1 748 ? 5.043 -17.884 -10.483 1.00 91.19 748 TYR A CA 1
AT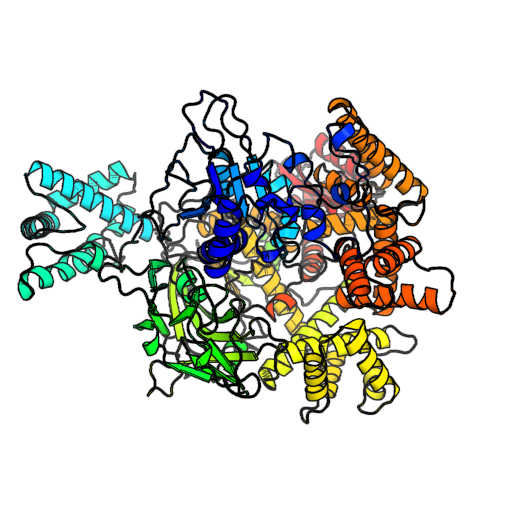OM 6014 C C . TYR A 1 748 ? 4.050 -17.045 -11.297 1.00 91.19 748 TYR A C 1
ATOM 6016 O O . TYR A 1 748 ? 3.573 -16.027 -10.796 1.00 91.19 748 TYR A O 1
ATOM 6024 N N . LEU A 1 749 ? 3.710 -17.450 -12.527 1.00 92.25 749 LEU A N 1
ATOM 6025 C CA . LEU A 1 749 ? 2.726 -16.739 -13.347 1.00 92.25 749 LEU A CA 1
ATOM 6026 C C . LEU A 1 749 ? 1.329 -16.763 -12.714 1.00 92.25 749 LEU A C 1
ATOM 6028 O O . LEU A 1 749 ? 0.678 -15.720 -12.660 1.00 92.25 749 LEU A O 1
ATOM 6032 N N . ARG A 1 750 ? 0.881 -17.917 -12.200 1.00 91.00 750 ARG A N 1
ATOM 6033 C CA . ARG A 1 750 ? -0.419 -18.056 -11.522 1.00 91.00 750 ARG A CA 1
ATOM 6034 C C . ARG A 1 750 ? -0.488 -17.206 -10.256 1.00 91.00 750 ARG A C 1
ATOM 6036 O O . ARG A 1 750 ? -1.382 -16.369 -10.144 1.00 91.00 750 ARG A O 1
ATOM 6043 N N . ASP A 1 751 ? 0.498 -17.339 -9.371 1.00 90.69 751 ASP A N 1
ATOM 6044 C CA . ASP A 1 751 ? 0.580 -16.565 -8.129 1.00 90.69 751 ASP A CA 1
ATOM 6045 C C . ASP A 1 751 ? 0.682 -15.060 -8.413 1.00 90.69 751 ASP A C 1
ATOM 6047 O O . ASP A 1 751 ? -0.005 -14.260 -7.778 1.00 90.69 751 ASP A O 1
ATOM 6051 N N . SER A 1 752 ? 1.469 -14.657 -9.416 1.00 89.81 752 SER A N 1
ATOM 6052 C CA . SER A 1 752 ? 1.604 -13.247 -9.802 1.00 89.81 752 SER A CA 1
ATOM 6053 C C . SER A 1 752 ? 0.320 -12.673 -10.392 1.00 89.81 752 SER A C 1
ATOM 6055 O O . SER A 1 752 ? -0.044 -11.536 -10.081 1.00 89.81 752 SER A O 1
ATOM 6057 N N . PHE A 1 753 ? -0.395 -13.442 -11.220 1.00 91.62 753 PHE A N 1
ATOM 6058 C CA . PHE A 1 753 ? -1.691 -13.035 -11.762 1.00 91.62 753 PHE A CA 1
ATOM 6059 C C . PHE A 1 753 ? -2.713 -12.864 -10.634 1.00 91.62 753 PHE A C 1
ATOM 6061 O O . PHE A 1 753 ? -3.308 -11.795 -10.495 1.00 91.62 753 PHE A O 1
ATOM 6068 N N . GLN A 1 754 ? -2.869 -13.886 -9.790 1.00 91.75 754 GLN A N 1
ATOM 6069 C CA . GLN A 1 754 ? -3.849 -13.927 -8.707 1.00 91.75 754 GLN A CA 1
ATOM 6070 C C . GLN A 1 754 ? -3.566 -12.862 -7.636 1.00 91.75 754 GLN A C 1
ATOM 6072 O O . GLN A 1 754 ? -4.483 -12.143 -7.227 1.00 91.75 754 GLN A O 1
ATOM 6077 N N . TYR A 1 755 ? -2.303 -12.658 -7.247 1.00 89.31 755 TYR A N 1
ATOM 6078 C CA . TYR A 1 755 ? -1.906 -11.597 -6.318 1.00 89.31 755 TYR A CA 1
ATOM 6079 C C . TYR A 1 755 ? -2.111 -10.192 -6.908 1.00 89.31 755 TYR A C 1
ATOM 6081 O O . TYR A 1 755 ? -2.705 -9.320 -6.269 1.00 89.31 755 TYR A O 1
ATOM 6089 N N . SER A 1 756 ? -1.698 -9.964 -8.159 1.00 87.50 756 SER A N 1
ATOM 6090 C CA . SER A 1 756 ? -1.870 -8.659 -8.816 1.00 87.50 756 SER A CA 1
ATOM 6091 C C . SER A 1 756 ? -3.348 -8.312 -9.027 1.00 87.50 756 SER A C 1
ATOM 6093 O O . SER A 1 756 ? -3.754 -7.165 -8.821 1.00 87.50 756 SER A O 1
ATOM 6095 N N . LEU A 1 757 ? -4.171 -9.303 -9.383 1.00 91.62 757 LEU A N 1
ATOM 6096 C CA . LEU A 1 757 ? -5.623 -9.171 -9.478 1.00 91.62 757 LEU A CA 1
ATOM 6097 C C . LEU A 1 757 ? -6.260 -8.893 -8.110 1.00 91.62 757 LEU A C 1
ATOM 6099 O O . LEU A 1 757 ? -7.136 -8.037 -8.019 1.00 91.62 757 LEU A O 1
ATOM 6103 N N . THR A 1 758 ? -5.791 -9.550 -7.046 1.00 90.62 758 THR A N 1
ATOM 6104 C CA . THR A 1 758 ? -6.242 -9.312 -5.663 1.00 90.62 758 THR A CA 1
ATOM 6105 C C . THR A 1 758 ? -6.070 -7.842 -5.271 1.00 90.62 758 THR A C 1
ATOM 6107 O O . THR A 1 758 ? -7.002 -7.226 -4.747 1.00 90.62 758 THR A O 1
ATOM 6110 N N . LEU A 1 759 ? -4.921 -7.232 -5.590 1.00 85.75 759 LEU A N 1
ATOM 6111 C CA . LEU A 1 759 ? -4.697 -5.807 -5.317 1.00 85.75 759 LEU A CA 1
ATOM 6112 C C . LEU A 1 759 ? -5.498 -4.884 -6.252 1.00 85.75 759 LEU A C 1
ATOM 6114 O O . LEU A 1 759 ? -5.978 -3.841 -5.804 1.00 85.75 759 LEU A O 1
ATOM 6118 N N . ALA A 1 760 ? -5.717 -5.265 -7.515 1.00 87.94 760 ALA A N 1
ATOM 6119 C CA . ALA A 1 760 ? -6.586 -4.516 -8.428 1.00 87.94 760 ALA A CA 1
ATOM 6120 C C . ALA A 1 760 ? -8.058 -4.513 -7.964 1.00 87.94 760 ALA A C 1
ATOM 6122 O O . ALA A 1 760 ? -8.705 -3.465 -7.982 1.00 87.94 760 ALA A O 1
ATOM 6123 N N . LEU A 1 761 ? -8.563 -5.655 -7.483 1.00 91.69 761 LEU A N 1
ATOM 6124 C CA . LEU A 1 761 ? -9.894 -5.820 -6.891 1.00 91.69 761 LEU A CA 1
ATOM 6125 C C . LEU A 1 761 ? -10.047 -5.028 -5.581 1.00 91.69 761 LEU A C 1
ATOM 6127 O O . LEU A 1 761 ? -11.039 -4.317 -5.411 1.00 91.69 761 LEU A O 1
ATOM 6131 N N . LYS A 1 762 ? -9.045 -5.066 -4.690 1.00 87.94 762 LYS A N 1
ATOM 6132 C CA . LYS A 1 762 ? -9.001 -4.208 -3.491 1.00 87.94 762 LYS A CA 1
ATOM 6133 C C . LYS A 1 762 ? -9.054 -2.722 -3.868 1.00 87.94 762 LYS A C 1
ATOM 6135 O O . LYS A 1 762 ? -9.863 -1.979 -3.317 1.00 87.94 762 LYS A O 1
ATOM 6140 N N . SER A 1 763 ? -8.238 -2.300 -4.836 1.00 83.88 763 SER A N 1
ATOM 6141 C CA . SER A 1 763 ? -8.190 -0.907 -5.297 1.00 83.88 763 SER A CA 1
ATOM 6142 C C . SER A 1 763 ? -9.500 -0.465 -5.963 1.00 83.88 763 SER A C 1
ATOM 6144 O O . SER A 1 763 ? -9.902 0.689 -5.808 1.00 83.88 763 SER A O 1
ATOM 6146 N N . LEU A 1 764 ? -10.201 -1.367 -6.664 1.00 89.44 764 LEU A N 1
ATOM 6147 C CA . LEU A 1 764 ? -11.556 -1.119 -7.164 1.00 89.44 764 LEU A CA 1
ATOM 6148 C C . LEU A 1 764 ? -12.515 -0.853 -6.006 1.00 89.44 764 LEU A C 1
ATOM 6150 O O . LEU A 1 764 ? -13.162 0.188 -6.008 1.00 89.44 764 LEU A O 1
ATOM 6154 N N . ALA A 1 765 ? -12.587 -1.741 -5.010 1.00 88.50 765 ALA A N 1
ATOM 6155 C CA . ALA A 1 765 ? -13.494 -1.564 -3.873 1.00 88.50 765 ALA A CA 1
ATOM 6156 C C . ALA A 1 765 ? -13.225 -0.238 -3.132 1.00 88.50 765 ALA A C 1
ATOM 6158 O O . ALA A 1 765 ? -14.158 0.473 -2.759 1.00 88.50 765 ALA A O 1
ATOM 6159 N N . GLN A 1 766 ? -11.949 0.148 -3.001 1.00 83.56 766 GLN A N 1
ATOM 6160 C CA . GLN A 1 766 ? -11.556 1.436 -2.427 1.00 83.56 766 GLN A CA 1
ATOM 6161 C C . GLN A 1 766 ? -11.991 2.647 -3.276 1.00 83.56 766 GLN A C 1
ATOM 6163 O O . GLN A 1 766 ? -12.490 3.620 -2.709 1.00 83.56 766 GLN A O 1
ATOM 6168 N N . GLU A 1 767 ? -11.846 2.604 -4.608 1.00 82.44 767 GLU A N 1
ATOM 6169 C CA . GLU A 1 767 ? -12.317 3.672 -5.513 1.00 82.44 767 GLU A CA 1
ATOM 6170 C C . GLU A 1 767 ? -13.845 3.799 -5.481 1.00 82.44 767 GLU A C 1
ATOM 6172 O O . GLU A 1 767 ? -14.366 4.903 -5.352 1.00 82.44 767 GLU A O 1
ATOM 6177 N N . VAL A 1 768 ? -14.560 2.672 -5.555 1.00 83.19 768 VAL A N 1
ATOM 6178 C CA . VAL A 1 768 ? -16.032 2.609 -5.606 1.00 83.19 768 VAL A CA 1
ATOM 6179 C C . VAL A 1 768 ? -16.682 3.183 -4.346 1.00 83.19 768 VAL A C 1
ATOM 6181 O O . VAL A 1 768 ? -17.756 3.776 -4.423 1.00 83.19 768 VAL A O 1
ATOM 6184 N N . ALA A 1 769 ? -16.017 3.053 -3.199 1.00 76.88 769 ALA A N 1
ATOM 6185 C CA . ALA A 1 769 ? -16.443 3.649 -1.938 1.00 76.88 769 ALA A CA 1
ATOM 6186 C C . ALA A 1 769 ? -15.814 5.025 -1.635 1.00 76.88 769 ALA A C 1
ATOM 6188 O O . ALA A 1 769 ? -16.107 5.610 -0.593 1.00 76.88 769 ALA A O 1
ATOM 6189 N N . GLY A 1 770 ? -14.930 5.556 -2.484 1.00 72.81 770 GLY A N 1
ATOM 6190 C CA . GLY A 1 770 ? -14.234 6.814 -2.195 1.00 72.81 770 GLY A CA 1
ATOM 6191 C C . GLY A 1 770 ? -13.304 6.763 -0.973 1.00 72.81 770 GLY A C 1
ATOM 6192 O O . GLY A 1 770 ? -13.030 7.799 -0.369 1.00 72.81 770 GLY A O 1
ATOM 6193 N N . VAL A 1 771 ? -12.829 5.573 -0.590 1.00 67.19 771 VAL A N 1
ATOM 6194 C CA . VAL A 1 771 ? -11.983 5.317 0.595 1.00 67.19 771 VAL A CA 1
ATOM 6195 C C . VAL A 1 771 ? -10.514 5.083 0.218 1.00 67.19 771 VAL A C 1
ATOM 6197 O O . VAL A 1 771 ? -9.810 4.330 0.886 1.00 67.19 771 VAL A O 1
ATOM 6200 N N . GLU A 1 772 ? -10.044 5.731 -0.853 1.00 55.59 772 GLU A N 1
ATOM 6201 C CA . GLU A 1 772 ? -8.780 5.461 -1.574 1.00 55.59 772 GLU A CA 1
ATOM 6202 C C . GLU A 1 772 ? -7.492 5.393 -0.728 1.00 55.59 772 GLU A C 1
ATOM 6204 O O . GLU A 1 772 ? -6.474 4.904 -1.211 1.00 55.59 772 GLU A O 1
ATOM 6209 N N . ALA A 1 773 ? -7.514 5.868 0.519 1.00 52.56 773 ALA A N 1
ATOM 6210 C CA . ALA A 1 773 ? -6.360 5.887 1.417 1.00 52.56 773 ALA A CA 1
ATOM 6211 C C . ALA A 1 773 ? -6.680 5.448 2.859 1.00 52.56 773 ALA A C 1
ATOM 6213 O O . ALA A 1 773 ? -5.997 5.855 3.802 1.00 52.56 773 ALA A O 1
ATOM 6214 N N . LEU A 1 774 ? -7.746 4.666 3.049 1.00 54.56 774 LEU A N 1
ATOM 6215 C CA . LEU A 1 774 ? -8.148 4.145 4.353 1.00 54.56 774 LEU A CA 1
ATOM 6216 C C . LEU A 1 774 ? -8.113 2.614 4.336 1.00 54.56 774 LEU A C 1
ATOM 6218 O O . LEU A 1 774 ? -8.605 1.969 3.404 1.00 54.56 774 LEU A O 1
ATOM 6222 N N . ASN A 1 775 ? -7.555 2.038 5.402 1.00 64.94 775 ASN A N 1
ATOM 6223 C CA . ASN A 1 775 ? -7.435 0.593 5.610 1.00 64.94 775 ASN A CA 1
ATOM 6224 C C . ASN A 1 775 ? -8.779 0.009 6.071 1.00 64.94 775 ASN A C 1
ATOM 6226 O O . ASN A 1 775 ? -8.883 -0.578 7.141 1.00 64.94 775 ASN A O 1
ATOM 6230 N N . TYR A 1 776 ? -9.823 0.224 5.269 1.00 73.88 776 TYR A N 1
ATOM 6231 C CA . TYR A 1 776 ? -11.167 -0.315 5.483 1.00 73.88 776 TYR A CA 1
ATOM 6232 C C . TYR A 1 776 ? -11.436 -1.571 4.661 1.00 73.88 776 TYR A C 1
ATOM 6234 O O . TYR A 1 776 ? -12.360 -2.305 4.983 1.00 73.88 776 TYR A O 1
ATOM 6242 N N . VAL A 1 777 ? -10.641 -1.841 3.622 1.00 81.44 777 VAL A N 1
ATOM 6243 C CA . VAL A 1 777 ? -10.755 -3.054 2.805 1.00 81.44 777 VAL A CA 1
ATOM 6244 C C . VAL A 1 777 ? -9.477 -3.864 2.925 1.00 81.44 777 VAL A C 1
ATOM 6246 O O . VAL A 1 777 ? -8.386 -3.391 2.591 1.00 81.44 777 VAL A O 1
ATOM 6249 N N . ALA A 1 778 ? -9.631 -5.109 3.352 1.00 84.25 778 ALA A N 1
ATOM 6250 C CA . ALA A 1 778 ? -8.623 -6.137 3.205 1.00 84.25 778 ALA A CA 1
ATOM 6251 C C . ALA A 1 778 ? -8.977 -7.036 2.019 1.00 84.25 778 ALA A C 1
ATOM 6253 O O . ALA A 1 778 ? -10.126 -7.135 1.582 1.00 84.25 778 ALA A O 1
ATOM 6254 N N . ALA A 1 779 ? -7.954 -7.705 1.511 1.00 87.56 779 ALA A N 1
ATOM 6255 C CA . ALA A 1 779 ? -8.109 -8.798 0.578 1.00 87.56 779 ALA A CA 1
ATOM 6256 C C . ALA A 1 779 ? -7.263 -9.976 1.065 1.00 87.56 779 ALA A C 1
ATOM 6258 O O . ALA A 1 779 ? -6.340 -9.782 1.856 1.00 87.56 779 ALA A O 1
ATOM 6259 N N . TRP A 1 780 ? -7.594 -11.189 0.641 1.00 88.38 780 TRP A N 1
ATOM 6260 C CA . TRP A 1 780 ? -6.844 -12.400 0.959 1.00 88.38 780 TRP A CA 1
ATOM 6261 C C . TRP A 1 780 ? -6.966 -13.399 -0.185 1.00 88.38 780 TRP A C 1
ATOM 6263 O O . TRP A 1 780 ? -8.032 -13.535 -0.784 1.00 88.38 780 TRP A O 1
ATOM 6273 N N . THR A 1 781 ? -5.879 -14.102 -0.473 1.00 89.88 781 THR A N 1
ATOM 6274 C CA . THR A 1 781 ? -5.820 -15.137 -1.501 1.00 89.88 781 THR A CA 1
ATOM 6275 C C . THR A 1 781 ? -4.779 -16.173 -1.100 1.00 89.88 781 THR A C 1
ATOM 6277 O O . THR A 1 781 ? -3.791 -15.834 -0.451 1.00 89.88 781 THR A O 1
ATOM 6280 N N . GLU A 1 782 ? -4.990 -17.424 -1.487 1.00 88.88 782 GLU A N 1
ATOM 6281 C CA . GLU A 1 782 ? -4.000 -18.486 -1.309 1.00 88.88 782 GLU A CA 1
ATOM 6282 C C . GLU A 1 782 ? -3.078 -18.529 -2.531 1.00 88.88 782 GLU A C 1
ATOM 6284 O O . GLU A 1 782 ? -3.539 -18.396 -3.662 1.00 88.88 782 GLU A O 1
ATOM 6289 N N . LEU A 1 783 ? -1.774 -18.671 -2.296 1.00 87.94 783 LEU A N 1
ATOM 6290 C CA . LEU A 1 783 ? -0.733 -18.708 -3.326 1.00 87.94 783 LEU A CA 1
ATOM 6291 C C . LEU A 1 783 ? -0.032 -20.070 -3.281 1.00 87.94 783 LEU A C 1
ATOM 6293 O O . LEU A 1 783 ? 0.184 -20.615 -2.193 1.00 87.94 783 LEU A O 1
ATOM 6297 N N . HIS A 1 784 ? 0.364 -20.616 -4.431 1.00 86.44 784 HIS A N 1
ATOM 6298 C CA . HIS A 1 784 ? 1.116 -21.877 -4.521 1.00 86.44 784 HIS A CA 1
ATOM 6299 C C . HIS A 1 784 ? 2.443 -21.798 -3.759 1.00 86.44 784 HIS A C 1
ATOM 6301 O O . HIS A 1 784 ? 2.846 -22.780 -3.140 1.00 86.44 784 HIS A O 1
ATOM 6307 N N . ALA A 1 785 ? 3.066 -20.619 -3.693 1.00 81.31 785 ALA A N 1
ATOM 6308 C CA . ALA A 1 785 ? 4.250 -20.347 -2.875 1.00 81.31 785 ALA A CA 1
ATOM 6309 C C . ALA A 1 785 ? 4.077 -20.627 -1.361 1.00 81.31 785 ALA A C 1
ATOM 6311 O O . ALA A 1 785 ? 5.070 -20.818 -0.656 1.00 81.31 785 ALA A O 1
ATOM 6312 N N . ASP A 1 786 ? 2.839 -20.653 -0.853 1.00 81.12 786 ASP A N 1
ATOM 6313 C CA . ASP A 1 786 ? 2.507 -20.839 0.569 1.00 81.12 786 ASP A CA 1
ATOM 6314 C C . ASP A 1 786 ? 1.640 -22.063 0.860 1.00 81.12 786 ASP A C 1
ATOM 6316 O O . ASP A 1 786 ? 1.675 -22.612 1.967 1.00 81.12 786 ASP A O 1
ATOM 6320 N N . PHE A 1 787 ? 0.830 -22.470 -0.108 1.00 84.75 787 PHE A N 1
ATOM 6321 C CA . PHE A 1 787 ? -0.151 -23.539 0.032 1.00 84.75 787 PHE A CA 1
ATOM 6322 C C . PHE A 1 787 ? 0.116 -24.707 -0.921 1.00 84.75 787 PHE A C 1
ATOM 6324 O O . PHE A 1 787 ? -0.574 -25.717 -0.830 1.00 84.75 787 PHE A O 1
ATOM 6331 N N . GLU A 1 788 ? 1.157 -24.634 -1.757 1.00 82.25 788 GLU A N 1
ATOM 6332 C CA . GLU A 1 788 ? 1.559 -25.705 -2.675 1.00 82.25 788 GLU A CA 1
ATOM 6333 C C . GLU A 1 788 ? 0.338 -26.181 -3.493 1.00 82.25 788 GLU A C 1
ATOM 6335 O O . GLU A 1 788 ? -0.522 -25.382 -3.864 1.00 82.25 788 GLU A O 1
ATOM 6340 N N . GLY A 1 789 ? 0.193 -27.489 -3.726 1.00 79.75 789 GLY A N 1
ATOM 6341 C CA . GLY A 1 789 ? -0.964 -28.054 -4.427 1.00 79.75 789 GLY A CA 1
ATOM 6342 C C . GLY A 1 789 ? -2.321 -27.916 -3.714 1.00 79.75 789 GLY A C 1
ATOM 6343 O O . GLY A 1 789 ? -3.306 -28.425 -4.245 1.00 79.75 789 GLY A O 1
ATOM 6344 N N . THR A 1 790 ? -2.403 -27.279 -2.536 1.00 79.94 790 THR A N 1
ATOM 6345 C CA . THR A 1 790 ? -3.677 -27.004 -1.844 1.00 79.94 790 THR A CA 1
ATOM 6346 C C . THR A 1 790 ? -4.176 -25.568 -2.011 1.00 79.94 790 THR A C 1
ATOM 6348 O O . THR A 1 790 ? -5.231 -25.263 -1.468 1.00 79.94 790 THR A O 1
ATOM 6351 N N . ALA A 1 791 ? -3.453 -24.695 -2.724 1.00 85.44 791 ALA A N 1
ATOM 6352 C CA . ALA A 1 791 ? -3.872 -23.311 -2.957 1.00 85.44 791 ALA A CA 1
ATOM 6353 C C . ALA A 1 791 ? -5.174 -23.233 -3.778 1.00 85.44 791 ALA A C 1
ATOM 6355 O O . ALA A 1 791 ? -5.247 -23.768 -4.889 1.00 85.44 791 ALA A O 1
ATOM 6356 N N . ALA A 1 792 ? -6.189 -22.540 -3.260 1.00 86.88 792 ALA A N 1
ATOM 6357 C CA . ALA A 1 792 ? -7.425 -22.273 -3.992 1.00 86.88 792 ALA A CA 1
ATOM 6358 C C . ALA A 1 792 ? -7.289 -21.111 -4.999 1.00 86.88 792 ALA A C 1
ATOM 6360 O O . ALA A 1 792 ? -6.729 -20.059 -4.685 1.00 86.88 792 ALA A O 1
ATOM 6361 N N . ASP A 1 793 ? -7.918 -21.246 -6.173 1.00 91.31 793 ASP A N 1
ATOM 6362 C CA . ASP A 1 793 ? -8.126 -20.166 -7.159 1.00 91.31 793 ASP A CA 1
ATOM 6363 C C . ASP A 1 793 ? -9.212 -19.182 -6.684 1.00 91.31 793 ASP A C 1
ATOM 6365 O O . ASP A 1 793 ? -10.240 -18.981 -7.332 1.00 91.31 793 ASP A O 1
ATOM 6369 N N . ARG A 1 794 ? -9.031 -18.612 -5.490 1.00 92.25 794 ARG A N 1
ATOM 6370 C CA . ARG A 1 794 ? -10.052 -17.832 -4.791 1.00 92.25 794 ARG A CA 1
ATOM 6371 C C . ARG A 1 794 ? -9.484 -16.548 -4.204 1.00 92.25 794 ARG A C 1
ATOM 6373 O O . ARG A 1 794 ? -8.528 -16.573 -3.433 1.00 92.25 794 ARG A O 1
ATOM 6380 N N . ILE A 1 795 ? -10.159 -15.439 -4.494 1.00 94.44 795 ILE A N 1
ATOM 6381 C CA . ILE A 1 795 ? -9.882 -14.125 -3.913 1.00 94.44 795 ILE A CA 1
ATOM 6382 C C . ILE A 1 795 ? -11.033 -13.731 -2.987 1.00 94.44 795 ILE A C 1
ATOM 6384 O O . ILE A 1 795 ? -12.189 -13.651 -3.404 1.00 94.44 795 ILE A O 1
ATOM 6388 N N . TRP A 1 796 ? -10.704 -13.421 -1.738 1.00 93.31 796 TRP A N 1
ATOM 6389 C CA . TRP A 1 796 ? -11.616 -12.823 -0.769 1.00 93.31 796 TRP A CA 1
ATOM 6390 C C . TRP A 1 796 ? -11.361 -11.316 -0.689 1.00 93.31 796 TRP A C 1
ATOM 6392 O O . TRP A 1 796 ? -10.233 -10.897 -0.438 1.00 93.31 796 TRP A O 1
ATOM 6402 N N . LEU A 1 797 ? -12.406 -10.504 -0.831 1.00 93.44 797 LEU A N 1
ATOM 6403 C CA . LEU A 1 797 ? -12.443 -9.112 -0.375 1.00 93.44 797 LEU A CA 1
ATOM 6404 C C . LEU A 1 797 ? -13.325 -9.031 0.869 1.00 93.44 797 LEU A C 1
ATOM 6406 O O . LEU A 1 797 ? -14.365 -9.686 0.924 1.00 93.44 797 LEU A O 1
ATOM 6410 N N . TYR A 1 798 ? -12.939 -8.226 1.852 1.00 91.44 798 TYR A N 1
ATOM 6411 C CA . TYR A 1 798 ? -13.739 -8.022 3.059 1.00 91.44 798 TYR A CA 1
ATOM 6412 C C . TYR A 1 798 ? -13.416 -6.700 3.741 1.00 91.44 798 TYR A C 1
ATOM 6414 O O . TYR A 1 798 ? -12.351 -6.109 3.537 1.00 91.44 798 TYR A O 1
ATOM 6422 N N . GLU A 1 799 ? -14.341 -6.234 4.574 1.00 87.69 799 GLU A N 1
ATOM 6423 C CA . GLU A 1 799 ? -14.132 -5.013 5.343 1.00 87.69 799 GLU A CA 1
ATOM 6424 C C . GLU A 1 799 ? -13.374 -5.250 6.650 1.00 87.69 799 GLU A C 1
ATOM 6426 O O . GLU A 1 799 ? -13.643 -6.186 7.408 1.00 87.69 799 GLU A O 1
ATOM 6431 N N . ILE A 1 800 ? -12.429 -4.355 6.931 1.00 81.81 800 ILE A N 1
ATOM 6432 C CA . ILE A 1 800 ? -11.692 -4.293 8.189 1.00 81.81 800 ILE A CA 1
ATOM 6433 C C . ILE A 1 800 ? -12.610 -3.634 9.223 1.00 81.81 800 ILE A C 1
ATOM 6435 O O . ILE A 1 800 ? -12.706 -2.412 9.323 1.00 81.81 800 ILE A O 1
ATOM 6439 N N . GLY A 1 801 ? -13.313 -4.476 9.977 1.00 81.56 801 GLY A N 1
ATOM 6440 C CA . GLY A 1 801 ? -14.215 -4.073 11.052 1.00 81.56 801 GLY A CA 1
ATOM 6441 C C . GLY A 1 801 ? -15.494 -4.909 11.093 1.00 81.56 801 GLY A C 1
ATOM 6442 O O . GLY A 1 801 ? -16.004 -5.348 10.067 1.00 81.56 801 GLY A O 1
ATOM 6443 N N . MET A 1 802 ? -16.022 -5.127 12.293 1.00 82.50 802 MET A N 1
ATOM 6444 C CA . MET A 1 802 ? -17.266 -5.844 12.547 1.00 82.50 802 MET A CA 1
ATOM 6445 C C . MET A 1 802 ? -18.459 -5.183 11.828 1.00 82.50 802 MET A C 1
ATOM 6447 O O . MET A 1 802 ? -18.692 -3.980 11.951 1.00 82.50 802 MET A O 1
ATOM 6451 N N . GLY A 1 803 ? -19.198 -5.979 11.052 1.00 79.62 803 GLY A N 1
ATOM 6452 C CA . GLY A 1 803 ? -20.391 -5.577 10.291 1.00 79.62 803 GLY A CA 1
ATOM 6453 C C . GLY A 1 803 ? -20.174 -4.658 9.080 1.00 79.62 803 GLY A C 1
ATOM 6454 O O . GLY A 1 803 ? -21.149 -4.345 8.404 1.00 79.62 803 GLY A O 1
ATOM 6455 N N . GLY A 1 804 ? -18.941 -4.221 8.794 1.00 82.38 804 GLY A N 1
ATOM 6456 C CA . GLY A 1 804 ? -18.631 -3.325 7.671 1.00 82.38 804 GLY A CA 1
ATOM 6457 C C . GLY A 1 804 ? -19.148 -1.882 7.822 1.00 82.38 804 GLY A C 1
ATOM 6458 O O . GLY A 1 804 ? -20.219 -1.610 8.361 1.00 82.38 804 GLY A O 1
ATOM 6459 N N . ILE A 1 805 ? -18.386 -0.913 7.326 1.00 78.62 805 ILE A N 1
ATOM 6460 C CA . ILE A 1 805 ? -18.828 0.478 7.154 1.00 78.62 805 ILE A CA 1
ATOM 6461 C C . ILE A 1 805 ? -19.630 0.689 5.854 1.00 78.62 805 ILE A C 1
ATOM 6463 O O . ILE A 1 805 ? -20.275 1.725 5.725 1.00 78.62 805 ILE A O 1
ATOM 6467 N N . GLY A 1 806 ? -19.636 -0.272 4.920 1.00 84.69 806 GLY A N 1
ATOM 6468 C CA . GLY A 1 806 ? -20.484 -0.298 3.717 1.00 84.69 806 GLY A CA 1
ATOM 6469 C C . GLY A 1 806 ? -19.746 -0.299 2.373 1.00 84.69 806 GLY A C 1
ATOM 6470 O O . GLY A 1 806 ? -20.377 -0.090 1.334 1.00 84.69 806 GLY A O 1
ATOM 6471 N N . VAL A 1 807 ? -18.431 -0.529 2.361 1.00 86.75 807 VAL A N 1
ATOM 6472 C CA . VAL A 1 807 ? -17.621 -0.596 1.129 1.00 86.75 807 VAL A CA 1
ATOM 6473 C C . VAL A 1 807 ? -17.976 -1.822 0.279 1.00 86.75 807 VAL A C 1
ATOM 6475 O O . VAL A 1 807 ? -18.115 -1.720 -0.943 1.00 86.75 807 VAL A O 1
ATOM 6478 N N . MET A 1 808 ? -18.168 -2.979 0.914 1.00 90.56 808 MET A N 1
ATOM 6479 C CA . MET A 1 808 ? -18.585 -4.217 0.264 1.00 90.56 808 MET A CA 1
ATOM 6480 C C . MET A 1 808 ? -19.985 -4.065 -0.308 1.00 90.56 808 MET A C 1
ATOM 6482 O O . MET A 1 808 ? -20.163 -4.396 -1.469 1.00 90.56 808 MET A O 1
ATOM 6486 N N . ARG A 1 809 ? -20.932 -3.455 0.417 1.00 87.88 809 ARG A N 1
ATOM 6487 C CA . ARG A 1 809 ? -22.278 -3.144 -0.103 1.00 87.88 809 ARG A CA 1
ATOM 6488 C C . ARG A 1 809 ? -22.243 -2.254 -1.342 1.00 87.88 809 ARG A C 1
ATOM 6490 O O . ARG A 1 809 ? -22.846 -2.605 -2.349 1.00 87.88 809 ARG A O 1
ATOM 6497 N N . ALA A 1 810 ? -21.467 -1.168 -1.326 1.00 89.81 810 ALA A N 1
ATOM 6498 C CA . ALA A 1 810 ? -21.274 -0.332 -2.516 1.00 89.81 810 ALA A CA 1
ATOM 6499 C C . ALA A 1 810 ? -20.683 -1.130 -3.699 1.00 89.81 810 ALA A C 1
ATOM 6501 O O . ALA A 1 810 ? -21.045 -0.909 -4.855 1.00 89.81 810 ALA A O 1
ATOM 6502 N N . THR A 1 811 ? -19.814 -2.103 -3.410 1.00 91.88 811 THR A N 1
ATOM 6503 C CA . THR A 1 811 ? -19.221 -3.003 -4.410 1.00 91.88 811 THR A CA 1
ATOM 6504 C C . THR A 1 811 ? -20.216 -4.078 -4.893 1.00 91.88 811 THR A C 1
ATOM 6506 O O . THR A 1 811 ? -20.256 -4.367 -6.090 1.00 91.88 811 THR A O 1
ATOM 6509 N N . HIS A 1 812 ? -21.067 -4.622 -4.010 1.00 91.88 812 HIS A N 1
ATOM 6510 C CA . HIS A 1 812 ? -22.183 -5.523 -4.335 1.00 91.88 812 HIS A CA 1
ATOM 6511 C C . HIS A 1 812 ? -23.165 -4.814 -5.264 1.00 91.88 812 HIS A C 1
ATOM 6513 O O . HIS A 1 812 ? -23.521 -5.348 -6.307 1.00 91.88 812 HIS A O 1
ATOM 6519 N N . ASP A 1 813 ? -23.573 -3.595 -4.916 1.00 90.31 813 ASP A N 1
ATOM 6520 C CA . ASP A 1 813 ? -24.529 -2.801 -5.684 1.00 90.31 813 ASP A CA 1
ATOM 6521 C C . ASP A 1 813 ? -23.968 -2.381 -7.041 1.00 90.31 813 ASP A C 1
ATOM 6523 O O . ASP A 1 813 ? -24.700 -2.413 -8.031 1.00 90.31 813 ASP A O 1
ATOM 6527 N N . LEU A 1 814 ? -22.672 -2.059 -7.127 1.00 92.38 814 LEU A N 1
ATOM 6528 C CA . LEU A 1 814 ? -22.028 -1.815 -8.414 1.00 92.38 814 LEU A CA 1
ATOM 6529 C C . LEU A 1 814 ? -22.055 -3.073 -9.293 1.00 92.38 814 LEU A C 1
ATOM 6531 O O . LEU A 1 814 ? -22.455 -2.987 -10.448 1.00 92.38 814 LEU A O 1
ATOM 6535 N N . LEU A 1 815 ? -21.683 -4.242 -8.762 1.00 92.44 815 LEU A N 1
ATOM 6536 C CA . LEU A 1 815 ? -21.642 -5.482 -9.544 1.00 92.44 815 LEU A CA 1
ATOM 6537 C C . LEU A 1 815 ? -23.043 -6.035 -9.880 1.00 92.44 815 LEU A C 1
ATOM 6539 O O . LEU A 1 815 ? -23.224 -6.658 -10.926 1.00 92.44 815 LEU A O 1
ATOM 6543 N N . ARG A 1 816 ? -24.053 -5.792 -9.033 1.00 89.38 816 ARG A N 1
ATOM 6544 C CA . ARG A 1 816 ? -25.453 -6.171 -9.296 1.00 89.38 816 ARG A CA 1
ATOM 6545 C C . ARG A 1 816 ? -26.123 -5.247 -10.319 1.00 89.38 816 ARG A C 1
ATOM 6547 O O . ARG A 1 816 ? -26.751 -5.750 -11.245 1.00 89.38 816 ARG A O 1
ATOM 6554 N N . ASN A 1 817 ? -25.968 -3.927 -10.180 1.00 89.69 817 ASN A N 1
ATOM 6555 C CA . ASN A 1 817 ? -26.774 -2.940 -10.917 1.00 89.69 817 ASN A CA 1
ATOM 6556 C C . ASN A 1 817 ? -26.035 -2.256 -12.087 1.00 89.69 817 ASN A C 1
ATOM 6558 O O . ASN A 1 817 ? -26.681 -1.762 -13.008 1.00 89.69 817 ASN A O 1
ATOM 6562 N N . HIS A 1 818 ? -24.698 -2.214 -12.060 1.00 89.31 818 HIS A N 1
ATOM 6563 C CA . HIS A 1 818 ? -23.839 -1.495 -13.018 1.00 89.31 818 HIS A CA 1
ATOM 6564 C C . HIS A 1 818 ? -22.557 -2.297 -13.326 1.00 89.31 818 HIS A C 1
ATOM 6566 O O . HIS A 1 818 ? -21.429 -1.801 -13.209 1.00 89.31 818 HIS A O 1
ATOM 6572 N N . ALA A 1 819 ? -22.731 -3.580 -13.651 1.00 89.75 819 ALA A N 1
ATOM 6573 C CA . ALA A 1 819 ? -21.640 -4.539 -13.816 1.00 89.75 819 ALA A CA 1
ATOM 6574 C C . ALA A 1 819 ? -20.618 -4.121 -14.892 1.00 89.75 819 ALA A C 1
ATOM 6576 O O . ALA A 1 819 ? -19.413 -4.262 -14.701 1.00 89.75 819 ALA A O 1
ATOM 6577 N N . ASP A 1 820 ? -21.083 -3.506 -15.978 1.00 83.75 820 ASP A N 1
ATOM 6578 C CA . ASP A 1 820 ? -20.264 -2.896 -17.028 1.00 83.75 820 ASP A CA 1
ATOM 6579 C C . ASP A 1 820 ? -19.239 -1.889 -16.464 1.00 83.75 820 ASP A C 1
ATOM 6581 O O . ASP A 1 820 ? -18.083 -1.827 -16.897 1.00 83.75 820 ASP A O 1
ATOM 6585 N N . LYS A 1 821 ? -19.647 -1.090 -15.468 1.00 87.06 821 LYS A N 1
ATOM 6586 C CA . LYS A 1 821 ? -18.799 -0.110 -14.788 1.00 87.06 821 LYS A CA 1
ATOM 6587 C C . LYS A 1 821 ? -17.835 -0.807 -13.833 1.00 87.06 821 LYS A C 1
ATOM 6589 O O . LYS A 1 821 ? -16.671 -0.416 -13.806 1.00 87.06 821 LYS A O 1
ATOM 6594 N N . PHE A 1 822 ? -18.264 -1.861 -13.132 1.00 92.69 822 PHE A N 1
ATOM 6595 C CA . PHE A 1 822 ? -17.365 -2.706 -12.335 1.00 92.69 822 PHE A CA 1
ATOM 6596 C C . PHE A 1 822 ? -16.218 -3.260 -13.199 1.00 92.69 822 PHE A C 1
ATOM 6598 O O . PHE A 1 822 ? -15.053 -3.003 -12.897 1.00 92.69 822 PHE A O 1
ATOM 6605 N N . TRP A 1 823 ? -16.519 -3.933 -14.316 1.00 91.81 823 TRP A N 1
ATOM 6606 C CA . TRP A 1 823 ? -15.495 -4.528 -15.189 1.00 91.81 823 TRP A CA 1
ATOM 6607 C C . TRP A 1 823 ? -14.613 -3.480 -15.878 1.00 91.81 823 TRP A C 1
ATOM 6609 O O . TRP A 1 823 ? -13.395 -3.652 -15.983 1.00 91.81 823 TRP A O 1
ATOM 6619 N N . THR A 1 824 ? -15.185 -2.337 -16.271 1.00 87.31 824 THR A N 1
ATOM 6620 C CA . THR A 1 824 ? -14.414 -1.211 -16.824 1.00 87.31 824 THR A CA 1
ATOM 6621 C C . THR A 1 824 ? -13.444 -0.621 -15.791 1.00 87.31 824 THR A C 1
ATOM 6623 O O . THR A 1 824 ? -12.278 -0.382 -16.117 1.00 87.31 824 THR A O 1
ATOM 6626 N N . THR A 1 825 ? -13.876 -0.417 -14.541 1.00 89.00 825 THR A N 1
ATOM 6627 C CA . THR A 1 825 ? -13.001 0.051 -13.453 1.00 89.00 825 THR A CA 1
ATOM 6628 C C . THR A 1 825 ? -11.945 -0.997 -13.096 1.00 89.00 825 THR A C 1
ATOM 6630 O O . THR A 1 825 ? -10.779 -0.633 -12.943 1.00 89.00 825 THR A O 1
ATOM 6633 N N . LEU A 1 826 ? -12.291 -2.290 -13.045 1.00 92.75 826 LEU A N 1
ATOM 6634 C CA . LEU A 1 826 ? -11.339 -3.361 -12.727 1.00 92.75 826 LEU A CA 1
ATOM 6635 C C . LEU A 1 826 ? -10.206 -3.410 -13.751 1.00 92.75 826 LEU A C 1
ATOM 6637 O O . LEU A 1 826 ? -9.037 -3.327 -13.384 1.00 92.75 826 LEU A O 1
ATOM 6641 N N . ALA A 1 827 ? -10.550 -3.434 -15.038 1.00 90.25 827 ALA A N 1
ATOM 6642 C CA . ALA A 1 827 ? -9.588 -3.372 -16.131 1.00 90.25 827 ALA A CA 1
ATOM 6643 C C . ALA A 1 827 ? -8.643 -2.160 -16.043 1.00 90.25 827 ALA A C 1
ATOM 6645 O O . ALA A 1 827 ? -7.438 -2.290 -16.278 1.00 90.25 827 ALA A O 1
ATOM 6646 N N . ASN A 1 828 ? -9.172 -0.987 -15.675 1.00 86.12 828 ASN A N 1
ATOM 6647 C CA . ASN A 1 828 ? -8.357 0.202 -15.432 1.00 86.12 828 ASN A CA 1
ATOM 6648 C C . ASN A 1 828 ? -7.409 0.005 -14.234 1.00 86.12 828 ASN A C 1
ATOM 6650 O O . ASN A 1 828 ? -6.229 0.317 -14.362 1.00 86.12 828 ASN A O 1
ATOM 6654 N N . LYS A 1 829 ? -7.858 -0.549 -13.097 1.00 86.81 829 LYS A N 1
ATOM 6655 C CA . LYS A 1 829 ? -6.977 -0.831 -11.941 1.00 86.81 829 LYS A CA 1
ATOM 6656 C C . LYS A 1 829 ? -5.888 -1.863 -12.259 1.00 86.81 829 LYS A C 1
ATOM 6658 O O . LYS A 1 829 ? -4.737 -1.679 -11.856 1.00 86.81 829 LYS A O 1
ATOM 6663 N N . MET A 1 830 ? -6.231 -2.906 -13.020 1.00 87.75 830 MET A N 1
ATOM 6664 C CA . MET A 1 830 ? -5.295 -3.932 -13.488 1.00 87.75 830 MET A CA 1
ATOM 6665 C C . MET A 1 830 ? -4.167 -3.313 -14.327 1.00 87.75 830 MET A C 1
ATOM 6667 O O . MET A 1 830 ? -2.991 -3.521 -14.038 1.00 87.75 830 MET A O 1
ATOM 6671 N N . THR A 1 831 ? -4.510 -2.506 -15.337 1.00 82.44 831 THR A N 1
ATOM 6672 C CA . THR A 1 831 ? -3.573 -2.125 -16.415 1.00 82.44 831 THR A CA 1
ATOM 6673 C C . THR A 1 831 ? -3.012 -0.707 -16.331 1.00 82.44 831 THR A C 1
ATOM 6675 O O . THR A 1 831 ? -1.980 -0.418 -16.937 1.00 82.44 831 THR A O 1
ATOM 6678 N N . ARG A 1 832 ? -3.630 0.202 -15.569 1.00 79.25 832 ARG A N 1
ATOM 6679 C CA . ARG A 1 832 ? -3.250 1.620 -15.562 1.00 79.25 832 ARG A CA 1
ATOM 6680 C C . ARG A 1 832 ? -2.364 1.980 -14.370 1.00 79.25 832 ARG A C 1
ATOM 6682 O O . ARG A 1 832 ? -2.732 1.809 -13.214 1.00 79.25 832 ARG A O 1
ATOM 6689 N N . CYS A 1 833 ? -1.204 2.565 -14.663 1.00 77.62 833 CYS A N 1
ATOM 6690 C CA . CYS A 1 833 ? -0.319 3.212 -13.692 1.00 77.62 833 CYS A CA 1
ATOM 6691 C C . CYS A 1 833 ? -0.050 4.639 -14.177 1.00 77.62 833 CYS A C 1
ATOM 6693 O O . CYS A 1 833 ? 0.518 4.816 -15.253 1.00 77.62 833 CYS A O 1
ATOM 6695 N N . THR A 1 834 ? -0.447 5.662 -13.414 1.00 75.56 834 THR A N 1
ATOM 6696 C CA . THR A 1 834 ? -0.223 7.071 -13.800 1.00 75.56 834 THR A CA 1
ATOM 6697 C C . THR A 1 834 ? 1.266 7.375 -13.963 1.00 75.56 834 THR A C 1
ATOM 6699 O O . THR A 1 834 ? 1.653 8.013 -14.938 1.00 75.56 834 THR A O 1
ATOM 6702 N N . THR A 1 835 ? 2.112 6.825 -13.086 1.00 76.69 835 THR A N 1
ATOM 6703 C CA . THR A 1 835 ? 3.576 6.901 -13.206 1.00 76.69 835 THR A CA 1
ATOM 6704 C C . THR A 1 835 ? 4.091 6.231 -14.483 1.00 76.69 835 THR A C 1
ATOM 6706 O O . THR A 1 835 ? 4.874 6.852 -15.188 1.00 76.69 835 THR A O 1
ATOM 6709 N N . ALA A 1 836 ? 3.620 5.030 -14.846 1.00 78.56 836 ALA A N 1
ATOM 6710 C CA . ALA A 1 836 ? 4.046 4.372 -16.091 1.00 78.56 836 ALA A CA 1
ATOM 6711 C C . ALA A 1 836 ? 3.621 5.165 -17.333 1.00 78.56 836 ALA A C 1
ATOM 6713 O O . ALA A 1 836 ? 4.406 5.315 -18.265 1.00 78.56 836 ALA A O 1
ATOM 6714 N N . GLN A 1 837 ? 2.392 5.699 -17.337 1.00 81.56 837 GLN A N 1
ATOM 6715 C CA . GLN A 1 837 ? 1.882 6.531 -18.431 1.00 81.56 837 GLN A CA 1
ATOM 6716 C C . GLN A 1 837 ? 2.705 7.817 -18.592 1.00 81.56 837 GLN A C 1
ATOM 6718 O O . GLN A 1 837 ? 2.998 8.212 -19.718 1.00 81.56 837 GLN A O 1
ATOM 6723 N N . GLU A 1 838 ? 3.118 8.445 -17.489 1.00 83.69 838 GLU A N 1
ATOM 6724 C CA . GLU A 1 838 ? 4.014 9.604 -17.506 1.00 83.69 838 GLU A CA 1
ATOM 6725 C C . GLU A 1 838 ? 5.424 9.237 -18.002 1.00 83.69 838 GLU A C 1
ATOM 6727 O O . GLU A 1 838 ? 5.971 9.914 -18.869 1.00 83.69 838 GLU A O 1
ATOM 6732 N N . GLU A 1 839 ? 6.009 8.149 -17.499 1.00 85.69 839 GLU A N 1
ATOM 6733 C CA . GLU A 1 839 ? 7.346 7.690 -17.890 1.00 85.69 839 GLU A CA 1
ATOM 6734 C C . GLU A 1 839 ? 7.414 7.262 -19.360 1.00 85.69 839 GLU A C 1
ATOM 6736 O O . GLU A 1 839 ? 8.393 7.561 -20.041 1.00 85.69 839 GLU A O 1
ATOM 6741 N N . ALA A 1 840 ? 6.375 6.600 -19.872 1.00 86.75 840 ALA A N 1
ATOM 6742 C CA . ALA A 1 840 ? 6.286 6.207 -21.274 1.00 86.75 840 ALA A CA 1
ATOM 6743 C C . ALA A 1 840 ? 6.060 7.413 -22.201 1.00 86.75 840 ALA A C 1
ATOM 6745 O O . ALA A 1 840 ? 6.723 7.524 -23.234 1.00 86.75 840 ALA A O 1
ATOM 6746 N N . PHE A 1 841 ? 5.216 8.367 -21.789 1.00 89.88 841 PHE A N 1
ATOM 6747 C CA . PHE A 1 841 ? 5.075 9.663 -22.457 1.00 89.88 841 PHE A CA 1
ATOM 6748 C C . PHE A 1 841 ? 6.419 10.398 -22.560 1.00 89.88 841 PHE A C 1
ATOM 6750 O O . PHE A 1 841 ? 6.790 10.850 -23.642 1.00 89.88 841 PHE A O 1
ATOM 6757 N N . LEU A 1 842 ? 7.178 10.479 -21.462 1.00 90.94 842 LEU A N 1
ATOM 6758 C CA . LEU A 1 842 ? 8.476 11.152 -21.455 1.00 90.94 842 LEU A CA 1
ATOM 6759 C C . LEU A 1 842 ? 9.546 10.396 -22.257 1.00 90.94 842 LEU A C 1
ATOM 6761 O O . LEU A 1 842 ? 10.328 11.042 -22.947 1.00 90.94 842 LEU A O 1
ATOM 6765 N N . ARG A 1 843 ? 9.560 9.056 -22.258 1.00 90.75 843 ARG A N 1
ATOM 6766 C CA . ARG A 1 843 ? 10.424 8.271 -23.163 1.00 90.75 843 ARG A CA 1
ATOM 6767 C C . ARG A 1 843 ? 10.124 8.573 -24.637 1.00 90.75 843 ARG A C 1
ATOM 6769 O O . ARG A 1 843 ? 11.048 8.802 -25.412 1.00 90.75 843 ARG A O 1
ATOM 6776 N N . HIS A 1 844 ? 8.846 8.644 -25.014 1.00 90.94 844 HIS A N 1
ATOM 6777 C CA . HIS A 1 844 ? 8.429 8.961 -26.385 1.00 90.94 844 HIS A CA 1
ATOM 6778 C C . HIS A 1 844 ? 8.713 10.427 -26.783 1.00 90.94 844 HIS A C 1
ATOM 6780 O O . HIS A 1 844 ? 9.043 10.709 -27.937 1.00 90.94 844 HIS A O 1
ATOM 6786 N N . LEU A 1 845 ? 8.655 11.355 -25.819 1.00 92.88 845 LEU A N 1
ATOM 6787 C CA . LEU A 1 845 ? 9.090 12.746 -25.975 1.00 92.88 845 LEU A CA 1
ATOM 6788 C C . LEU A 1 845 ? 10.607 12.849 -26.209 1.00 92.88 845 LEU A C 1
ATOM 6790 O O . LEU A 1 845 ? 11.036 13.522 -27.139 1.00 92.88 845 LEU A O 1
ATOM 6794 N N . LEU A 1 846 ? 11.427 12.194 -25.381 1.00 93.88 846 LEU A N 1
ATOM 6795 C CA . LEU A 1 846 ? 12.895 12.290 -25.432 1.00 93.88 846 LEU A CA 1
ATOM 6796 C C . LEU A 1 846 ? 13.506 11.650 -26.691 1.00 93.88 846 LEU A C 1
ATOM 6798 O O . LEU A 1 846 ? 14.601 12.039 -27.102 1.00 93.88 846 LEU A O 1
ATOM 6802 N N . ALA A 1 847 ? 12.777 10.724 -27.320 1.00 92.50 847 ALA A N 1
ATOM 6803 C CA . ALA A 1 847 ? 13.121 10.116 -28.605 1.00 92.50 847 ALA A CA 1
ATOM 6804 C C . ALA A 1 847 ? 12.911 11.040 -29.825 1.00 92.50 847 ALA A C 1
ATOM 6806 O O . ALA A 1 847 ? 13.260 10.667 -30.944 1.00 92.50 847 ALA A O 1
ATOM 6807 N N . GLN A 1 848 ? 12.339 12.237 -29.645 1.00 93.12 848 GLN A N 1
ATOM 6808 C CA . GLN A 1 848 ? 12.184 13.209 -30.731 1.00 93.12 848 GLN A CA 1
ATOM 6809 C C . GLN A 1 848 ? 13.533 13.854 -31.133 1.00 93.12 848 GLN A C 1
ATOM 6811 O O . GLN A 1 848 ? 14.506 13.804 -30.371 1.00 93.12 848 GLN A O 1
ATOM 6816 N N . PRO A 1 849 ? 13.629 14.486 -32.321 1.00 94.94 849 PRO A N 1
ATOM 6817 C CA . PRO A 1 849 ? 14.849 15.167 -32.758 1.00 94.94 849 PRO A CA 1
ATOM 6818 C C . PRO A 1 849 ? 15.297 16.276 -31.793 1.00 94.94 849 PRO A C 1
ATOM 6820 O O . PRO A 1 849 ? 14.479 17.056 -31.303 1.00 94.94 849 PRO A O 1
ATOM 6823 N N . GLU A 1 850 ? 16.607 16.409 -31.570 1.00 94.56 850 GLU A N 1
ATOM 6824 C CA . GLU A 1 850 ? 17.163 17.398 -30.629 1.00 94.56 850 GLU A CA 1
ATOM 6825 C C . GLU A 1 850 ? 16.805 18.844 -30.974 1.00 94.56 850 GLU A C 1
ATOM 6827 O O . GLU A 1 850 ? 16.516 19.638 -30.082 1.00 94.56 850 GLU A O 1
ATOM 6832 N N . SER A 1 851 ? 16.758 19.187 -32.264 1.00 95.25 851 SER A N 1
ATOM 6833 C CA . SER A 1 851 ? 16.340 20.517 -32.726 1.00 95.25 851 SER A CA 1
ATOM 6834 C C . SER A 1 851 ? 14.911 20.865 -32.294 1.00 95.25 851 SER A C 1
ATOM 6836 O O . SER A 1 851 ? 14.609 22.024 -32.007 1.00 95.25 851 SER A O 1
ATOM 6838 N N . TRP A 1 852 ? 14.034 19.863 -32.201 1.00 96.00 852 TRP A N 1
ATOM 6839 C CA . TRP A 1 852 ? 12.664 20.029 -31.731 1.00 96.00 852 TRP A CA 1
ATOM 6840 C C . TRP A 1 852 ? 12.585 20.094 -30.198 1.00 96.00 852 TRP A C 1
ATOM 6842 O O . TRP A 1 852 ? 11.841 20.919 -29.660 1.00 96.00 852 TRP A O 1
ATOM 6852 N N . LEU A 1 853 ? 13.393 19.294 -29.492 1.00 95.50 853 LEU A N 1
ATOM 6853 C CA . LEU A 1 853 ? 13.516 19.347 -28.029 1.00 95.50 853 LEU A CA 1
ATOM 6854 C C . LEU A 1 853 ? 14.060 20.701 -27.547 1.00 95.50 853 LEU A C 1
ATOM 6856 O O . LEU A 1 853 ? 13.515 21.277 -26.607 1.00 95.50 853 LEU A O 1
ATOM 6860 N N . GLU A 1 854 ? 15.048 21.269 -28.238 1.00 94.06 854 GLU A N 1
ATOM 6861 C CA . GLU A 1 854 ? 15.581 22.602 -27.930 1.00 94.06 854 GLU A CA 1
ATOM 6862 C C . GLU A 1 854 ? 14.550 23.715 -28.213 1.00 94.06 854 GLU A C 1
ATOM 6864 O O . GLU A 1 854 ? 14.443 24.691 -27.463 1.00 94.06 854 GLU A O 1
ATOM 6869 N N . GLY A 1 855 ? 13.701 23.535 -29.231 1.00 94.06 855 GLY A N 1
ATOM 6870 C CA . GLY A 1 855 ? 12.520 24.375 -29.449 1.00 94.06 855 GLY A CA 1
ATOM 6871 C C . GLY A 1 855 ? 11.509 24.303 -28.293 1.00 94.06 855 GLY A C 1
ATOM 6872 O O . GLY A 1 855 ? 10.986 25.334 -27.864 1.00 94.06 855 GLY A O 1
ATOM 6873 N N . CYS A 1 856 ? 11.273 23.113 -27.731 1.00 93.94 856 CYS A N 1
ATOM 6874 C CA . CYS A 1 856 ? 10.416 22.940 -26.553 1.00 93.94 856 CYS A CA 1
ATOM 6875 C C . CYS A 1 856 ? 11.023 23.591 -25.300 1.00 93.94 856 CYS A C 1
ATOM 6877 O O . CYS A 1 856 ? 10.319 24.304 -24.581 1.00 93.94 856 CYS A O 1
ATOM 6879 N N . ARG A 1 857 ? 12.335 23.431 -25.083 1.00 91.62 857 ARG A N 1
ATOM 6880 C CA . ARG A 1 857 ? 13.091 24.116 -24.023 1.00 91.62 857 ARG A CA 1
ATOM 6881 C C . ARG A 1 857 ? 12.979 25.638 -24.141 1.00 91.62 857 ARG A C 1
ATOM 6883 O O . ARG A 1 857 ? 12.613 26.294 -23.172 1.00 91.62 857 ARG A O 1
ATOM 6890 N N . THR A 1 858 ? 13.155 26.187 -25.343 1.00 92.56 858 THR A N 1
ATOM 6891 C CA . THR A 1 858 ? 13.001 27.630 -25.607 1.00 92.56 858 THR A CA 1
ATOM 6892 C C . THR A 1 858 ? 11.611 28.142 -25.198 1.00 92.56 858 THR A C 1
ATOM 6894 O O . THR A 1 858 ? 11.483 29.235 -24.645 1.00 92.56 858 THR A O 1
ATOM 6897 N N . ARG A 1 859 ? 10.549 27.352 -25.411 1.00 91.38 859 ARG A N 1
ATOM 6898 C CA . ARG A 1 859 ? 9.193 27.689 -24.944 1.00 91.38 859 ARG A CA 1
ATOM 6899 C C . ARG A 1 859 ? 9.030 27.556 -23.429 1.00 91.38 859 ARG A C 1
ATOM 6901 O O . ARG A 1 859 ? 8.358 28.396 -22.835 1.00 91.38 859 ARG A O 1
ATOM 6908 N N . ALA A 1 860 ? 9.647 26.562 -22.792 1.00 89.69 860 ALA A N 1
ATOM 6909 C CA . ALA A 1 860 ? 9.662 26.448 -21.332 1.00 89.69 860 ALA A CA 1
ATOM 6910 C C . ALA A 1 860 ? 10.340 27.671 -20.682 1.00 89.69 860 ALA A C 1
ATOM 6912 O O . ALA A 1 860 ? 9.759 28.288 -19.788 1.00 89.69 860 ALA A O 1
ATOM 6913 N N . ASP A 1 861 ? 11.483 28.110 -21.214 1.00 87.62 861 ASP A N 1
ATOM 6914 C CA . ASP A 1 861 ? 12.177 29.329 -20.778 1.00 87.62 861 ASP A CA 1
ATOM 6915 C C . ASP A 1 861 ? 11.282 30.578 -20.952 1.00 87.62 861 ASP A C 1
ATOM 6917 O O . ASP A 1 861 ? 11.177 31.426 -20.060 1.00 87.62 861 ASP A O 1
ATOM 6921 N N . GLN A 1 862 ? 10.523 30.664 -22.053 1.00 90.38 862 GLN A N 1
ATOM 6922 C CA . GLN A 1 862 ? 9.530 31.726 -22.255 1.00 90.38 862 GLN A CA 1
ATOM 6923 C C . GLN A 1 862 ? 8.363 31.682 -21.250 1.00 90.38 862 GLN A C 1
ATOM 6925 O O . GLN A 1 862 ? 7.833 32.750 -20.922 1.00 90.38 862 GLN A O 1
ATOM 6930 N N . ILE A 1 863 ? 7.933 30.499 -20.789 1.00 88.44 863 ILE A N 1
ATOM 6931 C CA . ILE A 1 863 ? 6.893 30.327 -19.754 1.00 88.44 863 ILE A CA 1
ATOM 6932 C C . ILE A 1 863 ? 7.407 30.843 -18.403 1.00 88.44 863 ILE A C 1
ATOM 6934 O O . ILE A 1 863 ? 6.684 31.583 -17.730 1.00 88.44 863 ILE A O 1
ATOM 6938 N N . ILE A 1 864 ? 8.658 30.530 -18.038 1.00 83.69 864 ILE A N 1
ATOM 6939 C CA . ILE A 1 864 ? 9.313 31.048 -16.822 1.00 83.69 864 ILE A CA 1
ATOM 6940 C C . ILE A 1 864 ? 9.410 32.579 -16.879 1.00 83.69 864 ILE A C 1
ATOM 6942 O O . ILE A 1 864 ? 9.006 33.264 -15.941 1.00 83.69 864 ILE A O 1
ATOM 6946 N N . ALA A 1 865 ? 9.865 33.130 -18.009 1.00 84.56 865 ALA A N 1
ATOM 6947 C CA . ALA A 1 865 ? 10.017 34.572 -18.210 1.00 84.56 865 ALA A CA 1
ATOM 6948 C C . ALA A 1 865 ? 8.683 35.353 -18.297 1.00 84.56 865 ALA A C 1
ATOM 6950 O O . ALA A 1 865 ? 8.685 36.582 -18.395 1.00 84.56 865 ALA A O 1
ATOM 6951 N N . ALA A 1 866 ? 7.522 34.685 -18.296 1.00 87.44 866 ALA A N 1
ATOM 6952 C CA . ALA A 1 866 ? 6.224 35.349 -18.392 1.00 87.44 866 ALA A CA 1
ATOM 6953 C C . ALA A 1 866 ? 5.792 35.962 -17.045 1.00 87.44 866 ALA A C 1
ATOM 6955 O O . ALA A 1 866 ? 5.365 35.254 -16.130 1.00 87.44 866 ALA A O 1
ATOM 6956 N N . GLY A 1 867 ? 5.849 37.295 -16.943 1.00 78.25 867 GLY A N 1
ATOM 6957 C CA . GLY A 1 867 ? 5.449 38.039 -15.740 1.00 78.25 867 GLY A CA 1
ATOM 6958 C C . GLY A 1 867 ? 3.934 38.117 -15.490 1.00 78.25 867 GLY A C 1
ATOM 6959 O O . GLY A 1 867 ? 3.516 38.216 -14.339 1.00 78.25 867 GLY A O 1
ATOM 6960 N N . LYS A 1 868 ? 3.096 38.048 -16.537 1.00 87.44 868 LYS A N 1
ATOM 6961 C CA . LYS A 1 868 ? 1.624 38.057 -16.424 1.00 87.44 868 LYS A CA 1
ATOM 6962 C C . LYS A 1 868 ? 1.042 36.650 -16.555 1.00 87.44 868 LYS A C 1
ATOM 6964 O O . LYS A 1 868 ? 1.508 35.855 -17.369 1.00 87.44 868 LYS A O 1
ATOM 6969 N N . SER A 1 869 ? -0.032 36.379 -15.809 1.00 79.56 869 SER A N 1
ATOM 6970 C CA . SER A 1 869 ? -0.727 35.081 -15.831 1.00 79.56 869 SER A CA 1
ATOM 6971 C C . SER A 1 869 ? -1.319 34.746 -17.210 1.00 79.56 869 SER A C 1
ATOM 6973 O O . SER A 1 869 ? -1.126 33.640 -17.706 1.00 79.56 869 SER A O 1
ATOM 6975 N N . SER A 1 870 ? -1.949 35.725 -17.875 1.00 86.44 870 SER A N 1
ATOM 6976 C CA . SER A 1 870 ? -2.491 35.598 -19.242 1.00 86.44 870 SER A CA 1
ATOM 6977 C C . SER A 1 870 ? -1.438 35.143 -20.253 1.00 86.44 870 SER A C 1
ATOM 6979 O O . SER A 1 870 ? -1.652 34.218 -21.034 1.00 86.44 870 SER A O 1
ATOM 6981 N N . ASP A 1 871 ? -0.273 35.782 -20.208 1.00 89.69 871 ASP A N 1
ATOM 6982 C CA . ASP A 1 871 ? 0.796 35.584 -21.183 1.00 89.69 871 ASP A CA 1
ATOM 6983 C C . ASP A 1 871 ? 1.477 34.229 -20.946 1.00 89.69 871 ASP A C 1
ATOM 6985 O O . ASP A 1 871 ? 1.904 33.564 -21.890 1.00 89.69 871 ASP A O 1
ATOM 6989 N N . ARG A 1 872 ? 1.536 33.793 -19.679 1.00 87.88 872 ARG A N 1
ATOM 6990 C CA . ARG A 1 872 ? 1.995 32.459 -19.285 1.00 87.88 872 ARG A CA 1
ATOM 6991 C C . ARG A 1 872 ? 1.041 31.369 -19.774 1.00 87.88 872 ARG A C 1
ATOM 6993 O O . ARG A 1 872 ? 1.512 30.390 -20.344 1.00 87.88 872 ARG A O 1
ATOM 7000 N N . GLN A 1 873 ? -0.269 31.560 -19.604 1.00 87.88 873 GLN A N 1
ATOM 7001 C CA . GLN A 1 873 ? -1.295 30.620 -20.065 1.00 87.88 873 GLN A CA 1
ATOM 7002 C C . GLN A 1 873 ? -1.235 30.422 -21.587 1.00 87.88 873 GLN A C 1
ATOM 7004 O O . GLN A 1 873 ? -1.152 29.288 -22.051 1.00 87.88 873 GLN A O 1
ATOM 7009 N N . LYS A 1 874 ? -1.139 31.510 -22.362 1.00 92.12 874 LYS A N 1
ATOM 7010 C CA . LYS A 1 874 ? -0.977 31.424 -23.822 1.00 92.12 874 LYS A CA 1
ATOM 7011 C C . LYS A 1 874 ? 0.273 30.626 -24.226 1.00 92.12 874 LYS A C 1
ATOM 7013 O O . LYS A 1 874 ? 0.211 29.765 -25.096 1.00 92.12 874 LYS A O 1
ATOM 7018 N N . LYS A 1 875 ? 1.417 30.872 -23.578 1.00 92.31 875 LYS A N 1
ATOM 7019 C CA . LYS A 1 875 ? 2.670 30.144 -23.861 1.00 92.31 875 LYS A CA 1
ATOM 7020 C C . LYS A 1 875 ? 2.602 28.659 -23.486 1.00 92.31 875 LYS A C 1
ATOM 7022 O O . LYS A 1 875 ? 3.198 27.833 -24.174 1.00 92.31 875 LYS A O 1
ATOM 7027 N N . ILE A 1 876 ? 1.867 28.319 -22.425 1.00 90.12 876 ILE A N 1
ATOM 7028 C CA . ILE A 1 876 ? 1.550 26.933 -22.052 1.00 90.12 876 ILE A CA 1
ATOM 7029 C C . ILE A 1 876 ? 0.735 26.256 -23.163 1.00 90.12 876 ILE A C 1
ATOM 7031 O O . ILE A 1 876 ? 1.079 25.152 -23.581 1.00 90.12 876 ILE A O 1
ATOM 7035 N N . GLU A 1 877 ? -0.301 26.920 -23.676 1.00 90.75 877 GLU A N 1
ATOM 7036 C CA . GLU A 1 877 ? -1.130 26.410 -24.776 1.00 90.75 877 GLU A CA 1
ATOM 7037 C C . GLU A 1 877 ? -0.317 26.204 -26.062 1.00 90.75 877 GLU A C 1
ATOM 7039 O O . GLU A 1 877 ? -0.425 25.148 -26.683 1.00 90.75 877 GLU A O 1
ATOM 7044 N N . GLU A 1 878 ? 0.565 27.145 -26.417 1.00 92.44 878 GLU A N 1
ATOM 7045 C CA . GLU A 1 878 ? 1.478 27.005 -27.560 1.00 92.44 878 GLU A CA 1
ATOM 7046 C C . GLU A 1 878 ? 2.440 25.809 -27.412 1.00 92.44 878 GLU A C 1
ATOM 7048 O O . GLU A 1 878 ? 2.652 25.068 -28.376 1.00 92.44 878 GLU A O 1
ATOM 7053 N N . LEU A 1 879 ? 3.000 25.579 -26.215 1.00 92.62 879 LEU A N 1
ATOM 7054 C CA . LEU A 1 879 ? 3.849 24.413 -25.943 1.00 92.62 879 LEU A CA 1
ATOM 7055 C C . LEU A 1 879 ? 3.054 23.101 -26.053 1.00 92.62 879 LEU A C 1
ATOM 7057 O O . LEU A 1 879 ? 3.493 22.173 -26.732 1.00 92.62 879 LEU A O 1
ATOM 7061 N N . MET A 1 880 ? 1.872 23.021 -25.432 1.00 91.81 880 MET A N 1
ATOM 7062 C CA . MET A 1 880 ? 1.023 21.826 -25.513 1.00 91.81 880 MET A CA 1
ATOM 7063 C C . MET A 1 880 ? 0.563 21.539 -26.947 1.00 91.81 880 MET A C 1
ATOM 7065 O O . MET A 1 880 ? 0.517 20.374 -27.341 1.00 91.81 880 MET A O 1
ATOM 7069 N N . ALA A 1 881 ? 0.260 22.572 -27.739 1.00 90.38 881 ALA A N 1
ATOM 7070 C CA . ALA A 1 881 ? -0.107 22.431 -29.145 1.00 90.38 881 ALA A CA 1
ATOM 7071 C C . ALA A 1 881 ? 1.050 21.862 -29.983 1.00 90.38 881 ALA A C 1
ATOM 7073 O O . ALA A 1 881 ? 0.833 20.922 -30.747 1.00 90.38 881 ALA A O 1
ATOM 7074 N N . GLN A 1 882 ? 2.281 22.355 -29.791 1.00 91.12 882 GLN A N 1
ATOM 7075 C CA . GLN A 1 882 ? 3.467 21.823 -30.473 1.00 91.12 882 GLN A CA 1
ATOM 7076 C C . GLN A 1 882 ? 3.739 20.355 -30.103 1.00 91.12 882 GLN A C 1
ATOM 7078 O O . GLN A 1 882 ? 4.006 19.542 -30.987 1.00 91.12 882 GLN A O 1
ATOM 7083 N N . VAL A 1 883 ? 3.638 19.992 -28.818 1.00 91.81 883 VAL A N 1
ATOM 7084 C CA . VAL A 1 883 ? 3.818 18.599 -28.360 1.00 91.81 883 VAL A CA 1
ATOM 7085 C C . VAL A 1 883 ? 2.721 17.687 -28.918 1.00 91.81 883 VAL A C 1
ATOM 7087 O O . VAL A 1 883 ? 3.029 16.619 -29.446 1.00 91.81 883 VAL A O 1
ATOM 7090 N N . ARG A 1 884 ? 1.456 18.126 -28.888 1.00 89.44 884 ARG A N 1
ATOM 7091 C CA . ARG A 1 884 ? 0.321 17.411 -29.495 1.00 89.44 884 ARG A CA 1
ATOM 7092 C C . ARG A 1 884 ? 0.536 17.162 -30.989 1.00 89.44 884 ARG A C 1
ATOM 7094 O O . ARG A 1 884 ? 0.280 16.057 -31.456 1.00 89.44 884 ARG A O 1
ATOM 7101 N N . GLN A 1 885 ? 0.991 18.176 -31.727 1.00 88.44 885 GLN A N 1
ATOM 7102 C CA . GLN A 1 885 ? 1.215 18.083 -33.170 1.00 88.44 885 GLN A CA 1
ATOM 7103 C C . GLN A 1 885 ? 2.370 17.136 -33.516 1.00 88.44 885 GLN A C 1
ATOM 7105 O O . GLN A 1 885 ? 2.227 16.335 -34.433 1.00 88.44 885 GLN A O 1
ATOM 7110 N N . GLN A 1 886 ? 3.487 17.201 -32.783 1.00 91.00 886 GLN A N 1
ATOM 7111 C CA . GLN A 1 886 ? 4.655 16.352 -33.041 1.00 91.00 886 GLN A CA 1
ATOM 7112 C C . GLN A 1 886 ? 4.392 14.877 -32.716 1.00 91.00 886 GLN A C 1
ATOM 7114 O O . GLN A 1 886 ? 4.789 14.001 -33.476 1.00 91.00 886 GLN A O 1
ATOM 7119 N N . LEU A 1 887 ? 3.757 14.599 -31.573 1.00 88.19 887 LEU A N 1
ATOM 7120 C CA . LEU A 1 887 ? 3.599 13.233 -31.065 1.00 88.19 887 LEU A CA 1
ATOM 7121 C C . LEU A 1 887 ? 2.323 12.532 -31.573 1.00 88.19 887 LEU A C 1
ATOM 7123 O O . LEU A 1 887 ? 2.184 11.322 -31.416 1.00 88.19 887 LEU A O 1
ATOM 7127 N N . GLY A 1 888 ? 1.366 13.272 -32.147 1.00 86.12 888 GLY A N 1
ATOM 7128 C CA . GLY A 1 888 ? 0.100 12.717 -32.650 1.00 86.12 888 GLY A CA 1
ATOM 7129 C C . GLY A 1 888 ? -0.860 12.216 -31.559 1.00 86.12 888 GLY A C 1
ATOM 7130 O O . GLY A 1 888 ? -1.800 11.483 -31.853 1.00 86.12 888 GLY A O 1
ATOM 7131 N N . ILE A 1 889 ? -0.638 12.590 -30.295 1.00 88.19 889 ILE A N 1
ATOM 7132 C CA . ILE A 1 889 ? -1.400 12.098 -29.134 1.00 88.19 889 ILE A CA 1
ATOM 7133 C C . ILE A 1 889 ? -2.297 13.184 -28.512 1.00 88.19 889 ILE A C 1
ATOM 7135 O O . ILE A 1 889 ? -1.947 14.368 -28.535 1.00 88.19 889 ILE A O 1
ATOM 7139 N N . PRO A 1 890 ? -3.428 12.816 -27.878 1.00 84.62 890 PRO A N 1
ATOM 7140 C CA . PRO A 1 890 ? -4.172 13.719 -27.005 1.00 84.62 890 PRO A CA 1
ATOM 7141 C C . PRO A 1 890 ? -3.301 14.195 -25.832 1.00 84.62 890 PRO A C 1
ATOM 7143 O O . PRO A 1 890 ? -2.829 13.387 -25.034 1.00 84.62 890 PRO A O 1
ATOM 7146 N N . MET A 1 891 ? -3.118 15.511 -25.710 1.00 85.06 891 MET A N 1
ATOM 7147 C CA . MET A 1 891 ? -2.410 16.136 -24.589 1.00 85.06 891 MET A CA 1
ATOM 7148 C C . MET A 1 891 ? -3.396 16.559 -23.496 1.00 85.06 891 MET A C 1
ATOM 7150 O O . MET A 1 891 ? -4.313 17.340 -23.750 1.00 85.06 891 MET A O 1
ATOM 7154 N N . ARG A 1 892 ? -3.191 16.063 -22.273 1.00 79.19 892 ARG A N 1
ATOM 7155 C CA . ARG A 1 892 ? -3.940 16.426 -21.059 1.00 79.19 892 ARG A CA 1
ATOM 7156 C C . ARG A 1 892 ? -3.142 17.444 -20.233 1.00 79.19 892 ARG A C 1
ATOM 7158 O O . ARG A 1 892 ? -1.917 17.371 -20.174 1.00 79.19 892 ARG A O 1
ATOM 7165 N N . GLN A 1 893 ? -3.824 18.344 -19.519 1.00 73.31 893 GLN A N 1
ATOM 7166 C CA . GLN A 1 893 ? -3.180 19.367 -18.673 1.00 73.31 893 GLN A CA 1
ATOM 7167 C C . GLN A 1 893 ? -2.250 18.768 -17.598 1.00 73.31 893 GLN A C 1
ATOM 7169 O O . GLN A 1 893 ? -1.245 19.377 -17.238 1.00 73.31 893 GLN A O 1
ATOM 7174 N N . THR A 1 894 ? -2.527 17.547 -17.131 1.00 69.94 894 THR A N 1
ATOM 7175 C CA . THR A 1 894 ? -1.666 16.805 -16.194 1.00 69.94 894 THR A CA 1
ATOM 7176 C C . THR A 1 894 ? -0.258 16.542 -16.746 1.00 69.94 894 THR A C 1
ATOM 7178 O O . THR A 1 894 ? 0.710 16.596 -15.992 1.00 69.94 894 THR A O 1
ATOM 7181 N N . GLN A 1 895 ? -0.105 16.349 -18.063 1.00 82.88 895 GLN A N 1
ATOM 7182 C CA . GLN A 1 895 ? 1.194 16.104 -18.710 1.00 82.88 895 GLN A CA 1
ATOM 7183 C C . GLN A 1 895 ? 2.077 17.360 -18.798 1.00 82.88 895 GLN A C 1
ATOM 7185 O O . GLN A 1 895 ? 3.288 17.240 -18.988 1.00 82.88 895 GLN A O 1
ATOM 7190 N N . LEU A 1 896 ? 1.514 18.563 -18.618 1.00 83.44 896 LEU A N 1
ATOM 7191 C CA . LEU A 1 896 ? 2.283 19.812 -18.615 1.00 83.44 896 LEU A CA 1
ATOM 7192 C C . LEU A 1 896 ? 3.382 19.796 -17.546 1.00 83.44 896 LEU A C 1
ATOM 7194 O O . LEU A 1 896 ? 4.498 20.237 -17.804 1.00 83.44 896 LEU A O 1
ATOM 7198 N N . LYS A 1 897 ? 3.095 19.254 -16.357 1.00 76.88 897 LYS A N 1
ATOM 7199 C CA . LYS A 1 897 ? 4.071 19.186 -15.259 1.00 76.88 897 LYS A CA 1
ATOM 7200 C C . LYS A 1 897 ? 5.255 18.286 -15.604 1.00 76.88 897 LYS A C 1
ATOM 7202 O O . LYS A 1 897 ? 6.397 18.652 -15.348 1.00 76.88 897 LYS A O 1
ATOM 7207 N N . ALA A 1 898 ? 4.984 17.151 -16.249 1.00 82.81 898 ALA A N 1
ATOM 7208 C CA . ALA A 1 898 ? 6.007 16.229 -16.727 1.00 82.81 898 ALA A CA 1
ATOM 7209 C C . ALA A 1 898 ? 6.903 16.875 -17.801 1.00 82.81 898 ALA A C 1
ATOM 7211 O O . ALA A 1 898 ? 8.123 16.740 -17.729 1.00 82.81 898 ALA A O 1
ATOM 7212 N N . LEU A 1 899 ? 6.321 17.641 -18.738 1.00 88.25 899 LEU A N 1
ATOM 7213 C CA . LEU A 1 899 ? 7.079 18.440 -19.712 1.00 88.25 899 LEU A CA 1
ATOM 7214 C C . LEU A 1 899 ? 7.990 19.459 -19.016 1.00 88.25 899 LEU A C 1
ATOM 7216 O O . LEU A 1 899 ? 9.188 19.511 -19.289 1.00 88.25 899 LEU A O 1
ATOM 7220 N N . LEU A 1 900 ? 7.439 20.251 -18.092 1.00 85.38 900 LEU A N 1
ATOM 7221 C CA . LEU A 1 900 ? 8.214 21.262 -17.375 1.00 85.38 900 LEU A CA 1
ATOM 7222 C C . LEU A 1 900 ? 9.325 20.632 -16.517 1.00 85.38 900 LEU A C 1
ATOM 7224 O O . LEU A 1 900 ? 10.411 21.192 -16.475 1.00 85.38 900 LEU A O 1
ATOM 7228 N N . ARG A 1 901 ? 9.130 19.445 -15.923 1.00 83.00 901 ARG A N 1
ATOM 7229 C CA . ARG A 1 901 ? 10.193 18.728 -15.186 1.00 83.00 901 ARG A CA 1
ATOM 7230 C C . ARG A 1 901 ? 11.407 18.368 -16.053 1.00 83.00 901 ARG A C 1
ATOM 7232 O O . ARG A 1 901 ? 12.516 18.320 -15.536 1.00 83.00 901 ARG A O 1
ATOM 7239 N N . VAL A 1 902 ? 11.201 18.084 -17.340 1.00 88.12 902 VAL A N 1
ATOM 7240 C CA . VAL A 1 902 ? 12.287 17.736 -18.273 1.00 88.12 902 VAL A CA 1
ATOM 7241 C C . VAL A 1 902 ? 13.000 18.986 -18.791 1.00 88.12 902 VAL A C 1
ATOM 7243 O O . VAL A 1 902 ? 14.226 19.001 -18.875 1.00 88.12 902 VAL A O 1
ATOM 7246 N N . PHE A 1 903 ? 12.251 20.037 -19.138 1.00 88.50 903 PHE A N 1
ATOM 7247 C CA . PHE A 1 903 ? 12.819 21.228 -19.778 1.00 88.50 903 PHE A CA 1
ATOM 7248 C C . PHE A 1 903 ? 13.301 22.310 -18.805 1.00 88.50 903 PHE A C 1
ATOM 7250 O O . PHE A 1 903 ? 14.239 23.030 -19.139 1.00 88.50 903 PHE A O 1
ATOM 7257 N N . ILE A 1 904 ? 12.699 22.431 -17.619 1.00 79.06 904 ILE A N 1
ATOM 7258 C CA . ILE A 1 904 ? 13.164 23.351 -16.575 1.00 79.06 904 ILE A CA 1
ATOM 7259 C C . ILE A 1 904 ? 14.310 22.672 -15.805 1.00 79.06 904 ILE A C 1
ATOM 7261 O O . ILE A 1 904 ? 14.165 21.511 -15.411 1.00 79.06 904 ILE A O 1
ATOM 7265 N N . PRO A 1 905 ? 15.449 23.349 -15.579 1.00 66.50 905 PRO A N 1
ATOM 7266 C CA . PRO A 1 905 ? 16.523 22.810 -14.757 1.00 66.50 905 PRO A CA 1
ATOM 7267 C C . PRO A 1 905 ? 16.119 22.730 -13.279 1.00 66.50 905 PRO A C 1
ATOM 7269 O O . PRO A 1 905 ? 15.628 23.695 -12.696 1.00 66.50 905 PRO A O 1
ATOM 7272 N N . ASP A 1 906 ? 16.375 21.576 -12.670 1.00 60.62 906 ASP A N 1
ATOM 7273 C CA . ASP A 1 906 ? 16.271 21.319 -11.229 1.00 60.62 906 ASP A CA 1
ATOM 7274 C C . ASP A 1 906 ? 17.567 21.663 -10.465 1.00 60.62 906 ASP A C 1
ATOM 7276 O O . ASP A 1 906 ? 17.549 21.765 -9.241 1.00 60.62 906 ASP A O 1
ATOM 7280 N N . TYR A 1 907 ? 18.670 21.899 -11.188 1.00 58.75 907 TYR A N 1
ATOM 7281 C CA . TYR A 1 907 ? 19.950 22.391 -10.672 1.00 58.75 907 TYR A CA 1
ATOM 7282 C C . TYR A 1 907 ? 20.534 23.451 -11.606 1.00 58.75 907 TYR A C 1
ATOM 7284 O O . TYR A 1 907 ? 20.390 23.387 -12.824 1.00 58.75 907 TYR A O 1
ATOM 7292 N N . THR A 1 908 ? 21.247 24.410 -11.027 1.00 52.16 908 THR A N 1
ATOM 7293 C CA . THR A 1 908 ? 21.849 25.563 -11.719 1.00 52.16 908 THR A CA 1
ATOM 7294 C C . THR A 1 908 ? 23.374 25.523 -11.757 1.00 52.16 908 THR A C 1
ATOM 7296 O O . THR A 1 908 ? 23.990 26.477 -12.232 1.00 52.16 908 THR A O 1
ATOM 7299 N N . GLN A 1 909 ? 23.989 24.456 -11.239 1.00 55.03 909 GLN A N 1
ATOM 7300 C CA . GLN A 1 909 ? 25.439 24.285 -11.252 1.00 55.03 909 GLN A CA 1
ATOM 7301 C C . GLN A 1 909 ? 25.957 24.301 -12.699 1.00 55.03 909 GLN A C 1
ATOM 7303 O O . GLN A 1 909 ? 25.366 23.706 -13.604 1.00 55.03 909 GLN A O 1
ATOM 7308 N N . GLN A 1 910 ? 27.051 25.029 -12.909 1.00 59.62 910 GLN A N 1
ATOM 7309 C CA . GLN A 1 910 ? 27.672 25.245 -14.213 1.00 59.62 910 GLN A CA 1
ATOM 7310 C C . GLN A 1 910 ? 29.114 24.746 -14.166 1.00 59.62 910 GLN A C 1
ATOM 7312 O O . GLN A 1 910 ? 29.785 24.883 -13.141 1.00 59.62 910 GLN A O 1
ATOM 7317 N N . LEU A 1 911 ? 29.595 24.206 -15.285 1.00 54.47 911 LEU A N 1
ATOM 7318 C CA . LEU A 1 911 ? 31.016 23.929 -15.475 1.00 54.47 911 LEU A CA 1
ATOM 7319 C C . LEU A 1 911 ? 31.586 25.063 -16.342 1.00 54.47 911 LEU A C 1
ATOM 7321 O O . LEU A 1 911 ? 31.297 25.148 -17.540 1.00 54.47 911 LEU A O 1
ATOM 7325 N N . GLY A 1 912 ? 32.320 25.986 -15.716 1.00 62.88 912 GLY A N 1
ATOM 7326 C CA . GLY A 1 912 ? 32.646 27.281 -16.329 1.00 62.88 912 GLY A CA 1
ATOM 7327 C C . GLY A 1 912 ? 31.381 28.095 -16.636 1.00 62.88 912 GLY A C 1
ATOM 7328 O O . GLY A 1 912 ? 30.405 28.013 -15.898 1.00 62.88 912 GLY A O 1
ATOM 7329 N N . ASP A 1 913 ? 31.372 28.824 -17.754 1.00 59.94 913 ASP A N 1
ATOM 7330 C CA . ASP A 1 913 ? 30.237 29.662 -18.190 1.00 59.94 913 ASP A CA 1
ATOM 7331 C C . ASP A 1 913 ? 29.094 28.875 -18.873 1.00 59.94 913 ASP A C 1
ATOM 7333 O O . ASP A 1 913 ? 28.183 29.462 -19.463 1.00 59.94 913 ASP A O 1
ATOM 7337 N N . THR A 1 914 ? 29.143 27.537 -18.859 1.00 69.81 914 THR A N 1
ATOM 7338 C CA . THR A 1 914 ? 28.152 26.691 -19.542 1.00 69.81 914 THR A CA 1
ATOM 7339 C C . THR A 1 914 ? 27.245 25.973 -18.537 1.00 69.81 914 THR A C 1
ATOM 7341 O O . THR A 1 914 ? 27.738 25.177 -17.731 1.00 69.81 914 THR A O 1
ATOM 7344 N N . PRO A 1 915 ? 25.913 26.178 -18.575 1.00 72.44 915 PRO A N 1
ATOM 7345 C CA . PRO A 1 915 ? 24.991 25.414 -17.740 1.00 72.44 915 PRO A CA 1
ATOM 7346 C C . PRO A 1 915 ? 24.882 23.957 -18.209 1.00 72.44 915 PRO A C 1
ATOM 7348 O O . PRO A 1 915 ? 25.168 23.635 -19.368 1.00 72.44 915 PRO A O 1
ATOM 7351 N N . LEU A 1 916 ? 24.461 23.072 -17.306 1.00 80.88 916 LEU A N 1
ATOM 7352 C CA . LEU A 1 916 ? 23.935 21.758 -17.677 1.00 80.88 916 LEU A CA 1
ATOM 7353 C C . LEU A 1 916 ? 22.566 21.905 -18.355 1.00 80.88 916 LEU A C 1
ATOM 7355 O O . LEU A 1 916 ? 21.767 22.771 -17.991 1.00 80.88 916 LEU A O 1
ATOM 7359 N N . VAL A 1 917 ? 22.271 21.036 -19.319 1.00 86.19 917 VAL A N 1
ATOM 7360 C CA . VAL A 1 917 ? 20.985 21.016 -20.027 1.00 86.19 917 VAL A CA 1
ATOM 7361 C C . VAL A 1 917 ? 20.153 19.832 -19.532 1.00 86.19 917 VAL A C 1
ATOM 7363 O O . VAL A 1 917 ? 20.334 18.701 -19.976 1.00 86.19 917 VAL A O 1
ATOM 7366 N N . ASN A 1 918 ? 19.210 20.085 -18.617 1.00 87.44 918 ASN A N 1
ATOM 7367 C CA . ASN A 1 918 ? 18.456 19.027 -17.925 1.00 87.44 918 ASN A CA 1
ATOM 7368 C C . ASN A 1 918 ? 17.777 18.029 -18.888 1.00 87.44 918 ASN A C 1
ATOM 7370 O O . ASN A 1 918 ? 17.892 16.818 -18.703 1.00 87.44 918 ASN A O 1
ATOM 7374 N N . TRP A 1 919 ? 17.158 18.510 -19.976 1.00 92.06 919 TRP A N 1
ATOM 7375 C CA . TRP A 1 919 ? 16.501 17.629 -20.952 1.00 92.06 919 TRP A CA 1
ATOM 7376 C C . TRP A 1 919 ? 17.475 16.667 -21.652 1.00 92.06 919 TRP A C 1
ATOM 7378 O O . TRP A 1 919 ? 17.087 15.545 -21.978 1.00 92.06 919 TRP A O 1
ATOM 7388 N N . ARG A 1 920 ? 18.743 17.065 -21.834 1.00 93.00 920 ARG A N 1
ATOM 7389 C CA . ARG A 1 920 ? 19.790 16.197 -22.391 1.00 93.00 920 ARG A CA 1
ATOM 7390 C C . ARG A 1 920 ? 20.225 15.131 -21.397 1.00 93.00 920 ARG A C 1
ATOM 7392 O O . ARG A 1 920 ? 20.318 13.981 -21.791 1.00 93.00 920 ARG A O 1
ATOM 7399 N N . ILE A 1 921 ? 20.367 15.462 -20.111 1.00 91.81 921 ILE A N 1
ATOM 7400 C CA . ILE A 1 921 ? 20.620 14.458 -19.059 1.00 91.81 921 ILE A CA 1
ATOM 7401 C C . ILE A 1 921 ? 19.489 13.416 -19.050 1.00 91.81 921 ILE A C 1
ATOM 7403 O O . ILE A 1 921 ? 19.741 12.213 -19.051 1.00 91.81 921 ILE A O 1
ATOM 7407 N N . PHE A 1 922 ? 18.228 13.859 -19.122 1.00 93.00 922 PHE A N 1
ATOM 7408 C CA . PHE A 1 922 ? 17.082 12.955 -19.265 1.00 93.00 922 PHE A CA 1
ATOM 7409 C C . PHE A 1 922 ? 17.173 12.074 -20.525 1.00 93.00 922 PHE A C 1
ATOM 7411 O O . PHE A 1 922 ? 16.824 10.894 -20.457 1.00 93.00 922 PHE A O 1
ATOM 7418 N N . ARG A 1 923 ? 17.635 12.610 -21.659 1.00 94.69 923 ARG A N 1
ATOM 7419 C CA . ARG A 1 923 ? 17.795 11.875 -22.924 1.00 94.69 923 ARG A CA 1
ATOM 7420 C C . ARG A 1 923 ? 18.940 10.856 -22.877 1.00 94.69 923 ARG A C 1
ATOM 7422 O O . ARG A 1 923 ? 18.689 9.687 -23.160 1.00 94.69 923 ARG A O 1
ATOM 7429 N N . GLU A 1 924 ? 20.137 11.269 -22.464 1.00 95.56 924 GLU A N 1
ATOM 7430 C CA . GLU A 1 924 ? 21.324 10.411 -22.329 1.00 95.56 924 GLU A CA 1
ATOM 7431 C C . GLU A 1 924 ? 21.017 9.195 -21.440 1.00 95.56 924 GLU A C 1
ATOM 7433 O O . GLU A 1 924 ? 21.314 8.060 -21.809 1.00 95.56 924 GLU A O 1
ATOM 7438 N N . ILE A 1 925 ? 20.320 9.404 -20.313 1.00 93.88 925 ILE A N 1
ATOM 7439 C CA . ILE A 1 925 ? 19.852 8.311 -19.448 1.00 93.88 925 ILE A CA 1
ATOM 7440 C C . ILE A 1 925 ? 18.814 7.440 -20.176 1.00 93.88 925 ILE A C 1
ATOM 7442 O O . ILE A 1 925 ? 19.004 6.234 -20.322 1.00 93.88 925 ILE A O 1
ATOM 7446 N N . ASN A 1 926 ? 17.682 8.019 -20.594 1.00 93.25 926 ASN A N 1
ATOM 7447 C CA . ASN A 1 926 ? 16.467 7.237 -20.862 1.00 93.25 926 ASN A CA 1
ATOM 7448 C C . ASN A 1 926 ? 16.268 6.809 -22.318 1.00 93.25 926 ASN A C 1
ATOM 7450 O O . ASN A 1 926 ? 15.564 5.831 -22.559 1.00 93.25 926 ASN A O 1
ATOM 7454 N N . HIS A 1 927 ? 16.837 7.540 -23.274 1.00 92.81 927 HIS A N 1
ATOM 7455 C CA . HIS A 1 927 ? 16.733 7.237 -24.702 1.00 92.81 927 HIS A CA 1
ATOM 7456 C C . HIS A 1 927 ? 17.985 6.522 -25.228 1.00 92.81 927 HIS A C 1
ATOM 7458 O O . HIS A 1 927 ? 17.872 5.660 -26.096 1.00 92.81 927 HIS A O 1
ATOM 7464 N N . GLU A 1 928 ? 19.161 6.844 -24.684 1.00 93.06 928 GLU A N 1
ATOM 7465 C CA . GLU A 1 928 ? 20.446 6.375 -25.215 1.00 93.06 928 GLU A CA 1
ATOM 7466 C C . GLU A 1 928 ? 21.041 5.244 -24.359 1.00 93.06 928 GLU A C 1
ATOM 7468 O O . GLU A 1 928 ? 21.249 4.135 -24.856 1.00 93.06 928 GLU A O 1
ATOM 7473 N N . PHE A 1 929 ? 21.271 5.473 -23.060 1.00 94.88 929 PHE A N 1
ATOM 7474 C CA . PHE A 1 929 ? 21.860 4.466 -22.173 1.00 94.88 929 PHE A CA 1
ATOM 7475 C C . PHE A 1 929 ? 20.915 3.302 -21.855 1.00 94.88 929 PHE A C 1
ATOM 7477 O O . PHE A 1 929 ? 21.286 2.149 -22.086 1.00 94.88 929 PHE A O 1
ATOM 7484 N N . LEU A 1 930 ? 19.719 3.568 -21.313 1.00 92.62 930 LEU A N 1
ATOM 7485 C CA . LEU A 1 930 ? 18.854 2.507 -20.781 1.00 92.62 930 LEU A CA 1
ATOM 7486 C C . LEU A 1 930 ? 18.476 1.431 -21.817 1.00 92.62 930 LEU A C 1
ATOM 7488 O O . LEU A 1 930 ? 18.602 0.254 -21.477 1.00 92.62 930 LEU A O 1
ATOM 7492 N N . PRO A 1 931 ? 18.104 1.755 -23.073 1.00 90.88 931 PRO A N 1
ATOM 7493 C CA . PRO A 1 931 ? 17.846 0.728 -24.082 1.00 90.88 931 PRO A CA 1
ATOM 7494 C C . PRO A 1 931 ? 19.077 -0.126 -24.411 1.00 90.88 931 PRO A C 1
ATOM 7496 O O . PRO A 1 931 ? 18.945 -1.333 -24.573 1.00 90.88 931 PRO A O 1
ATOM 7499 N N . SER A 1 932 ? 20.277 0.470 -24.465 1.00 91.06 932 SER A N 1
ATOM 7500 C CA . SER A 1 932 ? 21.535 -0.272 -24.658 1.00 91.06 932 SER A CA 1
ATOM 7501 C C . SER A 1 932 ? 21.874 -1.161 -23.455 1.00 91.06 932 SER A C 1
ATOM 7503 O O . SER A 1 932 ? 22.405 -2.253 -23.631 1.00 91.06 932 SER A O 1
ATOM 7505 N N . CYS A 1 933 ? 21.570 -0.707 -22.237 1.00 91.50 933 CYS A N 1
ATOM 7506 C CA . CYS A 1 933 ? 21.752 -1.485 -21.014 1.00 91.50 933 CYS A CA 1
ATOM 7507 C C . CYS A 1 933 ? 20.833 -2.719 -20.998 1.00 91.50 933 CYS A C 1
ATOM 7509 O O . CYS A 1 933 ? 21.284 -3.821 -20.699 1.00 91.50 933 CYS A O 1
ATOM 7511 N N . ALA A 1 934 ? 19.570 -2.548 -21.398 1.00 89.69 934 ALA A N 1
ATOM 7512 C CA . ALA A 1 934 ? 18.612 -3.647 -21.466 1.00 89.69 934 ALA A CA 1
ATOM 7513 C C . ALA A 1 934 ? 18.908 -4.647 -22.594 1.00 89.69 934 ALA A C 1
ATOM 7515 O O . ALA A 1 934 ? 18.720 -5.847 -22.430 1.00 89.69 934 ALA A O 1
ATOM 7516 N N . GLU A 1 935 ? 19.426 -4.170 -23.728 1.00 88.81 935 GLU A N 1
ATOM 7517 C CA . GLU A 1 935 ? 19.920 -5.024 -24.813 1.00 88.81 935 GLU A CA 1
ATOM 7518 C C . GLU A 1 935 ? 21.114 -5.877 -24.340 1.00 88.81 935 GLU A C 1
ATOM 7520 O O . GLU A 1 935 ? 21.129 -7.081 -24.577 1.00 88.81 935 GLU A O 1
ATOM 7525 N N . GLN A 1 936 ? 22.042 -5.292 -23.569 1.00 88.56 936 GLN A N 1
ATOM 7526 C CA . GLN A 1 936 ? 23.197 -5.986 -22.980 1.00 88.56 936 GLN A CA 1
ATOM 7527 C C . GLN A 1 936 ? 22.820 -7.030 -21.907 1.00 88.56 936 GLN A C 1
ATOM 7529 O O . GLN A 1 936 ? 23.455 -8.076 -21.837 1.00 88.56 936 GLN A O 1
ATOM 7534 N N . LEU A 1 937 ? 21.820 -6.756 -21.063 1.00 88.69 937 LEU A N 1
ATOM 7535 C CA . LEU A 1 937 ? 21.312 -7.706 -20.055 1.00 88.69 937 LEU A CA 1
ATOM 7536 C C . LEU A 1 937 ? 20.262 -8.675 -20.624 1.00 88.69 937 LEU A C 1
ATOM 7538 O O . LEU A 1 937 ? 19.720 -9.505 -19.902 1.00 88.69 937 LEU A O 1
ATOM 7542 N N . GLY A 1 938 ? 19.856 -8.496 -21.880 1.00 86.69 938 GLY A N 1
ATOM 7543 C CA . GLY A 1 938 ? 18.700 -9.158 -22.475 1.00 86.69 938 GLY A CA 1
ATOM 7544 C C . GLY A 1 938 ? 17.325 -8.731 -21.926 1.00 86.69 938 GLY A C 1
ATOM 7545 O O . GLY A 1 938 ? 16.339 -9.009 -22.610 1.00 86.69 938 GLY A O 1
ATOM 7546 N N . ARG A 1 939 ? 17.242 -8.068 -20.763 1.00 88.31 939 ARG A N 1
ATOM 7547 C CA . ARG A 1 939 ? 16.031 -7.667 -20.007 1.00 88.31 939 ARG A CA 1
ATOM 7548 C C . ARG A 1 939 ? 16.139 -6.236 -19.464 1.00 88.31 939 ARG A C 1
ATOM 7550 O O . ARG A 1 939 ? 17.213 -5.646 -19.507 1.00 88.31 939 ARG A O 1
ATOM 7557 N N . ASP A 1 940 ? 15.075 -5.690 -18.872 1.00 87.06 940 ASP A N 1
ATOM 7558 C CA . ASP A 1 940 ? 15.167 -4.380 -18.210 1.00 87.06 940 ASP A CA 1
ATOM 7559 C C . ASP A 1 940 ? 16.150 -4.411 -17.004 1.00 87.06 940 ASP A C 1
ATOM 7561 O O . ASP A 1 940 ? 16.128 -5.356 -16.203 1.00 87.06 940 ASP A O 1
ATOM 7565 N N . PRO A 1 941 ? 17.011 -3.385 -16.832 1.00 88.62 941 PRO A N 1
ATOM 7566 C CA . PRO A 1 941 ? 17.904 -3.274 -15.680 1.00 88.62 941 PRO A CA 1
ATOM 7567 C C . PRO A 1 941 ? 17.157 -2.839 -14.412 1.00 88.62 941 PRO A C 1
ATOM 7569 O O . PRO A 1 941 ? 16.232 -2.022 -14.453 1.00 88.62 941 PRO A O 1
ATOM 7572 N N . THR A 1 942 ? 17.632 -3.301 -13.257 1.00 85.19 942 THR A N 1
ATOM 7573 C CA . THR A 1 942 ? 17.302 -2.690 -11.959 1.00 85.19 942 THR A CA 1
ATOM 7574 C C . THR A 1 942 ? 17.914 -1.286 -11.837 1.00 85.19 942 THR A C 1
ATOM 7576 O O . THR A 1 942 ? 18.849 -0.942 -12.560 1.00 85.19 942 THR A O 1
ATOM 7579 N N . PHE A 1 943 ? 17.434 -0.466 -10.891 1.00 83.38 943 PHE A N 1
ATOM 7580 C CA . PHE A 1 943 ? 18.043 0.845 -10.603 1.00 83.38 943 PHE A CA 1
ATOM 7581 C C . PHE A 1 943 ? 19.531 0.717 -10.237 1.00 83.38 943 PHE A C 1
ATOM 7583 O O . PHE A 1 943 ? 20.353 1.453 -10.776 1.00 83.38 943 PHE A O 1
ATOM 7590 N N . THR A 1 944 ? 19.884 -0.262 -9.398 1.00 85.19 944 THR A N 1
ATOM 7591 C CA . THR A 1 944 ? 21.268 -0.548 -8.994 1.00 85.19 944 THR A CA 1
ATOM 7592 C C . THR A 1 944 ? 22.153 -0.896 -10.194 1.00 85.19 944 THR A C 1
ATOM 7594 O O . THR A 1 944 ? 23.203 -0.281 -10.381 1.00 85.19 944 THR A O 1
ATOM 7597 N N . GLU A 1 945 ? 21.712 -1.823 -11.056 1.00 90.62 945 GLU A N 1
ATOM 7598 C CA . GLU A 1 945 ? 22.431 -2.172 -12.289 1.00 90.62 945 GLU A CA 1
ATOM 7599 C C . GLU A 1 945 ? 22.563 -0.960 -13.220 1.00 90.62 945 GLU A C 1
ATOM 7601 O O . GLU A 1 945 ? 23.660 -0.658 -13.685 1.00 90.62 945 GLU A O 1
ATOM 7606 N N . ALA A 1 946 ? 21.473 -0.228 -13.464 1.00 90.94 946 ALA A N 1
ATOM 7607 C CA . ALA A 1 946 ? 21.464 0.923 -14.359 1.00 90.94 946 ALA A CA 1
ATOM 7608 C C . ALA A 1 946 ? 22.406 2.044 -13.887 1.00 90.94 946 ALA A C 1
ATOM 7610 O O . ALA A 1 946 ? 23.214 2.527 -14.682 1.00 90.94 946 ALA A O 1
ATOM 7611 N N . SER A 1 947 ? 22.341 2.438 -12.612 1.00 90.75 947 SER A N 1
ATOM 7612 C CA . SER A 1 947 ? 23.167 3.513 -12.045 1.00 90.75 947 SER A CA 1
ATOM 7613 C C . SER A 1 947 ? 24.651 3.142 -12.075 1.00 90.75 947 SER A C 1
ATOM 7615 O O . SER A 1 947 ? 25.476 3.911 -12.577 1.00 90.75 947 SER A O 1
ATOM 7617 N N . ALA A 1 948 ? 24.989 1.933 -11.621 1.00 91.50 948 ALA A N 1
ATOM 7618 C CA . ALA A 1 948 ? 26.370 1.476 -11.542 1.00 91.50 948 ALA A CA 1
ATOM 7619 C C . ALA A 1 948 ? 27.001 1.221 -12.923 1.00 91.50 948 ALA A C 1
ATOM 7621 O O . ALA A 1 948 ? 28.153 1.597 -13.159 1.00 91.50 948 ALA A O 1
ATOM 7622 N N . LEU A 1 949 ? 26.262 0.618 -13.864 1.00 92.88 949 LEU A N 1
ATOM 7623 C CA . LEU A 1 949 ? 26.749 0.391 -15.230 1.00 92.88 949 LEU A CA 1
ATOM 7624 C C . LEU A 1 949 ? 26.908 1.710 -16.002 1.00 92.88 949 LEU A C 1
ATOM 7626 O O . LEU A 1 949 ? 27.861 1.844 -16.772 1.00 92.88 949 LEU A O 1
ATOM 7630 N N . LEU A 1 950 ? 26.041 2.703 -15.769 1.00 94.44 950 LEU A N 1
ATOM 7631 C CA . LEU A 1 950 ? 26.190 4.040 -16.347 1.00 94.44 950 LEU A CA 1
ATOM 7632 C C . LEU A 1 950 ? 27.431 4.753 -15.802 1.00 94.44 950 LEU A C 1
ATOM 7634 O O . LEU A 1 950 ? 28.252 5.228 -16.589 1.00 94.44 950 LEU A O 1
ATOM 7638 N N . TYR A 1 951 ? 27.611 4.765 -14.476 1.00 93.38 951 TYR A N 1
ATOM 7639 C CA . TYR A 1 951 ? 28.807 5.314 -13.833 1.00 93.38 951 TYR A CA 1
ATOM 7640 C C . TYR A 1 951 ? 30.084 4.665 -14.392 1.00 93.38 951 TYR A C 1
ATOM 7642 O O . TYR A 1 951 ? 30.995 5.367 -14.835 1.00 93.38 951 TYR A O 1
ATOM 7650 N N . ARG A 1 952 ? 30.116 3.327 -14.494 1.00 90.88 952 ARG A N 1
ATOM 7651 C CA . ARG A 1 952 ? 31.226 2.588 -15.119 1.00 90.88 952 ARG A CA 1
ATOM 7652 C C . ARG A 1 952 ? 31.467 2.991 -16.578 1.00 90.88 952 ARG A C 1
ATOM 7654 O O . ARG A 1 952 ? 32.626 3.179 -16.941 1.00 90.88 952 ARG A O 1
ATOM 7661 N N . LYS A 1 953 ? 30.430 3.153 -17.416 1.00 91.75 953 LYS A N 1
ATOM 7662 C CA . LYS A 1 953 ? 30.592 3.606 -18.817 1.00 91.75 953 LYS A CA 1
ATOM 7663 C C . LYS A 1 953 ? 31.202 5.015 -18.894 1.00 91.75 953 LYS A C 1
ATOM 7665 O O . LYS A 1 953 ? 32.140 5.214 -19.665 1.00 91.75 953 LYS A O 1
ATOM 7670 N N . VAL A 1 954 ? 30.733 5.959 -18.072 1.00 92.12 954 VAL A N 1
ATOM 7671 C CA . VAL A 1 954 ? 31.259 7.340 -18.015 1.00 92.12 954 VAL A CA 1
ATOM 7672 C C . VAL A 1 954 ? 32.717 7.363 -17.534 1.00 92.12 954 VAL A C 1
ATOM 7674 O O . VAL A 1 954 ? 33.583 7.928 -18.206 1.00 92.12 954 VAL A O 1
ATOM 7677 N N . VAL A 1 955 ? 33.026 6.699 -16.415 1.00 90.88 955 VAL A N 1
ATOM 7678 C CA . VAL A 1 955 ? 34.386 6.660 -15.846 1.00 90.88 955 VAL A CA 1
ATOM 7679 C C . VAL A 1 955 ? 35.368 5.937 -16.769 1.00 90.88 955 VAL A C 1
ATOM 7681 O O . VAL A 1 955 ? 36.480 6.426 -16.976 1.00 90.88 955 VAL A O 1
ATOM 7684 N N . LYS A 1 956 ? 34.968 4.811 -17.378 1.00 89.44 956 LYS A N 1
ATOM 7685 C CA . LYS A 1 956 ? 35.815 4.073 -18.325 1.00 89.44 956 LYS A CA 1
ATOM 7686 C C . LYS A 1 956 ? 36.178 4.931 -19.536 1.00 89.44 956 LYS A C 1
ATOM 7688 O O . LYS A 1 956 ? 37.354 5.002 -19.874 1.00 89.44 956 LYS A O 1
ATOM 7693 N N . ALA A 1 957 ? 35.212 5.620 -20.148 1.00 87.88 957 ALA A N 1
ATOM 7694 C CA . ALA A 1 957 ? 35.482 6.481 -21.298 1.00 87.88 957 ALA A CA 1
ATOM 7695 C C . ALA A 1 957 ? 36.473 7.610 -20.963 1.00 87.88 957 ALA A C 1
ATOM 7697 O O . ALA A 1 957 ? 37.425 7.828 -21.714 1.00 87.88 957 ALA A O 1
ATOM 7698 N N . ARG A 1 958 ? 36.314 8.265 -19.800 1.00 85.94 958 ARG A N 1
ATOM 7699 C CA . ARG A 1 958 ? 37.256 9.289 -19.302 1.00 85.94 958 ARG A CA 1
ATOM 7700 C C . ARG A 1 958 ? 38.659 8.715 -19.078 1.00 85.94 958 ARG A C 1
ATOM 7702 O O . ARG A 1 958 ? 39.637 9.285 -19.560 1.00 85.94 958 ARG A O 1
ATOM 7709 N N . ARG A 1 959 ? 38.768 7.568 -18.393 1.00 86.12 959 ARG A N 1
ATOM 7710 C CA . ARG A 1 959 ? 40.046 6.888 -18.107 1.00 86.12 959 ARG A CA 1
ATOM 7711 C C . ARG A 1 959 ? 40.770 6.466 -19.387 1.00 86.12 959 ARG A C 1
ATOM 7713 O O . ARG A 1 959 ? 41.970 6.696 -19.521 1.00 86.12 959 ARG A O 1
ATOM 7720 N N . ASP A 1 960 ? 40.030 5.887 -20.326 1.00 88.75 960 ASP A N 1
ATOM 7721 C CA . ASP A 1 960 ? 40.546 5.361 -21.590 1.00 88.75 960 ASP A CA 1
ATOM 7722 C C . ASP A 1 960 ? 40.725 6.486 -22.651 1.00 88.75 960 ASP A C 1
ATOM 7724 O O . ASP A 1 960 ? 41.094 6.209 -23.792 1.00 88.75 960 ASP A O 1
ATOM 7728 N N . LYS A 1 961 ? 40.499 7.761 -22.273 1.00 82.88 961 LYS A N 1
ATOM 7729 C CA . LYS A 1 961 ? 40.594 8.987 -23.102 1.00 82.88 961 LYS A CA 1
ATOM 7730 C C . LYS A 1 961 ? 39.762 8.947 -24.390 1.00 82.88 961 LYS A C 1
ATOM 7732 O O . LYS A 1 961 ? 40.139 9.524 -25.411 1.00 82.88 961 LYS A O 1
ATOM 7737 N N . GLN A 1 962 ? 38.625 8.267 -24.334 1.00 85.12 962 GLN A N 1
ATOM 7738 C CA . GLN A 1 962 ? 37.654 8.198 -25.421 1.00 85.12 962 GLN A CA 1
ATOM 7739 C C . GLN A 1 962 ? 36.748 9.443 -25.405 1.00 85.12 962 GLN A C 1
ATOM 7741 O O . GLN A 1 962 ? 36.597 10.069 -24.351 1.00 85.12 962 GLN A O 1
ATOM 7746 N N . PRO A 1 963 ? 36.131 9.830 -26.541 1.00 84.44 963 PRO A N 1
ATOM 7747 C CA . PRO A 1 963 ? 35.073 10.837 -26.521 1.00 84.44 963 PRO A CA 1
ATOM 7748 C C . PRO A 1 963 ? 33.968 10.405 -25.538 1.00 84.44 963 PRO A C 1
ATOM 7750 O O . PRO A 1 963 ? 33.628 9.218 -25.505 1.00 84.44 963 PRO A O 1
ATOM 7753 N N . PRO A 1 964 ? 33.420 11.322 -24.719 1.00 83.50 964 PRO A N 1
ATOM 7754 C CA . PRO A 1 964 ? 32.449 10.957 -23.697 1.00 83.50 964 PRO A CA 1
ATOM 7755 C C . PRO A 1 964 ? 31.185 10.389 -24.361 1.00 83.50 964 PRO A C 1
ATOM 7757 O O . PRO A 1 964 ? 30.573 11.093 -25.166 1.00 83.50 964 PRO A O 1
ATOM 7760 N N . PRO A 1 965 ? 30.760 9.151 -24.035 1.00 85.25 965 PRO A N 1
ATOM 7761 C CA . PRO A 1 965 ? 29.564 8.550 -24.624 1.00 85.25 965 PRO A CA 1
ATOM 7762 C C . PRO A 1 965 ? 28.289 9.290 -24.202 1.00 85.25 965 PRO A C 1
ATOM 7764 O O . PRO A 1 965 ? 27.301 9.243 -24.922 1.00 85.25 965 PRO A O 1
ATOM 7767 N N . TYR A 1 966 ? 28.335 9.982 -23.057 1.00 93.69 966 TYR A N 1
ATOM 7768 C CA . TYR A 1 966 ? 27.243 10.760 -22.475 1.00 93.69 966 TYR A CA 1
ATOM 7769 C C . TYR A 1 966 ? 27.799 12.118 -21.990 1.00 93.69 966 TYR A C 1
ATOM 7771 O O . TYR A 1 966 ? 28.298 12.211 -20.859 1.00 93.69 966 TYR A O 1
ATOM 7779 N N . PRO A 1 967 ? 27.874 13.139 -22.867 1.00 91.50 967 PRO A N 1
ATOM 7780 C CA . PRO A 1 967 ? 28.570 14.396 -22.584 1.00 91.50 967 PRO A CA 1
ATOM 7781 C C . PRO A 1 967 ? 28.032 15.186 -21.381 1.00 91.50 967 PRO A C 1
ATOM 7783 O O . PRO A 1 967 ? 28.825 15.663 -20.570 1.00 91.50 967 PRO A O 1
ATOM 7786 N N . GLU A 1 968 ? 26.716 15.322 -21.218 1.00 90.94 968 GLU A N 1
ATOM 7787 C CA . GLU A 1 968 ? 26.126 16.084 -20.108 1.00 90.94 968 GLU A CA 1
ATOM 7788 C C . GLU A 1 968 ? 26.223 15.323 -18.781 1.00 90.94 968 GLU A C 1
ATOM 7790 O O . GLU A 1 968 ? 26.522 15.928 -17.752 1.00 90.94 968 GLU A O 1
ATOM 7795 N N . LEU A 1 969 ? 26.073 13.996 -18.790 1.00 91.62 969 LEU A N 1
ATOM 7796 C CA . LEU A 1 969 ? 26.353 13.149 -17.627 1.00 91.62 969 LEU A CA 1
ATOM 7797 C C . LEU A 1 969 ? 27.830 13.181 -17.216 1.00 91.62 969 LEU A C 1
ATOM 7799 O O . LEU A 1 969 ? 28.138 13.115 -16.028 1.00 91.62 969 LEU A O 1
ATOM 7803 N N . THR A 1 970 ? 28.748 13.329 -18.172 1.00 91.88 970 THR A N 1
ATOM 7804 C CA . THR A 1 970 ? 30.181 13.494 -17.881 1.00 91.88 970 THR A CA 1
ATOM 7805 C C . THR A 1 970 ? 30.425 14.813 -17.142 1.00 91.88 970 THR A C 1
ATOM 7807 O O . THR A 1 970 ? 31.069 14.816 -16.094 1.00 91.88 970 THR A O 1
ATOM 7810 N N . ARG A 1 971 ? 29.814 15.910 -17.613 1.00 88.50 971 ARG A N 1
ATOM 7811 C CA . ARG A 1 971 ? 29.841 17.225 -16.944 1.00 88.50 971 ARG A CA 1
ATOM 7812 C C . ARG A 1 971 ? 29.169 17.189 -15.563 1.00 88.50 971 ARG A C 1
ATOM 7814 O O . ARG A 1 971 ? 29.647 17.839 -14.638 1.00 88.50 971 ARG A O 1
ATOM 7821 N N . LEU A 1 972 ? 28.089 16.418 -15.397 1.00 86.50 972 LEU A N 1
ATOM 7822 C CA . LEU A 1 972 ? 27.420 16.220 -14.104 1.00 86.50 972 LEU A CA 1
ATOM 7823 C C . LEU A 1 972 ? 28.331 15.506 -13.093 1.00 86.50 972 LEU A C 1
ATOM 7825 O O . LEU A 1 972 ? 28.407 15.928 -11.940 1.00 86.50 972 LEU A O 1
ATOM 7829 N N . LEU A 1 973 ? 29.042 14.455 -13.517 1.00 88.12 973 LEU A N 1
ATOM 7830 C CA . LEU A 1 973 ? 30.023 13.781 -12.664 1.00 88.12 973 LEU A CA 1
ATOM 7831 C C . LEU A 1 973 ? 31.165 14.731 -12.277 1.00 88.12 973 LEU A C 1
ATOM 7833 O O . LEU A 1 973 ? 31.522 14.788 -11.108 1.00 88.12 973 LEU A O 1
ATOM 7837 N N . GLU A 1 974 ? 31.686 15.523 -13.216 1.00 86.81 974 GLU A N 1
ATOM 7838 C CA . GLU A 1 974 ? 32.745 16.511 -12.952 1.00 86.81 974 GLU A CA 1
ATOM 7839 C C . GLU A 1 974 ? 32.344 17.565 -11.913 1.00 86.81 974 GLU A C 1
ATOM 7841 O O . GLU A 1 974 ? 33.165 17.956 -11.083 1.00 86.81 974 GLU A O 1
ATOM 7846 N N . ILE A 1 975 ? 31.077 17.987 -11.906 1.00 82.44 975 ILE A N 1
ATOM 7847 C CA . ILE A 1 975 ? 30.538 18.893 -10.885 1.00 82.44 975 ILE A CA 1
ATOM 7848 C C . ILE A 1 975 ? 30.526 18.216 -9.505 1.00 82.44 975 ILE A C 1
ATOM 7850 O O . ILE A 1 975 ? 31.015 18.804 -8.541 1.00 82.44 975 ILE A O 1
ATOM 7854 N N . TYR A 1 976 ? 30.055 16.968 -9.397 1.00 82.44 976 TYR A N 1
ATOM 7855 C CA . TYR A 1 976 ? 30.072 16.242 -8.120 1.00 82.44 976 TYR A CA 1
ATOM 7856 C C . TYR A 1 976 ? 31.491 15.872 -7.654 1.00 82.44 976 TYR A C 1
ATOM 7858 O O . TYR A 1 976 ? 31.773 15.923 -6.459 1.00 82.44 976 TYR A O 1
ATOM 7866 N N . GLU A 1 977 ? 32.416 15.567 -8.564 1.00 83.00 977 GLU A N 1
ATOM 7867 C CA . GLU A 1 977 ? 33.837 15.364 -8.250 1.00 83.00 977 GLU A CA 1
ATOM 7868 C C . GLU A 1 977 ? 34.512 16.654 -7.755 1.00 83.00 977 GLU A C 1
ATOM 7870 O O . GLU A 1 977 ? 35.393 16.588 -6.896 1.00 83.00 977 GLU A O 1
ATOM 7875 N N . ALA A 1 978 ? 34.097 17.825 -8.248 1.00 79.81 978 ALA A N 1
ATOM 7876 C CA . ALA A 1 978 ? 34.575 19.121 -7.769 1.00 79.81 978 ALA A CA 1
ATOM 7877 C C . ALA A 1 978 ? 33.974 19.520 -6.405 1.00 79.81 978 ALA A C 1
ATOM 7879 O O . ALA A 1 978 ? 34.655 20.158 -5.603 1.00 79.81 978 ALA A O 1
ATOM 7880 N N . GLU A 1 979 ? 32.721 19.142 -6.132 1.00 72.00 979 GLU A N 1
ATOM 7881 C CA . GLU A 1 979 ? 32.007 19.439 -4.879 1.00 72.00 979 GLU A CA 1
ATOM 7882 C C . GLU A 1 979 ? 32.425 18.508 -3.725 1.00 72.00 979 GLU A C 1
ATOM 7884 O O . GLU A 1 979 ? 32.712 18.977 -2.622 1.00 72.00 979 GLU A O 1
ATOM 7889 N N . TYR A 1 980 ? 32.502 17.197 -3.988 1.00 69.88 980 TYR A N 1
ATOM 7890 C CA . TYR A 1 980 ? 32.760 16.153 -2.984 1.00 69.88 980 TYR A CA 1
ATOM 7891 C C . TYR A 1 980 ? 34.187 15.588 -3.013 1.00 69.88 980 TYR A C 1
ATOM 7893 O O . TYR A 1 980 ? 34.586 14.937 -2.054 1.00 69.88 980 TYR A O 1
ATOM 7901 N N . GLY A 1 981 ? 34.965 15.844 -4.069 1.00 72.44 981 GLY A N 1
ATOM 7902 C CA . GLY A 1 981 ? 36.322 15.323 -4.264 1.00 72.44 981 GLY A CA 1
ATOM 7903 C C . GLY A 1 981 ? 36.368 14.075 -5.154 1.00 72.44 981 GLY A C 1
ATOM 7904 O O . GLY A 1 981 ? 35.703 13.076 -4.893 1.00 72.44 981 GLY A O 1
ATOM 7905 N N . ALA A 1 982 ? 37.214 14.104 -6.188 1.00 67.81 982 ALA A N 1
ATOM 7906 C CA . ALA A 1 982 ? 37.235 13.112 -7.273 1.00 67.81 982 ALA A CA 1
ATOM 7907 C C . ALA A 1 982 ? 37.561 11.655 -6.874 1.00 67.81 982 ALA A C 1
ATOM 7909 O O . ALA A 1 982 ? 37.353 10.742 -7.667 1.00 67.81 982 ALA A O 1
ATOM 7910 N N . SER A 1 983 ? 38.087 11.418 -5.669 1.00 63.06 983 SER A N 1
ATOM 7911 C CA . SER A 1 983 ? 38.435 10.080 -5.165 1.00 63.06 983 SER A CA 1
ATOM 7912 C C . SER A 1 983 ? 37.548 9.607 -4.008 1.00 63.06 983 SER A C 1
ATOM 7914 O O . SER A 1 983 ? 37.896 8.632 -3.343 1.00 63.06 983 SER A O 1
ATOM 7916 N N . LEU A 1 984 ? 36.458 10.321 -3.705 1.00 70.81 984 LEU A N 1
ATOM 7917 C CA . LEU A 1 984 ? 35.614 10.058 -2.540 1.00 70.81 984 LEU A CA 1
ATOM 7918 C C . LEU A 1 984 ? 34.310 9.330 -2.934 1.00 70.81 984 LEU A C 1
ATOM 7920 O O . LEU A 1 984 ? 33.647 9.750 -3.887 1.00 70.81 984 LEU A O 1
ATOM 7924 N N . PRO A 1 985 ? 33.903 8.258 -2.215 1.00 74.62 985 PRO A N 1
ATOM 7925 C CA . PRO A 1 985 ? 32.645 7.539 -2.467 1.00 74.62 985 PRO A CA 1
ATOM 7926 C C . PRO A 1 985 ? 31.400 8.437 -2.482 1.00 74.62 985 PRO A C 1
ATOM 7928 O O . PRO A 1 985 ? 30.399 8.114 -3.117 1.00 74.62 985 PRO A O 1
ATOM 7931 N N . GLU A 1 986 ? 31.463 9.571 -1.790 1.00 75.62 986 GLU A N 1
ATOM 7932 C CA . GLU A 1 986 ? 30.448 10.619 -1.743 1.00 75.62 986 GLU A CA 1
ATOM 7933 C C . GLU A 1 986 ? 30.140 11.194 -3.136 1.00 75.62 986 GLU A C 1
ATOM 7935 O O . GLU A 1 986 ? 28.966 11.358 -3.463 1.00 75.62 986 GLU A O 1
ATOM 7940 N N . ALA A 1 987 ? 31.152 11.414 -3.987 1.00 79.19 987 ALA A N 1
ATOM 7941 C CA . ALA A 1 987 ? 30.962 11.925 -5.349 1.00 79.19 987 ALA A CA 1
ATOM 7942 C C . ALA A 1 987 ? 30.195 10.923 -6.229 1.00 79.19 987 ALA A C 1
ATOM 7944 O O . ALA A 1 987 ? 29.254 11.298 -6.933 1.00 79.19 987 ALA A O 1
ATOM 7945 N N . ARG A 1 988 ? 30.535 9.627 -6.128 1.00 87.06 988 ARG A N 1
ATOM 7946 C CA . ARG A 1 988 ? 29.806 8.543 -6.807 1.00 87.06 988 ARG A CA 1
ATOM 7947 C C . ARG A 1 988 ? 28.354 8.471 -6.331 1.00 87.06 988 ARG A C 1
ATOM 7949 O O . ARG A 1 988 ? 27.453 8.449 -7.161 1.00 87.06 988 ARG A O 1
ATOM 7956 N N . LYS A 1 989 ? 28.117 8.494 -5.014 1.00 80.50 989 LYS A N 1
ATOM 7957 C CA . LYS A 1 989 ? 26.761 8.467 -4.433 1.00 80.50 989 LYS A CA 1
ATOM 7958 C C . LYS A 1 989 ? 25.923 9.677 -4.856 1.00 80.50 989 LYS A C 1
ATOM 7960 O O . LYS A 1 989 ? 24.739 9.519 -5.142 1.00 80.50 989 LYS A O 1
ATOM 7965 N N . ALA A 1 990 ? 26.519 10.870 -4.915 1.00 77.50 990 ALA A N 1
ATOM 7966 C CA . ALA A 1 990 ? 25.852 12.079 -5.394 1.00 77.50 990 ALA A CA 1
ATOM 7967 C C . ALA A 1 990 ? 25.475 11.966 -6.882 1.00 77.50 990 ALA A C 1
ATOM 7969 O O . ALA A 1 990 ? 24.336 12.263 -7.245 1.00 77.50 990 ALA A O 1
ATOM 7970 N N . PHE A 1 991 ? 26.387 11.454 -7.718 1.00 86.25 991 PHE A N 1
ATOM 7971 C CA . PHE A 1 991 ? 26.123 11.175 -9.129 1.00 86.25 991 PHE A CA 1
ATOM 7972 C C . PHE A 1 991 ? 25.003 10.144 -9.318 1.00 86.25 991 PHE A C 1
ATOM 7974 O O . PHE A 1 991 ? 24.019 10.445 -9.993 1.00 86.25 991 PHE A O 1
ATOM 7981 N N . GLU A 1 992 ? 25.101 8.968 -8.692 1.00 83.94 992 GLU A N 1
ATOM 7982 C CA . GLU A 1 992 ? 24.097 7.900 -8.799 1.00 83.94 992 GLU A CA 1
ATOM 7983 C C . GLU A 1 992 ? 22.715 8.403 -8.336 1.00 83.94 992 GLU A C 1
ATOM 7985 O O . GLU A 1 992 ? 21.746 8.310 -9.089 1.00 83.94 992 GLU A O 1
ATOM 7990 N N . ALA A 1 993 ? 22.628 9.090 -7.190 1.00 77.31 993 ALA A N 1
ATOM 7991 C CA . ALA A 1 993 ? 21.381 9.706 -6.723 1.00 77.31 993 ALA A CA 1
ATOM 7992 C C . ALA A 1 993 ? 20.851 10.821 -7.653 1.00 77.31 993 ALA A C 1
ATOM 7994 O O . ALA A 1 993 ? 19.640 11.062 -7.708 1.00 77.31 993 ALA A O 1
ATOM 7995 N N . GLY A 1 994 ? 21.729 11.524 -8.375 1.00 78.06 994 GLY A N 1
ATOM 7996 C CA . GLY A 1 994 ? 21.365 12.500 -9.404 1.00 78.06 994 GLY A CA 1
ATOM 7997 C C . GLY A 1 994 ? 20.784 11.845 -10.663 1.00 78.06 994 GLY A C 1
ATOM 7998 O O . GLY A 1 994 ? 19.818 12.360 -11.235 1.00 78.06 994 GLY A O 1
ATOM 7999 N N . VAL A 1 995 ? 21.325 10.694 -11.069 1.00 85.50 995 VAL A N 1
ATOM 8000 C CA . VAL A 1 995 ? 20.819 9.887 -12.188 1.00 85.50 995 VAL A CA 1
ATOM 8001 C C . VAL A 1 995 ? 19.466 9.260 -11.836 1.00 85.50 995 VAL A C 1
ATOM 8003 O O . VAL A 1 995 ? 18.511 9.424 -12.594 1.00 85.50 995 VAL A O 1
ATOM 8006 N N . GLU A 1 996 ? 19.337 8.603 -10.679 1.00 80.25 996 GLU A N 1
ATOM 8007 C CA . GLU A 1 996 ? 18.114 7.892 -10.260 1.00 80.25 996 GLU A CA 1
ATOM 8008 C C . GLU A 1 996 ? 16.865 8.783 -10.275 1.00 80.25 996 GLU A C 1
ATOM 8010 O O . GLU A 1 996 ? 15.802 8.374 -10.746 1.00 80.25 996 GLU A O 1
ATOM 8015 N N . ARG A 1 997 ? 16.996 10.046 -9.841 1.00 76.69 997 ARG A N 1
ATOM 8016 C CA . ARG A 1 997 ? 15.907 11.045 -9.863 1.00 76.69 997 ARG A CA 1
ATOM 8017 C C . ARG A 1 997 ? 15.353 11.309 -11.267 1.00 76.69 997 ARG A C 1
ATOM 8019 O O . ARG A 1 997 ? 14.202 11.739 -11.385 1.00 76.69 997 ARG A O 1
ATOM 8026 N N . ARG A 1 998 ? 16.159 11.062 -12.305 1.00 86.06 998 ARG A N 1
ATOM 8027 C CA . ARG A 1 998 ? 15.863 11.303 -13.724 1.00 86.06 998 ARG A CA 1
ATOM 8028 C C . ARG A 1 998 ? 15.615 10.016 -14.524 1.00 86.06 998 ARG A C 1
ATOM 8030 O O . ARG A 1 998 ? 15.258 10.107 -15.697 1.00 86.06 998 ARG A O 1
ATOM 8037 N N . MET A 1 999 ? 15.746 8.833 -13.919 1.00 86.06 999 MET A N 1
ATOM 8038 C CA . MET A 1 999 ? 15.388 7.560 -14.556 1.00 86.06 999 MET A CA 1
ATOM 8039 C C . MET A 1 999 ? 13.866 7.370 -14.652 1.00 86.06 999 MET A C 1
ATOM 8041 O O . MET A 1 999 ? 13.128 7.538 -13.678 1.00 86.06 999 MET A O 1
ATOM 8045 N N . LEU A 1 1000 ? 13.408 6.942 -15.829 1.00 85.75 1000 LEU A N 1
ATOM 8046 C CA . LEU A 1 1000 ? 12.013 6.658 -16.180 1.00 85.75 1000 LEU A CA 1
ATOM 8047 C C . LEU A 1 1000 ? 11.728 5.140 -16.121 1.00 85.75 1000 LEU A C 1
ATOM 8049 O O . LEU A 1 1000 ? 11.230 4.541 -17.081 1.00 85.75 1000 LEU A O 1
ATOM 8053 N N . LEU A 1 1001 ? 12.106 4.531 -14.988 1.00 77.75 1001 LEU A N 1
ATOM 8054 C CA . LEU A 1 1001 ? 12.024 3.093 -14.676 1.00 77.75 1001 LEU A CA 1
ATOM 8055 C C . LEU A 1 1001 ? 11.089 2.758 -13.492 1.00 77.75 1001 LEU A C 1
ATOM 8057 O O . LEU A 1 1001 ? 10.985 1.595 -13.106 1.00 77.75 1001 LEU A O 1
ATOM 8061 N N . ASN A 1 1002 ? 10.418 3.738 -12.876 1.00 68.44 1002 ASN A N 1
ATOM 8062 C CA . ASN A 1 1002 ? 9.720 3.543 -11.597 1.00 68.44 1002 ASN A CA 1
ATOM 8063 C C . ASN A 1 1002 ? 8.476 2.637 -11.696 1.00 68.44 1002 ASN A C 1
ATOM 8065 O O . ASN A 1 1002 ? 8.091 2.036 -10.690 1.00 68.44 1002 ASN A O 1
ATOM 8069 N N . CYS A 1 1003 ? 7.813 2.550 -12.858 1.00 67.06 1003 CYS A N 1
ATOM 8070 C CA . CYS A 1 1003 ? 6.628 1.704 -13.040 1.00 67.06 1003 CYS A CA 1
ATOM 8071 C C . CYS A 1 1003 ? 6.711 0.824 -14.301 1.00 67.06 1003 CYS A C 1
ATOM 8073 O O . CYS A 1 1003 ? 6.145 1.162 -15.338 1.00 67.06 1003 CYS A O 1
ATOM 8075 N N . ARG A 1 1004 ? 7.395 -0.327 -14.183 1.00 59.12 1004 ARG A N 1
ATOM 8076 C CA . ARG A 1 1004 ? 7.451 -1.390 -15.212 1.00 59.12 1004 ARG A CA 1
ATOM 8077 C C . ARG A 1 1004 ? 6.767 -2.687 -14.766 1.00 59.12 1004 ARG A C 1
ATOM 8079 O O . ARG A 1 1004 ? 5.714 -3.008 -15.302 1.00 59.12 1004 ARG A O 1
ATOM 8086 N N . CYS A 1 1005 ? 7.280 -3.356 -13.731 1.00 51.28 1005 CYS A N 1
ATOM 8087 C CA . CYS A 1 1005 ? 6.669 -4.575 -13.173 1.00 51.28 1005 CYS A CA 1
ATOM 8088 C C . CYS A 1 1005 ? 6.077 -4.329 -11.767 1.00 51.28 1005 CYS A C 1
ATOM 8090 O O . CYS A 1 1005 ? 4.856 -4.287 -11.606 1.00 51.28 1005 CYS A O 1
ATOM 8092 N N . ASN A 1 1006 ? 6.931 -4.029 -10.777 1.00 53.91 1006 ASN A N 1
ATOM 8093 C CA . ASN A 1 1006 ? 6.609 -4.160 -9.344 1.00 53.91 1006 ASN A CA 1
ATOM 8094 C C . ASN A 1 1006 ? 6.415 -2.797 -8.637 1.00 53.91 1006 ASN A C 1
ATOM 8096 O O . ASN A 1 1006 ? 6.994 -2.526 -7.581 1.00 53.91 1006 ASN A O 1
ATOM 8100 N N . CYS A 1 1007 ? 5.660 -1.874 -9.243 1.00 54.84 1007 CYS A N 1
ATOM 8101 C CA . CYS A 1 1007 ? 5.568 -0.499 -8.739 1.00 54.84 1007 CYS A CA 1
ATOM 8102 C C . CYS A 1 1007 ? 4.772 -0.390 -7.431 1.00 54.84 1007 CYS A C 1
ATOM 8104 O O . CYS A 1 1007 ? 3.537 -0.354 -7.435 1.00 54.84 1007 CYS A O 1
ATOM 8106 N N . SER A 1 1008 ? 5.484 -0.221 -6.316 1.00 47.12 1008 SER A N 1
ATOM 8107 C CA . SER A 1 1008 ? 4.848 -0.072 -5.009 1.00 47.12 1008 SER A CA 1
ATOM 8108 C C . SER A 1 1008 ? 3.940 1.162 -4.908 1.00 47.12 1008 SER A C 1
ATOM 8110 O O . SER A 1 1008 ? 2.891 1.111 -4.283 1.00 47.12 1008 SER A O 1
ATOM 8112 N N . SER A 1 1009 ? 4.259 2.269 -5.579 1.00 49.53 1009 SER A N 1
ATOM 8113 C CA . SER A 1 1009 ? 3.510 3.532 -5.438 1.00 49.53 1009 SER A CA 1
ATOM 8114 C C . SER A 1 1009 ? 2.040 3.501 -5.889 1.00 49.53 1009 SER A C 1
ATOM 8116 O O . SER A 1 1009 ? 1.354 4.499 -5.698 1.00 49.53 1009 SER A O 1
ATOM 8118 N N . CYS A 1 1010 ? 1.565 2.421 -6.522 1.00 50.94 1010 CYS A N 1
ATOM 8119 C CA . CYS A 1 1010 ? 0.213 2.339 -7.092 1.00 50.94 1010 CYS A CA 1
ATOM 8120 C C . CYS A 1 1010 ? -0.576 1.058 -6.761 1.00 50.94 1010 CYS A C 1
ATOM 8122 O O . CYS A 1 1010 ? -1.753 0.995 -7.101 1.00 50.94 1010 CYS A O 1
ATOM 8124 N N . LEU A 1 1011 ? 0.054 0.049 -6.147 1.00 50.81 1011 LEU A N 1
ATOM 8125 C CA . LEU A 1 1011 ? -0.595 -1.204 -5.720 1.00 50.81 1011 LEU A CA 1
ATOM 8126 C C . LEU A 1 1011 ? -0.141 -1.671 -4.324 1.00 50.81 1011 LEU A C 1
ATOM 8128 O O . LEU A 1 1011 ? -0.910 -2.335 -3.640 1.00 50.81 1011 LEU A O 1
ATOM 8132 N N . ASP A 1 1012 ? 1.071 -1.317 -3.882 1.00 49.50 1012 ASP A N 1
ATOM 8133 C CA . ASP A 1 1012 ? 1.585 -1.640 -2.542 1.00 49.50 1012 ASP A CA 1
ATOM 8134 C C . ASP A 1 1012 ? 1.054 -0.618 -1.531 1.00 49.50 1012 ASP A C 1
ATOM 8136 O O . ASP A 1 1012 ? 1.689 0.386 -1.186 1.00 49.50 1012 ASP A O 1
ATOM 8140 N N . ASP A 1 1013 ? -0.156 -0.896 -1.058 1.00 45.75 1013 ASP A N 1
ATOM 8141 C CA . ASP A 1 1013 ? -0.546 -0.497 0.283 1.00 45.75 1013 ASP A CA 1
ATOM 8142 C C . ASP A 1 1013 ? 0.423 -1.173 1.264 1.00 45.75 1013 ASP A C 1
ATOM 8144 O O . ASP A 1 1013 ? 0.276 -2.352 1.575 1.00 45.75 1013 ASP A O 1
ATOM 8148 N N . ARG A 1 1014 ? 1.417 -0.422 1.755 1.00 42.34 1014 ARG A N 1
ATOM 8149 C CA . ARG A 1 1014 ? 2.425 -0.913 2.718 1.00 42.34 1014 ARG A CA 1
ATOM 8150 C C . ARG A 1 1014 ? 1.840 -1.315 4.082 1.00 42.34 1014 ARG A C 1
ATOM 8152 O O . ARG A 1 1014 ? 2.581 -1.781 4.942 1.00 42.34 1014 ARG A O 1
ATOM 8159 N N . SER A 1 1015 ? 0.541 -1.107 4.294 1.00 38.38 1015 SER A N 1
ATOM 8160 C CA . SER A 1 1015 ? -0.249 -1.652 5.406 1.00 38.38 1015 SER A CA 1
ATOM 8161 C C . SER A 1 1015 ? -1.063 -2.893 4.997 1.00 38.38 1015 SER A C 1
ATOM 8163 O O . SER A 1 1015 ? -1.990 -3.305 5.691 1.00 38.38 1015 SER A O 1
ATOM 8165 N N . GLY A 1 1016 ? -0.713 -3.498 3.861 1.00 39.88 1016 GLY A N 1
ATOM 8166 C CA . GLY A 1 1016 ? -1.341 -4.667 3.274 1.00 39.88 1016 GLY A CA 1
ATOM 8167 C C . GLY A 1 1016 ? -1.213 -5.914 4.140 1.00 39.88 1016 GLY A C 1
ATOM 8168 O O . GLY A 1 1016 ? -0.221 -6.630 4.093 1.00 39.88 1016 GLY A O 1
ATOM 8169 N N . ASP A 1 1017 ? -2.311 -6.200 4.825 1.00 42.56 1017 ASP A N 1
ATOM 8170 C CA . ASP A 1 1017 ? -2.729 -7.404 5.552 1.00 42.56 1017 ASP A CA 1
ATOM 8171 C C . ASP A 1 1017 ? -2.470 -8.800 4.918 1.00 42.56 1017 ASP A C 1
ATOM 8173 O O . ASP A 1 1017 ? -2.990 -9.796 5.432 1.00 42.56 1017 ASP A O 1
ATOM 8177 N N . ILE A 1 1018 ? -1.748 -8.894 3.796 1.00 42.53 1018 ILE A N 1
ATOM 8178 C CA . ILE A 1 1018 ? -1.575 -10.125 3.010 1.00 42.53 1018 ILE A CA 1
ATOM 8179 C C . ILE A 1 1018 ? -0.245 -10.824 3.319 1.00 42.53 1018 ILE A C 1
ATOM 8181 O O . ILE A 1 1018 ? -0.215 -12.048 3.304 1.00 42.53 1018 ILE A O 1
ATOM 8185 N N . GLU A 1 1019 ? 0.833 -10.105 3.655 1.00 40.56 1019 GLU A N 1
ATOM 8186 C CA . GLU A 1 1019 ? 2.091 -10.741 4.082 1.00 40.56 1019 GLU A CA 1
ATOM 8187 C C . GLU A 1 1019 ? 3.070 -9.766 4.761 1.00 40.56 1019 GLU A C 1
ATOM 8189 O O . GLU A 1 1019 ? 2.990 -8.554 4.567 1.00 40.56 1019 GLU A O 1
ATOM 8194 N N . SER A 1 1020 ? 4.042 -10.294 5.519 1.00 35.59 1020 SER A N 1
ATOM 8195 C CA . SER A 1 1020 ? 5.217 -9.508 5.944 1.00 35.59 1020 SER A CA 1
ATOM 8196 C C . SER A 1 1020 ? 6.018 -9.077 4.700 1.00 35.59 1020 SER A C 1
ATOM 8198 O O . SER A 1 1020 ? 6.206 -9.897 3.796 1.00 35.59 1020 SER A O 1
ATOM 8200 N N . PRO A 1 1021 ? 6.495 -7.820 4.604 1.00 38.44 1021 PRO A N 1
ATOM 8201 C CA . PRO A 1 1021 ? 7.055 -7.288 3.363 1.00 38.44 1021 PRO A CA 1
ATOM 8202 C C . PRO A 1 1021 ? 8.357 -7.992 2.952 1.00 38.44 1021 PRO A C 1
ATOM 8204 O O . PRO A 1 1021 ? 9.391 -7.851 3.603 1.00 38.44 1021 PRO A O 1
ATOM 8207 N N . GLY A 1 1022 ? 8.306 -8.694 1.817 1.00 46.12 1022 GLY A N 1
ATOM 8208 C CA . GLY A 1 1022 ? 9.449 -9.361 1.190 1.00 46.12 1022 GLY A CA 1
ATOM 8209 C C . GLY A 1 1022 ? 9.071 -9.959 -0.165 1.00 46.12 1022 GLY A C 1
ATOM 8210 O O . GLY A 1 1022 ? 9.189 -9.298 -1.196 1.00 46.12 1022 GLY A O 1
ATOM 8211 N N . LEU A 1 1023 ? 8.555 -11.191 -0.159 1.00 51.25 1023 LEU A N 1
ATOM 8212 C CA . LEU A 1 1023 ? 8.324 -11.990 -1.372 1.00 51.25 1023 LEU A CA 1
ATOM 8213 C C . LEU A 1 1023 ? 7.111 -11.540 -2.199 1.00 51.25 1023 LEU A C 1
ATOM 8215 O O . LEU A 1 1023 ? 7.215 -11.461 -3.422 1.00 51.25 1023 LEU A O 1
ATOM 8219 N N . SER A 1 1024 ? 6.003 -11.152 -1.563 1.00 59.62 1024 SER A N 1
ATOM 8220 C CA . SER A 1 1024 ? 4.782 -10.693 -2.248 1.00 59.62 1024 SER A CA 1
ATOM 8221 C C . SER A 1 1024 ? 5.008 -9.517 -3.214 1.00 59.62 1024 SER A C 1
ATOM 8223 O O . SER A 1 1024 ? 4.355 -9.407 -4.253 1.00 59.62 1024 SER A O 1
ATOM 8225 N N . ARG A 1 1025 ? 6.011 -8.665 -2.958 1.00 60.41 1025 ARG A N 1
ATOM 8226 C CA . ARG A 1 1025 ? 6.397 -7.564 -3.857 1.00 60.41 1025 ARG A CA 1
ATOM 8227 C C . ARG A 1 1025 ? 6.997 -8.051 -5.185 1.00 60.41 1025 ARG A C 1
ATOM 8229 O O . ARG A 1 1025 ? 6.978 -7.298 -6.155 1.00 60.41 1025 ARG A O 1
ATOM 8236 N N . HIS A 1 1026 ? 7.497 -9.287 -5.254 1.00 68.50 1026 HIS A N 1
ATOM 8237 C CA . HIS A 1 1026 ? 7.982 -9.927 -6.485 1.00 68.50 1026 HIS A CA 1
ATOM 8238 C C . HIS A 1 1026 ? 6.867 -10.564 -7.330 1.00 68.50 1026 HIS A C 1
ATOM 8240 O O . HIS A 1 1026 ? 7.082 -10.815 -8.515 1.00 68.50 1026 HIS A O 1
ATOM 8246 N N . LEU A 1 1027 ? 5.675 -10.751 -6.752 1.00 79.44 1027 LEU A N 1
ATOM 8247 C CA . LEU A 1 1027 ? 4.476 -11.257 -7.431 1.00 79.44 1027 LEU A CA 1
ATOM 8248 C C . LEU A 1 1027 ? 3.634 -10.140 -8.078 1.00 79.44 1027 LEU A C 1
ATOM 8250 O O . LEU A 1 1027 ? 2.678 -10.415 -8.798 1.00 79.44 1027 LEU A O 1
ATOM 8254 N N . LEU A 1 1028 ? 3.965 -8.863 -7.848 1.00 80.12 1028 LEU A N 1
ATOM 8255 C CA . LEU A 1 1028 ? 3.276 -7.755 -8.515 1.00 80.12 1028 LEU A CA 1
ATOM 8256 C C . LEU A 1 1028 ? 3.712 -7.630 -9.968 1.00 80.12 1028 LEU A C 1
ATOM 8258 O O . LEU A 1 1028 ? 4.817 -7.171 -10.243 1.00 80.12 1028 LEU A O 1
ATOM 8262 N N . ASN A 1 1029 ? 2.816 -7.962 -10.895 1.00 83.25 1029 ASN A N 1
ATOM 8263 C CA . ASN A 1 1029 ? 3.096 -7.918 -12.319 1.00 83.25 1029 ASN A CA 1
ATOM 8264 C C . ASN A 1 1029 ? 1.925 -7.340 -13.132 1.00 83.25 1029 ASN A C 1
ATOM 8266 O O . ASN A 1 1029 ? 1.011 -8.035 -13.576 1.00 83.25 1029 ASN A O 1
ATOM 8270 N N . ARG A 1 1030 ? 1.968 -6.023 -13.358 1.00 83.38 1030 ARG A N 1
ATOM 8271 C CA . ARG A 1 1030 ? 1.012 -5.323 -14.231 1.00 83.38 1030 ARG A CA 1
ATOM 8272 C C . ARG A 1 1030 ? 1.129 -5.696 -15.722 1.00 83.38 1030 ARG A C 1
ATOM 8274 O O . ARG A 1 1030 ? 0.076 -5.795 -16.355 1.00 83.38 1030 ARG A O 1
ATOM 8281 N N . PRO A 1 1031 ? 2.327 -5.905 -16.310 1.00 84.75 1031 PRO A N 1
ATOM 8282 C CA . PRO A 1 1031 ? 2.451 -6.383 -17.689 1.00 84.75 1031 PRO A CA 1
ATOM 8283 C C . PRO A 1 1031 ? 1.685 -7.687 -17.941 1.00 84.75 1031 PRO A C 1
ATOM 8285 O O . PRO A 1 1031 ? 0.895 -7.737 -18.877 1.00 84.75 1031 PRO A O 1
ATOM 8288 N N . LEU A 1 1032 ? 1.804 -8.675 -17.046 1.00 89.12 1032 LEU A N 1
ATOM 8289 C CA . LEU A 1 1032 ? 1.049 -9.935 -17.078 1.00 89.12 1032 LEU A CA 1
ATOM 8290 C C . LEU A 1 1032 ? -0.471 -9.710 -17.154 1.00 89.12 1032 LEU A C 1
ATOM 8292 O O . LEU A 1 1032 ? -1.126 -10.238 -18.052 1.00 89.12 1032 LEU A O 1
ATOM 8296 N N . LEU A 1 1033 ? -1.027 -8.865 -16.275 1.00 89.75 1033 LEU A N 1
ATOM 8297 C CA . LEU A 1 1033 ? -2.452 -8.505 -16.327 1.00 89.75 1033 LEU A CA 1
ATOM 8298 C C . LEU A 1 1033 ? -2.839 -7.763 -17.619 1.00 89.75 1033 LEU A C 1
ATOM 8300 O O . LEU A 1 1033 ? -3.985 -7.845 -18.057 1.00 89.75 1033 LEU A O 1
ATOM 8304 N N . THR A 1 1034 ? -1.908 -7.011 -18.211 1.00 87.81 1034 THR A N 1
ATOM 8305 C CA . THR A 1 1034 ? -2.148 -6.178 -19.400 1.00 87.81 1034 THR A CA 1
ATOM 8306 C C . THR A 1 1034 ? -2.165 -7.003 -20.683 1.00 87.81 1034 THR A C 1
ATOM 8308 O O . THR A 1 1034 ? -3.090 -6.849 -21.477 1.00 87.81 1034 THR A O 1
ATOM 8311 N N . GLU A 1 1035 ? -1.198 -7.906 -20.864 1.00 89.12 1035 GLU A N 1
ATOM 8312 C CA . GLU A 1 1035 ? -1.168 -8.850 -21.991 1.00 89.12 1035 GLU A CA 1
ATOM 8313 C C . GLU A 1 1035 ? -2.417 -9.748 -21.961 1.00 89.12 1035 GLU A C 1
ATOM 8315 O O . GLU A 1 1035 ? -3.129 -9.867 -22.961 1.00 89.12 1035 GLU A O 1
ATOM 8320 N N . TRP A 1 1036 ? -2.764 -10.279 -20.781 1.00 92.75 1036 TRP A N 1
ATOM 8321 C CA . TRP A 1 1036 ? -3.959 -11.103 -20.599 1.00 92.75 1036 TRP A CA 1
ATOM 8322 C C . TRP A 1 1036 ? -5.257 -10.342 -20.904 1.00 92.75 1036 TRP A C 1
ATOM 8324 O O . TRP A 1 1036 ? -6.090 -10.823 -21.674 1.00 92.75 1036 TRP A O 1
ATOM 8334 N N . LEU A 1 1037 ? -5.421 -9.121 -20.377 1.00 91.19 1037 LEU A N 1
ATOM 8335 C CA . LEU A 1 1037 ? -6.611 -8.313 -20.656 1.00 91.19 1037 LEU A CA 1
ATOM 8336 C C . LEU A 1 1037 ? -6.722 -7.949 -22.146 1.00 91.19 1037 LEU A C 1
ATOM 8338 O O . LEU A 1 1037 ? -7.828 -7.946 -22.687 1.00 91.19 1037 LEU A O 1
ATOM 8342 N N . ASN A 1 1038 ? -5.606 -7.646 -22.819 1.00 87.88 1038 ASN A N 1
ATOM 8343 C CA . ASN A 1 1038 ? -5.599 -7.376 -24.259 1.00 87.88 1038 ASN A CA 1
ATOM 8344 C C . ASN A 1 1038 ? -6.106 -8.587 -25.057 1.00 87.88 1038 ASN A C 1
ATOM 8346 O O . ASN A 1 1038 ? -6.959 -8.423 -25.932 1.00 87.88 1038 ASN A O 1
ATOM 8350 N N . GLN A 1 1039 ? -5.648 -9.796 -24.721 1.00 90.00 1039 GLN A N 1
ATOM 8351 C CA . GLN A 1 1039 ? -6.132 -11.030 -25.337 1.00 90.00 1039 GLN A CA 1
ATOM 8352 C C . GLN A 1 1039 ? -7.638 -11.236 -25.088 1.00 90.00 1039 GLN A C 1
ATOM 8354 O O . GLN A 1 1039 ? -8.400 -11.369 -26.045 1.00 90.00 1039 GLN A O 1
ATOM 8359 N N . VAL A 1 1040 ? -8.095 -11.157 -23.833 1.00 90.31 1040 VAL A N 1
ATOM 8360 C CA . VAL A 1 1040 ? -9.515 -11.331 -23.455 1.00 90.31 1040 VAL A CA 1
ATOM 8361 C C . VAL A 1 1040 ? -10.439 -10.300 -24.107 1.00 90.31 1040 VAL A C 1
ATOM 8363 O O . VAL A 1 1040 ? -11.567 -10.619 -24.476 1.00 90.31 1040 VAL A O 1
ATOM 8366 N N . ARG A 1 1041 ? -9.982 -9.056 -24.293 1.00 88.81 1041 ARG A N 1
ATOM 8367 C CA . ARG A 1 1041 ? -10.787 -7.986 -24.906 1.00 88.81 1041 ARG A CA 1
ATOM 8368 C C . ARG A 1 1041 ? -10.697 -7.909 -26.426 1.00 88.81 1041 ARG A C 1
ATOM 8370 O O . ARG A 1 1041 ? -11.419 -7.103 -27.015 1.00 88.81 1041 ARG A O 1
ATOM 8377 N N . THR A 1 1042 ? -9.883 -8.747 -27.065 1.00 88.44 1042 THR A N 1
ATOM 8378 C CA . THR A 1 1042 ? -9.755 -8.795 -28.531 1.00 88.44 1042 THR A CA 1
ATOM 8379 C C . THR A 1 1042 ? -11.111 -8.910 -29.258 1.00 88.44 1042 THR A C 1
ATOM 8381 O O . THR A 1 1042 ? -11.315 -8.137 -30.192 1.00 88.44 1042 THR A O 1
ATOM 8384 N N . PRO A 1 1043 ? -12.089 -9.741 -28.825 1.00 86.25 1043 PRO A N 1
ATOM 8385 C CA . PRO A 1 1043 ? -13.387 -9.852 -29.504 1.00 86.25 1043 PRO A CA 1
ATOM 8386 C C . PRO A 1 1043 ? -14.192 -8.544 -29.582 1.00 86.25 1043 PRO A C 1
ATOM 8388 O O . PRO A 1 1043 ? -14.868 -8.309 -30.575 1.00 86.25 1043 PRO A O 1
ATOM 8391 N N . GLN A 1 1044 ? -14.090 -7.677 -28.567 1.00 87.12 1044 GLN A N 1
ATOM 8392 C CA . GLN A 1 1044 ? -14.808 -6.393 -28.471 1.00 87.12 1044 GLN A CA 1
ATOM 8393 C C . GLN A 1 1044 ? -13.933 -5.175 -28.835 1.00 87.12 1044 GLN A C 1
ATOM 8395 O O . GLN A 1 1044 ? -14.263 -4.032 -28.501 1.00 87.12 1044 GLN A O 1
ATOM 8400 N N . THR A 1 1045 ? -12.795 -5.413 -29.497 1.00 89.44 1045 THR A N 1
ATOM 8401 C CA . THR A 1 1045 ? -11.837 -4.380 -29.909 1.00 89.44 1045 THR A CA 1
ATOM 8402 C C . THR A 1 1045 ? -11.778 -4.277 -31.433 1.00 89.44 1045 THR A C 1
ATOM 8404 O O . THR A 1 1045 ? -11.526 -5.253 -32.136 1.00 89.44 1045 THR A O 1
ATOM 8407 N N . LEU A 1 1046 ? -12.001 -3.072 -31.957 1.00 90.19 1046 LEU A N 1
ATOM 8408 C CA . LEU A 1 1046 ? -11.980 -2.759 -33.382 1.00 90.19 1046 LEU A CA 1
ATOM 8409 C C . LEU A 1 1046 ? -10.750 -1.897 -33.689 1.00 90.19 1046 LEU A C 1
ATOM 8411 O O . LEU A 1 1046 ? -10.703 -0.711 -33.360 1.00 90.19 1046 LEU A O 1
ATOM 8415 N N . GLU A 1 1047 ? -9.749 -2.505 -34.322 1.00 88.19 1047 GLU A N 1
ATOM 8416 C CA . GLU A 1 1047 ? -8.582 -1.793 -34.851 1.00 88.19 1047 GLU A CA 1
ATOM 8417 C C . GLU A 1 1047 ? -8.954 -1.005 -36.119 1.00 88.19 1047 GLU A C 1
ATOM 8419 O O . GLU A 1 1047 ? -9.603 -1.528 -37.030 1.00 88.19 1047 GLU A O 1
ATOM 8424 N N . LEU A 1 1048 ? -8.529 0.257 -36.167 1.00 85.44 1048 LEU A N 1
ATOM 8425 C CA . LEU A 1 1048 ? -8.712 1.201 -37.265 1.00 85.44 1048 LEU A CA 1
ATOM 8426 C C . LEU A 1 1048 ? -7.367 1.402 -37.975 1.00 85.44 1048 LEU A C 1
ATOM 8428 O O . LEU A 1 1048 ? -6.508 2.166 -37.533 1.00 85.44 1048 LEU A O 1
ATOM 8432 N N . ASP A 1 1049 ? -7.177 0.713 -39.095 1.00 75.00 1049 ASP A N 1
ATOM 8433 C CA . ASP A 1 1049 ? -5.961 0.798 -39.914 1.00 75.00 1049 ASP A CA 1
ATOM 8434 C C . ASP A 1 1049 ? -6.032 1.873 -41.018 1.00 75.00 1049 ASP A C 1
ATOM 8436 O O . ASP A 1 1049 ? -5.032 2.157 -41.675 1.00 75.00 1049 ASP A O 1
ATOM 8440 N N . GLY A 1 1050 ? -7.190 2.521 -41.189 1.00 65.69 1050 GLY A N 1
ATOM 8441 C CA . GLY A 1 1050 ? -7.459 3.503 -42.244 1.00 65.69 1050 GLY A CA 1
ATOM 8442 C C . GLY A 1 1050 ? -7.873 2.904 -43.592 1.00 65.69 1050 GLY A C 1
ATOM 8443 O O . GLY A 1 1050 ? -8.105 3.662 -44.531 1.00 65.69 1050 GLY A O 1
ATOM 8444 N N . THR A 1 1051 ? -7.980 1.576 -43.701 1.00 62.38 1051 THR A N 1
ATOM 8445 C CA . THR A 1 1051 ? -8.441 0.873 -44.912 1.00 62.38 1051 THR A CA 1
ATOM 8446 C C . THR A 1 1051 ? -9.921 0.485 -44.841 1.00 62.38 1051 THR A C 1
ATOM 8448 O O . THR A 1 1051 ? -10.589 0.394 -45.871 1.00 62.38 1051 THR A O 1
ATOM 8451 N N . VAL A 1 1052 ? -10.451 0.303 -43.627 1.00 63.28 1052 VAL A N 1
ATOM 8452 C CA . VAL A 1 1052 ? -11.852 -0.058 -43.366 1.00 63.28 1052 VAL A CA 1
ATOM 8453 C C . VAL A 1 1052 ? -12.757 1.182 -43.393 1.00 63.28 1052 VAL A C 1
ATOM 8455 O O . VAL A 1 1052 ? -12.450 2.205 -42.780 1.00 63.28 1052 VAL A O 1
ATOM 8458 N N . SER A 1 1053 ? -13.897 1.098 -44.086 1.00 68.44 1053 SER A N 1
ATOM 8459 C CA . SER A 1 1053 ? -14.880 2.188 -44.165 1.00 68.44 1053 SER A CA 1
ATOM 8460 C C . SER A 1 1053 ? -15.735 2.308 -42.894 1.00 68.44 1053 SER A C 1
ATOM 8462 O O . SER A 1 1053 ? -15.968 1.326 -42.188 1.00 68.44 1053 SER A O 1
ATOM 8464 N N . GLY A 1 1054 ? -16.268 3.509 -42.630 1.00 65.75 1054 GLY A N 1
ATOM 8465 C CA . GLY A 1 1054 ? -17.153 3.767 -41.481 1.00 65.75 1054 GLY A CA 1
ATOM 8466 C C . GLY A 1 1054 ? -18.380 2.848 -41.423 1.00 65.75 1054 GLY A C 1
ATOM 8467 O O . GLY A 1 1054 ? -18.732 2.382 -40.346 1.00 65.75 1054 GLY A O 1
ATOM 8468 N N . ALA A 1 1055 ? -18.964 2.507 -42.577 1.00 66.94 1055 ALA A N 1
ATOM 8469 C CA . ALA A 1 1055 ? -20.082 1.565 -42.666 1.00 66.94 1055 ALA A CA 1
ATOM 8470 C C . ALA A 1 1055 ? -19.704 0.159 -42.160 1.00 66.94 1055 ALA A C 1
ATOM 8472 O O . ALA A 1 1055 ? -20.377 -0.373 -41.287 1.00 66.94 1055 ALA A O 1
ATOM 8473 N N . SER A 1 1056 ? -18.562 -0.386 -42.599 1.00 80.44 1056 SER A N 1
ATOM 8474 C CA . SER A 1 1056 ? -18.087 -1.702 -42.140 1.00 80.44 1056 SER A CA 1
ATOM 8475 C C . SER A 1 1056 ? -17.754 -1.730 -40.640 1.00 80.44 1056 SER A C 1
ATOM 8477 O O . SER A 1 1056 ? -17.809 -2.786 -40.008 1.00 80.44 1056 SER A O 1
ATOM 8479 N N . ILE A 1 1057 ? -17.423 -0.577 -40.048 1.00 82.62 1057 ILE A N 1
ATOM 8480 C CA . ILE A 1 1057 ? -17.248 -0.442 -38.598 1.00 82.62 1057 ILE A CA 1
ATOM 8481 C C . ILE A 1 1057 ? -18.611 -0.441 -37.893 1.00 82.62 1057 ILE A C 1
ATOM 8483 O O . ILE A 1 1057 ? -18.743 -1.143 -36.893 1.00 82.62 1057 ILE A O 1
ATOM 8487 N N . CYS A 1 1058 ? -19.628 0.251 -38.422 1.00 82.50 1058 CYS A N 1
ATOM 8488 C CA . CYS A 1 1058 ? -20.998 0.177 -37.898 1.00 82.50 1058 CYS A CA 1
ATOM 8489 C C . CYS A 1 1058 ? -21.552 -1.251 -37.919 1.00 82.50 1058 CYS A C 1
ATOM 8491 O O . CYS A 1 1058 ? -22.032 -1.701 -36.885 1.00 82.50 1058 CYS A O 1
ATOM 8493 N N . ASP A 1 1059 ? -21.411 -1.991 -39.024 1.00 84.56 1059 ASP A N 1
ATOM 8494 C CA . ASP A 1 1059 ? -21.892 -3.380 -39.127 1.00 84.56 1059 ASP A CA 1
ATOM 8495 C C . ASP A 1 1059 ? -21.261 -4.276 -38.041 1.00 84.56 1059 ASP A C 1
ATOM 8497 O O . ASP A 1 1059 ? -21.935 -5.052 -37.359 1.00 84.56 1059 ASP A O 1
ATOM 8501 N N . ARG A 1 1060 ? -19.945 -4.123 -37.822 1.00 87.88 1060 ARG A N 1
ATOM 8502 C CA . ARG A 1 1060 ? -19.208 -4.831 -36.762 1.00 87.88 1060 ARG A CA 1
ATOM 8503 C C . ARG A 1 1060 ? -19.648 -4.397 -35.364 1.00 87.88 1060 ARG A C 1
ATOM 8505 O O . ARG A 1 1060 ? -19.703 -5.236 -34.470 1.00 87.88 1060 ARG A O 1
ATOM 8512 N N . MET A 1 1061 ? -19.955 -3.115 -35.160 1.00 87.81 1061 MET A N 1
ATOM 8513 C CA . MET A 1 1061 ? -20.483 -2.623 -33.887 1.00 87.81 1061 MET A CA 1
ATOM 8514 C C . MET A 1 1061 ? -21.900 -3.136 -33.618 1.00 87.81 1061 MET A C 1
ATOM 8516 O O . MET A 1 1061 ? -22.148 -3.548 -32.489 1.00 87.81 1061 MET A O 1
ATOM 8520 N N . SER A 1 1062 ? -22.784 -3.191 -34.623 1.00 87.69 1062 SER A N 1
ATOM 8521 C CA . SER A 1 1062 ? -24.128 -3.777 -34.486 1.00 87.69 1062 SER A CA 1
ATOM 8522 C C . SER A 1 1062 ? -24.038 -5.212 -33.990 1.00 87.69 1062 SER A C 1
ATOM 8524 O O . SER A 1 1062 ? -24.561 -5.532 -32.926 1.00 87.69 1062 SER A O 1
ATOM 8526 N N . SER A 1 1063 ? -23.228 -6.032 -34.668 1.00 88.06 1063 SER A N 1
ATOM 8527 C CA . SER A 1 1063 ? -23.036 -7.432 -34.288 1.00 88.06 1063 SER A CA 1
ATOM 8528 C C . SER A 1 1063 ? -22.495 -7.596 -32.860 1.00 88.06 1063 SER A C 1
ATOM 8530 O O . SER A 1 1063 ? -22.895 -8.518 -32.152 1.00 88.06 1063 SER A O 1
ATOM 8532 N N . LEU A 1 1064 ? -21.624 -6.702 -32.377 1.00 87.12 1064 LEU A N 1
ATOM 8533 C CA . LEU A 1 1064 ? -21.167 -6.732 -30.980 1.00 87.12 1064 LEU A CA 1
ATOM 8534 C C . LEU A 1 1064 ? -22.279 -6.357 -29.985 1.00 87.12 1064 LEU A C 1
ATOM 8536 O O . LEU A 1 1064 ? -22.411 -7.005 -28.947 1.00 87.12 1064 LEU A O 1
ATOM 8540 N N . LEU A 1 1065 ? -23.089 -5.341 -30.296 1.00 85.19 1065 LEU A N 1
ATOM 8541 C CA . LEU A 1 1065 ? -24.214 -4.912 -29.456 1.00 85.19 1065 LEU A CA 1
ATOM 8542 C C . LEU A 1 1065 ? -25.313 -5.986 -29.381 1.00 85.19 1065 LEU A C 1
ATOM 8544 O O . LEU A 1 1065 ? -25.832 -6.261 -28.300 1.00 85.19 1065 LEU A O 1
ATOM 8548 N N . GLU A 1 1066 ? -25.619 -6.634 -30.505 1.00 85.56 1066 GLU A N 1
ATOM 8549 C CA . GLU A 1 1066 ? -26.583 -7.738 -30.628 1.00 85.56 1066 GLU A CA 1
ATOM 8550 C C . GLU A 1 1066 ? -26.137 -8.983 -29.851 1.00 85.56 1066 GLU A C 1
ATOM 8552 O O . GLU A 1 1066 ? -26.949 -9.632 -29.191 1.00 85.56 1066 GLU A O 1
ATOM 8557 N N . ASN A 1 1067 ? -24.829 -9.265 -29.835 1.00 80.94 1067 ASN A N 1
ATOM 8558 C CA . ASN A 1 1067 ? -24.225 -10.297 -28.985 1.00 80.94 1067 ASN A CA 1
ATOM 8559 C C . ASN A 1 1067 ? -24.123 -9.892 -27.494 1.00 80.94 1067 ASN A C 1
ATOM 8561 O O . ASN A 1 1067 ? -23.618 -10.664 -26.679 1.00 80.94 1067 ASN A O 1
ATOM 8565 N N . GLY A 1 1068 ? -24.621 -8.711 -27.110 1.00 78.81 1068 GLY A N 1
ATOM 8566 C CA . GLY A 1 1068 ? -24.755 -8.274 -25.718 1.00 78.81 1068 GLY A CA 1
ATOM 8567 C C . GLY A 1 1068 ? -23.584 -7.466 -25.148 1.00 78.81 1068 GLY A C 1
ATOM 8568 O O . GLY A 1 1068 ? -23.604 -7.159 -23.952 1.00 78.81 1068 GLY A O 1
ATOM 8569 N N . CYS A 1 1069 ? -22.585 -7.082 -25.953 1.00 80.81 1069 CYS A N 1
ATOM 8570 C CA . CYS A 1 1069 ? -21.485 -6.234 -25.487 1.00 80.81 1069 CYS A CA 1
ATOM 8571 C C . CYS A 1 1069 ? -22.000 -4.840 -25.087 1.00 80.81 1069 CYS A C 1
ATOM 8573 O O . CYS A 1 1069 ? -22.561 -4.114 -25.904 1.00 80.81 1069 CYS A O 1
ATOM 8575 N N . GLN A 1 1070 ? -21.750 -4.417 -23.843 1.00 81.69 1070 GLN A N 1
ATOM 8576 C CA . GLN A 1 1070 ? -22.137 -3.079 -23.356 1.00 81.69 1070 GLN A CA 1
ATOM 8577 C C . GLN A 1 1070 ? -21.008 -2.041 -23.446 1.00 81.69 1070 GLN A C 1
ATOM 8579 O O . GLN A 1 1070 ? -21.156 -0.896 -23.018 1.00 81.69 1070 GLN A O 1
ATOM 8584 N N . THR A 1 1071 ? -19.841 -2.419 -23.962 1.00 85.06 1071 THR A N 1
ATOM 8585 C CA . THR A 1 1071 ? -18.704 -1.522 -24.190 1.00 85.06 1071 THR A CA 1
ATOM 8586 C C . THR A 1 1071 ? -17.906 -2.031 -25.386 1.00 85.06 1071 THR A C 1
ATOM 8588 O O . THR A 1 1071 ? -17.691 -3.229 -25.523 1.00 85.06 1071 THR A O 1
ATOM 8591 N N . ILE A 1 1072 ? -17.482 -1.120 -26.261 1.00 87.75 1072 ILE A N 1
ATOM 8592 C CA . ILE A 1 1072 ? -16.697 -1.414 -27.465 1.00 87.75 1072 ILE A CA 1
ATOM 8593 C C . ILE A 1 1072 ? -15.446 -0.532 -27.445 1.00 87.75 1072 ILE A C 1
ATOM 8595 O O . ILE A 1 1072 ? -15.516 0.650 -27.095 1.00 87.75 1072 ILE A O 1
ATOM 8599 N N . TYR A 1 1073 ? -14.298 -1.089 -27.826 1.00 89.19 1073 TYR A N 1
ATOM 8600 C CA . TYR A 1 1073 ? -13.035 -0.352 -27.896 1.00 89.19 1073 TYR A CA 1
ATOM 8601 C C . TYR A 1 1073 ? -12.651 -0.083 -29.348 1.00 89.19 1073 TYR A C 1
ATOM 8603 O O . TYR A 1 1073 ? -12.437 -1.018 -30.112 1.00 89.19 1073 TYR A O 1
ATOM 8611 N N . LEU A 1 1074 ? -12.515 1.188 -29.724 1.00 90.88 1074 LEU A N 1
ATOM 8612 C CA . LEU A 1 1074 ? -11.922 1.581 -31.004 1.00 90.88 1074 LEU A CA 1
ATOM 8613 C C . LEU A 1 1074 ? -10.440 1.885 -30.778 1.00 90.88 1074 LEU A C 1
ATOM 8615 O O . LEU A 1 1074 ? -10.115 2.666 -29.882 1.00 90.88 1074 LEU A O 1
ATOM 8619 N N . ARG A 1 1075 ? -9.539 1.299 -31.567 1.00 91.25 1075 ARG A N 1
ATOM 8620 C CA . ARG A 1 1075 ? -8.088 1.535 -31.475 1.00 91.25 1075 ARG A CA 1
ATOM 8621 C C . ARG A 1 1075 ? -7.532 2.064 -32.788 1.00 91.25 1075 ARG A C 1
ATOM 8623 O O . ARG A 1 1075 ? -7.959 1.650 -33.855 1.00 91.25 1075 ARG A O 1
ATOM 8630 N N . VAL A 1 1076 ? -6.585 2.994 -32.716 1.00 90.88 1076 VAL A N 1
ATOM 8631 C CA . VAL A 1 1076 ? -5.879 3.550 -33.880 1.00 90.88 1076 VAL A CA 1
ATOM 8632 C C . VAL A 1 1076 ? -4.431 3.851 -33.504 1.00 90.88 1076 VAL A C 1
ATOM 8634 O O . VAL A 1 1076 ? -4.153 4.272 -32.382 1.00 90.88 1076 VAL A O 1
ATOM 8637 N N . ARG A 1 1077 ? -3.485 3.697 -34.430 1.00 89.88 1077 ARG A N 1
ATOM 8638 C CA . ARG A 1 1077 ? -2.110 4.191 -34.228 1.00 89.88 1077 ARG A CA 1
ATOM 8639 C C . ARG A 1 1077 ? -2.089 5.725 -34.264 1.00 89.88 1077 ARG A C 1
ATOM 8641 O O . ARG A 1 1077 ? -2.812 6.328 -35.055 1.00 89.88 1077 ARG A O 1
ATOM 8648 N N . SER A 1 1078 ? -1.269 6.378 -33.435 1.00 87.38 1078 SER A N 1
ATOM 8649 C CA . SER A 1 1078 ? -1.278 7.847 -33.271 1.00 87.38 1078 SER A CA 1
ATOM 8650 C C . SER A 1 1078 ? -1.018 8.620 -34.571 1.00 87.38 1078 SER A C 1
ATOM 8652 O O . SER A 1 1078 ? -1.550 9.711 -34.769 1.00 87.38 1078 SER A O 1
ATOM 8654 N N . ASN A 1 1079 ? -0.268 8.027 -35.503 1.00 85.62 1079 ASN A N 1
ATOM 8655 C CA . ASN A 1 1079 ? -0.013 8.576 -36.835 1.00 85.62 1079 ASN A CA 1
ATOM 8656 C C . ASN A 1 1079 ? -1.228 8.535 -37.790 1.00 85.62 1079 ASN A C 1
ATOM 8658 O O . ASN A 1 1079 ? -1.169 9.159 -38.845 1.00 85.62 1079 ASN A O 1
ATOM 8662 N N . ASN A 1 1080 ? -2.323 7.853 -37.432 1.00 84.56 1080 ASN A N 1
ATOM 8663 C CA . ASN A 1 1080 ? -3.561 7.762 -38.217 1.00 84.56 1080 ASN A CA 1
ATOM 8664 C C . ASN A 1 1080 ? -4.795 8.310 -37.463 1.00 84.56 1080 ASN A C 1
ATOM 8666 O O . ASN A 1 1080 ? -5.932 7.903 -37.697 1.00 84.56 1080 ASN A O 1
ATOM 8670 N N . LEU A 1 1081 ? -4.593 9.270 -36.551 1.00 83.75 1081 LEU A N 1
ATOM 8671 C CA . LEU A 1 1081 ? -5.664 9.844 -35.721 1.00 83.75 1081 LEU A CA 1
ATOM 8672 C C . LEU A 1 1081 ? -6.855 10.404 -36.533 1.00 83.75 1081 LEU A C 1
ATOM 8674 O O . LEU A 1 1081 ? -7.985 10.411 -36.050 1.00 83.75 1081 LEU A O 1
ATOM 8678 N N . ALA A 1 1082 ? -6.620 10.838 -37.777 1.00 82.75 1082 ALA A N 1
ATOM 8679 C CA . ALA A 1 1082 ? -7.665 11.322 -38.679 1.00 82.75 1082 ALA A CA 1
ATOM 8680 C C . ALA A 1 1082 ? -8.736 10.259 -38.991 1.00 82.75 1082 ALA A C 1
ATOM 8682 O O . ALA A 1 1082 ? -9.917 10.601 -39.051 1.00 82.75 1082 ALA A O 1
ATOM 8683 N N . SER A 1 1083 ? -8.348 8.983 -39.130 1.00 80.94 1083 SER A N 1
ATOM 8684 C CA . SER A 1 1083 ? -9.289 7.879 -39.368 1.00 80.94 1083 SER A CA 1
ATOM 8685 C C . SER A 1 1083 ? -10.250 7.709 -38.189 1.00 80.94 1083 SER A C 1
ATOM 8687 O O . SER A 1 1083 ? -11.457 7.654 -38.399 1.00 80.94 1083 SER A O 1
ATOM 8689 N N . LEU A 1 1084 ? -9.741 7.756 -36.953 1.00 84.81 1084 LEU A N 1
ATOM 8690 C CA . LEU A 1 1084 ? -10.565 7.705 -35.743 1.00 84.81 1084 LEU A CA 1
ATOM 8691 C C . LEU A 1 1084 ? -11.538 8.892 -35.656 1.00 84.81 1084 LEU A C 1
ATOM 8693 O O . LEU A 1 1084 ? -12.710 8.689 -35.355 1.00 84.81 1084 LEU A O 1
ATOM 8697 N N . CYS A 1 1085 ? -11.086 10.117 -35.944 1.00 83.50 1085 CYS A N 1
ATOM 8698 C CA . CYS A 1 1085 ? -11.962 11.294 -35.944 1.00 83.50 1085 CYS A CA 1
ATOM 8699 C C . CYS A 1 1085 ? -13.102 11.175 -36.971 1.00 83.50 1085 CYS A C 1
ATOM 8701 O O . CYS A 1 1085 ? -14.242 11.508 -36.654 1.00 83.50 1085 CYS A O 1
ATOM 8703 N N . ALA A 1 1086 ? -12.809 10.681 -38.179 1.00 83.38 1086 ALA A N 1
ATOM 8704 C CA . ALA A 1 1086 ? -13.814 10.469 -39.220 1.00 83.38 1086 ALA A CA 1
ATOM 8705 C C . ALA A 1 1086 ? -14.821 9.372 -38.832 1.00 83.38 1086 ALA A C 1
ATOM 8707 O O . ALA A 1 1086 ? -16.027 9.577 -38.962 1.00 83.38 1086 ALA A O 1
ATOM 8708 N N . THR A 1 1087 ? -14.340 8.245 -38.295 1.00 83.44 1087 THR A N 1
ATOM 8709 C CA . THR A 1 1087 ? -15.184 7.158 -37.777 1.00 83.44 1087 THR A CA 1
ATOM 8710 C C . THR A 1 1087 ? -16.093 7.643 -36.649 1.00 83.44 1087 THR A C 1
ATOM 8712 O O . THR A 1 1087 ? -17.283 7.353 -36.676 1.00 83.44 1087 THR A O 1
ATOM 8715 N N . ILE A 1 1088 ? -15.568 8.416 -35.692 1.00 84.56 1088 ILE A N 1
ATOM 8716 C CA . ILE A 1 1088 ? -16.358 8.985 -34.591 1.00 84.56 1088 ILE A CA 1
ATOM 8717 C C . ILE A 1 1088 ? -17.443 9.927 -35.115 1.00 84.56 1088 ILE A C 1
ATOM 8719 O O . ILE A 1 1088 ? -18.585 9.775 -34.700 1.00 84.56 1088 ILE A O 1
ATOM 8723 N N . SER A 1 1089 ? -17.119 10.852 -36.030 1.00 84.19 1089 SER A N 1
ATOM 8724 C CA . SER A 1 1089 ? -18.116 11.776 -36.597 1.00 84.19 1089 SER A CA 1
ATOM 8725 C C . SER A 1 1089 ? -19.247 11.010 -37.281 1.00 84.19 1089 SER A C 1
ATOM 8727 O O . SER A 1 1089 ? -20.414 11.240 -36.985 1.00 84.19 1089 SER A O 1
ATOM 8729 N N . TYR A 1 1090 ? -18.905 10.032 -38.127 1.00 82.50 1090 TYR A N 1
ATOM 8730 C CA . TYR A 1 1090 ? -19.893 9.185 -38.792 1.00 82.50 1090 TYR A CA 1
ATOM 8731 C C . TYR A 1 1090 ? -20.778 8.434 -37.785 1.00 82.50 1090 TYR A C 1
ATOM 8733 O O . TYR A 1 1090 ? -21.997 8.439 -37.916 1.00 82.50 1090 TYR A O 1
ATOM 8741 N N . LEU A 1 1091 ? -20.175 7.848 -36.747 1.00 81.62 1091 LEU A N 1
ATOM 8742 C CA . LEU A 1 1091 ? -20.881 7.141 -35.677 1.00 81.62 1091 LEU A CA 1
ATOM 8743 C C . LEU A 1 1091 ? -21.825 8.049 -34.871 1.00 81.62 1091 LEU A C 1
ATOM 8745 O O . LEU A 1 1091 ? -22.909 7.607 -34.494 1.00 81.62 1091 LEU A O 1
ATOM 8749 N N . THR A 1 1092 ? -21.444 9.302 -34.603 1.00 81.38 1092 THR A N 1
ATOM 8750 C CA . THR A 1 1092 ? -22.306 10.262 -33.893 1.00 81.38 1092 THR A CA 1
ATOM 8751 C C . THR A 1 1092 ? -23.420 10.831 -34.767 1.00 81.38 1092 THR A C 1
ATOM 8753 O O . THR A 1 1092 ? -24.488 11.130 -34.239 1.00 81.38 1092 THR A O 1
ATOM 8756 N N . ASP A 1 1093 ? -23.188 10.965 -36.075 1.00 81.19 1093 ASP A N 1
ATOM 8757 C CA . ASP A 1 1093 ? -24.152 11.546 -37.018 1.00 81.19 1093 ASP A CA 1
ATOM 8758 C C . ASP A 1 1093 ? -25.176 10.510 -37.519 1.00 81.19 1093 ASP A C 1
ATOM 8760 O O . ASP A 1 1093 ? -26.355 10.827 -37.667 1.00 81.19 1093 ASP A O 1
ATOM 8764 N N . ALA A 1 1094 ? -24.736 9.274 -37.784 1.00 79.81 1094 ALA A N 1
ATOM 8765 C CA . ALA A 1 1094 ? -25.576 8.202 -38.319 1.00 79.81 1094 ALA A CA 1
ATOM 8766 C C . ALA A 1 1094 ? -26.227 7.329 -37.234 1.00 79.81 1094 ALA A C 1
ATOM 8768 O O . ALA A 1 1094 ? -27.302 6.786 -37.471 1.00 79.81 1094 ALA A O 1
ATOM 8769 N N . GLY A 1 1095 ? -25.587 7.183 -36.066 1.00 81.00 1095 GLY A N 1
ATOM 8770 C CA . GLY A 1 1095 ? -25.937 6.167 -35.070 1.00 81.00 1095 GLY A CA 1
ATOM 8771 C C . GLY A 1 1095 ? -25.704 4.733 -35.570 1.00 81.00 1095 GLY A C 1
ATOM 8772 O O . GLY A 1 1095 ? -25.051 4.507 -36.592 1.00 81.00 1095 GLY A O 1
ATOM 8773 N N . ILE A 1 1096 ? -26.196 3.751 -34.812 1.00 85.19 1096 ILE A N 1
ATOM 8774 C CA . ILE A 1 1096 ? -26.052 2.321 -35.108 1.00 85.19 1096 ILE A CA 1
ATOM 8775 C C . ILE A 1 1096 ? -27.448 1.694 -35.066 1.00 85.19 1096 ILE A C 1
ATOM 8777 O O . ILE A 1 1096 ? -28.070 1.646 -34.005 1.00 85.19 1096 ILE A O 1
ATOM 8781 N N . ASP A 1 1097 ? -27.939 1.242 -36.217 1.00 85.00 1097 ASP A N 1
ATOM 8782 C CA . ASP A 1 1097 ? -29.167 0.448 -36.308 1.00 85.00 1097 ASP A CA 1
ATOM 8783 C C . ASP A 1 1097 ? -28.846 -0.999 -35.913 1.00 85.00 1097 ASP A C 1
ATOM 8785 O O . ASP A 1 1097 ? -27.819 -1.517 -36.346 1.00 85.00 1097 ASP A O 1
ATOM 8789 N N . THR A 1 1098 ? -29.669 -1.612 -35.060 1.00 84.94 1098 THR A N 1
ATOM 8790 C CA . THR A 1 1098 ? -29.439 -2.957 -34.499 1.00 84.94 1098 THR A CA 1
ATOM 8791 C C . THR A 1 1098 ? -30.762 -3.704 -34.335 1.00 84.94 1098 THR A C 1
ATOM 8793 O O . THR A 1 1098 ? -31.808 -3.074 -34.146 1.00 84.94 1098 THR A O 1
ATOM 8796 N N . ASP A 1 1099 ? -30.730 -5.038 -34.263 1.00 84.56 1099 ASP A N 1
ATOM 8797 C CA . ASP A 1 1099 ? -31.929 -5.858 -33.983 1.00 84.56 1099 ASP A CA 1
ATOM 8798 C C . ASP A 1 1099 ? -32.635 -5.514 -32.645 1.00 84.56 1099 ASP A C 1
ATOM 8800 O O . ASP A 1 1099 ? -33.793 -5.883 -32.429 1.00 84.56 1099 ASP A O 1
ATOM 8804 N N . ILE A 1 1100 ? -31.968 -4.789 -31.734 1.00 80.19 1100 ILE A N 1
ATOM 8805 C CA . ILE A 1 1100 ? -32.524 -4.319 -30.450 1.00 80.19 1100 ILE A CA 1
ATOM 8806 C C . ILE A 1 1100 ? -32.947 -2.836 -30.459 1.00 80.19 1100 ILE A C 1
ATOM 8808 O O . ILE A 1 1100 ? -33.309 -2.299 -29.406 1.00 80.19 1100 ILE A O 1
ATOM 8812 N N . GLY A 1 1101 ? -32.940 -2.193 -31.631 1.00 84.12 1101 GLY A N 1
ATOM 8813 C CA . GLY A 1 1101 ? -33.320 -0.798 -31.865 1.00 84.12 1101 GLY A CA 1
ATOM 8814 C C . GLY A 1 1101 ? -32.141 0.114 -32.221 1.00 84.12 1101 GLY A C 1
ATOM 8815 O O . GLY A 1 1101 ? -30.984 -0.299 -32.223 1.00 84.12 1101 GLY A O 1
ATOM 8816 N N . MET A 1 1102 ? -32.442 1.383 -32.502 1.00 86.31 1102 MET A N 1
ATOM 8817 C CA . MET A 1 1102 ? -31.427 2.394 -32.807 1.00 86.31 1102 MET A CA 1
ATOM 8818 C C . MET A 1 1102 ? -30.604 2.739 -31.560 1.00 86.31 1102 MET A C 1
ATOM 8820 O O . MET A 1 1102 ? -31.169 3.047 -30.512 1.00 86.31 1102 MET A O 1
ATOM 8824 N N . VAL A 1 1103 ? -29.278 2.730 -31.680 1.00 85.38 1103 VAL A N 1
ATOM 8825 C CA . VAL A 1 1103 ? -28.336 2.953 -30.577 1.00 85.38 1103 VAL A CA 1
ATOM 8826 C C . VAL A 1 1103 ? -27.363 4.079 -30.920 1.00 85.38 1103 VAL A C 1
ATOM 8828 O O . VAL A 1 1103 ? -26.775 4.102 -32.002 1.00 85.38 1103 VAL A O 1
ATOM 8831 N N . TYR A 1 1104 ? -27.133 4.993 -29.973 1.00 84.81 1104 TYR A N 1
ATOM 8832 C CA . TYR A 1 1104 ? -26.183 6.095 -30.148 1.00 84.81 1104 TYR A CA 1
ATOM 8833 C C . TYR A 1 1104 ? -24.875 5.855 -29.374 1.00 84.81 1104 TYR A C 1
ATOM 8835 O O . TYR A 1 1104 ? -24.912 5.576 -28.172 1.00 84.81 1104 TYR A O 1
ATOM 8843 N N . PRO A 1 1105 ? -23.701 5.970 -30.021 1.00 83.69 1105 PRO A N 1
ATOM 8844 C CA . PRO A 1 1105 ? -22.415 5.740 -29.372 1.00 83.69 1105 PRO A CA 1
ATOM 8845 C C . PRO A 1 1105 ? -21.965 6.951 -28.538 1.00 83.69 1105 PRO A C 1
ATOM 8847 O O . PRO A 1 1105 ? -21.679 8.025 -29.064 1.00 83.69 1105 PRO A O 1
ATOM 8850 N N . MET A 1 1106 ? -21.821 6.756 -27.227 1.00 86.19 1106 MET A N 1
ATOM 8851 C CA . MET A 1 1106 ? -21.214 7.715 -26.302 1.00 86.19 1106 MET A CA 1
ATOM 8852 C C . MET A 1 1106 ? -19.746 7.370 -26.047 1.00 86.19 1106 MET A C 1
ATOM 8854 O O . MET A 1 1106 ? -19.418 6.267 -25.612 1.00 86.19 1106 MET A O 1
ATOM 8858 N N . ILE A 1 1107 ? -18.856 8.343 -26.234 1.00 86.94 1107 ILE A N 1
ATOM 8859 C CA . ILE A 1 1107 ? -17.449 8.223 -25.837 1.00 86.94 1107 ILE A CA 1
ATOM 8860 C C . ILE A 1 1107 ? -17.324 8.490 -24.336 1.00 86.94 1107 ILE A C 1
ATOM 8862 O O . ILE A 1 1107 ? -17.667 9.577 -23.874 1.00 86.94 1107 ILE A O 1
ATOM 8866 N N . THR A 1 1108 ? -16.793 7.526 -23.581 1.00 84.25 1108 THR A N 1
ATOM 8867 C CA . THR A 1 1108 ? -16.631 7.652 -22.120 1.00 84.25 1108 THR A CA 1
ATOM 8868 C C . THR A 1 1108 ? -15.186 7.777 -21.647 1.00 84.25 1108 THR A C 1
ATOM 8870 O O . THR A 1 1108 ? -14.958 8.277 -20.550 1.00 84.25 1108 THR A O 1
ATOM 8873 N N . ASP A 1 1109 ? -14.197 7.349 -22.438 1.00 84.88 1109 ASP A N 1
ATOM 8874 C CA . ASP A 1 1109 ? -12.773 7.613 -22.173 1.00 84.88 1109 ASP A CA 1
ATOM 8875 C C . ASP A 1 1109 ? -11.961 7.590 -23.477 1.00 84.88 1109 ASP A C 1
ATOM 8877 O O . ASP A 1 1109 ? -12.335 6.936 -24.452 1.00 84.88 1109 ASP A O 1
ATOM 8881 N N . ILE A 1 1110 ? -10.830 8.298 -23.473 1.00 87.38 1110 ILE A N 1
ATOM 8882 C CA . ILE A 1 1110 ? -9.849 8.357 -24.561 1.00 87.38 1110 ILE A CA 1
ATOM 8883 C C . ILE A 1 1110 ? -8.462 8.179 -23.941 1.00 87.38 1110 ILE A C 1
ATOM 8885 O O . ILE A 1 1110 ? -7.950 9.085 -23.273 1.00 87.38 1110 ILE A O 1
ATOM 8889 N N . GLN A 1 1111 ? -7.840 7.022 -24.150 1.00 87.06 1111 GLN A N 1
ATOM 8890 C CA . GLN A 1 1111 ? -6.545 6.668 -23.572 1.00 87.06 1111 GLN A CA 1
ATOM 8891 C C . GLN A 1 1111 ? -5.442 6.617 -24.634 1.00 87.06 1111 GLN A C 1
ATOM 8893 O O . GLN A 1 1111 ? -5.662 6.160 -25.752 1.00 87.06 1111 GLN A O 1
ATOM 8898 N N . THR A 1 1112 ? -4.236 7.039 -24.253 1.00 88.88 1112 THR A N 1
ATOM 8899 C CA . THR A 1 1112 ? -3.007 6.783 -25.014 1.00 88.88 1112 THR A CA 1
ATOM 8900 C C . THR A 1 1112 ? -2.307 5.580 -24.392 1.00 88.88 1112 THR A C 1
ATOM 8902 O O . THR A 1 1112 ? -1.872 5.643 -23.240 1.00 88.88 1112 THR A O 1
ATOM 8905 N N . ILE A 1 1113 ? -2.210 4.494 -25.150 1.00 87.00 1113 ILE A N 1
ATOM 8906 C CA . ILE A 1 1113 ? -1.458 3.287 -24.820 1.00 87.00 1113 ILE A CA 1
ATOM 8907 C C . ILE A 1 1113 ? -0.070 3.448 -25.442 1.00 87.00 1113 ILE A C 1
ATOM 8909 O O . ILE A 1 1113 ? 0.066 3.591 -26.656 1.00 87.00 1113 ILE A O 1
ATOM 8913 N N . TYR A 1 1114 ? 0.962 3.463 -24.604 1.00 84.94 1114 TYR A N 1
ATOM 8914 C CA . TYR A 1 1114 ? 2.352 3.520 -25.053 1.00 84.94 1114 TYR A CA 1
ATOM 8915 C C . TYR A 1 1114 ? 2.954 2.110 -25.076 1.00 84.94 1114 TYR A C 1
ATOM 8917 O O . TYR A 1 1114 ? 2.582 1.298 -24.226 1.00 84.94 1114 TYR A O 1
ATOM 8925 N N . PRO A 1 1115 ? 3.923 1.833 -25.964 1.00 77.06 1115 PRO A N 1
ATOM 8926 C CA . PRO A 1 1115 ? 4.729 0.620 -25.885 1.00 77.06 1115 PRO A CA 1
ATOM 8927 C C . PRO A 1 1115 ? 5.456 0.522 -24.536 1.00 77.06 1115 PRO A C 1
ATOM 8929 O O . PRO A 1 1115 ? 5.976 1.516 -24.010 1.00 77.06 1115 PRO A O 1
ATOM 8932 N N . ASN A 1 1116 ? 5.515 -0.687 -23.977 1.00 69.88 1116 ASN A N 1
ATOM 8933 C CA . ASN A 1 1116 ? 6.172 -0.928 -22.691 1.00 69.88 1116 ASN A CA 1
ATOM 8934 C C . ASN A 1 1116 ? 7.709 -0.888 -22.795 1.00 69.88 1116 ASN A C 1
ATOM 8936 O O . ASN A 1 1116 ? 8.382 -0.616 -21.800 1.00 69.88 1116 ASN A O 1
ATOM 8940 N N . ASP A 1 1117 ? 8.280 -1.079 -23.983 1.00 74.88 1117 ASP A N 1
ATOM 8941 C CA . ASP A 1 1117 ? 9.727 -1.173 -24.191 1.00 74.88 1117 ASP A CA 1
ATOM 8942 C C . ASP A 1 1117 ? 10.513 0.093 -23.825 1.00 74.88 1117 ASP A C 1
ATOM 8944 O O . ASP A 1 1117 ? 10.000 1.217 -23.796 1.00 74.88 1117 ASP A O 1
ATOM 8948 N N . LEU A 1 1118 ? 11.800 -0.084 -23.512 1.00 77.31 1118 LEU A N 1
ATOM 8949 C CA . LEU A 1 1118 ? 12.712 1.040 -23.281 1.00 77.31 1118 LEU A CA 1
ATOM 8950 C C . LEU A 1 1118 ? 13.016 1.814 -24.565 1.00 77.31 1118 LEU A C 1
ATOM 8952 O O . LEU A 1 1118 ? 13.113 3.039 -24.515 1.00 77.31 1118 LEU A O 1
ATOM 8956 N N . ARG A 1 1119 ? 13.120 1.124 -25.708 1.00 77.75 1119 ARG A N 1
ATOM 8957 C CA . ARG A 1 1119 ? 13.289 1.747 -27.025 1.00 77.75 1119 ARG A CA 1
ATOM 8958 C C . ARG A 1 1119 ? 11.898 1.969 -27.649 1.00 77.75 1119 ARG A C 1
ATOM 8960 O O . ARG A 1 1119 ? 11.244 0.983 -27.982 1.00 77.75 1119 ARG A O 1
ATOM 8967 N N . PRO A 1 1120 ? 11.413 3.217 -27.810 1.00 69.12 1120 PRO A N 1
ATOM 8968 C CA . PRO A 1 1120 ? 10.097 3.491 -28.390 1.00 69.12 1120 PRO A CA 1
ATOM 8969 C C . PRO A 1 1120 ? 10.136 3.335 -29.921 1.00 69.12 1120 PRO A C 1
ATOM 8971 O O . PRO A 1 1120 ? 10.094 4.315 -30.659 1.00 69.12 1120 PRO A O 1
ATOM 8974 N N . ASN A 1 1121 ? 10.252 2.088 -30.383 1.00 70.19 1121 ASN A N 1
ATOM 8975 C CA . ASN A 1 1121 ? 10.276 1.721 -31.804 1.00 70.19 1121 ASN A CA 1
ATOM 8976 C C . ASN A 1 1121 ? 8.880 1.771 -32.449 1.00 70.19 1121 ASN A C 1
ATOM 8978 O O . ASN A 1 1121 ? 8.761 1.899 -33.665 1.00 70.19 1121 ASN A O 1
ATOM 8982 N N . GLU A 1 1122 ? 7.830 1.658 -31.636 1.00 78.31 1122 GLU A N 1
ATOM 8983 C CA . GLU A 1 1122 ? 6.437 1.668 -32.074 1.00 78.31 1122 GLU A CA 1
ATOM 8984 C C . GLU A 1 1122 ? 5.752 3.001 -31.749 1.00 78.31 1122 GLU A C 1
ATOM 8986 O O . GLU A 1 1122 ? 6.067 3.681 -30.767 1.00 78.31 1122 GLU A O 1
ATOM 8991 N N . VAL A 1 1123 ? 4.778 3.374 -32.582 1.00 85.31 1123 VAL A N 1
ATOM 8992 C CA . VAL A 1 1123 ? 3.925 4.543 -32.337 1.00 85.31 1123 VAL A CA 1
ATOM 8993 C C . VAL A 1 1123 ? 2.855 4.215 -31.286 1.00 85.31 1123 VAL A C 1
ATOM 8995 O O . VAL A 1 1123 ? 2.298 3.117 -31.323 1.00 85.31 1123 VAL A O 1
ATOM 8998 N N . PRO A 1 1124 ? 2.519 5.144 -30.368 1.00 89.94 1124 PRO A N 1
ATOM 8999 C CA . PRO A 1 1124 ? 1.439 4.943 -29.406 1.00 89.94 1124 PRO A CA 1
ATOM 9000 C C . PRO A 1 1124 ? 0.101 4.612 -30.078 1.00 89.94 1124 PRO A C 1
ATOM 9002 O O . PRO A 1 1124 ? -0.206 5.110 -31.163 1.00 89.94 1124 PRO A O 1
ATOM 9005 N N . VAL A 1 1125 ? -0.730 3.826 -29.400 1.00 90.19 1125 VAL A N 1
ATOM 9006 C CA . VAL A 1 1125 ? -2.107 3.529 -29.816 1.00 90.19 1125 VAL A CA 1
ATOM 9007 C C . VAL A 1 1125 ? -3.064 4.429 -29.040 1.00 90.19 1125 VAL A C 1
ATOM 9009 O O . VAL A 1 1125 ? -2.984 4.534 -27.818 1.00 90.19 1125 VAL A O 1
ATOM 9012 N N . ILE A 1 1126 ? -3.985 5.085 -29.737 1.00 91.00 1126 ILE A N 1
ATOM 9013 C CA . ILE A 1 1126 ? -5.107 5.795 -29.127 1.00 91.00 1126 ILE A CA 1
ATOM 9014 C C . ILE A 1 1126 ? -6.291 4.837 -29.069 1.00 91.00 1126 ILE A C 1
ATOM 9016 O O . ILE A 1 1126 ? -6.745 4.346 -30.100 1.00 91.00 1126 ILE A O 1
ATOM 9020 N N . GLN A 1 1127 ? -6.783 4.580 -27.859 1.00 90.75 1127 GLN A N 1
ATOM 9021 C CA . GLN A 1 1127 ? -7.977 3.782 -27.608 1.00 90.75 1127 GLN A CA 1
ATOM 9022 C C . GLN A 1 1127 ? -9.124 4.694 -27.170 1.00 90.75 1127 GLN A C 1
ATOM 9024 O O . GLN A 1 1127 ? -8.970 5.492 -26.244 1.00 90.75 1127 GLN A O 1
ATOM 9029 N N . VAL A 1 1128 ? -10.286 4.533 -27.791 1.00 89.94 1128 VAL A N 1
ATOM 9030 C CA . VAL A 1 1128 ? -11.539 5.184 -27.403 1.00 89.94 1128 VAL A CA 1
ATOM 9031 C C . VAL A 1 1128 ? -12.493 4.128 -26.870 1.00 89.94 1128 VAL A C 1
ATOM 9033 O O . VAL A 1 1128 ? -12.750 3.123 -27.529 1.00 89.94 1128 VAL A O 1
ATOM 9036 N N . THR A 1 1129 ? -13.010 4.362 -25.668 1.00 88.25 1129 THR A N 1
ATOM 9037 C CA . THR A 1 1129 ? -14.044 3.526 -25.055 1.00 88.25 1129 THR A CA 1
ATOM 9038 C C . THR A 1 1129 ? -15.405 4.079 -25.453 1.00 88.25 1129 THR A C 1
ATOM 9040 O O . THR A 1 1129 ? -15.741 5.210 -25.088 1.00 88.25 1129 THR A O 1
ATOM 9043 N N . VAL A 1 1130 ? -16.174 3.284 -26.193 1.00 86.19 1130 VAL A N 1
ATOM 9044 C CA . VAL A 1 1130 ? -17.520 3.615 -26.660 1.00 86.19 1130 VAL A CA 1
ATOM 9045 C C . VAL A 1 1130 ? -18.540 2.796 -25.877 1.00 86.19 1130 VAL A C 1
ATOM 9047 O O . VAL A 1 1130 ? -18.377 1.588 -25.700 1.00 86.19 1130 VAL A O 1
ATOM 9050 N N . ARG A 1 1131 ? -19.606 3.452 -25.420 1.00 86.00 1131 ARG A N 1
ATOM 9051 C CA . ARG A 1 1131 ? -20.753 2.820 -24.766 1.00 86.00 1131 ARG A CA 1
ATOM 9052 C C . ARG A 1 1131 ? -22.050 3.160 -25.498 1.00 86.00 1131 ARG A C 1
ATOM 9054 O O . ARG A 1 1131 ? -22.221 4.314 -25.886 1.00 86.00 1131 ARG A O 1
ATOM 9061 N N . PRO A 1 1132 ? -22.965 2.197 -25.669 1.00 77.69 1132 PRO A N 1
ATOM 9062 C CA . PRO A 1 1132 ? -24.271 2.453 -26.254 1.00 77.69 1132 PRO A CA 1
ATOM 9063 C C . PRO A 1 1132 ? -25.155 3.260 -25.291 1.00 77.69 1132 PRO A C 1
ATOM 9065 O O . PRO A 1 1132 ? -25.278 2.913 -24.116 1.00 77.69 1132 PRO A O 1
ATOM 9068 N N . ILE A 1 1133 ? -25.804 4.308 -25.795 1.00 79.12 1133 ILE A N 1
ATOM 9069 C CA . ILE A 1 1133 ? -27.002 4.903 -25.191 1.00 79.12 1133 ILE A CA 1
ATOM 9070 C C . ILE A 1 1133 ? -28.215 4.377 -25.969 1.00 79.12 1133 ILE A C 1
ATOM 9072 O O . ILE A 1 1133 ? -28.203 4.388 -27.203 1.00 79.12 1133 ILE A O 1
ATOM 9076 N N . LYS A 1 1134 ? -29.227 3.910 -25.231 1.00 61.25 1134 LYS A N 1
ATOM 9077 C CA . LYS A 1 1134 ? -30.559 3.552 -25.741 1.00 61.25 1134 LYS A CA 1
ATOM 9078 C C . LYS A 1 1134 ? -31.488 4.763 -25.746 1.00 61.25 1134 LYS A C 1
ATOM 9080 O O . LYS A 1 1134 ? -31.364 5.566 -24.794 1.00 61.25 1134 LYS A O 1
#

Secondary structure (DSSP, 8-state):
-HHHHHSPPPPTT-S-S--EEEEE-SSHHHHHHHHHHHHHHH---HHHHHHHHHHHHTT--GGGS-GGGS-GGGGGSTTGGGTS-TTSS-TT-----THHHHTS--TT-HHHHTT--GGGGGSTTTS--S---EEE--TT-TT-PPPTT--EEEESGGGTSS---TTEEEEEEESS-S-HHHHHHHHTTS--STT---EEEEE--TTSHHHHHHHHTTHHHHS---PPPP--TT-HHHHHHHHHHHHHHHHHHHHHHTT----GGGEEHHHHHHHHHHHH-HHHHHHHHHHHHHHH---HHHHHHHH-TTTT-HIIIIIIIIIIHHHHHHHHTT--SEE-THHHHTTTS-SSTTS-TTS-EEEE-S-TT---TTPPPEEEEHHHHHHHHSTT--B-TTSSSEEEPPPPP-SSS-EEEEGGGTEEEEEPSSPPBGGGS-HHHHHHTT----TT-B-EEEEEEEE-PEEEESSTT--SEEE-TTT--EEE-SSGGGS-TT-EEBPTT-EEEEEEEEEEEETT-S---GGGEE-TT-HHHHTSHHHHHHEEEEEEE---TTT---EEEEEEEEEEEEEE-BSS-SPPPEEEEEEEESSTT--SEEEEEEEEEE-EEEEEEPTTSSTT----HHHHHHHHHHHHHHHHHHHHHHTS---HHHHHHHHHHHHHHHHHHHTSTT--TTTHHHHS-TT-HHHHHHHHHIIIIIS---HHHHHHHHHHHHSTT-HHHHHHHHHHHHHTT-HHHHHHHHHHHHHHHHHHHHHHHHHHTT-TTSTTEEEEE--HHHHGGG--SEEEEEESSTT-SSHHHHHHHHHHH-HHHHHHHHHHHHH--HHHHHHHHHHHHHTS-HHHHHHHHHHHHHHHT--SHHHHHHHHHHHHHHHHHHH-SPPPTTHHHHHHHHHS-S---EETTEE--HHHHHHIIIIIIHHHHHHHTSSPPPHHHHHHHHHHHHHHHHHTTPPPSSHHHHHHHHHHHHHH-TTSHHHHHHHHHHHHTT-S-SSSS--HHHH--TT-TT-SSSSGGGS--HHHHHHHHHHHHGGGEEEE-SSS-HHHHHHHHHHHHHTT-S-EEEEEEGGGHHHHHHHHHHHHHH-B--TT--BEEEEEEEEEEPP-SSS--SPPEEEEEEEEE-

Foldseek 3Di:
DLCLQQPAADDDPDPQRGFAEEEAEAALQVLLVVLQVLCVLQDAPPVLVVVLVVCVVVVPDLVRDDLSSRHNLVCLDPPNVCVVCCQVQHVPDDWDWCCVVVVHGRPPTQCVLLVSNSVSSHDPPRGHPDGAQEEEDEPQRPVDDDDSRHHYYYYYCRPLDDDADPSHQEYEYEADDLDLVSLVSSVVRHDPDPPHDHYYYYHHDPVDLQSVVCVLVVCCNVPNDFDAFFFPLLQLLVVQQVLVVLLLVVLCVVCVVVVHHADQQKGFPSNLVSLVVLLPDPVSVVVSLVVCCVPSVDDPVSSCLLCDPVNCHNSVNQVVVQANVVCVCCCPPVVDRIDRSVVSRLQRAPPDPPAQSFARWAFEDFPQVPPDPPDGGDIHGQLVRCQCAAAFHWGSSVNFAIWYAHFDDDDQAAAADACVVWFDWDWDPDWDQQLQKFLLLCLQRVHDHDRPDTFTEIEGRYGHTGGQTRGQVDGQWKAQLPGRDIDGHPDPVPDDPNIFGWGNPKRKGFSKTKDKAKPVGPDWDPVQKDAAPDLLQLQALCSNQWFRMKGWAACPPNTNIWMKMKIWTFWIWIWIHGDPDPRHIDIGIYGYDNGPVGPDTHTYIDIAGFTWMKTFTDPCLCVPFDADLQQLVLLLLLLLLLVLLLCCCSVVVADSVLSNLLSQLVLQLLLLQCLDDPRDLVCCVVQCDPPNVVNVVSSCCSDCQLVNDDPVSNVSNVCVCPDPVNSSVVSSVSSVQLVVVHDSSVLLLLQLQLLQLLLLLQCLLCVLSSVNSDQQKAKEFFGCSTNPVNGGSMIMIITDGHNGSCSSVSVSCCSVPVSVVSSVSSLCSLADDPLLQLLLLLLLVLPDDPVLLVVLLVLLVVLVVDPDPVSNVVSLVVSQVSSCVVQLDDDDPSSSSSSNQQNPDSRADADPPHGQGRNLLLNCLQANQQQVQCSSSVHGDDLSNSLSVLVVLQVVCVVVVHDGSRVSLNVQLVSLCVSNNVPDVSSSVSSSVVSSVSDSPQDQAQNCNSRPPVSHPHGGPDSSSSSGGSSSSVSSVCVSCVLQEAECPPPDDLVNVLVSVQVCVQSNHQKHKYKYFSVPVVRVVVSLVCCQVVAHQHPVGTWHKDWDDWDWAADSDSHRPGGIMIMTMIGTDD

Sequence (1134 aa):
MCVLHTMPQPSTGSDLKRYRTFGFVQSLDIAGRWLYQMEDAEKIKPEQRRVRERYKTQRTPFVQREIKYIPLYAYRYPPFNRLLFPNFFGSNFSCNCNCHNSGSPDLNCPYFQAGECWWVLSQKDKARQESLNIKRKTGSDRSITIEPDDDLIITTTALEVGYDDEALMCVLQYTAPANVASFVQRKGRGGRKVGTRPIVVTVLSPYKSTDLFLFRNEHILTDPTFQKLPLNSQNRYLQRIHGFYAFFDWLTYRASCAGIDLELDNLSRQGYEYLMEQSVDFGVLLEFKDYLKQTFAIPDDAIKQVFDDESEGFLCQIFYEGLMKGVNPQFERENKQRVKTRDLLYKHLPENLFSDINLPEVQVDYRPDNNNPNKKPNSESISLAVSETIPGNVTFRGGEGSTWIPPKISDGEPARIAINQYYTFDRIRSFPYTVNLPTRALKKVDITKKSTNSLDLYRPTAIKPKQFSRDYNSSFWWCNPDTGELSESRTSENAAQDRQSLAHSCSANAISAVAIRPVRGDTPTPAYTLKPGHPSLTCDPLGQELIQRVVFHSDETANLNLLDVQRIILGSEYTIKFHNSPAEEIRGVVGFTANEESLSNCALGYQILTEGICFDLNPDLLTKLQFSASTQKNLCYHAIHHAFVSVLTVEYQANYFAAEYLVNVLLTIADTWCGGEGGTPEGLRDWFTRGHSQFDICLADAINEIQQLSSKNQQAVYQLIKSDNDYLSIFLNLYAEIHSGGLHYQQYLRDSFQYSLTLALKSLAQEVAGVEALNYVAAWTELHADFEGTAADRIWLYEIGMGGIGVMRATHDLLRNHADKFWTTLANKMTRCTTAQEEAFLRHLLAQPESWLEGCRTRADQIIAAGKSSDRQKKIEELMAQVRQQLGIPMRQTQLKALLRVFIPDYTQQLGDTPLVNWRIFREINHEFLPSCAEQLGRDPTFTEASALLYRKVVKARRDKQPPPYPELTRLLEIYEAEYGASLPEARKAFEAGVERRMLLNCRCNCSSCLDDRSGDIESPGLSRHLLNRPLLTEWLNQVRTPQTLELDGTVSGASICDRMSSLLENGCQTIYLRVRSNNLASLCATISYLTDAGIDTDIGMVYPMITDIQTIYPNDLRPNEVPVIQVTVRPIK

Radius of gyration: 32.5 Å; chains: 1; bounding box: 85×79×94 Å